Protein 7BLQ (pdb70)

Secondary structure (DSSP, 8-state):
-HHHHHHHHHHHHHHHHHHHHHSTT-HHHHHHHHHHHHGGGG---S-HHHHHHHHHHHHHHHHHHHHHHHHHHHHS--TTHHHHGGG-SSHHHHHHHHHHHHHHHHHH-STTHHHHHHHHHHHGGG---HHHHHHHHHHHHHHHTTT-SSTT-SSSS--HHHHHHHHHHHHHHHHHHHHHHHHSS-GGGHHHHHHHHHHHHHHHHHHHHHHTTS--HHHHIIIIIHHHHHHHHHH--SHHHHHHHHHHHHHS-HHHHHTTHHHHHHHHTTS-SSS-HHHHHHHHHHHHHHHHH--/-HHHHHHHHHHHHHHHHHHHHHSTT-HHHHHHHHHHHHGGGG---S-HHHHHHHHHHHHHHHHHHHHHHHHHHHHS--TTHHHHGGG-SSHHHHHHHHHHHHHHHHHH-STTHHHHHHHHHHHTTS---HHHHHHHHHHHHHHSTT---STT--SSS--HHHHHHHHHHHHHHHHHHHHHHHHSS-GGGHHHHHHHHHHHHHHHHHHHHHHHTS--HHHHIIIIIHHHHHHHHHH--SHHHHHHHHHHHHHS-HHHHHTTHHHHHHHHTT--TTTTHHHHHHHHHHHHHHHHH--/---SEEEEEEETTTTTS-EEEEEEGGGEEEEEEEEETT--EEEEEEEEE-SSS-EEES-EEEEEEEEEEETT-GGGEEEEEEEEEEEE-SEEE-S-EEEEEEETT----S--EE-SSEEEEEEEEEEE--SS--EEEEEEEEEE------S----EEEEEEETTTEEEEEEES-SEEETT-EEEEEEEEEEE-S-EEEEEEEEEEEEEEEETTEEEEEEEEEEEEEEEES---TT-EEEEEEEGGGS-PPPPEEEETTTEEEEEEEEEEEEETT--EEEEEEEEEEE-PPP-/--S--EEEEEEEEEEE-SSTT-EEEEEEEEEE--TT-SSSEEEEEEEHHHHHHHHHHHHHHHSSS--PPPS---SS-TTSHHHHHHHHHHHHHHHHHHHH-HHHHHH-HHHHHHH-/---SEEEEEEETTTTTS-EEEEEEGGGEEEEEEEEETT--EEEEEEEEE-SSS-EEES-EEEEEEEEEEETT-GGGEEEEEEEEEEEE-SEEE-S-EEEEEEETT----S--EE-SSEEEEEEEEEEE--SS--EEEEEEEEEE------S----EEEEEEETTTEEEEEEES-SEEETT-EEEEEEEEEEE-S-EEEEEEEEEEEEEEEETTEEEEEEEEEEEEEEEES---TT-EEEEEEEGGGS-PPPPEEEETTTEEEEEEEEEEEEETT--EEEEEEEEEEE-PPP-/--S--EEEEEEEEEEE-SSTT-EEEEEEEEEE--TT-SSSEEEEEEEHHHHHHHHHHHHHHHSSS--PPPS---SS-TTSHHHHHHHHHHHHHHHHHHHH-HHHHHH-HHHHHHH-/---EEEPEE-/---EEEPEE-

Nearest PDB structures (foldseek):
  7blq-assembly1_J  TM=1.003E+00  e=5.663E-53  Thermochaetoides thermophila DSM 1495
  7blo-assembly1_J  TM=1.003E+00  e=3.490E-42  Homo sapiens
  3lh9-assembly2_B  TM=9.564E-01  e=7.431E-38  Mus musculus
  2r51-assembly1_A  TM=9.514E-01  e=9.982E-37  unclassified
  6vac-assembly1_B  TM=9.829E-01  e=1.527E-36  Mus musculus

Structure (mmCIF, N/CA/C/O backbone):
data_7BLQ
#
_entry.id   7BLQ
#
loop_
_entity.id
_entity.type
_entity.pdbx_description
1 polymer 'Vacuolar protein sorting-associated protein 35'
2 polymer 'Sorting nexin-3'
3 polymer 'Vacuolar protein sorting-associated protein 26-like protein'
4 polymer 'The C-terminal portion of Kex2 cargo, fitted with Phi-X-(L/M) sorting motif of hDMT1-II cargo.'
5 non-polymer '2-(BUTANOYLOXY)-1-{[(HYDROXY{[2,3,4,6-TETRAHYDROXY-5-(PHOSPHONOOXY)CYCLOHEXYL]OXY}PHOSPHORYL)OXY]METHYL}ETHYL BUTANOATE'
#
loop_
_atom_site.group_PDB
_atom_site.id
_atom_site.type_symbol
_atom_site.label_atom_id
_atom_site.label_alt_id
_atom_site.label_comp_id
_atom_site.label_asym_id
_atom_site.label_entity_id
_atom_site.label_seq_id
_atom_site.pdbx_PDB_ins_code
_atom_site.Cartn_x
_atom_site.Cartn_y
_atom_site.Cartn_z
_atom_site.occupancy
_atom_site.B_iso_or_equiv
_atom_site.auth_seq_id
_atom_site.auth_comp_id
_atom_site.auth_asym_id
_atom_site.auth_atom_id
_atom_site.pdbx_PDB_model_num
ATOM 1 N N . ARG A 1 1 ? 158.629 69.627 116.052 1.00 553.59 12 ARG C N 1
ATOM 2 C CA . ARG A 1 1 ? 159.099 70.845 115.402 1.00 553.59 12 ARG C CA 1
ATOM 3 C C . ARG A 1 1 ? 158.720 72.090 116.182 1.00 553.59 12 ARG C C 1
ATOM 4 O O . ARG A 1 1 ? 159.567 72.880 116.602 1.00 553.59 12 ARG C O 1
ATOM 12 N N . LEU A 1 2 ? 157.417 72.235 116.361 1.00 501.29 13 LEU C N 1
ATOM 13 C CA . LEU A 1 2 ? 156.790 73.333 117.076 1.00 501.29 13 LEU C CA 1
ATOM 14 C C . LEU A 1 2 ? 157.265 73.517 118.512 1.00 501.29 13 LEU C C 1
ATOM 15 O O . LEU A 1 2 ? 157.556 74.641 118.925 1.00 501.29 13 LEU C O 1
ATOM 20 N N . LEU A 1 3 ? 157.321 72.434 119.288 1.00 465.83 14 LEU C N 1
ATOM 21 C CA . LEU A 1 3 ? 157.862 72.520 120.644 1.00 465.83 14 LEU C CA 1
ATOM 22 C C . LEU A 1 3 ? 159.305 73.022 120.714 1.00 465.83 14 LEU C C 1
ATOM 23 O O . LEU A 1 3 ? 159.595 73.935 121.489 1.00 465.83 14 LEU C O 1
ATOM 28 N N . GLU A 1 4 ? 160.231 72.454 119.933 1.00 552.90 15 GLU C N 1
ATOM 29 C CA . GLU A 1 4 ? 161.604 72.973 120.017 1.00 552.90 15 GLU C CA 1
ATOM 30 C C . GLU A 1 4 ? 161.742 74.390 119.462 1.00 552.90 15 GLU C C 1
ATOM 31 O O . GLU A 1 4 ? 162.490 75.195 120.019 1.00 552.90 15 GLU C O 1
ATOM 37 N N . ASP A 1 5 ? 161.105 74.693 118.333 1.00 570.84 16 ASP C N 1
ATOM 38 C CA . ASP A 1 5 ? 161.096 76.067 117.827 1.00 570.84 16 ASP C CA 1
ATOM 39 C C . ASP A 1 5 ? 160.545 77.049 118.857 1.00 570.84 16 ASP C C 1
ATOM 40 O O . ASP A 1 5 ? 161.112 78.127 119.076 1.00 570.84 16 ASP C O 1
ATOM 45 N N . ALA A 1 6 ? 159.452 76.674 119.511 1.00 522.21 17 ALA C N 1
ATOM 46 C CA . ALA A 1 6 ? 158.900 77.454 120.609 1.00 522.21 17 ALA C CA 1
ATOM 47 C C . ALA A 1 6 ? 159.877 77.593 121.771 1.00 522.21 17 ALA C C 1
ATOM 48 O O . ALA A 1 6 ? 159.995 78.667 122.353 1.00 522.21 17 ALA C O 1
ATOM 50 N N . LEU A 1 7 ? 160.533 76.505 122.166 1.00 514.07 18 LEU C N 1
ATOM 51 C CA . LEU A 1 7 ? 161.554 76.574 123.210 1.00 514.07 18 LEU C CA 1
ATOM 52 C C . LEU A 1 7 ? 162.741 77.460 122.837 1.00 514.07 18 LEU C C 1
ATOM 53 O O . LEU A 1 7 ? 163.290 78.160 123.692 1.00 514.07 18 LEU C O 1
ATOM 58 N N . ILE A 1 8 ? 163.145 77.453 121.568 1.00 501.97 19 ILE C N 1
ATOM 59 C CA . ILE A 1 8 ? 164.138 78.410 121.079 1.00 501.97 19 ILE C CA 1
ATOM 60 C C . ILE A 1 8 ? 163.648 79.840 121.250 1.00 501.97 19 ILE C C 1
ATOM 61 O O . ILE A 1 8 ? 164.372 80.713 121.745 1.00 501.97 19 ILE C O 1
ATOM 66 N N . ALA A 1 9 ? 162.417 80.100 120.825 1.00 480.82 20 ALA C N 1
ATOM 67 C CA . ALA A 1 9 ? 161.833 81.427 120.986 1.00 480.82 20 ALA C CA 1
ATOM 68 C C . ALA A 1 9 ? 161.715 81.818 122.454 1.00 480.82 20 ALA C C 1
ATOM 69 O O . ALA A 1 9 ? 161.969 82.968 122.818 1.00 480.82 20 ALA C O 1
ATOM 71 N N . VAL A 1 10 ? 161.318 80.873 123.302 1.00 454.74 21 VAL C N 1
ATOM 72 C CA . VAL A 1 10 ? 161.318 81.066 124.750 1.00 454.74 21 VAL C CA 1
ATOM 73 C C . VAL A 1 10 ? 162.697 81.442 125.277 1.00 454.74 21 VAL C C 1
ATOM 74 O O . VAL A 1 10 ? 162.823 82.367 126.076 1.00 454.74 21 VAL C O 1
ATOM 78 N N . ARG A 1 11 ? 163.741 80.725 124.873 1.00 408.37 22 ARG C N 1
ATOM 79 C CA . ARG A 1 11 ? 165.089 81.079 125.324 1.00 408.37 22 ARG C CA 1
ATOM 80 C C . ARG A 1 11 ? 165.529 82.457 124.837 1.00 408.37 22 ARG C C 1
ATOM 81 O O . ARG A 1 11 ? 166.145 83.227 125.588 1.00 408.37 22 ARG C O 1
ATOM 89 N N . GLN A 1 12 ? 165.173 82.806 123.603 1.00 423.47 23 GLN C N 1
ATOM 90 C CA . GLN A 1 12 ? 165.414 84.150 123.081 1.00 423.47 23 GLN C CA 1
ATOM 91 C C . GLN A 1 12 ? 164.700 85.213 123.906 1.00 423.47 23 GLN C C 1
ATOM 92 O O . GLN A 1 12 ? 165.285 86.241 124.274 1.00 423.47 23 GLN C O 1
ATOM 98 N N . GLN A 1 13 ? 163.428 84.978 124.200 1.00 449.40 24 GLN C N 1
ATOM 99 C CA . GLN A 1 13 ? 162.662 85.911 125.010 1.00 449.40 24 GLN C CA 1
ATOM 100 C C . GLN A 1 13 ? 163.166 85.968 126.444 1.00 449.40 24 GLN C C 1
ATOM 101 O O . GLN A 1 13 ? 163.120 87.028 127.059 1.00 449.40 24 GLN C O 1
ATOM 107 N N . THR A 1 14 ? 163.592 84.844 127.024 1.00 404.18 25 THR C N 1
ATOM 108 C CA . THR A 1 14 ? 164.185 84.918 128.355 1.00 404.18 25 THR C CA 1
ATOM 109 C C . THR A 1 14 ? 165.468 85.735 128.356 1.00 404.18 25 THR C C 1
ATOM 110 O O . THR A 1 14 ? 165.714 86.516 129.281 1.00 404.18 25 THR C O 1
ATOM 114 N N . ALA A 1 15 ? 166.278 85.599 127.311 1.00 356.93 26 ALA C N 1
ATOM 115 C CA . ALA A 1 15 ? 167.466 86.437 127.196 1.00 356.93 26 ALA C CA 1
ATOM 116 C C . ALA A 1 15 ? 167.131 87.921 127.088 1.00 356.93 26 ALA C C 1
ATOM 117 O O . ALA A 1 15 ? 167.691 88.751 127.813 1.00 356.93 26 ALA C O 1
ATOM 119 N N . MET A 1 16 ? 166.183 88.272 126.213 1.00 344.52 27 MET C N 1
ATOM 120 C CA . MET A 1 16 ? 165.740 89.664 126.128 1.00 344.52 27 MET C CA 1
ATOM 121 C C . MET A 1 16 ? 165.010 90.179 127.368 1.00 344.52 27 MET C C 1
ATOM 122 O O . MET A 1 16 ? 165.251 91.315 127.799 1.00 344.52 27 MET C O 1
ATOM 127 N N . MET A 1 17 ? 164.148 89.370 127.983 1.00 384.66 28 MET C N 1
ATOM 128 C CA . MET A 1 17 ? 163.536 89.777 129.242 1.00 384.66 28 MET C CA 1
ATOM 129 C C . MET A 1 17 ? 164.571 90.055 130.314 1.00 384.66 28 MET C C 1
ATOM 130 O O . MET A 1 17 ? 164.508 91.090 130.962 1.00 384.66 28 MET C O 1
ATOM 135 N N . ARG A 1 18 ? 165.516 89.136 130.536 1.00 386.98 29 ARG C N 1
ATOM 136 C CA . ARG A 1 18 ? 166.545 89.378 131.546 1.00 386.98 29 ARG C CA 1
ATOM 137 C C . ARG A 1 18 ? 167.448 90.564 131.224 1.00 386.98 29 ARG C C 1
ATOM 138 O O . ARG A 1 18 ? 167.823 91.310 132.130 1.00 386.98 29 ARG C O 1
ATOM 146 N N . LYS A 1 19 ? 167.853 90.736 129.968 1.00 334.53 30 LYS C N 1
ATOM 147 C CA . LYS A 1 19 ? 168.599 91.948 129.625 1.00 334.53 30 LYS C CA 1
ATOM 148 C C . LYS A 1 19 ? 167.792 93.212 129.950 1.00 334.53 30 LYS C C 1
ATOM 149 O O . LYS A 1 19 ? 168.357 94.217 130.398 1.00 334.53 30 LYS C O 1
ATOM 155 N N . PHE A 1 20 ? 166.476 93.176 129.736 1.00 329.88 31 PHE C N 1
ATOM 156 C CA . PHE A 1 20 ? 165.588 94.247 130.202 1.00 329.88 31 PHE C CA 1
ATOM 157 C C . PHE A 1 20 ? 165.464 94.316 131.726 1.00 329.88 31 PHE C C 1
ATOM 158 O O . PHE A 1 20 ? 165.502 95.403 132.309 1.00 329.88 31 PHE C O 1
ATOM 166 N N . LEU A 1 21 ? 165.329 93.167 132.381 1.00 412.12 32 LEU C N 1
ATOM 167 C CA . LEU A 1 21 ? 165.249 93.075 133.837 1.00 412.12 32 LEU C CA 1
ATOM 168 C C . LEU A 1 21 ? 166.469 93.680 134.512 1.00 412.12 32 LEU C C 1
ATOM 169 O O . LEU A 1 21 ? 166.363 94.276 135.588 1.00 412.12 32 LEU C O 1
ATOM 174 N N . ASP A 1 22 ? 167.636 93.533 133.895 1.00 396.19 33 ASP C N 1
ATOM 175 C CA . ASP A 1 22 ? 168.817 94.233 134.377 1.00 396.19 33 ASP C CA 1
ATOM 176 C C . ASP A 1 22 ? 168.588 95.736 134.413 1.00 396.19 33 ASP C C 1
ATOM 177 O O . ASP A 1 22 ? 169.034 96.418 135.344 1.00 396.19 33 ASP C O 1
ATOM 182 N N . THR A 1 23 ? 167.895 96.267 133.430 1.00 352.09 34 THR C N 1
ATOM 183 C CA . THR A 1 23 ? 167.689 97.708 133.472 1.00 352.09 34 THR C CA 1
ATOM 184 C C . THR A 1 23 ? 166.360 98.033 134.147 1.00 352.09 34 THR C C 1
ATOM 185 O O . THR A 1 23 ? 165.303 97.648 133.633 1.00 352.09 34 THR C O 1
ATOM 189 N N . PRO A 1 24 ? 166.362 98.733 135.282 1.00 314.16 35 PRO C N 1
ATOM 190 C CA . PRO A 1 24 ? 165.099 99.261 135.806 1.00 314.16 35 PRO C CA 1
ATOM 191 C C . PRO A 1 24 ? 164.484 100.217 134.800 1.00 314.16 35 PRO C C 1
ATOM 192 O O . PRO A 1 24 ? 165.204 100.954 134.123 1.00 314.16 35 PRO C O 1
ATOM 196 N N . GLY A 1 25 ? 163.161 100.216 134.688 1.00 315.85 36 GLY C N 1
ATOM 197 C CA . GLY A 1 25 ? 162.508 100.969 133.641 1.00 315.85 36 GLY C CA 1
ATOM 198 C C . GLY A 1 25 ? 162.460 100.263 132.305 1.00 315.85 36 GLY C C 1
ATOM 199 O O . GLY A 1 25 ? 161.904 100.818 131.350 1.00 315.85 36 GLY C O 1
ATOM 200 N N . LYS A 1 26 ? 163.048 99.073 132.202 1.00 352.79 37 LYS C N 1
ATOM 201 C CA . LYS A 1 26 ? 162.788 98.147 131.111 1.00 352.79 37 LYS C CA 1
ATOM 202 C C . LYS A 1 26 ? 161.838 97.040 131.534 1.00 352.79 37 LYS C C 1
ATOM 203 O O . LYS A 1 26 ? 161.702 96.043 130.818 1.00 352.79 37 LYS C O 1
ATOM 209 N N . LEU A 1 27 ? 161.198 97.192 132.693 1.00 422.78 38 LEU C N 1
ATOM 210 C CA . LEU A 1 27 ? 160.315 96.149 133.198 1.00 422.78 38 LEU C CA 1
ATOM 211 C C . LEU A 1 27 ? 159.152 95.894 132.253 1.00 422.78 38 LEU C C 1
ATOM 212 O O . LEU A 1 27 ? 158.762 94.746 132.042 1.00 422.78 38 LEU C O 1
ATOM 217 N N . MET A 1 28 ? 158.558 96.955 131.708 1.00 429.32 39 MET C N 1
ATOM 218 C CA . MET A 1 28 ? 157.488 96.786 130.730 1.00 429.32 39 MET C CA 1
ATOM 219 C C . MET A 1 28 ? 157.965 96.098 129.449 1.00 429.32 39 MET C C 1
ATOM 220 O O . MET A 1 28 ? 157.265 95.243 128.902 1.00 429.32 39 MET C O 1
ATOM 225 N N . ASP A 1 29 ? 159.158 96.451 128.965 1.00 413.67 40 ASP C N 1
ATOM 226 C CA . ASP A 1 29 ? 159.798 95.705 127.879 1.00 413.67 40 ASP C CA 1
ATOM 227 C C . ASP A 1 29 ? 160.086 94.249 128.236 1.00 413.67 40 ASP C C 1
ATOM 228 O O . ASP A 1 29 ? 159.895 93.348 127.408 1.00 413.67 40 ASP C O 1
ATOM 233 N N . ALA A 1 30 ? 160.557 94.000 129.455 1.00 423.51 41 ALA C N 1
ATOM 234 C CA . ALA A 1 30 ? 160.712 92.626 129.918 1.00 423.51 41 ALA C CA 1
ATOM 235 C C . ALA A 1 30 ? 159.391 91.868 129.932 1.00 423.51 41 ALA C C 1
ATOM 236 O O . ALA A 1 30 ? 159.338 90.700 129.537 1.00 423.51 41 ALA C O 1
ATOM 238 N N . LEU A 1 31 ? 158.316 92.507 130.395 1.00 440.63 42 LEU C N 1
ATOM 239 C CA . LEU A 1 31 ? 156.991 91.899 130.325 1.00 440.63 42 LEU C CA 1
ATOM 240 C C . LEU A 1 31 ? 156.527 91.670 128.889 1.00 440.63 42 LEU C C 1
ATOM 241 O O . LEU A 1 31 ? 155.836 90.688 128.612 1.00 440.63 42 LEU C O 1
ATOM 246 N N . LYS A 1 32 ? 156.854 92.578 127.971 1.00 467.17 43 LYS C N 1
ATOM 247 C CA . LYS A 1 32 ? 156.527 92.353 126.562 1.00 467.17 43 LYS C CA 1
ATOM 248 C C . LYS A 1 32 ? 157.237 91.132 125.987 1.00 467.17 43 LYS C C 1
ATOM 249 O O . LYS A 1 32 ? 156.622 90.313 125.296 1.00 467.17 43 LYS C O 1
ATOM 255 N N . CYS A 1 33 ? 158.530 90.987 126.270 1.00 435.99 44 CYS C N 1
ATOM 256 C CA . CYS A 1 33 ? 159.223 89.755 125.893 1.00 435.99 44 CYS C CA 1
ATOM 257 C C . CYS A 1 33 ? 158.671 88.515 126.596 1.00 435.99 44 CYS C C 1
ATOM 258 O O . CYS A 1 33 ? 158.589 87.444 125.988 1.00 435.99 44 CYS C O 1
ATOM 261 N N . CYS A 1 34 ? 158.314 88.622 127.874 1.00 465.27 45 CYS C N 1
ATOM 262 C CA . CYS A 1 34 ? 157.680 87.499 128.563 1.00 465.27 45 CYS C CA 1
ATOM 263 C C . CYS A 1 34 ? 156.335 87.103 127.958 1.00 465.27 45 CYS C C 1
ATOM 264 O O . CYS A 1 34 ? 156.040 85.912 127.814 1.00 465.27 45 CYS C O 1
ATOM 267 N N . SER A 1 35 ? 155.506 88.083 127.603 1.00 429.11 46 SER C N 1
ATOM 268 C CA . SER A 1 35 ? 154.276 87.820 126.862 1.00 429.11 46 SER C CA 1
ATOM 269 C C . SER A 1 35 ? 154.531 87.193 125.498 1.00 429.11 46 SER C C 1
ATOM 270 O O . SER A 1 35 ? 153.817 86.269 125.095 1.00 429.11 46 SER C O 1
ATOM 273 N N . THR A 1 36 ? 155.523 87.688 124.764 1.00 459.67 47 THR C N 1
ATOM 274 C CA . THR A 1 36 ? 155.902 87.057 123.502 1.00 459.67 47 THR C CA 1
ATOM 275 C C . THR A 1 36 ? 156.341 85.609 123.694 1.00 459.67 47 THR C C 1
ATOM 276 O O . THR A 1 36 ? 156.006 84.736 122.883 1.00 459.67 47 THR C O 1
ATOM 280 N N . LEU A 1 37 ? 157.102 85.339 124.749 1.00 481.98 48 LEU C N 1
ATOM 281 C CA . LEU A 1 37 ? 157.448 83.967 125.103 1.00 481.98 48 LEU C CA 1
ATOM 282 C C . LEU A 1 37 ? 156.222 83.115 125.417 1.00 481.98 48 LEU C C 1
ATOM 283 O O . LEU A 1 37 ? 156.097 81.987 124.924 1.00 481.98 48 LEU C O 1
ATOM 288 N N . VAL A 1 38 ? 155.309 83.624 126.245 1.00 532.36 49 VAL C N 1
ATOM 289 C CA . VAL A 1 38 ? 154.140 82.832 126.618 1.00 532.36 49 VAL C CA 1
ATOM 290 C C . VAL A 1 38 ? 153.201 82.666 125.424 1.00 532.36 49 VAL C C 1
ATOM 291 O O . VAL A 1 38 ? 152.386 81.740 125.392 1.00 532.36 49 VAL C O 1
ATOM 295 N N . SER A 1 39 ? 153.320 83.547 124.429 1.00 491.51 50 SER C N 1
ATOM 296 C CA . SER A 1 39 ? 152.635 83.383 123.149 1.00 491.51 50 SER C CA 1
ATOM 297 C C . SER A 1 39 ? 152.941 82.028 122.524 1.00 491.51 50 SER C C 1
ATOM 298 O O . SER A 1 39 ? 152.124 81.491 121.771 1.00 491.51 50 SER C O 1
ATOM 301 N N . GLU A 1 40 ? 154.126 81.481 122.795 1.00 498.00 51 GLU C N 1
ATOM 302 C CA . GLU A 1 40 ? 154.441 80.127 122.351 1.00 498.00 51 GLU C CA 1
ATOM 303 C C . GLU A 1 40 ? 153.419 79.127 122.880 1.00 498.00 51 GLU C C 1
ATOM 304 O O . GLU A 1 40 ? 153.146 78.115 122.225 1.00 498.00 51 GLU C O 1
ATOM 310 N N . LEU A 1 41 ? 152.822 79.408 124.039 1.00 507.71 52 LEU C N 1
ATOM 311 C CA . LEU A 1 41 ? 151.792 78.556 124.627 1.00 507.71 52 LEU C CA 1
ATOM 312 C C . LEU A 1 41 ? 150.480 78.618 123.852 1.00 507.71 52 LEU C C 1
ATOM 313 O O . LEU A 1 41 ? 149.551 77.876 124.187 1.00 507.71 52 LEU C O 1
ATOM 318 N N . ARG A 1 42 ? 150.381 79.476 122.833 1.00 405.25 53 ARG C N 1
ATOM 319 C CA . ARG A 1 42 ? 149.172 79.533 122.019 1.00 405.25 53 ARG C CA 1
ATOM 320 C C . ARG A 1 42 ? 149.060 78.370 121.051 1.00 405.25 53 ARG C C 1
ATOM 321 O O . ARG A 1 42 ? 147.964 78.118 120.541 1.00 405.25 53 ARG C O 1
ATOM 329 N N . THR A 1 43 ? 150.146 77.652 120.786 1.00 403.88 54 THR C N 1
ATOM 330 C CA . THR A 1 43 ? 150.005 76.400 120.066 1.00 403.88 54 THR C CA 1
ATOM 331 C C . THR A 1 43 ? 149.253 75.394 120.933 1.00 403.88 54 THR C C 1
ATOM 332 O O . THR A 1 43 ? 149.462 75.301 122.147 1.00 403.88 54 THR C O 1
ATOM 336 N N . SER A 1 44 ? 148.341 74.662 120.303 1.00 422.27 55 SER C N 1
ATOM 337 C CA . SER A 1 44 ? 147.660 73.552 120.952 1.00 422.27 55 SER C CA 1
ATOM 338 C C . SER A 1 44 ? 147.953 72.240 120.244 1.00 422.27 55 SER C C 1
ATOM 339 O O . SER A 1 44 ? 147.374 71.206 120.599 1.00 422.27 55 SER C O 1
ATOM 342 N N . SER A 1 45 ? 148.851 72.259 119.263 1.00 385.56 56 SER C N 1
ATOM 343 C CA . SER A 1 45 ? 149.230 71.073 118.517 1.00 385.56 56 SER C CA 1
ATOM 344 C C . SER A 1 45 ? 150.308 70.273 119.228 1.00 385.56 56 SER C C 1
ATOM 345 O O . SER A 1 45 ? 150.599 69.148 118.814 1.00 385.56 56 SER C O 1
ATOM 348 N N . LEU A 1 46 ? 150.901 70.830 120.277 1.00 414.31 57 LEU C N 1
ATOM 349 C CA . LEU A 1 46 ? 151.855 70.100 121.089 1.00 414.31 57 LEU C CA 1
ATOM 350 C C . LEU A 1 46 ? 151.139 68.986 121.830 1.00 414.31 57 LEU C C 1
ATOM 351 O O . LEU A 1 46 ? 149.974 69.115 122.215 1.00 414.31 57 LEU C O 1
ATOM 356 N N . SER A 1 47 ? 151.851 67.885 122.032 1.00 412.97 58 SER C N 1
ATOM 357 C CA . SER A 1 47 ? 151.321 66.815 122.845 1.00 412.97 58 SER C CA 1
ATOM 358 C C . SER A 1 47 ? 151.161 67.304 124.279 1.00 412.97 58 SER C C 1
ATOM 359 O O . SER A 1 47 ? 151.769 68.304 124.672 1.00 412.97 58 SER C O 1
ATOM 362 N N . PRO A 1 48 ? 150.310 66.642 125.067 1.00 400.66 59 PRO C N 1
ATOM 363 C CA . PRO A 1 48 ? 150.279 66.942 126.507 1.00 400.66 59 PRO C CA 1
ATOM 364 C C . PRO A 1 48 ? 151.670 67.027 127.102 1.00 400.66 59 PRO C C 1
ATOM 365 O O . PRO A 1 48 ? 151.960 67.952 127.866 1.00 400.66 59 PRO C O 1
ATOM 369 N N . LYS A 1 49 ? 152.537 66.066 126.784 1.00 377.35 60 LYS C N 1
ATOM 370 C CA . LYS A 1 49 ? 153.924 66.145 127.227 1.00 377.35 60 LYS C CA 1
ATOM 371 C C . LYS A 1 49 ? 154.642 67.354 126.640 1.00 377.35 60 LYS C C 1
ATOM 372 O O . LYS A 1 49 ? 155.345 68.074 127.355 1.00 377.35 60 LYS C O 1
ATOM 378 N N . GLN A 1 50 ? 154.477 67.596 125.334 1.00 386.32 61 GLN C N 1
ATOM 379 C CA . GLN A 1 50 ? 155.076 68.773 124.706 1.00 386.32 61 GLN C CA 1
ATOM 380 C C . GLN A 1 50 ? 154.509 70.088 125.223 1.00 386.32 61 GLN C C 1
ATOM 381 O O . GLN A 1 50 ? 155.262 71.035 125.481 1.00 386.32 61 GLN C O 1
ATOM 387 N N . TYR A 1 51 ? 153.188 70.177 125.373 1.00 420.77 62 TYR C N 1
ATOM 388 C CA . TYR A 1 51 ? 152.614 71.392 125.938 1.00 420.77 62 TYR C CA 1
ATOM 389 C C . TYR A 1 51 ? 153.070 71.600 127.373 1.00 420.77 62 TYR C C 1
ATOM 390 O O . TYR A 1 51 ? 153.344 72.729 127.790 1.00 420.77 62 TYR C O 1
ATOM 399 N N . TYR A 1 52 ? 153.140 70.519 128.142 1.00 407.68 63 TYR C N 1
ATOM 400 C CA . TYR A 1 52 ? 153.686 70.568 129.491 1.00 407.68 63 TYR C CA 1
ATOM 401 C C . TYR A 1 52 ? 155.125 71.077 129.520 1.00 407.68 63 TYR C C 1
ATOM 402 O O . TYR A 1 52 ? 155.487 71.891 130.370 1.00 407.68 63 TYR C O 1
ATOM 411 N N . GLU A 1 53 ? 155.973 70.551 128.637 1.00 358.66 64 GLU C N 1
ATOM 412 C CA . GLU A 1 53 ? 157.362 71.000 128.556 1.00 358.66 64 GLU C CA 1
ATOM 413 C C . GLU A 1 53 ? 157.483 72.466 128.162 1.00 358.66 64 GLU C C 1
ATOM 414 O O . GLU A 1 53 ? 158.316 73.203 128.708 1.00 358.66 64 GLU C O 1
ATOM 420 N N . LEU A 1 54 ? 156.663 72.909 127.211 1.00 406.05 65 LEU C N 1
ATOM 421 C CA . LEU A 1 54 ? 156.612 74.332 126.903 1.00 406.05 65 LEU C CA 1
ATOM 422 C C . LEU A 1 54 ? 156.166 75.129 128.117 1.00 406.05 65 LEU C C 1
ATOM 423 O O . LEU A 1 54 ? 156.702 76.209 128.392 1.00 406.05 65 LEU C O 1
ATOM 428 N N . TYR A 1 55 ? 155.162 74.629 128.835 1.00 399.36 66 TYR C N 1
ATOM 429 C CA . TYR A 1 55 ? 154.759 75.258 130.082 1.00 399.36 66 TYR C CA 1
ATOM 430 C C . TYR A 1 55 ? 155.935 75.333 131.045 1.00 399.36 66 TYR C C 1
ATOM 431 O O . TYR A 1 55 ? 156.072 76.309 131.774 1.00 399.36 66 TYR C O 1
ATOM 440 N N . MET A 1 56 ? 156.720 74.266 131.148 1.00 450.92 67 MET C N 1
ATOM 441 C CA . MET A 1 56 ? 157.876 74.282 132.038 1.00 450.92 67 MET C CA 1
ATOM 442 C C . MET A 1 56 ? 158.873 75.360 131.645 1.00 450.92 67 MET C C 1
ATOM 443 O O . MET A 1 56 ? 159.404 76.063 132.508 1.00 450.92 67 MET C O 1
ATOM 448 N N . ALA A 1 57 ? 159.166 75.488 130.353 1.00 429.00 68 ALA C N 1
ATOM 449 C CA . ALA A 1 57 ? 160.050 76.564 129.898 1.00 429.00 68 ALA C CA 1
ATOM 450 C C . ALA A 1 57 ? 159.494 77.958 130.187 1.00 429.00 68 ALA C C 1
ATOM 451 O O . ALA A 1 57 ? 160.213 78.834 130.695 1.00 429.00 68 ALA C O 1
ATOM 453 N N . VAL A 1 58 ? 158.198 78.168 129.937 1.00 482.25 69 VAL C N 1
ATOM 454 C CA . VAL A 1 58 ? 157.602 79.464 130.249 1.00 482.25 69 VAL C CA 1
ATOM 455 C C . VAL A 1 58 ? 157.543 79.678 131.757 1.00 482.25 69 VAL C C 1
ATOM 456 O O . VAL A 1 58 ? 157.716 80.797 132.242 1.00 482.25 69 VAL C O 1
ATOM 460 N N . PHE A 1 59 ? 157.283 78.614 132.511 1.00 433.34 70 PHE C N 1
ATOM 461 C CA . PHE A 1 59 ? 157.286 78.650 133.967 1.00 433.34 70 PHE C CA 1
ATOM 462 C C . PHE A 1 59 ? 158.649 79.063 134.503 1.00 433.34 70 PHE C C 1
ATOM 463 O O . PHE A 1 59 ? 158.746 79.850 135.446 1.00 433.34 70 PHE C O 1
ATOM 471 N N . ASP A 1 60 ? 159.707 78.465 133.964 1.00 435.64 71 ASP C N 1
ATOM 472 C CA . ASP A 1 60 ? 161.069 78.825 134.339 1.00 435.64 71 ASP C CA 1
ATOM 473 C C . ASP A 1 60 ? 161.381 80.285 134.039 1.00 435.64 71 ASP C C 1
ATOM 474 O O . ASP A 1 60 ? 162.001 80.969 134.859 1.00 435.64 71 ASP C O 1
ATOM 479 N N . ALA A 1 61 ? 160.941 80.787 132.883 1.00 479.51 72 ALA C N 1
ATOM 480 C CA . ALA A 1 61 ? 161.089 82.219 132.611 1.00 479.51 72 ALA C CA 1
ATOM 481 C C . ALA A 1 61 ? 160.285 83.061 133.596 1.00 479.51 72 ALA C C 1
ATOM 482 O O . ALA A 1 61 ? 160.742 84.111 134.066 1.00 479.51 72 ALA C O 1
ATOM 484 N N . LEU A 1 62 ? 159.069 82.623 133.891 1.00 523.33 73 LEU C N 1
ATOM 485 C CA . LEU A 1 62 ? 158.246 83.244 134.916 1.00 523.33 73 LEU C CA 1
ATOM 486 C C . LEU A 1 62 ? 158.904 83.229 136.285 1.00 523.33 73 LEU C C 1
ATOM 487 O O . LEU A 1 62 ? 158.625 84.102 137.099 1.00 523.33 73 LEU C O 1
ATOM 492 N N . ARG A 1 63 ? 159.699 82.208 136.599 1.00 434.46 74 ARG C N 1
ATOM 493 C CA . ARG A 1 63 ? 160.434 82.240 137.858 1.00 434.46 74 ARG C CA 1
ATOM 494 C C . ARG A 1 63 ? 161.394 83.425 137.913 1.00 434.46 74 ARG C C 1
ATOM 495 O O . ARG A 1 63 ? 161.471 84.134 138.929 1.00 434.46 74 ARG C O 1
ATOM 503 N N . TYR A 1 64 ? 162.056 83.710 136.787 1.00 433.05 75 TYR C N 1
ATOM 504 C CA . TYR A 1 64 ? 162.897 84.896 136.649 1.00 433.05 75 TYR C CA 1
ATOM 505 C C . TYR A 1 64 ? 162.112 86.188 136.771 1.00 433.05 75 TYR C C 1
ATOM 506 O O . TYR A 1 64 ? 162.509 87.112 137.490 1.00 433.05 75 TYR C O 1
ATOM 515 N N . LEU A 1 65 ? 160.959 86.238 136.111 1.00 463.47 76 LEU C N 1
ATOM 516 C CA . LEU A 1 65 ? 160.061 87.384 136.225 1.00 463.47 76 LEU C CA 1
ATOM 517 C C . LEU A 1 65 ? 159.532 87.587 137.642 1.00 463.47 76 LEU C C 1
ATOM 518 O O . LEU A 1 65 ? 159.475 88.716 138.136 1.00 463.47 76 LEU C O 1
ATOM 523 N N . SER A 1 66 ? 159.096 86.514 138.294 1.00 483.79 77 SER C N 1
ATOM 524 C CA . SER A 1 66 ? 158.555 86.627 139.641 1.00 483.79 77 SER C CA 1
ATOM 525 C C . SER A 1 66 ? 159.599 87.083 140.650 1.00 483.79 77 SER C C 1
ATOM 526 O O . SER A 1 66 ? 159.316 87.938 141.494 1.00 483.79 77 SER C O 1
ATOM 529 N N . ALA A 1 67 ? 160.828 86.572 140.545 1.00 486.69 78 ALA C N 1
ATOM 530 C CA . ALA A 1 67 ? 161.908 87.117 141.362 1.00 486.69 78 ALA C CA 1
ATOM 531 C C . ALA A 1 67 ? 162.239 88.572 141.033 1.00 486.69 78 ALA C C 1
ATOM 532 O O . ALA A 1 67 ? 162.476 89.378 141.939 1.00 486.69 78 ALA C O 1
ATOM 534 N N . HIS A 1 68 ? 162.257 88.932 139.750 1.00 474.77 79 HIS C N 1
ATOM 535 C CA . HIS A 1 68 ? 162.450 90.331 139.368 1.00 474.77 79 HIS C CA 1
ATOM 536 C C . HIS A 1 68 ? 161.403 91.284 139.951 1.00 474.77 79 HIS C C 1
ATOM 537 O O . HIS A 1 68 ? 161.751 92.359 140.437 1.00 474.77 79 HIS C O 1
ATOM 544 N N . LEU A 1 69 ? 160.112 90.950 139.840 1.00 455.54 80 LEU C N 1
ATOM 545 C CA . LEU A 1 69 ? 159.068 91.743 140.509 1.00 455.54 80 LEU C CA 1
ATOM 546 C C . LEU A 1 69 ? 159.211 91.758 142.028 1.00 455.54 80 LEU C C 1
ATOM 547 O O . LEU A 1 69 ? 159.064 92.818 142.665 1.00 455.54 80 LEU C O 1
ATOM 552 N N . ARG A 1 70 ? 159.508 90.607 142.625 1.00 464.56 81 ARG C N 1
ATOM 553 C CA . ARG A 1 70 ? 159.689 90.541 144.067 1.00 464.56 81 ARG C CA 1
ATOM 554 C C . ARG A 1 70 ? 160.958 91.244 144.503 1.00 464.56 81 ARG C C 1
ATOM 555 O O . ARG A 1 70 ? 161.250 91.261 145.697 1.00 464.56 81 ARG C O 1
ATOM 563 N N . GLU A 1 71 ? 161.779 91.673 143.549 1.00 446.79 82 GLU C N 1
ATOM 564 C CA . GLU A 1 71 ? 162.886 92.589 143.794 1.00 446.79 82 GLU C CA 1
ATOM 565 C C . GLU A 1 71 ? 162.547 94.048 143.479 1.00 446.79 82 GLU C C 1
ATOM 566 O O . GLU A 1 71 ? 162.979 94.945 144.209 1.00 446.79 82 GLU C O 1
ATOM 572 N N . ASN A 1 72 ? 161.791 94.313 142.405 1.00 451.22 83 ASN C N 1
ATOM 573 C CA . ASN A 1 72 ? 161.393 95.682 142.071 1.00 451.22 83 ASN C CA 1
ATOM 574 C C . ASN A 1 72 ? 160.575 96.327 143.174 1.00 451.22 83 ASN C C 1
ATOM 575 O O . ASN A 1 72 ? 160.751 97.514 143.474 1.00 451.22 83 ASN C O 1
ATOM 580 N N . HIS A 1 73 ? 159.660 95.575 143.773 1.00 501.75 84 HIS C N 1
ATOM 581 C CA . HIS A 1 73 ? 158.879 96.181 144.848 1.00 501.75 84 HIS C CA 1
ATOM 582 C C . HIS A 1 73 ? 159.769 96.506 146.048 1.00 501.75 84 HIS C C 1
ATOM 583 O O . HIS A 1 73 ? 159.641 97.587 146.633 1.00 501.75 84 HIS C O 1
ATOM 590 N N . PRO A 1 74 ? 160.679 95.609 146.446 1.00 515.48 85 PRO C N 1
ATOM 591 C CA . PRO A 1 74 ? 161.643 95.947 147.505 1.00 515.48 85 PRO C CA 1
ATOM 592 C C . PRO A 1 74 ? 162.574 97.106 147.188 1.00 515.48 85 PRO C C 1
ATOM 593 O O . PRO A 1 74 ? 163.231 97.593 148.116 1.00 515.48 85 PRO C O 1
ATOM 597 N N . VAL A 1 75 ? 162.670 97.576 145.943 1.00 508.14 86 VAL C N 1
ATOM 598 C CA . VAL A 1 75 ? 163.614 98.652 145.681 1.00 508.14 86 VAL C CA 1
ATOM 599 C C . VAL A 1 75 ? 162.936 99.959 145.284 1.00 508.14 86 VAL C C 1
ATOM 600 O O . VAL A 1 75 ? 163.229 100.990 145.891 1.00 508.14 86 VAL C O 1
ATOM 604 N N . ASN A 1 76 ? 162.041 99.982 144.297 1.00 527.59 87 ASN C N 1
ATOM 605 C CA . ASN A 1 76 ? 161.226 101.188 144.334 1.00 527.59 87 ASN C CA 1
ATOM 606 C C . ASN A 1 76 ? 159.739 100.882 144.439 1.00 527.59 87 ASN C C 1
ATOM 607 O O . ASN A 1 76 ? 159.178 100.899 145.539 1.00 527.59 87 ASN C O 1
ATOM 612 N N . HIS A 1 77 ? 159.124 100.553 143.301 1.00 462.22 88 HIS C N 1
ATOM 613 C CA . HIS A 1 77 ? 157.737 100.124 143.168 1.00 462.22 88 HIS C CA 1
ATOM 614 C C . HIS A 1 77 ? 157.398 100.223 141.687 1.00 462.22 88 HIS C C 1
ATOM 615 O O . HIS A 1 77 ? 158.241 100.637 140.885 1.00 462.22 88 HIS C O 1
ATOM 622 N N . LEU A 1 78 ? 156.182 99.848 141.305 1.00 454.50 89 LEU C N 1
ATOM 623 C CA . LEU A 1 78 ? 155.471 100.569 140.258 1.00 454.50 89 LEU C CA 1
ATOM 624 C C . LEU A 1 78 ? 154.010 100.644 140.677 1.00 454.50 89 LEU C C 1
ATOM 625 O O . LEU A 1 78 ? 153.376 99.610 140.913 1.00 454.50 89 LEU C O 1
ATOM 630 N N . ALA A 1 79 ? 153.491 101.865 140.806 1.00 462.53 90 ALA C N 1
ATOM 631 C CA . ALA A 1 79 ? 152.132 102.056 141.300 1.00 462.53 90 ALA C CA 1
ATOM 632 C C . ALA A 1 79 ? 151.114 101.415 140.365 1.00 462.53 90 ALA C C 1
ATOM 633 O O . ALA A 1 79 ? 151.257 101.460 139.141 1.00 462.53 90 ALA C O 1
ATOM 635 N N . ASP A 1 80 ? 150.079 100.812 140.958 1.00 510.33 91 ASP C N 1
ATOM 636 C CA . ASP A 1 80 ? 148.960 100.226 140.221 1.00 510.33 91 ASP C CA 1
ATOM 637 C C . ASP A 1 80 ? 149.427 99.156 139.241 1.00 510.33 91 ASP C C 1
ATOM 638 O O . ASP A 1 80 ? 148.747 98.874 138.249 1.00 510.33 91 ASP C O 1
ATOM 643 N N . LEU A 1 81 ? 150.592 98.569 139.521 1.00 583.45 92 LEU C N 1
ATOM 644 C CA . LEU A 1 81 ? 151.210 97.616 138.606 1.00 583.45 92 LEU C CA 1
ATOM 645 C C . LEU A 1 81 ? 150.341 96.394 138.362 1.00 583.45 92 LEU C C 1
ATOM 646 O O . LEU A 1 81 ? 150.291 95.885 137.238 1.00 583.45 92 LEU C O 1
ATOM 651 N N . TYR A 1 82 ? 149.632 95.920 139.385 1.00 544.48 93 TYR C N 1
ATOM 652 C CA . TYR A 1 82 ? 148.692 94.823 139.180 1.00 544.48 93 TYR C CA 1
ATOM 653 C C . TYR A 1 82 ? 147.622 95.166 138.148 1.00 544.48 93 TYR C C 1
ATOM 654 O O . TYR A 1 82 ? 147.253 94.322 137.324 1.00 544.48 93 TYR C O 1
ATOM 663 N N . GLU A 1 83 ? 147.073 96.380 138.202 1.00 620.72 94 GLU C N 1
ATOM 664 C CA . GLU A 1 83 ? 146.150 96.822 137.161 1.00 620.72 94 GLU C CA 1
ATOM 665 C C . GLU A 1 83 ? 146.857 97.026 135.819 1.00 620.72 94 GLU C C 1
ATOM 666 O O . GLU A 1 83 ? 146.364 96.588 134.774 1.00 620.72 94 GLU C O 1
ATOM 672 N N . LEU A 1 84 ? 148.014 97.698 135.836 1.00 597.67 95 LEU C N 1
ATOM 673 C CA . LEU A 1 84 ? 148.727 98.044 134.605 1.00 597.67 95 LEU C CA 1
ATOM 674 C C . LEU A 1 84 ? 149.105 96.806 133.796 1.00 597.67 95 LEU C C 1
ATOM 675 O O . LEU A 1 84 ? 149.055 96.823 132.560 1.00 597.67 95 LEU C O 1
ATOM 680 N N . VAL A 1 85 ? 149.479 95.721 134.476 1.00 606.60 96 VAL C N 1
ATOM 681 C CA . VAL A 1 85 ? 149.806 94.457 133.820 1.00 606.60 96 VAL C CA 1
ATOM 682 C C . VAL A 1 85 ? 148.587 93.779 133.210 1.00 606.60 96 VAL C C 1
ATOM 683 O O . VAL A 1 85 ? 148.752 92.809 132.460 1.00 606.60 96 VAL C O 1
ATOM 687 N N . GLN A 1 86 ? 147.371 94.257 133.488 1.00 620.86 97 GLN C N 1
ATOM 688 C CA . GLN A 1 86 ? 146.189 93.657 132.882 1.00 620.86 97 GLN C CA 1
ATOM 689 C C . GLN A 1 86 ? 145.890 94.239 131.512 1.00 620.86 97 GLN C C 1
ATOM 690 O O . GLN A 1 86 ? 144.871 93.889 130.911 1.00 620.86 97 GLN C O 1
ATOM 696 N N . TYR A 1 87 ? 146.746 95.129 131.020 1.00 627.04 98 TYR C N 1
ATOM 697 C CA . TYR A 1 87 ? 146.622 95.668 129.673 1.00 627.04 98 TYR C CA 1
ATOM 698 C C . TYR A 1 87 ? 147.266 94.773 128.618 1.00 627.04 98 TYR C C 1
ATOM 699 O O . TYR A 1 87 ? 147.102 95.039 127.424 1.00 627.04 98 TYR C O 1
ATOM 708 N N . ALA A 1 88 ? 148.000 93.739 129.034 1.00 559.86 99 ALA C N 1
ATOM 709 C CA . ALA A 1 88 ? 148.679 92.836 128.106 1.00 559.86 99 ALA C CA 1
ATOM 710 C C . ALA A 1 88 ? 147.693 92.208 127.127 1.00 559.86 99 ALA C C 1
ATOM 711 O O . ALA A 1 88 ? 146.616 91.758 127.520 1.00 559.86 99 ALA C O 1
ATOM 713 N N . GLY A 1 89 ? 148.054 92.205 125.841 1.00 545.77 100 GLY C N 1
ATOM 714 C CA . GLY A 1 89 ? 147.127 91.750 124.819 1.00 545.77 100 GLY C CA 1
ATOM 715 C C . GLY A 1 89 ? 146.836 90.260 124.848 1.00 545.77 100 GLY C C 1
ATOM 716 O O . GLY A 1 89 ? 145.703 89.845 124.591 1.00 545.77 100 GLY C O 1
ATOM 717 N N . ASN A 1 90 ? 147.837 89.441 125.159 1.00 490.18 101 ASN C N 1
ATOM 718 C CA . ASN A 1 90 ? 147.669 87.993 125.169 1.00 490.18 101 ASN C CA 1
ATOM 719 C C . ASN A 1 90 ? 147.167 87.530 126.530 1.00 490.18 101 ASN C C 1
ATOM 720 O O . ASN A 1 90 ? 147.758 87.853 127.563 1.00 490.18 101 ASN C O 1
ATOM 725 N N . ILE A 1 91 ? 146.081 86.749 126.522 1.00 514.46 102 ILE C N 1
ATOM 726 C CA . ILE A 1 91 ? 145.370 86.485 127.769 1.00 514.46 102 ILE C CA 1
ATOM 727 C C . ILE A 1 91 ? 146.159 85.542 128.677 1.00 514.46 102 ILE C C 1
ATOM 728 O O . ILE A 1 91 ? 146.237 85.764 129.889 1.00 514.46 102 ILE C O 1
ATOM 733 N N . ILE A 1 92 ? 146.727 84.464 128.128 1.00 461.53 103 ILE C N 1
ATOM 734 C CA . ILE A 1 92 ? 147.537 83.555 128.947 1.00 461.53 103 ILE C CA 1
ATOM 735 C C . ILE A 1 92 ? 148.778 84.233 129.515 1.00 461.53 103 ILE C C 1
ATOM 736 O O . ILE A 1 92 ? 149.010 84.133 130.732 1.00 461.53 103 ILE C O 1
ATOM 741 N N . PRO A 1 93 ? 149.591 84.952 128.725 1.00 490.22 104 PRO C N 1
ATOM 742 C CA . PRO A 1 93 ? 150.619 85.811 129.327 1.00 490.22 104 PRO C CA 1
ATOM 743 C C . PRO A 1 93 ? 150.077 86.779 130.353 1.00 490.22 104 PRO C C 1
ATOM 744 O O . PRO A 1 93 ? 150.668 86.915 131.422 1.00 490.22 104 PRO C O 1
ATOM 748 N N . ARG A 1 94 ? 148.947 87.421 130.071 1.00 560.34 105 ARG C N 1
ATOM 749 C CA . ARG A 1 94 ? 148.365 88.383 131.000 1.00 560.34 105 ARG C CA 1
ATOM 750 C C . ARG A 1 94 ? 148.044 87.762 132.353 1.00 560.34 105 ARG C C 1
ATOM 751 O O . ARG A 1 94 ? 148.367 88.333 133.393 1.00 560.34 105 ARG C O 1
ATOM 759 N N . LEU A 1 95 ? 147.391 86.603 132.364 1.00 580.24 106 LEU C N 1
ATOM 760 C CA . LEU A 1 95 ? 147.006 85.970 133.624 1.00 580.24 106 LEU C CA 1
ATOM 761 C C . LEU A 1 95 ? 148.203 85.374 134.366 1.00 580.24 106 LEU C C 1
ATOM 762 O O . LEU A 1 95 ? 148.265 85.431 135.603 1.00 580.24 106 LEU C O 1
ATOM 767 N N . TYR A 1 96 ? 149.155 84.787 133.640 1.00 556.36 107 TYR C N 1
ATOM 768 C CA . TYR A 1 96 ? 150.394 84.347 134.279 1.00 556.36 107 TYR C CA 1
ATOM 769 C C . TYR A 1 96 ? 151.112 85.541 134.913 1.00 556.36 107 TYR C C 1
ATOM 770 O O . TYR A 1 96 ? 151.626 85.455 136.036 1.00 556.36 107 TYR C O 1
ATOM 779 N N . LEU A 1 97 ? 151.120 86.671 134.209 1.00 579.26 108 LEU C N 1
ATOM 780 C CA . LEU A 1 97 ? 151.624 87.927 134.749 1.00 579.26 108 LEU C CA 1
ATOM 781 C C . LEU A 1 97 ? 150.818 88.365 135.964 1.00 579.26 108 LEU C C 1
ATOM 782 O O . LEU A 1 97 ? 151.374 88.931 136.907 1.00 579.26 108 LEU C O 1
ATOM 787 N N . MET A 1 98 ? 149.496 88.196 135.922 1.00 594.77 109 MET C N 1
ATOM 788 C CA . MET A 1 98 ? 148.682 88.551 137.079 1.00 594.77 109 MET C CA 1
ATOM 789 C C . MET A 1 98 ? 149.092 87.772 138.313 1.00 594.77 109 MET C C 1
ATOM 790 O O . MET A 1 98 ? 149.232 88.344 139.394 1.00 594.77 109 MET C O 1
ATOM 795 N N . ILE A 1 99 ? 149.318 86.472 138.164 1.00 578.21 110 ILE C N 1
ATOM 796 C CA . ILE A 1 99 ? 149.830 85.671 139.277 1.00 578.21 110 ILE C CA 1
ATOM 797 C C . ILE A 1 99 ? 151.215 86.136 139.732 1.00 578.21 110 ILE C C 1
ATOM 798 O O . ILE A 1 99 ? 151.480 86.261 140.937 1.00 578.21 110 ILE C O 1
ATOM 803 N N . THR A 1 100 ? 152.116 86.396 138.781 1.00 588.72 111 THR C N 1
ATOM 804 C CA . THR A 1 100 ? 153.460 86.877 139.108 1.00 588.72 111 THR C CA 1
ATOM 805 C C . THR A 1 100 ? 153.464 88.205 139.863 1.00 588.72 111 THR C C 1
ATOM 806 O O . THR A 1 100 ? 154.104 88.337 140.919 1.00 588.72 111 THR C O 1
ATOM 810 N N . VAL A 1 101 ? 152.698 89.180 139.380 1.00 569.31 112 VAL C N 1
ATOM 811 C CA . VAL A 1 101 ? 152.588 90.460 140.067 1.00 569.31 112 VAL C CA 1
ATOM 812 C C . VAL A 1 101 ? 151.869 90.307 141.395 1.00 569.31 112 VAL C C 1
ATOM 813 O O . VAL A 1 101 ? 152.223 90.959 142.379 1.00 569.31 112 VAL C O 1
ATOM 817 N N . GLY A 1 102 ? 150.795 89.528 141.420 1.00 510.61 113 GLY C N 1
ATOM 818 C CA . GLY A 1 102 ? 150.142 89.212 142.674 1.00 510.61 113 GLY C CA 1
ATOM 819 C C . GLY A 1 102 ? 151.067 88.724 143.763 1.00 510.61 113 GLY C C 1
ATOM 820 O O . GLY A 1 102 ? 151.078 89.258 144.871 1.00 510.61 113 GLY C O 1
ATOM 821 N N . THR A 1 103 ? 151.871 87.707 143.455 1.00 491.01 114 THR C N 1
ATOM 822 C CA . THR A 1 103 ? 152.853 87.198 144.411 1.00 491.01 114 THR C CA 1
ATOM 823 C C . THR A 1 103 ? 153.901 88.235 144.777 1.00 491.01 114 THR C C 1
ATOM 824 O O . THR A 1 103 ? 154.332 88.308 145.935 1.00 491.01 114 THR C O 1
ATOM 828 N N . ALA A 1 104 ? 154.318 89.056 143.817 1.00 497.21 115 ALA C N 1
ATOM 829 C CA . ALA A 1 104 ? 155.182 90.173 144.179 1.00 497.21 115 ALA C CA 1
ATOM 830 C C . ALA A 1 104 ? 154.506 91.106 145.180 1.00 497.21 115 ALA C C 1
ATOM 831 O O . ALA A 1 104 ? 155.141 91.560 146.136 1.00 497.21 115 ALA C O 1
ATOM 833 N N . TYR A 1 105 ? 153.229 91.422 144.962 1.00 465.54 116 TYR C N 1
ATOM 834 C CA . TYR A 1 105 ? 152.472 92.216 145.931 1.00 465.54 116 TYR C CA 1
ATOM 835 C C . TYR A 1 105 ? 152.366 91.539 147.299 1.00 465.54 116 TYR C C 1
ATOM 836 O O . TYR A 1 105 ? 152.597 92.180 148.327 1.00 465.54 116 TYR C O 1
ATOM 845 N N . MET A 1 106 ? 152.089 90.233 147.335 1.00 410.51 117 MET C N 1
ATOM 846 C CA . MET A 1 106 ? 152.066 89.532 148.622 1.00 410.51 117 MET C CA 1
ATOM 847 C C . MET A 1 106 ? 153.413 89.600 149.326 1.00 410.51 117 MET C C 1
ATOM 848 O O . MET A 1 106 ? 153.473 89.739 150.553 1.00 410.51 117 MET C O 1
ATOM 853 N N . SER A 1 107 ? 154.503 89.499 148.573 1.00 422.76 118 SER C N 1
ATOM 854 C CA . SER A 1 107 ? 155.822 89.614 149.178 1.00 422.76 118 SER C CA 1
ATOM 855 C C . SER A 1 107 ? 156.098 91.028 149.680 1.00 422.76 118 SER C C 1
ATOM 856 O O . SER A 1 107 ? 156.590 91.206 150.800 1.00 422.76 118 SER C O 1
ATOM 859 N N . ILE A 1 108 ? 155.794 92.053 148.881 1.00 479.77 119 ILE C N 1
ATOM 860 C CA . ILE A 1 108 ? 156.088 93.419 149.313 1.00 479.77 119 ILE C CA 1
ATOM 861 C C . ILE A 1 108 ? 155.159 93.873 150.441 1.00 479.77 119 ILE C C 1
ATOM 862 O O . ILE A 1 108 ? 155.630 94.347 151.482 1.00 479.77 119 ILE C O 1
ATOM 867 N N . ASP A 1 109 ? 153.840 93.747 150.275 1.00 446.35 120 ASP C N 1
ATOM 868 C CA . ASP A 1 109 ? 152.911 94.227 151.299 1.00 446.35 120 ASP C CA 1
ATOM 869 C C . ASP A 1 109 ? 152.007 93.094 151.785 1.00 446.35 120 ASP C C 1
ATOM 870 O O . ASP A 1 109 ? 151.179 92.568 151.033 1.00 446.35 120 ASP C O 1
ATOM 875 N N . GLY A 1 110 ? 152.201 92.704 153.047 1.00 466.33 121 GLY C N 1
ATOM 876 C CA . GLY A 1 110 ? 151.417 91.628 153.623 1.00 466.33 121 GLY C CA 1
ATOM 877 C C . GLY A 1 110 ? 149.985 92.009 153.942 1.00 466.33 121 GLY C C 1
ATOM 878 O O . GLY A 1 110 ? 149.096 91.156 153.921 1.00 466.33 121 GLY C O 1
ATOM 879 N N . ALA A 1 111 ? 149.742 93.279 154.257 1.00 445.98 122 ALA C N 1
ATOM 880 C CA . ALA A 1 111 ? 148.389 93.695 154.615 1.00 445.98 122 ALA C CA 1
ATOM 881 C C . ALA A 1 111 ? 147.351 93.460 153.517 1.00 445.98 122 ALA C C 1
ATOM 882 O O . ALA A 1 111 ? 146.236 93.030 153.862 1.00 445.98 122 ALA C O 1
ATOM 884 N N . PRO A 1 112 ? 147.619 93.694 152.232 1.00 458.36 123 PRO C N 1
ATOM 885 C CA . PRO A 1 112 ? 146.618 93.382 151.203 1.00 458.36 123 PRO C CA 1
ATOM 886 C C . PRO A 1 112 ? 146.557 91.922 150.781 1.00 458.36 123 PRO C C 1
ATOM 887 O O . PRO A 1 112 ? 145.719 91.590 149.936 1.00 458.36 123 PRO C O 1
ATOM 891 N N . VAL A 1 113 ? 147.382 91.049 151.372 1.00 458.02 124 VAL C N 1
ATOM 892 C CA . VAL A 1 113 ? 147.479 89.663 150.919 1.00 458.02 124 VAL C CA 1
ATOM 893 C C . VAL A 1 113 ? 146.106 89.007 150.898 1.00 458.02 124 VAL C C 1
ATOM 894 O O . VAL A 1 113 ? 145.743 88.328 149.935 1.00 458.02 124 VAL C O 1
ATOM 898 N N . LYS A 1 114 ? 145.349 89.154 151.980 1.00 418.50 125 LYS C N 1
ATOM 899 C CA . LYS A 1 114 ? 144.004 88.586 152.041 1.00 418.50 125 LYS C CA 1
ATOM 900 C C . LYS A 1 114 ? 143.114 89.186 150.948 1.00 418.50 125 LYS C C 1
ATOM 901 O O . LYS A 1 114 ? 142.438 88.466 150.196 1.00 418.50 125 LYS C O 1
ATOM 907 N N . GLU A 1 115 ? 143.152 90.511 150.817 1.00 421.15 126 GLU C N 1
ATOM 908 C CA . GLU A 1 115 ? 142.364 91.222 149.816 1.00 421.15 126 GLU C CA 1
ATOM 909 C C . GLU A 1 115 ? 142.819 90.846 148.412 1.00 421.15 126 GLU C C 1
ATOM 910 O O . GLU A 1 115 ? 141.998 90.608 147.511 1.00 421.15 126 GLU C O 1
ATOM 916 N N . LEU A 1 116 ? 144.136 90.783 148.223 1.00 447.85 127 LEU C N 1
ATOM 917 C CA . LEU A 1 116 ? 144.694 90.389 146.941 1.00 447.85 127 LEU C CA 1
ATOM 918 C C . LEU A 1 116 ? 144.291 88.971 146.578 1.00 447.85 127 LEU C C 1
ATOM 919 O O . LEU A 1 116 ? 143.945 88.709 145.427 1.00 447.85 127 LEU C O 1
ATOM 924 N N . MET A 1 117 ? 144.316 88.042 147.532 1.00 458.30 128 MET C N 1
ATOM 925 C CA . MET A 1 117 ? 143.814 86.705 147.231 1.00 458.30 128 MET C CA 1
ATOM 926 C C . MET A 1 117 ? 142.351 86.711 146.833 1.00 458.30 128 MET C C 1
ATOM 927 O O . MET A 1 117 ? 141.968 85.971 145.930 1.00 458.30 128 MET C O 1
ATOM 932 N N . LYS A 1 118 ? 141.497 87.476 147.508 1.00 448.78 129 LYS C N 1
ATOM 933 C CA . LYS A 1 118 ? 140.120 87.476 147.009 1.00 448.78 129 LYS C CA 1
ATOM 934 C C . LYS A 1 118 ? 140.026 87.999 145.577 1.00 448.78 129 LYS C C 1
ATOM 935 O O . LYS A 1 118 ? 139.353 87.382 144.742 1.00 448.78 129 LYS C O 1
ATOM 941 N N . ASP A 1 119 ? 140.721 89.088 145.251 1.00 512.66 130 ASP C N 1
ATOM 942 C CA . ASP A 1 119 ? 140.737 89.541 143.852 1.00 512.66 130 ASP C CA 1
ATOM 943 C C . ASP A 1 119 ? 141.295 88.489 142.883 1.00 512.66 130 ASP C C 1
ATOM 944 O O . ASP A 1 119 ? 140.677 88.182 141.855 1.00 512.66 130 ASP C O 1
ATOM 949 N N . MET A 1 120 ? 142.471 87.938 143.193 1.00 474.78 131 MET C N 1
ATOM 950 C CA . MET A 1 120 ? 143.153 86.958 142.344 1.00 474.78 131 MET C CA 1
ATOM 951 C C . MET A 1 120 ? 142.354 85.668 142.186 1.00 474.78 131 MET C C 1
ATOM 952 O O . MET A 1 120 ? 142.294 85.088 141.095 1.00 474.78 131 MET C O 1
ATOM 957 N N . MET A 1 121 ? 141.746 85.205 143.273 1.00 463.58 132 MET C N 1
ATOM 958 C CA . MET A 1 121 ? 140.865 84.046 143.262 1.00 463.58 132 MET C CA 1
ATOM 959 C C . MET A 1 121 ? 139.630 84.303 142.419 1.00 463.58 132 MET C C 1
ATOM 960 O O . MET A 1 121 ? 139.183 83.419 141.681 1.00 463.58 132 MET C O 1
ATOM 965 N N . ASP A 1 122 ? 139.050 85.496 142.529 1.00 557.90 133 ASP C N 1
ATOM 966 C CA . ASP A 1 122 ? 137.887 85.803 141.717 1.00 557.90 133 ASP C CA 1
ATOM 967 C C . ASP A 1 122 ? 138.259 85.808 140.242 1.00 557.90 133 ASP C C 1
ATOM 968 O O . ASP A 1 122 ? 137.554 85.218 139.420 1.00 557.90 133 ASP C O 1
ATOM 973 N N . MET A 1 123 ? 139.388 86.420 139.889 1.00 537.07 134 MET C N 1
ATOM 974 C CA . MET A 1 123 ? 139.758 86.521 138.482 1.00 537.07 134 MET C CA 1
ATOM 975 C C . MET A 1 123 ? 140.176 85.182 137.881 1.00 537.07 134 MET C C 1
ATOM 976 O O . MET A 1 123 ? 140.137 85.031 136.656 1.00 537.07 134 MET C O 1
ATOM 981 N N . SER A 1 124 ? 140.566 84.205 138.707 1.00 578.85 135 SER C N 1
ATOM 982 C CA . SER A 1 124 ? 140.795 82.849 138.214 1.00 578.85 135 SER C CA 1
ATOM 983 C C . SER A 1 124 ? 139.532 82.179 137.682 1.00 578.85 135 SER C C 1
ATOM 984 O O . SER A 1 124 ? 139.625 81.073 137.137 1.00 578.85 135 SER C O 1
ATOM 987 N N . ARG A 1 125 ? 138.366 82.811 137.824 1.00 668.55 136 ARG C N 1
ATOM 988 C CA . ARG A 1 125 ? 137.147 82.347 137.171 1.00 668.55 136 ARG C CA 1
ATOM 989 C C . ARG A 1 125 ? 137.194 82.460 135.657 1.00 668.55 136 ARG C C 1
ATOM 990 O O . ARG A 1 125 ? 136.327 81.882 134.992 1.00 668.55 136 ARG C O 1
ATOM 998 N N . GLY A 1 126 ? 138.160 83.184 135.092 1.00 661.34 137 GLY C N 1
ATOM 999 C CA . GLY A 1 126 ? 138.265 83.172 133.648 1.00 661.34 137 GLY C CA 1
ATOM 1000 C C . GLY A 1 126 ? 138.601 81.836 133.030 1.00 661.34 137 GLY C C 1
ATOM 1001 O O . GLY A 1 126 ? 137.684 81.146 132.572 1.00 661.34 137 GLY C O 1
ATOM 1002 N N . VAL A 1 127 ? 139.852 81.390 133.103 1.00 608.35 138 VAL C N 1
ATOM 1003 C CA . VAL A 1 127 ? 140.349 80.380 132.172 1.00 608.35 138 VAL C CA 1
ATOM 1004 C C . VAL A 1 127 ? 139.697 79.050 132.510 1.00 608.35 138 VAL C C 1
ATOM 1005 O O . VAL A 1 127 ? 140.070 78.385 133.483 1.00 608.35 138 VAL C O 1
ATOM 1009 N N . GLN A 1 128 ? 138.728 78.656 131.690 1.00 513.12 139 GLN C N 1
ATOM 1010 C CA . GLN A 1 128 ? 138.051 77.386 131.869 1.00 513.12 139 GLN C CA 1
ATOM 1011 C C . GLN A 1 128 ? 138.508 76.329 130.880 1.00 513.12 139 GLN C C 1
ATOM 1012 O O . GLN A 1 128 ? 138.026 75.193 130.950 1.00 513.12 139 GLN C O 1
ATOM 1018 N N . HIS A 1 129 ? 139.396 76.671 129.953 1.00 475.83 140 HIS C N 1
ATOM 1019 C CA . HIS A 1 129 ? 140.020 75.640 129.144 1.00 475.83 140 HIS C CA 1
ATOM 1020 C C . HIS A 1 129 ? 140.820 74.740 130.072 1.00 475.83 140 HIS C C 1
ATOM 1021 O O . HIS A 1 129 ? 141.704 75.227 130.786 1.00 475.83 140 HIS C O 1
ATOM 1028 N N . PRO A 1 130 ? 140.534 73.438 130.105 1.00 482.50 141 PRO C N 1
ATOM 1029 C CA . PRO A 1 130 ? 141.133 72.601 131.153 1.00 482.50 141 PRO C CA 1
ATOM 1030 C C . PRO A 1 130 ? 142.650 72.600 131.151 1.00 482.50 141 PRO C C 1
ATOM 1031 O O . PRO A 1 130 ? 143.251 72.788 132.208 1.00 482.50 141 PRO C O 1
ATOM 1035 N N . VAL A 1 131 ? 143.294 72.394 130.004 1.00 473.38 142 VAL C N 1
ATOM 1036 C CA . VAL A 1 131 ? 144.750 72.323 130.009 1.00 473.38 142 VAL C CA 1
ATOM 1037 C C . VAL A 1 131 ? 145.363 73.679 130.356 1.00 473.38 142 VAL C C 1
ATOM 1038 O O . VAL A 1 131 ? 146.186 73.790 131.275 1.00 473.38 142 VAL C O 1
ATOM 1042 N N . ARG A 1 132 ? 144.936 74.733 129.662 1.00 447.85 143 ARG C N 1
ATOM 1043 C CA . ARG A 1 132 ? 145.495 76.058 129.918 1.00 447.85 143 ARG C CA 1
ATOM 1044 C C . ARG A 1 132 ? 145.108 76.594 131.290 1.00 447.85 143 ARG C C 1
ATOM 1045 O O . ARG A 1 132 ? 145.949 77.169 131.997 1.00 447.85 143 ARG C O 1
ATOM 1053 N N . GLY A 1 133 ? 143.860 76.379 131.707 1.00 484.47 144 GLY C N 1
ATOM 1054 C CA . GLY A 1 133 ? 143.453 76.820 133.030 1.00 484.47 144 GLY C CA 1
ATOM 1055 C C . GLY A 1 133 ? 144.094 76.048 134.163 1.00 484.47 144 GLY C C 1
ATOM 1056 O O . GLY A 1 133 ? 144.464 76.625 135.181 1.00 484.47 144 GLY C O 1
ATOM 1057 N N . LEU A 1 134 ? 144.279 74.745 133.980 1.00 478.71 145 LEU C N 1
ATOM 1058 C CA . LEU A 1 134 ? 145.019 73.943 134.945 1.00 478.71 145 LEU C CA 1
ATOM 1059 C C . LEU A 1 134 ? 146.474 74.376 135.056 1.00 478.71 145 LEU C C 1
ATOM 1060 O O . LEU A 1 134 ? 147.004 74.490 136.162 1.00 478.71 145 LEU C O 1
ATOM 1065 N N . PHE A 1 135 ? 147.157 74.582 133.931 1.00 437.93 146 PHE C N 1
ATOM 1066 C CA . PHE A 1 135 ? 148.540 75.046 134.011 1.00 437.93 146 PHE C CA 1
ATOM 1067 C C . PHE A 1 135 ? 148.648 76.437 134.641 1.00 437.93 146 PHE C C 1
ATOM 1068 O O . PHE A 1 135 ? 149.538 76.688 135.468 1.00 437.93 146 PHE C O 1
ATOM 1076 N N . LEU A 1 136 ? 147.728 77.340 134.299 1.00 467.96 147 LEU C N 1
ATOM 1077 C CA . LEU A 1 136 ? 147.668 78.652 134.941 1.00 467.96 147 LEU C CA 1
ATOM 1078 C C . LEU A 1 136 ? 147.430 78.562 136.443 1.00 467.96 147 LEU C C 1
ATOM 1079 O O . LEU A 1 136 ? 148.084 79.248 137.234 1.00 467.96 147 LEU C O 1
ATOM 1084 N N . ARG A 1 137 ? 146.484 77.725 136.850 1.00 454.71 148 ARG C N 1
ATOM 1085 C CA . ARG A 1 137 ? 146.168 77.526 138.258 1.00 454.71 148 ARG C CA 1
ATOM 1086 C C . ARG A 1 137 ? 147.267 76.786 139.007 1.00 454.71 148 ARG C C 1
ATOM 1087 O O . ARG A 1 137 ? 147.438 76.996 140.209 1.00 454.71 148 ARG C O 1
ATOM 1095 N N . TYR A 1 138 ? 148.018 75.924 138.328 1.00 436.05 149 TYR C N 1
ATOM 1096 C CA . TYR A 1 138 ? 149.249 75.389 138.897 1.00 436.05 149 TYR C CA 1
ATOM 1097 C C . TYR A 1 138 ? 150.271 76.484 139.147 1.00 436.05 149 TYR C C 1
ATOM 1098 O O . TYR A 1 138 ? 150.932 76.506 140.195 1.00 436.05 149 TYR C O 1
ATOM 1107 N N . TYR A 1 139 ? 150.424 77.396 138.193 1.00 479.42 150 TYR C N 1
ATOM 1108 C CA . TYR A 1 139 ? 151.301 78.538 138.414 1.00 479.42 150 TYR C CA 1
ATOM 1109 C C . TYR A 1 139 ? 150.829 79.361 139.608 1.00 479.42 150 TYR C C 1
ATOM 1110 O O . TYR A 1 139 ? 151.633 79.797 140.435 1.00 479.42 150 TYR C O 1
ATOM 1119 N N . LEU A 1 140 ? 149.518 79.590 139.690 1.00 401.04 151 LEU C N 1
ATOM 1120 C CA . LEU A 1 140 ? 148.900 80.239 140.844 1.00 401.04 151 LEU C CA 1
ATOM 1121 C C . LEU A 1 140 ? 149.198 79.529 142.156 1.00 401.04 151 LEU C C 1
ATOM 1122 O O . LEU A 1 140 ? 149.609 80.157 143.138 1.00 401.04 151 LEU C O 1
ATOM 1127 N N . SER A 1 141 ? 149.006 78.212 142.188 1.00 375.32 152 SER C N 1
ATOM 1128 C CA . SER A 1 141 ? 149.293 77.437 143.386 1.00 375.32 152 SER C CA 1
ATOM 1129 C C . SER A 1 141 ? 150.754 77.524 143.795 1.00 375.32 152 SER C C 1
ATOM 1130 O O . SER A 1 141 ? 151.058 77.603 144.988 1.00 375.32 152 SER C O 1
ATOM 1133 N N . GLY A 1 142 ? 151.677 77.523 142.835 1.00 408.92 153 GLY C N 1
ATOM 1134 C CA . GLY A 1 142 ? 153.073 77.626 143.222 1.00 408.92 153 GLY C CA 1
ATOM 1135 C C . GLY A 1 142 ? 153.446 79.025 143.672 1.00 408.92 153 GLY C C 1
ATOM 1136 O O . GLY A 1 142 ? 154.169 79.201 144.656 1.00 408.92 153 GLY C O 1
ATOM 1137 N N . GLN A 1 143 ? 152.947 80.041 142.968 1.00 433.09 154 GLN C N 1
ATOM 1138 C CA . GLN A 1 143 ? 153.150 81.426 143.375 1.00 433.09 154 GLN C CA 1
ATOM 1139 C C . GLN A 1 143 ? 152.437 81.769 144.677 1.00 433.09 154 GLN C C 1
ATOM 1140 O O . GLN A 1 143 ? 153.034 82.389 145.562 1.00 433.09 154 GLN C O 1
ATOM 1146 N N . ALA A 1 144 ? 151.176 81.369 144.823 1.00 402.57 155 ALA C N 1
ATOM 1147 C CA . ALA A 1 144 ? 150.382 81.709 145.996 1.00 402.57 155 ALA C CA 1
ATOM 1148 C C . ALA A 1 144 ? 150.514 80.678 147.103 1.00 402.57 155 ALA C C 1
ATOM 1149 O O . ALA A 1 144 ? 149.741 80.712 148.063 1.00 402.57 155 ALA C O 1
ATOM 1151 N N . ARG A 1 145 ? 151.474 79.762 146.973 1.00 342.53 156 ARG C N 1
ATOM 1152 C CA . ARG A 1 145 ? 151.613 78.650 147.906 1.00 342.53 156 ARG C CA 1
ATOM 1153 C C . ARG A 1 145 ? 151.776 79.120 149.345 1.00 342.53 156 ARG C C 1
ATOM 1154 O O . ARG A 1 145 ? 151.164 78.568 150.265 1.00 342.53 156 ARG C O 1
ATOM 1162 N N . ASP A 1 146 ? 152.607 80.131 149.556 1.00 372.40 157 ASP C N 1
ATOM 1163 C CA . ASP A 1 146 ? 153.161 80.416 150.869 1.00 372.40 157 ASP C CA 1
ATOM 1164 C C . ASP A 1 146 ? 152.500 81.579 151.599 1.00 372.40 157 ASP C C 1
ATOM 1165 O O . ASP A 1 146 ? 153.002 81.979 152.651 1.00 372.40 157 ASP C O 1
ATOM 1170 N N . TYR A 1 147 ? 151.409 82.143 151.079 1.00 347.52 158 TYR C N 1
ATOM 1171 C CA . TYR A 1 147 ? 150.878 83.401 151.598 1.00 347.52 158 TYR C CA 1
ATOM 1172 C C . TYR A 1 147 ? 149.495 83.269 152.241 1.00 347.52 158 TYR C C 1
ATOM 1173 O O . TYR A 1 147 ? 148.795 84.275 152.386 1.00 347.52 158 TYR C O 1
ATOM 1182 N N . LEU A 1 148 ? 149.100 82.059 152.691 1.00 278.78 159 LEU C N 1
ATOM 1183 C CA . LEU A 1 148 ? 147.662 81.983 152.933 1.00 278.78 159 LEU C CA 1
ATOM 1184 C C . LEU A 1 148 ? 147.273 82.472 154.325 1.00 278.78 159 LEU C C 1
ATOM 1185 O O . LEU A 1 148 ? 147.920 82.136 155.320 1.00 278.78 159 LEU C O 1
ATOM 1190 N N . PRO A 1 149 ? 146.205 83.266 154.399 1.00 315.95 160 PRO C N 1
ATOM 1191 C CA . PRO A 1 149 ? 145.712 83.739 155.695 1.00 315.95 160 PRO C CA 1
ATOM 1192 C C . PRO A 1 149 ? 144.918 82.662 156.416 1.00 315.95 160 PRO C C 1
ATOM 1193 O O . PRO A 1 149 ? 143.924 82.132 155.914 1.00 315.95 160 PRO C O 1
ATOM 1197 N N . THR A 1 150 ? 145.374 82.353 157.627 1.00 323.82 161 THR C N 1
ATOM 1198 C CA . THR A 1 150 ? 144.791 81.307 158.458 1.00 323.82 161 THR C CA 1
ATOM 1199 C C . THR A 1 150 ? 145.330 81.365 159.878 1.00 323.82 161 THR C C 1
ATOM 1200 O O . THR A 1 150 ? 145.929 82.366 160.280 1.00 323.82 161 THR C O 1
ATOM 1204 N N . GLY A 1 151 ? 145.070 80.327 160.673 1.00 355.23 162 GLY C N 1
ATOM 1205 C CA . GLY A 1 151 ? 145.792 80.204 161.924 1.00 355.23 162 GLY C CA 1
ATOM 1206 C C . GLY A 1 151 ? 147.263 79.919 161.722 1.00 355.23 162 GLY C C 1
ATOM 1207 O O . GLY A 1 151 ? 148.077 80.239 162.594 1.00 355.23 162 GLY C O 1
ATOM 1208 N N . ASP A 1 152 ? 147.616 79.328 160.581 1.00 346.49 163 ASP C N 1
ATOM 1209 C CA . ASP A 1 152 ? 148.988 79.181 160.125 1.00 346.49 163 ASP C CA 1
ATOM 1210 C C . ASP A 1 152 ? 149.413 80.333 159.216 1.00 346.49 163 ASP C C 1
ATOM 1211 O O . ASP A 1 152 ? 150.335 80.169 158.411 1.00 346.49 163 ASP C O 1
ATOM 1216 N N . SER A 1 153 ? 148.747 81.486 159.317 1.00 370.88 164 SER C N 1
ATOM 1217 C CA . SER A 1 153 ? 148.985 82.588 158.393 1.00 370.88 164 SER C CA 1
ATOM 1218 C C . SER A 1 153 ? 150.385 83.157 158.541 1.00 370.88 164 SER C C 1
ATOM 1219 O O . SER A 1 153 ? 151.144 82.786 159.441 1.00 370.88 164 SER C O 1
ATOM 1222 N N . ASP A 1 154 ? 150.715 84.081 157.643 1.00 351.10 165 ASP C N 1
ATOM 1223 C CA . ASP A 1 154 ? 152.031 84.693 157.571 1.00 351.10 165 ASP C CA 1
ATOM 1224 C C . ASP A 1 154 ? 152.068 86.071 158.213 1.00 351.10 165 ASP C C 1
ATOM 1225 O O . ASP A 1 154 ? 153.102 86.744 158.147 1.00 351.10 165 ASP C O 1
ATOM 1230 N N . GLY A 1 155 ? 150.964 86.509 158.819 1.00 427.52 166 GLY C N 1
ATOM 1231 C CA . GLY A 1 155 ? 150.818 87.871 159.283 1.00 427.52 166 GLY C CA 1
ATOM 1232 C C . GLY A 1 155 ? 149.974 88.827 158.446 1.00 427.52 166 GLY C C 1
ATOM 1233 O O . GLY A 1 155 ? 149.802 89.988 158.834 1.00 427.52 166 GLY C O 1
ATOM 1234 N N . PRO A 1 156 ? 149.427 88.398 157.303 1.00 423.02 167 PRO C N 1
ATOM 1235 C CA . PRO A 1 156 ? 148.281 89.124 156.746 1.00 423.02 167 PRO C CA 1
ATOM 1236 C C . PRO A 1 156 ? 147.018 88.896 157.561 1.00 423.02 167 PRO C C 1
ATOM 1237 O O . PRO A 1 156 ? 146.876 87.887 158.255 1.00 423.02 167 PRO C O 1
ATOM 1241 N N . GLU A 1 157 ? 146.109 89.869 157.491 1.00 330.85 168 GLU C N 1
ATOM 1242 C CA . GLU A 1 157 ? 144.742 89.673 157.951 1.00 330.85 168 GLU C CA 1
ATOM 1243 C C . GLU A 1 157 ? 144.202 88.348 157.439 1.00 330.85 168 GLU C C 1
ATOM 1244 O O . GLU A 1 157 ? 144.479 87.948 156.306 1.00 330.85 168 GLU C O 1
ATOM 1250 N N . GLY A 1 158 ? 143.448 87.655 158.282 1.00 305.93 169 GLY C N 1
ATOM 1251 C CA . GLY A 1 158 ? 142.864 86.410 157.840 1.00 305.93 169 GLY C CA 1
ATOM 1252 C C . GLY A 1 158 ? 142.902 85.309 158.875 1.00 305.93 169 GLY C C 1
ATOM 1253 O O . GLY A 1 158 ? 143.855 85.196 159.651 1.00 305.93 169 GLY C O 1
ATOM 1254 N N . ASN A 1 159 ? 141.863 84.493 158.886 1.00 275.88 170 ASN C N 1
ATOM 1255 C CA . ASN A 1 159 ? 141.728 83.402 159.832 1.00 275.88 170 ASN C CA 1
ATOM 1256 C C . ASN A 1 159 ? 141.699 82.073 159.081 1.00 275.88 170 ASN C C 1
ATOM 1257 O O . ASN A 1 159 ? 141.827 82.023 157.854 1.00 275.88 170 ASN C O 1
ATOM 1262 N N . LEU A 1 160 ? 141.505 80.994 159.842 1.00 309.13 171 LEU C N 1
ATOM 1263 C CA . LEU A 1 160 ? 141.535 79.644 159.293 1.00 309.13 171 LEU C CA 1
ATOM 1264 C C . LEU A 1 160 ? 140.549 79.487 158.145 1.00 309.13 171 LEU C C 1
ATOM 1265 O O . LEU A 1 160 ? 140.815 78.770 157.171 1.00 309.13 171 LEU C O 1
ATOM 1270 N N . GLN A 1 161 ? 139.440 80.213 158.230 1.00 300.96 172 GLN C N 1
ATOM 1271 C CA . GLN A 1 161 ? 138.429 80.252 157.182 1.00 300.96 172 GLN C CA 1
ATOM 1272 C C . GLN A 1 161 ? 138.935 80.805 155.854 1.00 300.96 172 GLN C C 1
ATOM 1273 O O . GLN A 1 161 ? 138.557 80.297 154.800 1.00 300.96 172 GLN C O 1
ATOM 1279 N N . ASP A 1 162 ? 139.715 81.887 155.863 1.00 340.93 173 ASP C N 1
ATOM 1280 C CA . ASP A 1 162 ? 140.212 82.390 154.582 1.00 340.93 173 ASP C CA 1
ATOM 1281 C C . ASP A 1 162 ? 141.076 81.379 153.826 1.00 340.93 173 ASP C C 1
ATOM 1282 O O . ASP A 1 162 ? 140.902 81.200 152.616 1.00 340.93 173 ASP C O 1
ATOM 1287 N N . SER A 1 163 ? 141.988 80.692 154.511 1.00 286.64 174 SER C N 1
ATOM 1288 C CA . SER A 1 163 ? 142.751 79.621 153.870 1.00 286.64 174 SER C CA 1
ATOM 1289 C C . SER A 1 163 ? 141.888 78.437 153.460 1.00 286.64 174 SER C C 1
ATOM 1290 O O . SER A 1 163 ? 142.083 77.859 152.387 1.00 286.64 174 SER C O 1
ATOM 1293 N N . ILE A 1 164 ? 140.947 78.044 154.318 1.00 277.14 175 ILE C N 1
ATOM 1294 C CA . ILE A 1 164 ? 140.006 76.986 153.961 1.00 277.14 175 ILE C CA 1
ATOM 1295 C C . ILE A 1 164 ? 139.203 77.342 152.716 1.00 277.14 175 ILE C C 1
ATOM 1296 O O . ILE A 1 164 ? 139.054 76.521 151.808 1.00 277.14 175 ILE C O 1
ATOM 1301 N N . ASN A 1 165 ? 138.680 78.561 152.648 1.00 304.77 176 ASN C N 1
ATOM 1302 C CA . ASN A 1 165 ? 138.004 79.012 151.441 1.00 304.77 176 ASN C CA 1
ATOM 1303 C C . ASN A 1 165 ? 138.921 79.031 150.227 1.00 304.77 176 ASN C C 1
ATOM 1304 O O . ASN A 1 165 ? 138.558 78.524 149.162 1.00 304.77 176 ASN C O 1
ATOM 1309 N N . PHE A 1 166 ? 140.124 79.580 150.371 1.00 251.18 177 PHE C N 1
ATOM 1310 C CA . PHE A 1 166 ? 141.046 79.611 149.243 1.00 251.18 177 PHE C CA 1
ATOM 1311 C C . PHE A 1 166 ? 141.344 78.219 148.708 1.00 251.18 177 PHE C C 1
ATOM 1312 O O . PHE A 1 166 ? 141.216 77.966 147.507 1.00 251.18 177 PHE C O 1
ATOM 1320 N N . ILE A 1 167 ? 141.668 77.283 149.598 1.00 271.41 178 ILE C N 1
ATOM 1321 C CA . ILE A 1 167 ? 142.011 75.940 149.148 1.00 271.41 178 ILE C CA 1
ATOM 1322 C C . ILE A 1 167 ? 140.801 75.146 148.680 1.00 271.41 178 ILE C C 1
ATOM 1323 O O . ILE A 1 167 ? 140.891 74.427 147.688 1.00 271.41 178 ILE C O 1
ATOM 1328 N N . LEU A 1 168 ? 139.665 75.222 149.370 1.00 270.05 179 LEU C N 1
ATOM 1329 C CA . LEU A 1 168 ? 138.490 74.516 148.867 1.00 270.05 179 LEU C CA 1
ATOM 1330 C C . LEU A 1 168 ? 138.005 75.061 147.529 1.00 270.05 179 LEU C C 1
ATOM 1331 O O . LEU A 1 168 ? 137.690 74.291 146.621 1.00 270.05 179 LEU C O 1
ATOM 1336 N N . THR A 1 169 ? 137.902 76.383 147.398 1.00 288.96 180 THR C N 1
ATOM 1337 C CA . THR A 1 169 ? 137.537 76.989 146.121 1.00 288.96 180 THR C CA 1
ATOM 1338 C C . THR A 1 169 ? 138.532 76.675 145.013 1.00 288.96 180 THR C C 1
ATOM 1339 O O . THR A 1 169 ? 138.142 76.359 143.881 1.00 288.96 180 THR C O 1
ATOM 1343 N N . ASN A 1 170 ? 139.821 76.706 145.335 1.00 331.01 181 ASN C N 1
ATOM 1344 C CA . ASN A 1 170 ? 140.845 76.307 144.386 1.00 331.01 181 ASN C CA 1
ATOM 1345 C C . ASN A 1 170 ? 140.739 74.833 144.021 1.00 331.01 181 ASN C C 1
ATOM 1346 O O . ASN A 1 170 ? 140.832 74.468 142.841 1.00 331.01 181 ASN C O 1
ATOM 1351 N N . PHE A 1 171 ? 140.484 73.978 145.008 1.00 392.91 182 PHE C N 1
ATOM 1352 C CA . PHE A 1 171 ? 140.225 72.572 144.746 1.00 392.91 182 PHE C CA 1
ATOM 1353 C C . PHE A 1 171 ? 139.028 72.340 143.841 1.00 392.91 182 PHE C C 1
ATOM 1354 O O . PHE A 1 171 ? 139.104 71.563 142.891 1.00 392.91 182 PHE C O 1
ATOM 1362 N N . VAL A 1 172 ? 137.899 72.971 144.149 1.00 362.12 183 VAL C N 1
ATOM 1363 C CA . VAL A 1 172 ? 136.693 72.762 143.350 1.00 362.12 183 VAL C CA 1
ATOM 1364 C C . VAL A 1 172 ? 136.859 73.251 141.919 1.00 362.12 183 VAL C C 1
ATOM 1365 O O . VAL A 1 172 ? 136.486 72.553 140.972 1.00 362.12 183 VAL C O 1
ATOM 1369 N N . GLU A 1 173 ? 137.442 74.439 141.727 1.00 432.10 184 GLU C N 1
ATOM 1370 C CA . GLU A 1 173 ? 137.657 74.904 140.361 1.00 432.10 184 GLU C CA 1
ATOM 1371 C C . GLU A 1 173 ? 138.656 74.053 139.575 1.00 432.10 184 GLU C C 1
ATOM 1372 O O . GLU A 1 173 ? 138.383 73.680 138.427 1.00 432.10 184 GLU C O 1
ATOM 1378 N N . MET A 1 174 ? 139.800 73.697 140.169 1.00 419.64 185 MET C N 1
ATOM 1379 C CA . MET A 1 174 ? 140.718 72.794 139.479 1.00 419.64 185 MET C CA 1
ATOM 1380 C C . MET A 1 174 ? 140.150 71.402 139.270 1.00 419.64 185 MET C C 1
ATOM 1381 O O . MET A 1 174 ? 140.444 70.776 138.259 1.00 419.64 185 MET C O 1
ATOM 1386 N N . ASN A 1 175 ? 139.445 70.848 140.250 1.00 391.21 186 ASN C N 1
ATOM 1387 C CA . ASN A 1 175 ? 138.798 69.558 140.044 1.00 391.21 186 ASN C CA 1
ATOM 1388 C C . ASN A 1 175 ? 137.768 69.614 138.927 1.00 391.21 186 ASN C C 1
ATOM 1389 O O . ASN A 1 175 ? 137.655 68.677 138.136 1.00 391.21 186 ASN C O 1
ATOM 1394 N N . LYS A 1 176 ? 136.983 70.685 138.866 1.00 387.01 187 LYS C N 1
ATOM 1395 C CA . LYS A 1 176 ? 136.064 70.859 137.751 1.00 387.01 187 LYS C CA 1
ATOM 1396 C C . LYS A 1 176 ? 136.808 70.886 136.418 1.00 387.01 187 LYS C C 1
ATOM 1397 O O . LYS A 1 176 ? 136.426 70.197 135.470 1.00 387.01 187 LYS C O 1
ATOM 1403 N N . LEU A 1 177 ? 137.907 71.641 136.348 1.00 464.95 188 LEU C N 1
ATOM 1404 C CA . LEU A 1 177 ? 138.765 71.614 135.159 1.00 464.95 188 LEU C CA 1
ATOM 1405 C C . LEU A 1 177 ? 139.400 70.249 134.908 1.00 464.95 188 LEU C C 1
ATOM 1406 O O . LEU A 1 177 ? 139.525 69.822 133.759 1.00 464.95 188 LEU C O 1
ATOM 1411 N N . TRP A 1 178 ? 139.880 69.591 135.956 1.00 425.67 189 TRP C N 1
ATOM 1412 C CA . TRP A 1 178 ? 140.519 68.288 135.821 1.00 425.67 189 TRP C CA 1
ATOM 1413 C C . TRP A 1 178 ? 139.555 67.240 135.288 1.00 425.67 189 TRP C C 1
ATOM 1414 O O . TRP A 1 178 ? 139.923 66.428 134.433 1.00 425.67 189 TRP C O 1
ATOM 1425 N N . VAL A 1 179 ? 138.320 67.234 135.780 1.00 406.42 190 VAL C N 1
ATOM 1426 C CA . VAL A 1 179 ? 137.307 66.378 135.185 1.00 406.42 190 VAL C CA 1
ATOM 1427 C C . VAL A 1 179 ? 137.002 66.832 133.764 1.00 406.42 190 VAL C C 1
ATOM 1428 O O . VAL A 1 179 ? 136.816 66.012 132.863 1.00 406.42 190 VAL C O 1
ATOM 1432 N N . ARG A 1 180 ? 136.919 68.144 133.547 1.00 418.69 191 ARG C N 1
ATOM 1433 C CA . ARG A 1 180 ? 136.684 68.658 132.206 1.00 418.69 191 ARG C CA 1
ATOM 1434 C C . ARG A 1 180 ? 137.778 68.224 131.240 1.00 418.69 191 ARG C C 1
ATOM 1435 O O . ARG A 1 180 ? 137.542 68.167 130.025 1.00 418.69 191 ARG C O 1
ATOM 1443 N N . LEU A 1 181 ? 138.983 67.936 131.749 1.00 463.23 192 LEU C N 1
ATOM 1444 C CA . LEU A 1 181 ? 139.983 67.321 130.888 1.00 463.23 192 LEU C CA 1
ATOM 1445 C C . LEU A 1 181 ? 139.414 66.066 130.273 1.00 463.23 192 LEU C C 1
ATOM 1446 O O . LEU A 1 181 ? 139.770 65.713 129.152 1.00 463.23 192 LEU C O 1
ATOM 1451 N N . GLN A 1 182 ? 138.573 65.353 131.022 1.00 416.45 193 GLN C N 1
ATOM 1452 C CA . GLN A 1 182 ? 137.956 64.138 130.512 1.00 416.45 193 GLN C CA 1
ATOM 1453 C C . GLN A 1 182 ? 137.168 64.460 129.260 1.00 416.45 193 GLN C C 1
ATOM 1454 O O . GLN A 1 182 ? 136.996 63.608 128.385 1.00 416.45 193 GLN C O 1
ATOM 1460 N N . HIS A 1 183 ? 136.646 65.688 129.197 1.00 463.49 194 HIS C N 1
ATOM 1461 C CA . HIS A 1 183 ? 135.713 66.140 128.182 1.00 463.49 194 HIS C CA 1
ATOM 1462 C C . HIS A 1 183 ? 136.341 67.046 127.142 1.00 463.49 194 HIS C C 1
ATOM 1463 O O . HIS A 1 183 ? 136.042 66.894 125.953 1.00 463.49 194 HIS C O 1
ATOM 1470 N N . GLN A 1 184 ? 137.187 67.984 127.552 1.00 508.66 195 GLN C N 1
ATOM 1471 C CA . GLN A 1 184 ? 137.752 68.978 126.655 1.00 508.66 195 GLN C CA 1
ATOM 1472 C C . GLN A 1 184 ? 138.474 68.304 125.501 1.00 508.66 195 GLN C C 1
ATOM 1473 O O . GLN A 1 184 ? 138.866 67.143 125.573 1.00 508.66 195 GLN C O 1
ATOM 1479 N N . GLY A 1 185 ? 138.655 69.048 124.429 1.00 609.89 196 GLY C N 1
ATOM 1480 C CA . GLY A 1 185 ? 139.223 68.432 123.255 1.00 609.89 196 GLY C CA 1
ATOM 1481 C C . GLY A 1 185 ? 138.182 67.589 122.543 1.00 609.89 196 GLY C C 1
ATOM 1482 O O . GLY A 1 185 ? 136.969 67.751 122.731 1.00 609.89 196 GLY C O 1
ATOM 1483 N N . HIS A 1 186 ? 138.665 66.666 121.723 1.00 719.11 197 HIS C N 1
ATOM 1484 C CA . HIS A 1 186 ? 137.772 65.947 120.831 1.00 719.11 197 HIS C CA 1
ATOM 1485 C C . HIS A 1 186 ? 137.535 64.513 121.301 1.00 719.11 197 HIS C C 1
ATOM 1486 O O . HIS A 1 186 ? 138.391 63.892 121.931 1.00 719.11 197 HIS C O 1
ATOM 1493 N N . SER A 1 187 ? 136.385 63.958 120.902 1.00 652.21 198 SER C N 1
ATOM 1494 C CA . SER A 1 187 ? 135.840 62.781 121.573 1.00 652.21 198 SER C CA 1
ATOM 1495 C C . SER A 1 187 ? 136.641 61.500 121.344 1.00 652.21 198 SER C C 1
ATOM 1496 O O . SER A 1 187 ? 136.502 60.563 122.137 1.00 652.21 198 SER C O 1
ATOM 1499 N N . ARG A 1 188 ? 137.466 61.420 120.304 1.00 700.47 199 ARG C N 1
ATOM 1500 C CA . ARG A 1 188 ? 138.188 60.179 120.039 1.00 700.47 199 ARG C CA 1
ATOM 1501 C C . ARG A 1 188 ? 139.493 60.102 120.822 1.00 700.47 199 ARG C C 1
ATOM 1502 O O . ARG A 1 188 ? 140.197 59.091 120.737 1.00 700.47 199 ARG C O 1
ATOM 1510 N N . GLU A 1 189 ? 139.813 61.144 121.586 1.00 627.55 200 GLU C N 1
ATOM 1511 C CA . GLU A 1 189 ? 141.011 61.252 122.408 1.00 627.55 200 GLU C CA 1
ATOM 1512 C C . GLU A 1 189 ? 140.742 60.978 123.882 1.00 627.55 200 GLU C C 1
ATOM 1513 O O . GLU A 1 189 ? 141.346 61.616 124.740 1.00 627.55 200 GLU C O 1
ATOM 1519 N N . ARG A 1 190 ? 139.780 60.108 124.185 1.00 492.22 201 ARG C N 1
ATOM 1520 C CA . ARG A 1 190 ? 139.400 59.829 125.568 1.00 492.22 201 ARG C CA 1
ATOM 1521 C C . ARG A 1 190 ? 140.559 59.262 126.385 1.00 492.22 201 ARG C C 1
ATOM 1522 O O . ARG A 1 190 ? 140.779 59.672 127.527 1.00 492.22 201 ARG C O 1
ATOM 1530 N N . ASP A 1 191 ? 141.297 58.302 125.826 1.00 449.20 202 ASP C N 1
ATOM 1531 C CA . ASP A 1 191 ? 142.490 57.786 126.496 1.00 449.20 202 ASP C CA 1
ATOM 1532 C C . ASP A 1 191 ? 143.592 58.834 126.649 1.00 449.20 202 ASP C C 1
ATOM 1533 O O . ASP A 1 191 ? 144.237 58.908 127.701 1.00 449.20 202 ASP C O 1
ATOM 1538 N N . LEU A 1 192 ? 143.792 59.680 125.641 1.00 472.81 203 LEU C N 1
ATOM 1539 C CA . LEU A 1 192 ? 144.721 60.799 125.781 1.00 472.81 203 LEU C CA 1
ATOM 1540 C C . LEU A 1 192 ? 144.286 61.755 126.883 1.00 472.81 203 LEU C C 1
ATOM 1541 O O . LEU A 1 192 ? 145.111 62.268 127.638 1.00 472.81 203 LEU C O 1
ATOM 1546 N N . ARG A 1 193 ? 142.995 62.047 126.936 1.00 535.83 204 ARG C N 1
ATOM 1547 C CA . ARG A 1 193 ? 142.388 62.852 127.987 1.00 535.83 204 ARG C CA 1
ATOM 1548 C C . ARG A 1 193 ? 142.561 62.246 129.377 1.00 535.83 204 ARG C C 1
ATOM 1549 O O . ARG A 1 193 ? 142.810 62.968 130.346 1.00 535.83 204 ARG C O 1
ATOM 1557 N N . THR A 1 194 ? 142.374 60.935 129.507 1.00 388.08 205 THR C N 1
ATOM 1558 C CA . THR A 1 194 ? 142.617 60.266 130.784 1.00 388.08 205 THR C CA 1
ATOM 1559 C C . THR A 1 194 ? 144.087 60.349 131.169 1.00 388.08 205 THR C C 1
ATOM 1560 O O . THR A 1 194 ? 144.429 60.512 132.346 1.00 388.08 205 THR C O 1
ATOM 1564 N N . GLN A 1 195 ? 144.965 60.262 130.174 1.00 375.24 206 GLN C N 1
ATOM 1565 C CA . GLN A 1 195 ? 146.385 60.536 130.368 1.00 375.24 206 GLN C CA 1
ATOM 1566 C C . GLN A 1 195 ? 146.620 61.963 130.848 1.00 375.24 206 GLN C C 1
ATOM 1567 O O . GLN A 1 195 ? 147.406 62.202 131.765 1.00 375.24 206 GLN C O 1
ATOM 1573 N N . GLU A 1 196 ? 145.965 62.927 130.226 1.00 440.06 207 GLU C N 1
ATOM 1574 C CA . GLU A 1 196 ? 146.081 64.303 130.686 1.00 440.06 207 GLU C CA 1
ATOM 1575 C C . GLU A 1 196 ? 145.589 64.475 132.118 1.00 440.06 207 GLU C C 1
ATOM 1576 O O . GLU A 1 196 ? 146.214 65.186 132.912 1.00 440.06 207 GLU C O 1
ATOM 1582 N N . ARG A 1 197 ? 144.458 63.860 132.463 1.00 404.35 208 ARG C N 1
ATOM 1583 C CA . ARG A 1 197 ? 144.001 63.903 133.848 1.00 404.35 208 ARG C CA 1
ATOM 1584 C C . ARG A 1 197 ? 144.982 63.266 134.829 1.00 404.35 208 ARG C C 1
ATOM 1585 O O . ARG A 1 197 ? 145.235 63.825 135.906 1.00 404.35 208 ARG C O 1
ATOM 1593 N N . ARG A 1 198 ? 145.550 62.106 134.491 1.00 319.66 209 ARG C N 1
ATOM 1594 C CA . ARG A 1 198 ? 146.547 61.526 135.386 1.00 319.66 209 ARG C CA 1
ATOM 1595 C C . ARG A 1 198 ? 147.760 62.439 135.505 1.00 319.66 209 ARG C C 1
ATOM 1596 O O . ARG A 1 198 ? 148.350 62.564 136.582 1.00 319.66 209 ARG C O 1
ATOM 1604 N N . GLU A 1 199 ? 148.156 63.076 134.398 1.00 341.16 210 GLU C N 1
ATOM 1605 C CA . GLU A 1 199 ? 149.237 64.050 134.471 1.00 341.16 210 GLU C CA 1
ATOM 1606 C C . GLU A 1 199 ? 148.909 65.213 135.385 1.00 341.16 210 GLU C C 1
ATOM 1607 O O . GLU A 1 199 ? 149.770 65.667 136.142 1.00 341.16 210 GLU C O 1
ATOM 1613 N N . LEU A 1 200 ? 147.686 65.726 135.330 1.00 348.47 211 LEU C N 1
ATOM 1614 C CA . LEU A 1 200 ? 147.403 66.925 136.105 1.00 348.47 211 LEU C CA 1
ATOM 1615 C C . LEU A 1 200 ? 146.872 66.633 137.497 1.00 348.47 211 LEU C C 1
ATOM 1616 O O . LEU A 1 200 ? 146.516 67.571 138.218 1.00 348.47 211 LEU C O 1
ATOM 1621 N N . GLN A 1 201 ? 146.798 65.362 137.892 1.00 325.42 212 GLN C N 1
ATOM 1622 C CA . GLN A 1 201 ? 146.268 65.058 139.217 1.00 325.42 212 GLN C CA 1
ATOM 1623 C C . GLN A 1 201 ? 147.097 65.689 140.332 1.00 325.42 212 GLN C C 1
ATOM 1624 O O . GLN A 1 201 ? 146.540 66.081 141.361 1.00 325.42 212 GLN C O 1
ATOM 1630 N N . LEU A 1 202 ? 148.418 65.785 140.155 1.00 259.34 213 LEU C N 1
ATOM 1631 C CA . LEU A 1 202 ? 149.260 66.423 141.166 1.00 259.34 213 LEU C CA 1
ATOM 1632 C C . LEU A 1 202 ? 148.848 67.868 141.390 1.00 259.34 213 LEU C C 1
ATOM 1633 O O . LEU A 1 202 ? 148.934 68.380 142.512 1.00 259.34 213 LEU C O 1
ATOM 1638 N N . LEU A 1 203 ? 148.399 68.544 140.334 1.00 276.71 214 LEU C N 1
ATOM 1639 C CA . LEU A 1 203 ? 147.922 69.910 140.483 1.00 276.71 214 LEU C CA 1
ATOM 1640 C C . LEU A 1 203 ? 146.745 69.977 141.438 1.00 276.71 214 LEU C C 1
ATOM 1641 O O . LEU A 1 203 ? 146.667 70.880 142.279 1.00 276.71 214 LEU C O 1
ATOM 1646 N N . VAL A 1 204 ? 145.824 69.024 141.335 1.00 267.10 215 VAL C N 1
ATOM 1647 C CA . VAL A 1 204 ? 144.714 68.975 142.278 1.00 267.10 215 VAL C CA 1
ATOM 1648 C C . VAL A 1 204 ? 145.183 68.575 143.674 1.00 267.10 215 VAL C C 1
ATOM 1649 O O . VAL A 1 204 ? 144.773 69.178 144.674 1.00 267.10 215 VAL C O 1
ATOM 1653 N N . GLY A 1 205 ? 146.063 67.574 143.775 1.00 212.77 216 GLY C N 1
ATOM 1654 C CA . GLY A 1 205 ? 146.441 67.096 145.097 1.00 212.77 216 GLY C CA 1
ATOM 1655 C C . GLY A 1 205 ? 147.356 68.027 145.862 1.00 212.77 216 GLY C C 1
ATOM 1656 O O . GLY A 1 205 ? 147.492 67.887 147.084 1.00 212.77 216 GLY C O 1
ATOM 1657 N N . SER A 1 206 ? 147.996 68.968 145.168 1.00 184.95 217 SER C N 1
ATOM 1658 C CA . SER A 1 206 ? 148.780 69.974 145.865 1.00 184.95 217 SER C CA 1
ATOM 1659 C C . SER A 1 206 ? 147.898 70.810 146.774 1.00 184.95 217 SER C C 1
ATOM 1660 O O . SER A 1 206 ? 148.341 71.288 147.818 1.00 184.95 217 SER C O 1
ATOM 1663 N N . ASN A 1 207 ? 146.649 71.015 146.375 1.00 238.59 218 ASN C N 1
ATOM 1664 C CA . ASN A 1 207 ? 145.690 71.692 147.234 1.00 238.59 218 ASN C CA 1
ATOM 1665 C C . ASN A 1 207 ? 145.412 70.925 148.515 1.00 238.59 218 ASN C C 1
ATOM 1666 O O . ASN A 1 207 ? 145.327 71.518 149.589 1.00 238.59 218 ASN C O 1
ATOM 1671 N N . ILE A 1 208 ? 145.242 69.606 148.417 1.00 258.37 219 ILE C N 1
ATOM 1672 C CA . ILE A 1 208 ? 145.071 68.783 149.611 1.00 258.37 219 ILE C CA 1
ATOM 1673 C C . ILE A 1 208 ? 146.305 68.791 150.506 1.00 258.37 219 ILE C C 1
ATOM 1674 O O . ILE A 1 208 ? 146.191 68.892 151.733 1.00 258.37 219 ILE C O 1
ATOM 1679 N N . VAL A 1 209 ? 147.498 68.684 149.922 1.00 229.39 220 VAL C N 1
ATOM 1680 C CA . VAL A 1 209 ? 148.704 68.837 150.737 1.00 229.39 220 VAL C CA 1
ATOM 1681 C C . VAL A 1 209 ? 148.740 70.211 151.405 1.00 229.39 220 VAL C C 1
ATOM 1682 O O . VAL A 1 209 ? 149.079 70.333 152.588 1.00 229.39 220 VAL C O 1
ATOM 1686 N N . ARG A 1 210 ? 148.399 71.266 150.662 1.00 291.94 221 ARG C N 1
ATOM 1687 C CA . ARG A 1 210 ? 148.347 72.611 151.226 1.00 291.94 221 ARG C CA 1
ATOM 1688 C C . ARG A 1 210 ? 147.322 72.722 152.345 1.00 291.94 221 ARG C C 1
ATOM 1689 O O . ARG A 1 210 ? 147.587 73.348 153.375 1.00 291.94 221 ARG C O 1
ATOM 1697 N N . LEU A 1 211 ? 146.179 72.067 152.187 1.00 263.69 222 LEU C N 1
ATOM 1698 C CA . LEU A 1 211 ? 145.191 71.979 153.255 1.00 263.69 222 LEU C CA 1
ATOM 1699 C C . LEU A 1 211 ? 145.728 71.253 154.481 1.00 263.69 222 LEU C C 1
ATOM 1700 O O . LEU A 1 211 ? 145.381 71.605 155.614 1.00 263.69 222 LEU C O 1
ATOM 1705 N N . SER A 1 212 ? 146.538 70.215 154.290 1.00 222.76 223 SER C N 1
ATOM 1706 C CA . SER A 1 212 ? 147.059 69.534 155.470 1.00 222.76 223 SER C CA 1
ATOM 1707 C C . SER A 1 212 ? 148.142 70.334 156.167 1.00 222.76 223 SER C C 1
ATOM 1708 O O . SER A 1 212 ? 148.311 70.193 157.383 1.00 222.76 223 SER C O 1
ATOM 1711 N N . GLN A 1 213 ? 148.874 71.173 155.437 1.00 255.87 224 GLN C N 1
ATOM 1712 C CA . GLN A 1 213 ? 149.683 72.194 156.087 1.00 255.87 224 GLN C CA 1
ATOM 1713 C C . GLN A 1 213 ? 148.808 73.419 156.333 1.00 255.87 224 GLN C C 1
ATOM 1714 O O . GLN A 1 213 ? 149.204 74.561 156.077 1.00 255.87 224 GLN C O 1
ATOM 1720 N N . LEU A 1 214 ? 147.621 73.161 156.865 1.00 230.84 225 LEU C N 1
ATOM 1721 C CA . LEU A 1 214 ? 146.605 74.141 157.224 1.00 230.84 225 LEU C CA 1
ATOM 1722 C C . LEU A 1 214 ? 145.767 73.546 158.349 1.00 230.84 225 LEU C C 1
ATOM 1723 O O . LEU A 1 214 ? 146.234 72.683 159.100 1.00 230.84 225 LEU C O 1
ATOM 1728 N N . VAL A 1 215 ? 144.532 74.020 158.451 1.00 231.55 226 VAL C N 1
ATOM 1729 C CA . VAL A 1 215 ? 143.654 73.937 159.609 1.00 231.55 226 VAL C CA 1
ATOM 1730 C C . VAL A 1 215 ? 143.548 72.533 160.197 1.00 231.55 226 VAL C C 1
ATOM 1731 O O . VAL A 1 215 ? 143.758 71.527 159.510 1.00 231.55 226 VAL C O 1
ATOM 1735 N N . ASP A 1 216 ? 143.203 72.473 161.481 1.00 241.35 227 ASP C N 1
ATOM 1736 C CA . ASP A 1 216 ? 143.336 71.305 162.340 1.00 241.35 227 ASP C CA 1
ATOM 1737 C C . ASP A 1 216 ? 142.089 70.429 162.334 1.00 241.35 227 ASP C C 1
ATOM 1738 O O . ASP A 1 216 ? 141.207 70.546 161.478 1.00 241.35 227 ASP C O 1
ATOM 1743 N N . LEU A 1 217 ? 142.048 69.544 163.331 1.00 189.42 228 LEU C N 1
ATOM 1744 C CA . LEU A 1 217 ? 141.025 68.503 163.391 1.00 189.42 228 LEU C CA 1
ATOM 1745 C C . LEU A 1 217 ? 139.574 68.949 163.489 1.00 189.42 228 LEU C C 1
ATOM 1746 O O . LEU A 1 217 ? 138.743 68.381 162.756 1.00 189.42 228 LEU C O 1
ATOM 1751 N N . PRO A 1 218 ? 139.184 69.926 164.311 1.00 235.46 229 PRO C N 1
ATOM 1752 C CA . PRO A 1 218 ? 137.774 70.336 164.255 1.00 235.46 229 PRO C CA 1
ATOM 1753 C C . PRO A 1 218 ? 137.447 71.023 162.952 1.00 235.46 229 PRO C C 1
ATOM 1754 O O . PRO A 1 218 ? 136.379 70.802 162.367 1.00 235.46 229 PRO C O 1
ATOM 1758 N N . THR A 1 219 ? 138.378 71.841 162.474 1.00 258.17 230 THR C N 1
ATOM 1759 C CA . THR A 1 219 ? 138.263 72.441 161.157 1.00 258.17 230 THR C CA 1
ATOM 1760 C C . THR A 1 219 ? 138.306 71.397 160.053 1.00 258.17 230 THR C C 1
ATOM 1761 O O . THR A 1 219 ? 137.565 71.499 159.074 1.00 258.17 230 THR C O 1
ATOM 1765 N N . TYR A 1 220 ? 139.107 70.348 160.224 1.00 216.16 231 TYR C N 1
ATOM 1766 C CA . TYR A 1 220 ? 139.043 69.232 159.288 1.00 216.16 231 TYR C CA 1
ATOM 1767 C C . TYR A 1 220 ? 137.664 68.602 159.215 1.00 216.16 231 TYR C C 1
ATOM 1768 O O . TYR A 1 220 ? 137.028 68.636 158.155 1.00 216.16 231 TYR C O 1
ATOM 1777 N N . ARG A 1 221 ? 137.091 68.290 160.374 1.00 204.05 232 ARG C N 1
ATOM 1778 C CA . ARG A 1 221 ? 135.773 67.668 160.434 1.00 204.05 232 ARG C CA 1
ATOM 1779 C C . ARG A 1 221 ? 134.689 68.548 159.837 1.00 204.05 232 ARG C C 1
ATOM 1780 O O . ARG A 1 221 ? 133.911 68.102 158.986 1.00 204.05 232 ARG C O 1
ATOM 1788 N N . ASP A 1 222 ? 134.627 69.806 160.253 1.00 255.83 233 ASP C N 1
ATOM 1789 C CA . ASP A 1 222 ? 133.538 70.654 159.793 1.00 255.83 233 ASP C CA 1
ATOM 1790 C C . ASP A 1 222 ? 133.743 71.144 158.368 1.00 255.83 233 ASP C C 1
ATOM 1791 O O . ASP A 1 222 ? 132.796 71.138 157.573 1.00 255.83 233 ASP C O 1
ATOM 1796 N N . SER A 1 223 ? 134.949 71.553 158.003 1.00 247.33 234 SER C N 1
ATOM 1797 C CA . SER A 1 223 ? 135.129 72.425 156.869 1.00 247.33 234 SER C CA 1
ATOM 1798 C C . SER A 1 223 ? 136.159 71.899 155.888 1.00 247.33 234 SER C C 1
ATOM 1799 O O . SER A 1 223 ? 136.626 72.670 155.043 1.00 247.33 234 SER C O 1
ATOM 1802 N N . ILE A 1 224 ? 136.540 70.623 155.966 1.00 261.31 235 ILE C N 1
ATOM 1803 C CA . ILE A 1 224 ? 137.409 70.018 154.972 1.00 261.31 235 ILE C CA 1
ATOM 1804 C C . ILE A 1 224 ? 136.758 68.790 154.354 1.00 261.31 235 ILE C C 1
ATOM 1805 O O . ILE A 1 224 ? 136.462 68.764 153.160 1.00 261.31 235 ILE C O 1
ATOM 1810 N N . LEU A 1 225 ? 136.467 67.785 155.179 1.00 314.32 236 LEU C N 1
ATOM 1811 C CA . LEU A 1 225 ? 135.929 66.533 154.664 1.00 314.32 236 LEU C CA 1
ATOM 1812 C C . LEU A 1 225 ? 134.522 66.714 154.106 1.00 314.32 236 LEU C C 1
ATOM 1813 O O . LEU A 1 225 ? 134.200 66.169 153.045 1.00 314.32 236 LEU C O 1
ATOM 1818 N N . GLY A 1 226 ? 133.678 67.471 154.805 1.00 314.45 237 GLY C N 1
ATOM 1819 C CA . GLY A 1 226 ? 132.380 67.855 154.295 1.00 314.45 237 GLY C CA 1
ATOM 1820 C C . GLY A 1 226 ? 132.406 68.312 152.851 1.00 314.45 237 GLY C C 1
ATOM 1821 O O . GLY A 1 226 ? 131.738 67.732 151.994 1.00 314.45 237 GLY C O 1
ATOM 1822 N N . PRO A 1 227 ? 133.154 69.376 152.553 1.00 334.52 238 PRO C N 1
ATOM 1823 C CA . PRO A 1 227 ? 133.333 69.746 151.137 1.00 334.52 238 PRO C CA 1
ATOM 1824 C C . PRO A 1 227 ? 133.895 68.596 150.320 1.00 334.52 238 PRO C C 1
ATOM 1825 O O . PRO A 1 227 ? 133.458 68.322 149.193 1.00 334.52 238 PRO C O 1
ATOM 1829 N N . LEU A 1 228 ? 134.918 67.944 150.852 1.00 421.10 239 LEU C N 1
ATOM 1830 C CA . LEU A 1 228 ? 135.545 66.856 150.120 1.00 421.10 239 LEU C CA 1
ATOM 1831 C C . LEU A 1 228 ? 134.576 65.704 149.875 1.00 421.10 239 LEU C C 1
ATOM 1832 O O . LEU A 1 228 ? 134.500 65.183 148.760 1.00 421.10 239 LEU C O 1
ATOM 1837 N N . LEU A 1 229 ? 133.822 65.295 150.903 1.00 356.90 240 LEU C N 1
ATOM 1838 C CA . LEU A 1 229 ? 132.807 64.266 150.689 1.00 356.90 240 LEU C CA 1
ATOM 1839 C C . LEU A 1 229 ? 131.712 64.695 149.728 1.00 356.90 240 LEU C C 1
ATOM 1840 O O . LEU A 1 229 ? 131.228 63.880 148.942 1.00 356.90 240 LEU C O 1
ATOM 1845 N N . GLU A 1 230 ? 131.277 65.949 149.796 1.00 365.14 241 GLU C N 1
ATOM 1846 C CA . GLU A 1 230 ? 130.288 66.442 148.842 1.00 365.14 241 GLU C CA 1
ATOM 1847 C C . GLU A 1 230 ? 130.770 66.279 147.404 1.00 365.14 241 GLU C C 1
ATOM 1848 O O . GLU A 1 230 ? 130.057 65.725 146.556 1.00 365.14 241 GLU C O 1
ATOM 1854 N N . GLN A 1 231 ? 132.019 66.671 147.132 1.00 439.16 242 GLN C N 1
ATOM 1855 C CA . GLN A 1 231 ? 132.592 66.429 145.807 1.00 439.16 242 GLN C CA 1
ATOM 1856 C C . GLN A 1 231 ? 132.739 64.943 145.486 1.00 439.16 242 GLN C C 1
ATOM 1857 O O . GLN A 1 231 ? 132.427 64.518 144.368 1.00 439.16 242 GLN C O 1
ATOM 1863 N N . ILE A 1 232 ? 133.225 64.143 146.433 1.00 417.80 243 ILE C N 1
ATOM 1864 C CA . ILE A 1 232 ? 133.434 62.716 146.186 1.00 417.80 243 ILE C CA 1
ATOM 1865 C C . ILE A 1 232 ? 132.125 62.015 145.843 1.00 417.80 243 ILE C C 1
ATOM 1866 O O . ILE A 1 232 ? 132.047 61.237 144.885 1.00 417.80 243 ILE C O 1
ATOM 1871 N N . VAL A 1 233 ? 131.075 62.293 146.610 1.00 328.48 244 VAL C N 1
ATOM 1872 C CA . VAL A 1 233 ? 129.795 61.639 146.384 1.00 328.48 244 VAL C CA 1
ATOM 1873 C C . VAL A 1 233 ? 129.080 62.211 145.173 1.00 328.48 244 VAL C C 1
ATOM 1874 O O . VAL A 1 233 ? 128.280 61.513 144.540 1.00 328.48 244 VAL C O 1
ATOM 1878 N N . GLN A 1 234 ? 129.353 63.461 144.810 1.00 459.90 245 GLN C N 1
ATOM 1879 C CA . GLN A 1 234 ? 128.623 64.064 143.713 1.00 459.90 245 GLN C CA 1
ATOM 1880 C C . GLN A 1 234 ? 129.327 64.004 142.364 1.00 459.90 245 GLN C C 1
ATOM 1881 O O . GLN A 1 234 ? 128.651 64.107 141.336 1.00 459.90 245 GLN C O 1
ATOM 1887 N N . CYS A 1 235 ? 130.607 63.656 142.309 1.00 431.56 246 CYS C N 1
ATOM 1888 C CA . CYS A 1 235 ? 131.237 63.546 140.997 1.00 431.56 246 CYS C CA 1
ATOM 1889 C C . CYS A 1 235 ? 130.704 62.374 140.178 1.00 431.56 246 CYS C C 1
ATOM 1890 O O . CYS A 1 235 ? 130.427 62.541 138.985 1.00 431.56 246 CYS C O 1
ATOM 1893 N N . ARG A 1 236 ? 130.535 61.201 140.788 1.00 373.77 247 ARG C N 1
ATOM 1894 C CA . ARG A 1 236 ? 130.260 59.964 140.048 1.00 373.77 247 ARG C CA 1
ATOM 1895 C C . ARG A 1 236 ? 131.271 59.739 138.924 1.00 373.77 247 ARG C C 1
ATOM 1896 O O . ARG A 1 236 ? 130.935 59.189 137.872 1.00 373.77 247 ARG C O 1
ATOM 1904 N N . ASP A 1 237 ? 132.514 60.162 139.139 1.00 454.98 248 ASP C N 1
ATOM 1905 C CA . ASP A 1 237 ? 133.622 59.894 138.229 1.00 454.98 248 ASP C CA 1
ATOM 1906 C C . ASP A 1 237 ? 134.488 58.861 138.918 1.00 454.98 248 ASP C C 1
ATOM 1907 O O . ASP A 1 237 ? 134.349 58.652 140.124 1.00 454.98 248 ASP C O 1
ATOM 1912 N N . ILE A 1 238 ? 135.367 58.191 138.176 1.00 364.96 249 ILE C N 1
ATOM 1913 C CA . ILE A 1 238 ? 136.064 57.079 138.800 1.00 364.96 249 ILE C CA 1
ATOM 1914 C C . ILE A 1 238 ? 137.495 57.467 139.140 1.00 364.96 249 ILE C C 1
ATOM 1915 O O . ILE A 1 238 ? 137.892 57.430 140.310 1.00 364.96 249 ILE C O 1
ATOM 1920 N N . LEU A 1 239 ? 138.185 58.073 138.172 1.00 387.54 250 LEU C N 1
ATOM 1921 C CA . LEU A 1 239 ? 139.577 58.498 138.327 1.00 387.54 250 LEU C CA 1
ATOM 1922 C C . LEU A 1 239 ? 139.745 59.539 139.422 1.00 387.54 250 LEU C C 1
ATOM 1923 O O . LEU A 1 239 ? 140.610 59.413 140.304 1.00 387.54 250 LEU C O 1
ATOM 1928 N N . ALA A 1 240 ? 138.850 60.517 139.437 1.00 395.44 251 ALA C N 1
ATOM 1929 C CA . ALA A 1 240 ? 138.814 61.475 140.526 1.00 395.44 251 ALA C CA 1
ATOM 1930 C C . ALA A 1 240 ? 138.486 60.818 141.854 1.00 395.44 251 ALA C C 1
ATOM 1931 O O . ALA A 1 240 ? 139.109 61.141 142.861 1.00 395.44 251 ALA C O 1
ATOM 1933 N N . GLN A 1 241 ? 137.514 59.914 141.909 1.00 309.14 252 GLN C N 1
ATOM 1934 C CA . GLN A 1 241 ? 137.243 59.324 143.215 1.00 309.14 252 GLN C CA 1
ATOM 1935 C C . GLN A 1 241 ? 138.439 58.556 143.785 1.00 309.14 252 GLN C C 1
ATOM 1936 O O . GLN A 1 241 ? 138.841 58.814 144.928 1.00 309.14 252 GLN C O 1
ATOM 1942 N N . GLU A 1 242 ? 139.082 57.673 142.998 1.00 318.04 253 GLU C N 1
ATOM 1943 C CA . GLU A 1 242 ? 140.226 56.967 143.589 1.00 318.04 253 GLU C CA 1
ATOM 1944 C C . GLU A 1 242 ? 141.356 57.912 143.969 1.00 318.04 253 GLU C C 1
ATOM 1945 O O . GLU A 1 242 ? 141.829 57.893 145.112 1.00 318.04 253 GLU C O 1
ATOM 1951 N N . TYR A 1 243 ? 141.754 58.799 143.049 1.00 306.40 254 TYR C N 1
ATOM 1952 C CA . TYR A 1 243 ? 142.814 59.744 143.375 1.00 306.40 254 TYR C CA 1
ATOM 1953 C C . TYR A 1 243 ? 142.473 60.640 144.548 1.00 306.40 254 TYR C C 1
ATOM 1954 O O . TYR A 1 243 ? 143.267 60.778 145.484 1.00 306.40 254 TYR C O 1
ATOM 1963 N N . LEU A 1 244 ? 141.324 61.295 144.507 1.00 312.30 255 LEU C N 1
ATOM 1964 C CA . LEU A 1 244 ? 141.013 62.264 145.538 1.00 312.30 255 LEU C CA 1
ATOM 1965 C C . LEU A 1 244 ? 140.858 61.625 146.908 1.00 312.30 255 LEU C C 1
ATOM 1966 O O . LEU A 1 244 ? 141.367 62.151 147.902 1.00 312.30 255 LEU C O 1
ATOM 1971 N N . LEU A 1 245 ? 140.222 60.452 146.980 1.00 206.06 256 LEU C N 1
ATOM 1972 C CA . LEU A 1 245 ? 140.122 59.769 148.265 1.00 206.06 256 LEU C CA 1
ATOM 1973 C C . LEU A 1 245 ? 141.448 59.245 148.798 1.00 206.06 256 LEU C C 1
ATOM 1974 O O . LEU A 1 245 ? 141.732 59.390 149.994 1.00 206.06 256 LEU C O 1
ATOM 1979 N N . GLU A 1 246 ? 142.277 58.632 147.954 1.00 254.91 257 GLU C N 1
ATOM 1980 C CA . GLU A 1 246 ? 143.600 58.257 148.437 1.00 254.91 257 GLU C CA 1
ATOM 1981 C C . GLU A 1 246 ? 144.446 59.449 148.864 1.00 254.91 257 GLU C C 1
ATOM 1982 O O . GLU A 1 246 ? 145.128 59.381 149.889 1.00 254.91 257 GLU C O 1
ATOM 1988 N N . VAL A 1 247 ? 144.405 60.551 148.117 1.00 229.23 258 VAL C N 1
ATOM 1989 C CA . VAL A 1 247 ? 145.104 61.757 148.554 1.00 229.23 258 VAL C CA 1
ATOM 1990 C C . VAL A 1 247 ? 144.581 62.276 149.882 1.00 229.23 258 VAL C C 1
ATOM 1991 O O . VAL A 1 247 ? 145.360 62.688 150.743 1.00 229.23 258 VAL C O 1
ATOM 1995 N N . ILE A 1 248 ? 143.267 62.291 150.072 1.00 227.36 259 ILE C N 1
ATOM 1996 C CA . ILE A 1 248 ? 142.731 62.664 151.375 1.00 227.36 259 ILE C CA 1
ATOM 1997 C C . ILE A 1 248 ? 143.244 61.758 152.484 1.00 227.36 259 ILE C C 1
ATOM 1998 O O . ILE A 1 248 ? 143.711 62.229 153.529 1.00 227.36 259 ILE C O 1
ATOM 2003 N N . THR A 1 249 ? 143.177 60.444 152.275 1.00 151.33 260 THR C N 1
ATOM 2004 C CA . THR A 1 249 ? 143.633 59.528 153.312 1.00 151.33 260 THR C CA 1
ATOM 2005 C C . THR A 1 249 ? 145.109 59.706 153.641 1.00 151.33 260 THR C C 1
ATOM 2006 O O . THR A 1 249 ? 145.486 59.829 154.812 1.00 151.33 260 THR C O 1
ATOM 2010 N N . GLN A 1 250 ? 145.963 59.732 152.616 1.00 124.15 261 GLN C N 1
ATOM 2011 C CA . GLN A 1 250 ? 147.396 59.884 152.851 1.00 124.15 261 GLN C CA 1
ATOM 2012 C C . GLN A 1 250 ? 147.732 61.256 153.421 1.00 124.15 261 GLN C C 1
ATOM 2013 O O . GLN A 1 250 ? 148.473 61.361 154.404 1.00 124.15 261 GLN C O 1
ATOM 2019 N N . VAL A 1 251 ? 147.178 62.318 152.842 1.00 133.12 262 VAL C N 1
ATOM 2020 C CA . VAL A 1 251 ? 147.655 63.657 153.159 1.00 133.12 262 VAL C CA 1
ATOM 2021 C C . VAL A 1 251 ? 147.139 64.090 154.515 1.00 133.12 262 VAL C C 1
ATOM 2022 O O . VAL A 1 251 ? 147.901 64.579 155.354 1.00 133.12 262 VAL C O 1
ATOM 2026 N N . PHE A 1 252 ? 145.881 63.906 154.758 1.00 184.79 263 PHE C N 1
ATOM 2027 C CA . PHE A 1 252 ? 145.516 64.273 156.107 1.00 184.79 263 PHE C CA 1
ATOM 2028 C C . PHE A 1 252 ? 145.721 63.092 157.032 1.00 184.79 263 PHE C C 1
ATOM 2029 O O . PHE A 1 252 ? 145.588 61.934 156.623 1.00 184.79 263 PHE C O 1
ATOM 2037 N N . PRO A 1 253 ? 146.050 63.350 158.289 1.00 170.99 264 PRO C N 1
ATOM 2038 C CA . PRO A 1 253 ? 146.337 62.249 159.203 1.00 170.99 264 PRO C CA 1
ATOM 2039 C C . PRO A 1 253 ? 145.086 61.474 159.566 1.00 170.99 264 PRO C C 1
ATOM 2040 O O . PRO A 1 253 ? 143.954 61.948 159.456 1.00 170.99 264 PRO C O 1
ATOM 2044 N N . ASP A 1 254 ? 145.324 60.239 159.989 1.00 192.68 265 ASP C N 1
ATOM 2045 C CA . ASP A 1 254 ? 144.256 59.351 160.420 1.00 192.68 265 ASP C CA 1
ATOM 2046 C C . ASP A 1 254 ? 143.688 59.753 161.774 1.00 192.68 265 ASP C C 1
ATOM 2047 O O . ASP A 1 254 ? 142.568 59.371 162.081 1.00 192.68 265 ASP C O 1
ATOM 2052 N N . GLU A 1 255 ? 144.462 60.399 162.648 1.00 162.13 266 GLU C N 1
ATOM 2053 C CA . GLU A 1 255 ? 143.813 61.076 163.773 1.00 162.13 266 GLU C CA 1
ATOM 2054 C C . GLU A 1 255 ? 142.678 61.958 163.279 1.00 162.13 266 GLU C C 1
ATOM 2055 O O . GLU A 1 255 ? 141.613 62.030 163.903 1.00 162.13 266 GLU C O 1
ATOM 2061 N N . TYR A 1 256 ? 142.885 62.628 162.145 1.00 147.63 267 TYR C N 1
ATOM 2062 C CA . TYR A 1 256 ? 141.822 63.434 161.559 1.00 147.63 267 TYR C CA 1
ATOM 2063 C C . TYR A 1 256 ? 140.721 62.560 160.981 1.00 147.63 267 TYR C C 1
ATOM 2064 O O . TYR A 1 256 ? 139.532 62.843 161.161 1.00 147.63 267 TYR C O 1
ATOM 2073 N N . HIS A 1 257 ? 141.105 61.497 160.284 1.00 169.31 268 HIS C N 1
ATOM 2074 C CA . HIS A 1 257 ? 140.130 60.568 159.731 1.00 169.31 268 HIS C CA 1
ATOM 2075 C C . HIS A 1 257 ? 139.276 59.945 160.837 1.00 169.31 268 HIS C C 1
ATOM 2076 O O . HIS A 1 257 ? 138.064 59.766 160.671 1.00 169.31 268 HIS C O 1
ATOM 2083 N N . LEU A 1 258 ? 139.897 59.603 161.969 1.00 114.27 269 LEU C N 1
ATOM 2084 C CA . LEU A 1 258 ? 139.192 59.015 163.102 1.00 114.27 269 LEU C CA 1
ATOM 2085 C C . LEU A 1 258 ? 138.102 59.934 163.611 1.00 114.27 269 LEU C C 1
ATOM 2086 O O . LEU A 1 258 ? 137.062 59.464 164.085 1.00 114.27 269 LEU C O 1
ATOM 2091 N N . HIS A 1 259 ? 138.315 61.238 163.520 1.00 132.75 270 HIS C N 1
ATOM 2092 C CA . HIS A 1 259 ? 137.296 62.201 163.884 1.00 132.75 270 HIS C CA 1
ATOM 2093 C C . HIS A 1 259 ? 136.267 62.366 162.780 1.00 132.75 270 HIS C C 1
ATOM 2094 O O . HIS A 1 259 ? 135.251 63.038 162.984 1.00 132.75 270 HIS C O 1
ATOM 2101 N N . THR A 1 260 ? 136.513 61.763 161.620 1.00 151.96 271 THR C N 1
ATOM 2102 C CA . THR A 1 260 ? 135.638 61.868 160.464 1.00 151.96 271 THR C CA 1
ATOM 2103 C C . THR A 1 260 ? 135.218 60.497 159.954 1.00 151.96 271 THR C C 1
ATOM 2104 O O . THR A 1 260 ? 134.725 60.385 158.825 1.00 151.96 271 THR C O 1
ATOM 2108 N N . LEU A 1 261 ? 135.428 59.452 160.758 1.00 185.71 272 LEU C N 1
ATOM 2109 C CA . LEU A 1 261 ? 135.116 58.082 160.357 1.00 185.71 272 LEU C CA 1
ATOM 2110 C C . LEU A 1 261 ? 133.676 57.943 159.895 1.00 185.71 272 LEU C C 1
ATOM 2111 O O . LEU A 1 261 ? 133.411 57.348 158.853 1.00 185.71 272 LEU C O 1
ATOM 2116 N N . ASP A 1 262 ? 132.734 58.452 160.681 1.00 249.96 273 ASP C N 1
ATOM 2117 C CA . ASP A 1 262 ? 131.322 58.380 160.316 1.00 249.96 273 ASP C CA 1
ATOM 2118 C C . ASP A 1 262 ? 131.016 59.158 159.042 1.00 249.96 273 ASP C C 1
ATOM 2119 O O . ASP A 1 262 ? 130.198 58.723 158.226 1.00 249.96 273 ASP C O 1
ATOM 2124 N N . GLN A 1 263 ? 131.682 60.289 158.837 1.00 210.08 274 GLN C N 1
ATOM 2125 C CA . GLN A 1 263 ? 131.574 61.001 157.568 1.00 210.08 274 GLN C CA 1
ATOM 2126 C C . GLN A 1 263 ? 132.119 60.152 156.425 1.00 210.08 274 GLN C C 1
ATOM 2127 O O . GLN A 1 263 ? 131.489 60.024 155.363 1.00 210.08 274 GLN C O 1
ATOM 2133 N N . PHE A 1 264 ? 133.234 59.475 156.675 1.00 300.07 275 PHE C N 1
ATOM 2134 C CA . PHE A 1 264 ? 133.799 58.566 155.692 1.00 300.07 275 PHE C CA 1
ATOM 2135 C C . PHE A 1 264 ? 132.837 57.430 155.369 1.00 300.07 275 PHE C C 1
ATOM 2136 O O . PHE A 1 264 ? 132.591 57.134 154.203 1.00 300.07 275 PHE C O 1
ATOM 2144 N N . LEU A 1 265 ? 132.299 56.777 156.390 1.00 303.98 276 LEU C N 1
ATOM 2145 C CA . LEU A 1 265 ? 131.379 55.658 156.210 1.00 303.98 276 LEU C CA 1
ATOM 2146 C C . LEU A 1 265 ? 130.063 56.076 155.563 1.00 303.98 276 LEU C C 1
ATOM 2147 O O . LEU A 1 265 ? 129.481 55.300 154.793 1.00 303.98 276 LEU C O 1
ATOM 2152 N N . GLY A 1 266 ? 129.578 57.286 155.842 1.00 352.65 277 GLY C N 1
ATOM 2153 C CA . GLY A 1 266 ? 128.448 57.766 155.074 1.00 352.65 277 GLY C CA 1
ATOM 2154 C C . GLY A 1 266 ? 128.779 58.062 153.627 1.00 352.65 277 GLY C C 1
ATOM 2155 O O . GLY A 1 266 ? 127.879 58.054 152.784 1.00 352.65 277 GLY C O 1
ATOM 2156 N N . ALA A 1 267 ? 130.053 58.319 153.317 1.00 381.88 278 ALA C N 1
ATOM 2157 C CA . ALA A 1 267 ? 130.459 58.301 151.913 1.00 381.88 278 ALA C CA 1
ATOM 2158 C C . ALA A 1 267 ? 130.545 56.870 151.377 1.00 381.88 278 ALA C C 1
ATOM 2159 O O . ALA A 1 267 ? 130.171 56.594 150.237 1.00 381.88 278 ALA C O 1
ATOM 2161 N N . VAL A 1 268 ? 131.064 55.956 152.192 1.00 335.49 279 VAL C N 1
ATOM 2162 C CA . VAL A 1 268 ? 131.178 54.535 151.869 1.00 335.49 279 VAL C CA 1
ATOM 2163 C C . VAL A 1 268 ? 129.839 53.898 151.518 1.00 335.49 279 VAL C C 1
ATOM 2164 O O . VAL A 1 268 ? 129.781 52.963 150.711 1.00 335.49 279 VAL C O 1
ATOM 2168 N N . SER A 1 269 ? 128.749 54.373 152.100 1.00 331.96 280 SER C N 1
ATOM 2169 C CA . SER A 1 269 ? 127.462 53.787 151.740 1.00 331.96 280 SER C CA 1
ATOM 2170 C C . SER A 1 269 ? 126.868 54.171 150.378 1.00 331.96 280 SER C C 1
ATOM 2171 O O . SER A 1 269 ? 125.940 53.476 149.944 1.00 331.96 280 SER C O 1
ATOM 2174 N N . ARG A 1 270 ? 127.331 55.198 149.658 1.00 328.30 281 ARG C N 1
ATOM 2175 C CA . ARG A 1 270 ? 126.591 55.543 148.441 1.00 328.30 281 ARG C CA 1
ATOM 2176 C C . ARG A 1 270 ? 127.237 54.990 147.174 1.00 328.30 281 ARG C C 1
ATOM 2177 O O . ARG A 1 270 ? 126.737 55.252 146.074 1.00 328.30 281 ARG C O 1
ATOM 2185 N N . LEU A 1 271 ? 128.313 54.220 147.305 1.00 323.65 282 LEU C N 1
ATOM 2186 C CA . LEU A 1 271 ? 129.160 53.812 146.194 1.00 323.65 282 LEU C CA 1
ATOM 2187 C C . LEU A 1 271 ? 128.353 53.192 145.058 1.00 323.65 282 LEU C C 1
ATOM 2188 O O . LEU A 1 271 ? 127.685 52.166 145.209 1.00 323.65 282 LEU C O 1
ATOM 2193 N N . ASN A 1 272 ? 128.439 53.844 143.902 1.00 325.78 283 ASN C N 1
ATOM 2194 C CA . ASN A 1 272 ? 127.639 53.462 142.752 1.00 325.78 283 ASN C CA 1
ATOM 2195 C C . ASN A 1 272 ? 128.229 52.227 142.071 1.00 325.78 283 ASN C C 1
ATOM 2196 O O . ASN A 1 272 ? 129.374 52.260 141.610 1.00 325.78 283 ASN C O 1
ATOM 2201 N N . PRO A 1 273 ? 127.460 51.143 141.941 1.00 331.07 284 PRO C N 1
ATOM 2202 C CA . PRO A 1 273 ? 128.053 49.864 141.515 1.00 331.07 284 PRO C CA 1
ATOM 2203 C C . PRO A 1 273 ? 128.671 49.880 140.123 1.00 331.07 284 PRO C C 1
ATOM 2204 O O . PRO A 1 273 ? 129.611 49.112 139.884 1.00 331.07 284 PRO C O 1
ATOM 2208 N N . HIS A 1 274 ? 128.199 50.722 139.205 1.00 365.75 285 HIS C N 1
ATOM 2209 C CA . HIS A 1 274 ? 128.783 50.799 137.870 1.00 365.75 285 HIS C CA 1
ATOM 2210 C C . HIS A 1 274 ? 129.926 51.796 137.792 1.00 365.75 285 HIS C C 1
ATOM 2211 O O . HIS A 1 274 ? 130.746 51.715 136.872 1.00 365.75 285 HIS C O 1
ATOM 2218 N N . VAL A 1 275 ? 129.999 52.732 138.735 1.00 364.26 286 VAL C N 1
ATOM 2219 C CA . VAL A 1 275 ? 131.254 53.417 138.998 1.00 364.26 286 VAL C CA 1
ATOM 2220 C C . VAL A 1 275 ? 132.224 52.378 139.536 1.00 364.26 286 VAL C C 1
ATOM 2221 O O . VAL A 1 275 ? 131.829 51.489 140.302 1.00 364.26 286 VAL C O 1
ATOM 2225 N N . ASN A 1 276 ? 133.493 52.463 139.139 1.00 381.46 287 ASN C N 1
ATOM 2226 C CA . ASN A 1 276 ? 134.444 51.413 139.506 1.00 381.46 287 ASN C CA 1
ATOM 2227 C C . ASN A 1 276 ? 134.726 51.548 141.000 1.00 381.46 287 ASN C C 1
ATOM 2228 O O . ASN A 1 276 ? 135.852 51.760 141.456 1.00 381.46 287 ASN C O 1
ATOM 2233 N N . VAL A 1 277 ? 133.644 51.416 141.761 1.00 379.12 288 VAL C N 1
ATOM 2234 C CA . VAL A 1 277 ? 133.681 51.436 143.215 1.00 379.12 288 VAL C CA 1
ATOM 2235 C C . VAL A 1 277 ? 134.462 50.253 143.760 1.00 379.12 288 VAL C C 1
ATOM 2236 O O . VAL A 1 277 ? 135.102 50.358 144.803 1.00 379.12 288 VAL C O 1
ATOM 2240 N N . LYS A 1 278 ? 134.399 49.099 143.094 1.00 292.68 289 LYS C N 1
ATOM 2241 C CA . LYS A 1 278 ? 135.184 47.962 143.565 1.00 292.68 289 LYS C CA 1
ATOM 2242 C C . LYS A 1 278 ? 136.673 48.263 143.713 1.00 292.68 289 LYS C C 1
ATOM 2243 O O . LYS A 1 278 ? 137.263 47.922 144.740 1.00 292.68 289 LYS C O 1
ATOM 2249 N N . ALA A 1 279 ? 137.308 48.902 142.729 1.00 326.75 290 ALA C N 1
ATOM 2250 C CA . ALA A 1 279 ? 138.725 49.234 142.897 1.00 326.75 290 ALA C CA 1
ATOM 2251 C C . ALA A 1 279 ? 138.983 50.216 144.042 1.00 326.75 290 ALA C C 1
ATOM 2252 O O . ALA A 1 279 ? 139.898 50.020 144.853 1.00 326.75 290 ALA C O 1
ATOM 2254 N N . ILE A 1 280 ? 138.171 51.267 144.128 1.00 349.15 291 ILE C N 1
ATOM 2255 C CA . ILE A 1 280 ? 138.279 52.251 145.205 1.00 349.15 291 ILE C CA 1
ATOM 2256 C C . ILE A 1 280 ? 138.094 51.612 146.573 1.00 349.15 291 ILE C C 1
ATOM 2257 O O . ILE A 1 280 ? 138.876 51.841 147.504 1.00 349.15 291 ILE C O 1
ATOM 2262 N N . VAL A 1 281 ? 137.055 50.796 146.708 1.00 343.35 292 VAL C N 1
ATOM 2263 C CA . VAL A 1 281 ? 136.763 50.108 147.954 1.00 343.35 292 VAL C CA 1
ATOM 2264 C C . VAL A 1 281 ? 137.834 49.101 148.305 1.00 343.35 292 VAL C C 1
ATOM 2265 O O . VAL A 1 281 ? 138.224 48.999 149.468 1.00 343.35 292 VAL C O 1
ATOM 2269 N N . ILE A 1 282 ? 138.298 48.303 147.351 1.00 224.98 293 ILE C N 1
ATOM 2270 C CA . ILE A 1 282 ? 139.357 47.383 147.724 1.00 224.98 293 ILE C CA 1
ATOM 2271 C C . ILE A 1 282 ? 140.594 48.143 148.175 1.00 224.98 293 ILE C C 1
ATOM 2272 O O . ILE A 1 282 ? 141.157 47.833 149.218 1.00 224.98 293 ILE C O 1
ATOM 2277 N N . GLY A 1 283 ? 141.001 49.193 147.464 1.00 205.67 294 GLY C N 1
ATOM 2278 C CA . GLY A 1 283 ? 142.163 49.918 147.955 1.00 205.67 294 GLY C CA 1
ATOM 2279 C C . GLY A 1 283 ? 141.989 50.625 149.291 1.00 205.67 294 GLY C C 1
ATOM 2280 O O . GLY A 1 283 ? 142.869 50.545 150.151 1.00 205.67 294 GLY C O 1
ATOM 2281 N N . MET A 1 284 ? 140.808 51.192 149.547 1.00 205.26 295 MET C N 1
ATOM 2282 C CA . MET A 1 284 ? 140.535 51.758 150.866 1.00 205.26 295 MET C CA 1
ATOM 2283 C C . MET A 1 284 ? 140.431 50.711 151.962 1.00 205.26 295 MET C C 1
ATOM 2284 O O . MET A 1 284 ? 140.998 50.874 153.045 1.00 205.26 295 MET C O 1
ATOM 2289 N N . MET A 1 285 ? 139.665 49.656 151.714 1.00 271.59 296 MET C N 1
ATOM 2290 C CA . MET A 1 285 ? 139.511 48.584 152.681 1.00 271.59 296 MET C CA 1
ATOM 2291 C C . MET A 1 285 ? 140.836 47.891 152.950 1.00 271.59 296 MET C C 1
ATOM 2292 O O . MET A 1 285 ? 141.122 47.524 154.089 1.00 271.59 296 MET C O 1
ATOM 2297 N N . ASN A 1 286 ? 141.633 47.654 151.910 1.00 198.81 297 ASN C N 1
ATOM 2298 C CA . ASN A 1 286 ? 142.971 47.113 152.104 1.00 198.81 297 ASN C CA 1
ATOM 2299 C C . ASN A 1 286 ? 143.798 48.055 152.960 1.00 198.81 297 ASN C C 1
ATOM 2300 O O . ASN A 1 286 ? 144.571 47.607 153.809 1.00 198.81 297 ASN C O 1
ATOM 2305 N N . ARG A 1 287 ? 143.692 49.361 152.716 1.00 157.14 298 ARG C N 1
ATOM 2306 C CA . ARG A 1 287 ? 144.406 50.301 153.570 1.00 157.14 298 ARG C CA 1
ATOM 2307 C C . ARG A 1 287 ? 143.949 50.210 155.012 1.00 157.14 298 ARG C C 1
ATOM 2308 O O . ARG A 1 287 ? 144.767 50.292 155.922 1.00 157.14 298 ARG C O 1
ATOM 2316 N N . LEU A 1 288 ? 142.646 50.127 155.243 1.00 193.23 299 LEU C N 1
ATOM 2317 C CA . LEU A 1 288 ? 142.157 49.925 156.603 1.00 193.23 299 LEU C CA 1
ATOM 2318 C C . LEU A 1 288 ? 142.601 48.590 157.197 1.00 193.23 299 LEU C C 1
ATOM 2319 O O . LEU A 1 288 ? 142.882 48.505 158.395 1.00 193.23 299 LEU C O 1
ATOM 2324 N N . SER A 1 289 ? 142.668 47.537 156.385 1.00 230.72 300 SER C N 1
ATOM 2325 C CA . SER A 1 289 ? 143.235 46.269 156.841 1.00 230.72 300 SER C CA 1
ATOM 2326 C C . SER A 1 289 ? 144.688 46.430 157.259 1.00 230.72 300 SER C C 1
ATOM 2327 O O . SER A 1 289 ? 145.110 45.924 158.302 1.00 230.72 300 SER C O 1
ATOM 2330 N N . ASP A 1 290 ? 145.473 47.114 156.428 1.00 297.85 301 ASP C N 1
ATOM 2331 C CA . ASP A 1 290 ? 146.863 47.428 156.738 1.00 297.85 301 ASP C CA 1
ATOM 2332 C C . ASP A 1 290 ? 146.963 48.330 157.948 1.00 297.85 301 ASP C C 1
ATOM 2333 O O . ASP A 1 290 ? 147.908 48.240 158.741 1.00 297.85 301 ASP C O 1
ATOM 2338 N N . TYR A 1 291 ? 145.994 49.215 158.089 1.00 282.02 302 TYR C N 1
ATOM 2339 C CA . TYR A 1 291 ? 145.898 50.069 159.250 1.00 282.02 302 TYR C CA 1
ATOM 2340 C C . TYR A 1 291 ? 145.743 49.200 160.488 1.00 282.02 302 TYR C C 1
ATOM 2341 O O . TYR A 1 291 ? 146.394 49.423 161.515 1.00 282.02 302 TYR C O 1
ATOM 2350 N N . ALA A 1 292 ? 144.891 48.186 160.374 1.00 325.19 303 ALA C N 1
ATOM 2351 C CA . ALA A 1 292 ? 144.633 47.210 161.424 1.00 325.19 303 ALA C CA 1
ATOM 2352 C C . ALA A 1 292 ? 145.869 46.364 161.743 1.00 325.19 303 ALA C C 1
ATOM 2353 O O . ALA A 1 292 ? 146.137 46.054 162.906 1.00 325.19 303 ALA C O 1
ATOM 2355 N N . GLU A 1 293 ? 146.610 45.942 160.710 1.00 353.98 304 GLU C N 1
ATOM 2356 C CA . GLU A 1 293 ? 147.783 45.083 160.876 1.00 353.98 304 GLU C CA 1
ATOM 2357 C C . GLU A 1 293 ? 149.054 45.809 161.278 1.00 353.98 304 GLU C C 1
ATOM 2358 O O . GLU A 1 293 ? 150.049 45.144 161.583 1.00 353.98 304 GLU C O 1
ATOM 2364 N N . ARG A 1 294 ? 149.063 47.131 161.291 1.00 414.84 305 ARG C N 1
ATOM 2365 C CA . ARG A 1 294 ? 150.073 47.844 162.062 1.00 414.84 305 ARG C CA 1
ATOM 2366 C C . ARG A 1 294 ? 149.599 47.716 163.494 1.00 414.84 305 ARG C C 1
ATOM 2367 O O . ARG A 1 294 ? 148.984 48.621 164.056 1.00 414.84 305 ARG C O 1
ATOM 2375 N N . GLU A 1 295 ? 149.869 46.559 164.067 1.00 459.68 306 GLU C N 1
ATOM 2376 C CA . GLU A 1 295 ? 148.842 45.938 164.868 1.00 459.68 306 GLU C CA 1
ATOM 2377 C C . GLU A 1 295 ? 148.955 46.399 166.322 1.00 459.68 306 GLU C C 1
ATOM 2378 O O . GLU A 1 295 ? 150.007 46.304 166.961 1.00 459.68 306 GLU C O 1
ATOM 2384 N N . ARG B 1 1 ? 119.222 208.538 114.661 1.00 339.88 12 ARG A N 1
ATOM 2385 C CA . ARG B 1 1 ? 118.732 207.521 113.740 1.00 339.88 12 ARG A CA 1
ATOM 2386 C C . ARG B 1 1 ? 119.213 206.138 114.146 1.00 339.88 12 ARG A C 1
ATOM 2387 O O . ARG B 1 1 ? 118.414 205.219 114.337 1.00 339.88 12 ARG A O 1
ATOM 2395 N N . LEU B 1 2 ? 120.533 206.002 114.253 1.00 306.02 13 LEU A N 1
ATOM 2396 C CA . LEU B 1 2 ? 121.180 204.814 114.790 1.00 306.02 13 LEU A CA 1
ATOM 2397 C C . LEU B 1 2 ? 120.531 204.446 116.120 1.00 306.02 13 LEU A C 1
ATOM 2398 O O . LEU B 1 2 ? 120.133 203.296 116.351 1.00 306.02 13 LEU A O 1
ATOM 2403 N N . LEU B 1 3 ? 120.394 205.457 116.976 1.00 337.14 14 LEU A N 1
ATOM 2404 C CA . LEU B 1 3 ? 119.671 205.311 118.232 1.00 337.14 14 LEU A CA 1
ATOM 2405 C C . LEU B 1 3 ? 118.235 204.870 118.003 1.00 337.14 14 LEU A C 1
ATOM 2406 O O . LEU B 1 3 ? 117.755 203.946 118.659 1.00 337.14 14 LEU A O 1
ATOM 2411 N N . GLU B 1 4 ? 117.533 205.522 117.081 1.00 369.28 15 GLU A N 1
ATOM 2412 C CA . GLU B 1 4 ? 116.150 205.152 116.809 1.00 369.28 15 GLU A CA 1
ATOM 2413 C C . GLU B 1 4 ? 116.018 203.758 116.203 1.00 369.28 15 GLU A C 1
ATOM 2414 O O . GLU B 1 4 ? 115.104 203.017 116.566 1.00 369.28 15 GLU A O 1
ATOM 2420 N N . ASP B 1 5 ? 116.876 203.396 115.252 1.00 414.74 16 ASP A N 1
ATOM 2421 C CA . ASP B 1 5 ? 116.867 202.027 114.738 1.00 414.74 16 ASP A CA 1
ATOM 2422 C C . ASP B 1 5 ? 117.083 200.987 115.838 1.00 414.74 16 ASP A C 1
ATOM 2423 O O . ASP B 1 5 ? 116.338 199.997 115.935 1.00 414.74 16 ASP A O 1
ATOM 2428 N N . ALA B 1 6 ? 118.055 201.232 116.716 1.00 335.85 17 ALA A N 1
ATOM 2429 C CA . ALA B 1 6 ? 118.270 200.378 117.879 1.00 335.85 17 ALA A CA 1
ATOM 2430 C C . ALA B 1 6 ? 117.080 200.346 118.828 1.00 335.85 17 ALA A C 1
ATOM 2431 O O . ALA B 1 6 ? 116.717 199.286 119.340 1.00 335.85 17 ALA A O 1
ATOM 2433 N N . LEU B 1 7 ? 116.502 201.503 119.132 1.00 297.24 18 LEU A N 1
ATOM 2434 C CA . LEU B 1 7 ? 115.307 201.563 119.969 1.00 297.24 18 LEU A CA 1
ATOM 2435 C C . LEU B 1 7 ? 114.106 200.849 119.354 1.00 297.24 18 LEU A C 1
ATOM 2436 O O . LEU B 1 7 ? 113.350 200.181 120.061 1.00 297.24 18 LEU A O 1
ATOM 2441 N N . ILE B 1 8 ? 113.945 200.923 118.038 1.00 284.45 19 ILE A N 1
ATOM 2442 C CA . ILE B 1 8 ? 112.938 200.112 117.358 1.00 284.45 19 ILE A CA 1
ATOM 2443 C C . ILE B 1 8 ? 113.192 198.632 117.591 1.00 284.45 19 ILE A C 1
ATOM 2444 O O . ILE B 1 8 ? 112.279 197.867 117.929 1.00 284.45 19 ILE A O 1
ATOM 2449 N N . ALA B 1 9 ? 114.435 198.210 117.406 1.00 286.31 20 ALA A N 1
ATOM 2450 C CA . ALA B 1 9 ? 114.777 196.816 117.653 1.00 286.31 20 ALA A CA 1
ATOM 2451 C C . ALA B 1 9 ? 114.545 196.417 119.108 1.00 286.31 20 ALA A C 1
ATOM 2452 O O . ALA B 1 9 ? 114.054 195.321 119.383 1.00 286.31 20 ALA A O 1
ATOM 2454 N N . VAL B 1 10 ? 114.893 197.294 120.052 1.00 277.67 21 VAL A N 1
ATOM 2455 C CA . VAL B 1 10 ? 114.579 197.071 121.463 1.00 277.67 21 VAL A CA 1
ATOM 2456 C C . VAL B 1 10 ? 113.084 196.889 121.712 1.00 277.67 21 VAL A C 1
ATOM 2457 O O . VAL B 1 10 ? 112.689 195.958 122.410 1.00 277.67 21 VAL A O 1
ATOM 2461 N N . ARG B 1 11 ? 112.230 197.762 121.182 1.00 274.09 22 ARG A N 1
ATOM 2462 C CA . ARG B 1 11 ? 110.784 197.563 121.364 1.00 274.09 22 ARG A CA 1
ATOM 2463 C C . ARG B 1 11 ? 110.270 196.286 120.717 1.00 274.09 22 ARG A C 1
ATOM 2464 O O . ARG B 1 11 ? 109.410 195.602 121.284 1.00 274.09 22 ARG A O 1
ATOM 2472 N N . GLN B 1 12 ? 110.794 195.930 119.552 1.00 297.38 23 GLN A N 1
ATOM 2473 C CA . GLN B 1 12 ? 110.448 194.644 118.951 1.00 297.38 23 GLN A CA 1
ATOM 2474 C C . GLN B 1 12 ? 110.845 193.477 119.850 1.00 297.38 23 GLN A C 1
ATOM 2475 O O . GLN B 1 12 ? 110.026 192.586 120.144 1.00 297.38 23 GLN A O 1
ATOM 2481 N N . GLN B 1 13 ? 112.075 193.514 120.360 1.00 339.50 24 GLN A N 1
ATOM 2482 C CA . GLN B 1 13 ? 112.539 192.456 121.240 1.00 339.50 24 GLN A CA 1
ATOM 2483 C C . GLN B 1 13 ? 111.795 192.442 122.561 1.00 339.50 24 GLN A C 1
ATOM 2484 O O . GLN B 1 13 ? 111.486 191.372 123.077 1.00 339.50 24 GLN A O 1
ATOM 2490 N N . THR B 1 14 ? 111.475 193.604 123.111 1.00 341.66 25 THR A N 1
ATOM 2491 C CA . THR B 1 14 ? 110.661 193.631 124.314 1.00 341.66 25 THR A CA 1
ATOM 2492 C C . THR B 1 14 ? 109.268 193.076 124.077 1.00 341.66 25 THR A C 1
ATOM 2493 O O . THR B 1 14 ? 108.718 192.393 124.944 1.00 341.66 25 THR A O 1
ATOM 2497 N N . ALA B 1 15 ? 108.674 193.351 122.918 1.00 314.99 26 ALA A N 1
ATOM 2498 C CA . ALA B 1 15 ? 107.375 192.755 122.638 1.00 314.99 26 ALA A CA 1
ATOM 2499 C C . ALA B 1 15 ? 107.392 191.226 122.567 1.00 314.99 26 ALA A C 1
ATOM 2500 O O . ALA B 1 15 ? 106.663 190.566 123.321 1.00 314.99 26 ALA A O 1
ATOM 2502 N N . MET B 1 16 ? 108.310 190.624 121.794 1.00 333.56 27 MET A N 1
ATOM 2503 C CA . MET B 1 16 ? 108.357 189.154 121.859 1.00 333.56 27 MET A CA 1
ATOM 2504 C C . MET B 1 16 ? 108.839 188.619 123.208 1.00 333.56 27 MET A C 1
ATOM 2505 O O . MET B 1 16 ? 108.374 187.563 123.643 1.00 333.56 27 MET A O 1
ATOM 2510 N N . MET B 1 17 ? 109.796 189.275 123.863 1.00 371.26 28 MET A N 1
ATOM 2511 C CA . MET B 1 17 ? 110.166 188.845 125.208 1.00 371.26 28 MET A CA 1
ATOM 2512 C C . MET B 1 17 ? 108.985 188.831 126.159 1.00 371.26 28 MET A C 1
ATOM 2513 O O . MET B 1 17 ? 108.833 187.879 126.920 1.00 371.26 28 MET A O 1
ATOM 2518 N N . ARG B 1 18 ? 108.193 189.898 126.215 1.00 372.95 29 ARG A N 1
ATOM 2519 C CA . ARG B 1 18 ? 107.041 189.855 127.112 1.00 372.95 29 ARG A CA 1
ATOM 2520 C C . ARG B 1 18 ? 106.037 188.781 126.718 1.00 372.95 29 ARG A C 1
ATOM 2521 O O . ARG B 1 18 ? 105.494 188.099 127.594 1.00 372.95 29 ARG A O 1
ATOM 2529 N N . LYS B 1 19 ? 105.753 188.606 125.424 1.00 399.85 30 LYS A N 1
ATOM 2530 C CA . LYS B 1 19 ? 104.914 187.461 125.046 1.00 399.85 30 LYS A CA 1
ATOM 2531 C C . LYS B 1 19 ? 105.501 186.116 125.476 1.00 399.85 30 LYS A C 1
ATOM 2532 O O . LYS B 1 19 ? 104.760 185.211 125.876 1.00 399.85 30 LYS A O 1
ATOM 2538 N N . PHE B 1 20 ? 106.824 185.962 125.400 1.00 439.19 31 PHE A N 1
ATOM 2539 C CA . PHE B 1 20 ? 107.495 184.773 125.926 1.00 439.19 31 PHE A CA 1
ATOM 2540 C C . PHE B 1 20 ? 107.444 184.661 127.448 1.00 439.19 31 PHE A C 1
ATOM 2541 O O . PHE B 1 20 ? 107.206 183.575 127.983 1.00 439.19 31 PHE A O 1
ATOM 2549 N N . LEU B 1 21 ? 107.685 185.757 128.160 1.00 445.39 32 LEU A N 1
ATOM 2550 C CA . LEU B 1 21 ? 107.574 185.760 129.615 1.00 445.39 32 LEU A CA 1
ATOM 2551 C C . LEU B 1 21 ? 106.174 185.373 130.063 1.00 445.39 32 LEU A C 1
ATOM 2552 O O . LEU B 1 21 ? 106.003 184.711 131.094 1.00 445.39 32 LEU A O 1
ATOM 2557 N N . ASP B 1 22 ? 105.162 185.789 129.305 1.00 534.08 33 ASP A N 1
ATOM 2558 C CA . ASP B 1 22 ? 103.807 185.312 129.549 1.00 534.08 33 ASP A CA 1
ATOM 2559 C C . ASP B 1 22 ? 103.723 183.793 129.468 1.00 534.08 33 ASP A C 1
ATOM 2560 O O . ASP B 1 22 ? 103.072 183.157 130.305 1.00 534.08 33 ASP A O 1
ATOM 2565 N N . THR B 1 23 ? 104.376 183.193 128.483 1.00 522.24 34 THR A N 1
ATOM 2566 C CA . THR B 1 23 ? 104.197 181.752 128.328 1.00 522.24 34 THR A CA 1
ATOM 2567 C C . THR B 1 23 ? 105.297 180.993 129.061 1.00 522.24 34 THR A C 1
ATOM 2568 O O . THR B 1 23 ? 106.479 181.174 128.751 1.00 522.24 34 THR A O 1
ATOM 2572 N N . PRO B 1 24 ? 104.954 180.133 130.027 1.00 489.01 35 PRO A N 1
ATOM 2573 C CA . PRO B 1 24 ? 105.964 179.247 130.616 1.00 489.01 35 PRO A CA 1
ATOM 2574 C C . PRO B 1 24 ? 106.635 178.390 129.556 1.00 489.01 35 PRO A C 1
ATOM 2575 O O . PRO B 1 24 ? 105.986 177.950 128.604 1.00 489.01 35 PRO A O 1
ATOM 2579 N N . GLY B 1 25 ? 107.933 178.152 129.708 1.00 523.21 36 GLY A N 1
ATOM 2580 C CA . GLY B 1 25 ? 108.688 177.427 128.712 1.00 523.21 36 GLY A CA 1
ATOM 2581 C C . GLY B 1 25 ? 109.130 178.265 127.535 1.00 523.21 36 GLY A C 1
ATOM 2582 O O . GLY B 1 25 ? 109.892 177.771 126.694 1.00 523.21 36 GLY A O 1
ATOM 2583 N N . LYS B 1 26 ? 108.681 179.516 127.451 1.00 506.20 37 LYS A N 1
ATOM 2584 C CA . LYS B 1 26 ? 109.203 180.487 126.504 1.00 506.20 37 LYS A CA 1
ATOM 2585 C C . LYS B 1 26 ? 110.209 181.417 127.155 1.00 506.20 37 LYS A C 1
ATOM 2586 O O . LYS B 1 26 ? 110.644 182.388 126.530 1.00 506.20 37 LYS A O 1
ATOM 2592 N N . LEU B 1 27 ? 110.577 181.138 128.406 1.00 538.79 38 LEU A N 1
ATOM 2593 C CA . LEU B 1 27 ? 111.543 181.972 129.106 1.00 538.79 38 LEU A CA 1
ATOM 2594 C C . LEU B 1 27 ? 112.885 181.968 128.389 1.00 538.79 38 LEU A C 1
ATOM 2595 O O . LEU B 1 27 ? 113.550 183.001 128.300 1.00 538.79 38 LEU A O 1
ATOM 2600 N N . MET B 1 28 ? 113.311 180.801 127.910 1.00 488.36 39 MET A N 1
ATOM 2601 C CA . MET B 1 28 ? 114.545 180.705 127.138 1.00 488.36 39 MET A CA 1
ATOM 2602 C C . MET B 1 28 ? 114.467 181.498 125.833 1.00 488.36 39 MET A C 1
ATOM 2603 O O . MET B 1 28 ? 115.436 182.150 125.432 1.00 488.36 39 MET A O 1
ATOM 2608 N N . ASP B 1 29 ? 113.317 181.446 125.158 1.00 487.13 40 ASP A N 1
ATOM 2609 C CA . ASP B 1 29 ? 113.043 182.333 124.029 1.00 487.13 40 ASP A CA 1
ATOM 2610 C C . ASP B 1 29 ? 113.052 183.811 124.418 1.00 487.13 40 ASP A C 1
ATOM 2611 O O . ASP B 1 29 ? 113.565 184.660 123.675 1.00 487.13 40 ASP A O 1
ATOM 2616 N N . ALA B 1 30 ? 112.474 184.148 125.566 1.00 518.23 41 ALA A N 1
ATOM 2617 C CA . ALA B 1 30 ? 112.588 185.520 126.045 1.00 518.23 41 ALA A CA 1
ATOM 2618 C C . ALA B 1 30 ? 114.037 185.938 126.274 1.00 518.23 41 ALA A C 1
ATOM 2619 O O . ALA B 1 30 ? 114.419 187.055 125.920 1.00 518.23 41 ALA A O 1
ATOM 2621 N N . LEU B 1 31 ? 114.855 185.069 126.871 1.00 573.91 42 LEU A N 1
ATOM 2622 C CA . LEU B 1 31 ? 116.281 185.358 127.016 1.00 573.91 42 LEU A CA 1
ATOM 2623 C C . LEU B 1 31 ? 117.042 185.458 125.692 1.00 573.91 42 LEU A C 1
ATOM 2624 O O . LEU B 1 31 ? 117.953 186.280 125.565 1.00 573.91 42 LEU A O 1
ATOM 2629 N N . LYS B 1 32 ? 116.712 184.627 124.702 1.00 526.70 43 LYS A N 1
ATOM 2630 C CA . LYS B 1 32 ? 117.348 184.757 123.388 1.00 526.70 43 LYS A CA 1
ATOM 2631 C C . LYS B 1 32 ? 117.019 186.092 122.724 1.00 526.70 43 LYS A C 1
ATOM 2632 O O . LYS B 1 32 ? 117.904 186.783 122.198 1.00 526.70 43 LYS A O 1
ATOM 2638 N N . CYS B 1 33 ? 115.747 186.486 122.772 1.00 493.72 44 CYS A N 1
ATOM 2639 C CA . CYS B 1 33 ? 115.354 187.814 122.317 1.00 493.72 44 CYS A CA 1
ATOM 2640 C C . CYS B 1 33 ? 115.991 188.926 123.142 1.00 493.72 44 CYS A C 1
ATOM 2641 O O . CYS B 1 33 ? 116.339 189.981 122.603 1.00 493.72 44 CYS A O 1
ATOM 2644 N N . CYS B 1 34 ? 116.117 188.730 124.451 1.00 517.13 45 CYS A N 1
ATOM 2645 C CA . CYS B 1 34 ? 116.821 189.694 125.289 1.00 517.13 45 CYS A CA 1
ATOM 2646 C C . CYS B 1 34 ? 118.284 189.850 124.902 1.00 517.13 45 CYS A C 1
ATOM 2647 O O . CYS B 1 34 ? 118.808 190.965 124.887 1.00 517.13 45 CYS A O 1
ATOM 2650 N N . SER B 1 35 ? 118.965 188.745 124.603 1.00 484.01 46 SER A N 1
ATOM 2651 C CA . SER B 1 35 ? 120.318 188.821 124.061 1.00 484.01 46 SER A CA 1
ATOM 2652 C C . SER B 1 35 ? 120.384 189.556 122.729 1.00 484.01 46 SER A C 1
ATOM 2653 O O . SER B 1 35 ? 121.282 190.378 122.510 1.00 484.01 46 SER A O 1
ATOM 2656 N N . THR B 1 36 ? 119.446 189.283 121.826 1.00 445.81 47 THR A N 1
ATOM 2657 C CA . THR B 1 36 ? 119.391 190.045 120.580 1.00 445.81 47 THR A CA 1
ATOM 2658 C C . THR B 1 36 ? 119.173 191.539 120.814 1.00 445.81 47 THR A C 1
ATOM 2659 O O . THR B 1 36 ? 119.800 192.376 120.154 1.00 445.81 47 THR A O 1
ATOM 2663 N N . LEU B 1 37 ? 118.290 191.893 121.748 1.00 412.59 48 LEU A N 1
ATOM 2664 C CA . LEU B 1 37 ? 118.122 193.288 122.149 1.00 412.59 48 LEU A CA 1
ATOM 2665 C C . LEU B 1 37 ? 119.390 193.896 122.746 1.00 412.59 48 LEU A C 1
ATOM 2666 O O . LEU B 1 37 ? 119.784 195.008 122.378 1.00 412.59 48 LEU A O 1
ATOM 2671 N N . VAL B 1 38 ? 120.039 193.193 123.674 1.00 510.14 49 VAL A N 1
ATOM 2672 C CA . VAL B 1 38 ? 121.222 193.743 124.327 1.00 510.14 49 VAL A CA 1
ATOM 2673 C C . VAL B 1 38 ? 122.396 193.839 123.366 1.00 510.14 49 VAL A C 1
ATOM 2674 O O . VAL B 1 38 ? 123.314 194.642 123.584 1.00 510.14 49 VAL A O 1
ATOM 2678 N N . SER B 1 39 ? 122.375 193.065 122.283 1.00 419.79 50 SER A N 1
ATOM 2679 C CA . SER B 1 39 ? 123.354 193.261 121.223 1.00 419.79 50 SER A CA 1
ATOM 2680 C C . SER B 1 39 ? 123.358 194.697 120.718 1.00 419.79 50 SER A C 1
ATOM 2681 O O . SER B 1 39 ? 124.401 195.200 120.288 1.00 419.79 50 SER A O 1
ATOM 2684 N N . GLU B 1 40 ? 122.202 195.373 120.747 1.00 297.32 51 GLU A N 1
ATOM 2685 C CA . GLU B 1 40 ? 122.184 196.791 120.404 1.00 297.32 51 GLU A CA 1
ATOM 2686 C C . GLU B 1 40 ? 123.095 197.614 121.306 1.00 297.32 51 GLU A C 1
ATOM 2687 O O . GLU B 1 40 ? 123.664 198.611 120.858 1.00 297.32 51 GLU A O 1
ATOM 2693 N N . LEU B 1 41 ? 123.247 197.221 122.573 1.00 348.14 52 LEU A N 1
ATOM 2694 C CA . LEU B 1 41 ? 124.160 197.956 123.442 1.00 348.14 52 LEU A CA 1
ATOM 2695 C C . LEU B 1 41 ? 125.619 197.684 123.136 1.00 348.14 52 LEU A C 1
ATOM 2696 O O . LEU B 1 41 ? 126.484 198.369 123.688 1.00 348.14 52 LEU A O 1
ATOM 2701 N N . ARG B 1 42 ? 125.911 196.726 122.266 1.00 296.64 53 ARG A N 1
ATOM 2702 C CA . ARG B 1 42 ? 127.287 196.449 121.891 1.00 296.64 53 ARG A CA 1
ATOM 2703 C C . ARG B 1 42 ? 127.836 197.454 120.891 1.00 296.64 53 ARG A C 1
ATOM 2704 O O . ARG B 1 42 ? 129.049 197.471 120.657 1.00 296.64 53 ARG A O 1
ATOM 2712 N N . THR B 1 43 ? 126.978 198.281 120.304 1.00 268.36 54 THR A N 1
ATOM 2713 C CA . THR B 1 43 ? 127.446 199.338 119.424 1.00 268.36 54 THR A CA 1
ATOM 2714 C C . THR B 1 43 ? 128.267 200.357 120.206 1.00 268.36 54 THR A C 1
ATOM 2715 O O . THR B 1 43 ? 128.090 200.541 121.414 1.00 268.36 54 THR A O 1
ATOM 2719 N N . SER B 1 44 ? 129.197 201.003 119.506 1.00 287.21 55 SER A N 1
ATOM 2720 C CA . SER B 1 44 ? 129.937 202.136 120.044 1.00 287.21 55 SER A CA 1
ATOM 2721 C C . SER B 1 44 ? 129.712 203.401 119.225 1.00 287.21 55 SER A C 1
ATOM 2722 O O . SER B 1 44 ? 130.432 204.387 119.416 1.00 287.21 55 SER A O 1
ATOM 2725 N N . SER B 1 45 ? 128.733 203.394 118.322 1.00 298.29 56 SER A N 1
ATOM 2726 C CA . SER B 1 45 ? 128.500 204.492 117.394 1.00 298.29 56 SER A CA 1
ATOM 2727 C C . SER B 1 45 ? 127.484 205.509 117.896 1.00 298.29 56 SER A C 1
ATOM 2728 O O . SER B 1 45 ? 127.275 206.528 117.229 1.00 298.29 56 SER A O 1
ATOM 2731 N N . LEU B 1 46 ? 126.850 205.266 119.037 1.00 312.91 57 LEU A N 1
ATOM 2732 C CA . LEU B 1 46 ? 125.828 206.167 119.547 1.00 312.91 57 LEU A CA 1
ATOM 2733 C C . LEU B 1 46 ? 126.465 207.354 120.255 1.00 312.91 57 LEU A C 1
ATOM 2734 O O . LEU B 1 46 ? 127.523 207.238 120.880 1.00 312.91 57 LEU A O 1
ATOM 2739 N N . SER B 1 47 ? 125.804 208.506 120.153 1.00 252.95 58 SER A N 1
ATOM 2740 C CA . SER B 1 47 ? 126.212 209.656 120.932 1.00 252.95 58 SER A CA 1
ATOM 2741 C C . SER B 1 47 ? 125.983 209.358 122.411 1.00 252.95 58 SER A C 1
ATOM 2742 O O . SER B 1 47 ? 125.179 208.490 122.758 1.00 252.95 58 SER A O 1
ATOM 2745 N N . PRO B 1 48 ? 126.697 210.053 123.301 1.00 232.07 59 PRO A N 1
ATOM 2746 C CA . PRO B 1 48 ? 126.557 209.748 124.735 1.00 232.07 59 PRO A CA 1
ATOM 2747 C C . PRO B 1 48 ? 125.122 209.737 125.217 1.00 232.07 59 PRO A C 1
ATOM 2748 O O . PRO B 1 48 ? 124.680 208.764 125.830 1.00 232.07 59 PRO A O 1
ATOM 2752 N N . LYS B 1 49 ? 124.355 210.757 124.850 1.00 151.89 60 LYS A N 1
ATOM 2753 C CA . LYS B 1 49 ? 122.933 210.806 125.169 1.00 151.89 60 LYS A CA 1
ATOM 2754 C C . LYS B 1 49 ? 122.156 209.670 124.518 1.00 151.89 60 LYS A C 1
ATOM 2755 O O . LYS B 1 49 ? 121.299 209.050 125.159 1.00 151.89 60 LYS A O 1
ATOM 2761 N N . GLN B 1 50 ? 122.430 209.384 123.245 1.00 205.47 61 GLN A N 1
ATOM 2762 C CA . GLN B 1 50 ? 121.768 208.267 122.587 1.00 205.47 61 GLN A CA 1
ATOM 2763 C C . GLN B 1 50 ? 122.110 206.929 123.220 1.00 205.47 61 GLN A C 1
ATOM 2764 O O . GLN B 1 50 ? 121.225 206.087 123.411 1.00 205.47 61 GLN A O 1
ATOM 2770 N N . TYR B 1 51 ? 123.378 206.694 123.543 1.00 264.64 62 TYR A N 1
ATOM 2771 C CA . TYR B 1 51 ? 123.704 205.448 124.221 1.00 264.64 62 TYR A CA 1
ATOM 2772 C C . TYR B 1 51 ? 123.054 205.362 125.597 1.00 264.64 62 TYR A C 1
ATOM 2773 O O . TYR B 1 51 ? 122.602 204.291 126.006 1.00 264.64 62 TYR A O 1
ATOM 2782 N N . TYR B 1 52 ? 123.018 206.471 126.338 1.00 217.82 63 TYR A N 1
ATOM 2783 C CA . TYR B 1 52 ? 122.299 206.486 127.611 1.00 217.82 63 TYR A CA 1
ATOM 2784 C C . TYR B 1 52 ? 120.834 206.126 127.441 1.00 217.82 63 TYR A C 1
ATOM 2785 O O . TYR B 1 52 ? 120.281 205.346 128.219 1.00 217.82 63 TYR A O 1
ATOM 2794 N N . GLU B 1 53 ? 120.175 206.732 126.459 1.00 154.43 64 GLU A N 1
ATOM 2795 C CA . GLU B 1 53 ? 118.775 206.427 126.200 1.00 154.43 64 GLU A CA 1
ATOM 2796 C C . GLU B 1 53 ? 118.546 204.978 125.779 1.00 154.43 64 GLU A C 1
ATOM 2797 O O . GLU B 1 53 ? 117.592 204.329 126.235 1.00 154.43 64 GLU A O 1
ATOM 2803 N N . LEU B 1 54 ? 119.412 204.440 124.927 1.00 187.49 65 LEU A N 1
ATOM 2804 C CA . LEU B 1 54 ? 119.315 203.020 124.622 1.00 187.49 65 LEU A CA 1
ATOM 2805 C C . LEU B 1 54 ? 119.533 202.149 125.849 1.00 187.49 65 LEU A C 1
ATOM 2806 O O . LEU B 1 54 ? 118.781 201.192 126.076 1.00 187.49 65 LEU A O 1
ATOM 2811 N N . TYR B 1 55 ? 120.541 202.466 126.661 1.00 251.44 66 TYR A N 1
ATOM 2812 C CA . TYR B 1 55 ? 120.733 201.729 127.902 1.00 251.44 66 TYR A CA 1
ATOM 2813 C C . TYR B 1 55 ? 119.524 201.801 128.816 1.00 251.44 66 TYR A C 1
ATOM 2814 O O . TYR B 1 55 ? 119.168 200.807 129.438 1.00 251.44 66 TYR A O 1
ATOM 2823 N N . MET B 1 56 ? 118.940 202.979 128.995 1.00 242.44 67 MET A N 1
ATOM 2824 C CA . MET B 1 56 ? 117.777 203.075 129.869 1.00 242.44 67 MET A CA 1
ATOM 2825 C C . MET B 1 56 ? 116.594 202.263 129.351 1.00 242.44 67 MET A C 1
ATOM 2826 O O . MET B 1 56 ? 115.933 201.568 130.130 1.00 242.44 67 MET A O 1
ATOM 2831 N N . ALA B 1 57 ? 116.303 202.335 128.048 1.00 215.43 68 ALA A N 1
ATOM 2832 C CA . ALA B 1 57 ? 115.224 201.510 127.501 1.00 215.43 68 ALA A CA 1
ATOM 2833 C C . ALA B 1 57 ? 115.483 200.012 127.659 1.00 215.43 68 ALA A C 1
ATOM 2834 O O . ALA B 1 57 ? 114.616 199.258 128.150 1.00 215.43 68 ALA A O 1
ATOM 2836 N N . VAL B 1 58 ? 116.703 199.578 127.369 1.00 261.61 69 VAL A N 1
ATOM 2837 C CA . VAL B 1 58 ? 117.024 198.173 127.561 1.00 261.61 69 VAL A CA 1
ATOM 2838 C C . VAL B 1 58 ? 117.059 197.814 129.039 1.00 261.61 69 VAL A C 1
ATOM 2839 O O . VAL B 1 58 ? 116.698 196.703 129.417 1.00 261.61 69 VAL A O 1
ATOM 2843 N N . P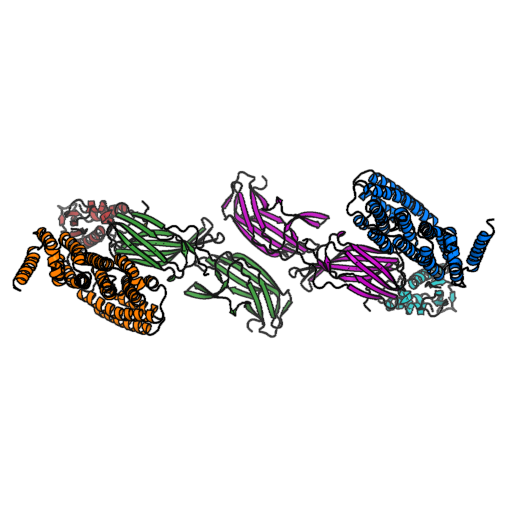HE B 1 59 ? 117.537 198.721 129.888 1.00 257.65 70 PHE A N 1
ATOM 2844 C CA . PHE B 1 59 ? 117.552 198.504 131.328 1.00 257.65 70 PHE A CA 1
ATOM 2845 C C . PHE B 1 59 ? 116.161 198.295 131.905 1.00 257.65 70 PHE A C 1
ATOM 2846 O O . PHE B 1 59 ? 115.965 197.407 132.732 1.00 257.65 70 PHE A O 1
ATOM 2854 N N . ASP B 1 60 ? 115.195 199.146 131.550 1.00 243.22 71 ASP A N 1
ATOM 2855 C CA . ASP B 1 60 ? 113.835 198.907 132.036 1.00 243.22 71 ASP A CA 1
ATOM 2856 C C . ASP B 1 60 ? 113.287 197.571 131.551 1.00 243.22 71 ASP A C 1
ATOM 2857 O O . ASP B 1 60 ? 112.630 196.856 132.315 1.00 243.22 71 ASP A O 1
ATOM 2862 N N . ALA B 1 61 ? 113.544 197.209 130.289 1.00 302.58 72 ALA A N 1
ATOM 2863 C CA . ALA B 1 61 ? 113.134 195.871 129.856 1.00 302.58 72 ALA A CA 1
ATOM 2864 C C . ALA B 1 61 ? 113.855 194.766 130.631 1.00 302.58 72 ALA A C 1
ATOM 2865 O O . ALA B 1 61 ? 113.248 193.750 131.008 1.00 302.58 72 ALA A O 1
ATOM 2867 N N . LEU B 1 62 ? 115.154 194.938 130.860 1.00 346.57 73 LEU A N 1
ATOM 2868 C CA . LEU B 1 62 ? 115.901 194.019 131.704 1.00 346.57 73 LEU A CA 1
ATOM 2869 C C . LEU B 1 62 ? 115.343 193.944 133.112 1.00 346.57 73 LEU A C 1
ATOM 2870 O O . LEU B 1 62 ? 115.440 192.903 133.750 1.00 346.57 73 LEU A O 1
ATOM 2875 N N . ARG B 1 63 ? 114.826 195.051 133.635 1.00 344.35 74 ARG A N 1
ATOM 2876 C CA . ARG B 1 63 ? 114.150 195.025 134.924 1.00 344.35 74 ARG A CA 1
ATOM 2877 C C . ARG B 1 63 ? 112.908 194.143 134.908 1.00 344.35 74 ARG A C 1
ATOM 2878 O O . ARG B 1 63 ? 112.636 193.433 135.879 1.00 344.35 74 ARG A O 1
ATOM 2886 N N . TYR B 1 64 ? 112.152 194.167 133.810 1.00 329.46 75 TYR A N 1
ATOM 2887 C CA . TYR B 1 64 ? 111.024 193.253 133.655 1.00 329.46 75 TYR A CA 1
ATOM 2888 C C . TYR B 1 64 ? 111.451 191.796 133.636 1.00 329.46 75 TYR A C 1
ATOM 2889 O O . TYR B 1 64 ? 110.897 190.956 134.361 1.00 329.46 75 TYR A O 1
ATOM 2898 N N . LEU B 1 65 ? 112.506 191.502 132.882 1.00 370.85 76 LEU A N 1
ATOM 2899 C CA . LEU B 1 65 ? 113.075 190.157 132.881 1.00 370.85 76 LEU A CA 1
ATOM 2900 C C . LEU B 1 65 ? 113.625 189.761 134.246 1.00 370.85 76 LEU A C 1
ATOM 2901 O O . LEU B 1 65 ? 113.408 188.642 134.720 1.00 370.85 76 LEU A O 1
ATOM 2906 N N . SER B 1 66 ? 114.364 190.663 134.875 1.00 341.87 77 SER A N 1
ATOM 2907 C CA . SER B 1 66 ? 114.971 190.407 136.170 1.00 341.87 77 SER A CA 1
ATOM 2908 C C . SER B 1 66 ? 113.950 190.199 137.273 1.00 341.87 77 SER A C 1
ATOM 2909 O O . SER B 1 66 ? 114.132 189.334 138.131 1.00 341.87 77 SER A O 1
ATOM 2912 N N . ALA B 1 67 ? 112.870 190.976 137.277 1.00 328.64 78 ALA A N 1
ATOM 2913 C CA . ALA B 1 67 ? 111.768 190.701 138.188 1.00 328.64 78 ALA A CA 1
ATOM 2914 C C . ALA B 1 67 ? 111.098 189.366 137.897 1.00 328.64 78 ALA A C 1
ATOM 2915 O O . ALA B 1 67 ? 110.766 188.623 138.824 1.00 328.64 78 ALA A O 1
ATOM 2917 N N . HIS B 1 68 ? 110.910 189.030 136.623 1.00 352.60 79 HIS A N 1
ATOM 2918 C CA . HIS B 1 68 ? 110.387 187.709 136.286 1.00 352.60 79 HIS A CA 1
ATOM 2919 C C . HIS B 1 68 ? 111.248 186.565 136.830 1.00 352.60 79 HIS A C 1
ATOM 2920 O O . HIS B 1 68 ? 110.729 185.626 137.442 1.00 352.60 79 HIS A O 1
ATOM 2927 N N . LEU B 1 69 ? 112.566 186.616 136.608 1.00 394.97 80 LEU A N 1
ATOM 2928 C CA . LEU B 1 69 ? 113.485 185.642 137.216 1.00 394.97 80 LEU A CA 1
ATOM 2929 C C . LEU B 1 69 ? 113.512 185.678 138.745 1.00 394.97 80 LEU A C 1
ATOM 2930 O O . LEU B 1 69 ? 113.517 184.623 139.399 1.00 394.97 80 LEU A O 1
ATOM 2935 N N . ARG B 1 70 ? 113.546 186.873 139.333 1.00 360.37 81 ARG A N 1
ATOM 2936 C CA . ARG B 1 70 ? 113.557 187.020 140.782 1.00 360.37 81 ARG A CA 1
ATOM 2937 C C . ARG B 1 70 ? 112.232 186.646 141.405 1.00 360.37 81 ARG A C 1
ATOM 2938 O O . ARG B 1 70 ? 112.104 186.730 142.628 1.00 360.37 81 ARG A O 1
ATOM 2946 N N . GLU B 1 71 ? 111.215 186.400 140.593 1.00 369.06 82 GLU A N 1
ATOM 2947 C CA . GLU B 1 71 ? 109.994 185.777 141.077 1.00 369.06 82 GLU A CA 1
ATOM 2948 C C . GLU B 1 71 ? 109.959 184.277 140.815 1.00 369.06 82 GLU A C 1
ATOM 2949 O O . GLU B 1 71 ? 109.484 183.519 141.665 1.00 369.06 82 GLU A O 1
ATOM 2955 N N . ASN B 1 72 ? 110.455 183.834 139.655 1.00 407.78 83 ASN A N 1
ATOM 2956 C CA . ASN B 1 72 ? 110.495 182.406 139.352 1.00 407.78 83 ASN A CA 1
ATOM 2957 C C . ASN B 1 72 ? 111.338 181.619 140.348 1.00 407.78 83 ASN A C 1
ATOM 2958 O O . ASN B 1 72 ? 110.956 180.514 140.749 1.00 407.78 83 ASN A O 1
ATOM 2963 N N . HIS B 1 73 ? 112.497 182.153 140.752 1.00 432.73 84 HIS A N 1
ATOM 2964 C CA . HIS B 1 73 ? 113.277 181.389 141.733 1.00 432.73 84 HIS A CA 1
ATOM 2965 C C . HIS B 1 73 ? 112.581 181.307 143.094 1.00 432.73 84 HIS A C 1
ATOM 2966 O O . HIS B 1 73 ? 112.527 180.223 143.687 1.00 432.73 84 HIS A O 1
ATOM 2973 N N . PRO B 1 74 ? 112.014 182.405 143.604 1.00 399.33 85 PRO A N 1
ATOM 2974 C CA . PRO B 1 74 ? 111.231 182.332 144.848 1.00 399.33 85 PRO A CA 1
ATOM 2975 C C . PRO B 1 74 ? 110.004 181.440 144.802 1.00 399.33 85 PRO A C 1
ATOM 2976 O O . PRO B 1 74 ? 109.456 181.152 145.873 1.00 399.33 85 PRO A O 1
ATOM 2980 N N . VAL B 1 75 ? 109.540 180.986 143.638 1.00 469.04 86 VAL A N 1
ATOM 2981 C CA . VAL B 1 75 ? 108.328 180.181 143.642 1.00 469.04 86 VAL A CA 1
ATOM 2982 C C . VAL B 1 75 ? 108.568 178.737 143.214 1.00 469.04 86 VAL A C 1
ATOM 2983 O O . VAL B 1 75 ? 108.046 177.826 143.858 1.00 469.04 86 VAL A O 1
ATOM 2987 N N . ASN B 1 76 ? 109.335 178.476 142.157 1.00 499.86 87 ASN A N 1
ATOM 2988 C CA . ASN B 1 76 ? 109.763 177.085 142.092 1.00 499.86 87 ASN A CA 1
ATOM 2989 C C . ASN B 1 76 ? 111.281 176.965 142.095 1.00 499.86 87 ASN A C 1
ATOM 2990 O O . ASN B 1 76 ? 111.879 176.626 143.121 1.00 499.86 87 ASN A O 1
ATOM 2995 N N . HIS B 1 77 ? 111.894 177.290 140.956 1.00 504.46 88 HIS A N 1
ATOM 2996 C CA . HIS B 1 77 ? 113.336 177.347 140.750 1.00 504.46 88 HIS A CA 1
ATOM 2997 C C . HIS B 1 77 ? 113.541 177.516 139.253 1.00 504.46 88 HIS A C 1
ATOM 2998 O O . HIS B 1 77 ? 112.571 177.469 138.490 1.00 504.46 88 HIS A O 1
ATOM 3005 N N . LEU B 1 78 ? 114.776 177.712 138.812 1.00 560.00 89 LEU A N 1
ATOM 3006 C CA . LEU B 1 78 ? 115.191 177.216 137.507 1.00 560.00 89 LEU A CA 1
ATOM 3007 C C . LEU B 1 78 ? 116.590 176.640 137.671 1.00 560.00 89 LEU A C 1
ATOM 3008 O O . LEU B 1 78 ? 117.531 177.370 138.000 1.00 560.00 89 LEU A O 1
ATOM 3013 N N . ALA B 1 79 ? 116.715 175.332 137.456 1.00 640.80 90 ALA A N 1
ATOM 3014 C CA . ALA B 1 79 ? 117.967 174.636 137.730 1.00 640.80 90 ALA A CA 1
ATOM 3015 C C . ALA B 1 79 ? 119.094 175.149 136.843 1.00 640.80 90 ALA A C 1
ATOM 3016 O O . ALA B 1 79 ? 118.913 175.390 135.647 1.00 640.80 90 ALA A O 1
ATOM 3018 N N . ASP B 1 80 ? 120.271 175.315 137.451 1.00 652.82 91 ASP A N 1
ATOM 3019 C CA . ASP B 1 80 ? 121.517 175.603 136.744 1.00 652.82 91 ASP A CA 1
ATOM 3020 C C . ASP B 1 80 ? 121.444 176.892 135.933 1.00 652.82 91 ASP A C 1
ATOM 3021 O O . ASP B 1 80 ? 122.238 177.097 135.009 1.00 652.82 91 ASP A O 1
ATOM 3026 N N . LEU B 1 81 ? 120.495 177.766 136.273 1.00 636.99 92 LEU A N 1
ATOM 3027 C CA . LEU B 1 81 ? 120.294 178.999 135.519 1.00 636.99 92 LEU A CA 1
ATOM 3028 C C . LEU B 1 81 ? 121.519 179.903 135.565 1.00 636.99 92 LEU A C 1
ATOM 3029 O O . LEU B 1 81 ? 121.827 180.589 134.583 1.00 636.99 92 LEU A O 1
ATOM 3034 N N . TYR B 1 82 ? 122.217 179.943 136.701 1.00 540.41 93 TYR A N 1
ATOM 3035 C CA . TYR B 1 82 ? 123.474 180.683 136.763 1.00 540.41 93 TYR A CA 1
ATOM 3036 C C . TYR B 1 82 ? 124.458 180.158 135.725 1.00 540.41 93 TYR A C 1
ATOM 3037 O O . TYR B 1 82 ? 125.156 180.935 135.063 1.00 540.41 93 TYR A O 1
ATOM 3046 N N . GLU B 1 83 ? 124.538 178.836 135.585 1.00 597.47 94 GLU A N 1
ATOM 3047 C CA . GLU B 1 83 ? 125.327 178.226 134.520 1.00 597.47 94 GLU A CA 1
ATOM 3048 C C . GLU B 1 83 ? 124.704 178.496 133.153 1.00 597.47 94 GLU A C 1
ATOM 3049 O O . GLU B 1 83 ? 125.402 178.861 132.200 1.00 597.47 94 GLU A O 1
ATOM 3055 N N . LEU B 1 84 ? 123.383 178.323 133.046 1.00 667.35 95 LEU A N 1
ATOM 3056 C CA . LEU B 1 84 ? 122.673 178.436 131.773 1.00 667.35 95 LEU A CA 1
ATOM 3057 C C . LEU B 1 84 ? 122.832 179.807 131.121 1.00 667.35 95 LEU A C 1
ATOM 3058 O O . LEU B 1 84 ? 122.930 179.904 129.893 1.00 667.35 95 LEU A O 1
ATOM 3063 N N . VAL B 1 85 ? 122.837 180.883 131.909 1.00 581.91 96 VAL A N 1
ATOM 3064 C CA . VAL B 1 85 ? 123.044 182.212 131.342 1.00 581.91 96 VAL A CA 1
ATOM 3065 C C . VAL B 1 85 ? 124.458 182.443 130.845 1.00 581.91 96 VAL A C 1
ATOM 3066 O O . VAL B 1 85 ? 124.702 183.430 130.143 1.00 581.91 96 VAL A O 1
ATOM 3070 N N . GLN B 1 86 ? 125.390 181.560 131.181 1.00 531.22 97 GLN A N 1
ATOM 3071 C CA . GLN B 1 86 ? 126.758 181.660 130.702 1.00 531.22 97 GLN A CA 1
ATOM 3072 C C . GLN B 1 86 ? 126.910 180.967 129.362 1.00 531.22 97 GLN A C 1
ATOM 3073 O O . GLN B 1 86 ? 128.023 180.875 128.836 1.00 531.22 97 GLN A O 1
ATOM 3079 N N . TYR B 1 87 ? 125.799 180.479 128.817 1.00 619.39 98 TYR A N 1
ATOM 3080 C CA . TYR B 1 87 ? 125.699 179.858 127.508 1.00 619.39 98 TYR A CA 1
ATOM 3081 C C . TYR B 1 87 ? 125.543 180.868 126.377 1.00 619.39 98 TYR A C 1
ATOM 3082 O O . TYR B 1 87 ? 125.751 180.508 125.212 1.00 619.39 98 TYR A O 1
ATOM 3091 N N . ALA B 1 88 ? 125.182 182.112 126.696 1.00 496.15 99 ALA A N 1
ATOM 3092 C CA . ALA B 1 88 ? 124.803 183.107 125.693 1.00 496.15 99 ALA A CA 1
ATOM 3093 C C . ALA B 1 88 ? 125.944 183.425 124.734 1.00 496.15 99 ALA A C 1
ATOM 3094 O O . ALA B 1 88 ? 127.097 183.566 125.147 1.00 496.15 99 ALA A O 1
ATOM 3096 N N . GLY B 1 89 ? 125.621 183.509 123.442 1.00 455.47 100 GLY A N 1
ATOM 3097 C CA . GLY B 1 89 ? 126.645 183.778 122.448 1.00 455.47 100 GLY A CA 1
ATOM 3098 C C . GLY B 1 89 ? 127.213 185.184 122.516 1.00 455.47 100 GLY A C 1
ATOM 3099 O O . GLY B 1 89 ? 128.422 185.372 122.356 1.00 455.47 100 GLY A O 1
ATOM 3100 N N . ASN B 1 90 ? 126.368 186.181 122.763 1.00 402.72 101 ASN A N 1
ATOM 3101 C CA . ASN B 1 90 ? 126.824 187.562 122.844 1.00 402.72 101 ASN A CA 1
ATOM 3102 C C . ASN B 1 90 ? 127.241 187.887 124.268 1.00 402.72 101 ASN A C 1
ATOM 3103 O O . ASN B 1 90 ? 126.484 187.670 125.216 1.00 402.72 101 ASN A O 1
ATOM 3108 N N . ILE B 1 91 ? 128.448 188.439 124.405 1.00 401.21 102 ILE A N 1
ATOM 3109 C CA . ILE B 1 91 ? 129.053 188.547 125.726 1.00 401.21 102 ILE A CA 1
ATOM 3110 C C . ILE B 1 91 ? 128.342 189.587 126.587 1.00 401.21 102 ILE A C 1
ATOM 3111 O O . ILE B 1 91 ? 128.119 189.361 127.778 1.00 401.21 102 ILE A O 1
ATOM 3116 N N . ILE B 1 92 ? 128.002 190.749 126.024 1.00 403.24 103 ILE A N 1
ATOM 3117 C CA . ILE B 1 92 ? 127.284 191.761 126.805 1.00 403.24 103 ILE A CA 1
ATOM 3118 C C . ILE B 1 92 ? 125.916 191.262 127.264 1.00 403.24 103 ILE A C 1
ATOM 3119 O O . ILE B 1 92 ? 125.626 191.339 128.473 1.00 403.24 103 ILE A O 1
ATOM 3124 N N . PRO B 1 93 ? 125.066 190.694 126.397 1.00 454.99 104 PRO A N 1
ATOM 3125 C CA . PRO B 1 93 ? 123.878 189.974 126.888 1.00 454.99 104 PRO A CA 1
ATOM 3126 C C . PRO B 1 93 ? 124.169 188.890 127.901 1.00 454.99 104 PRO A C 1
ATOM 3127 O O . PRO B 1 93 ? 123.453 188.755 128.895 1.00 454.99 104 PRO A O 1
ATOM 3131 N N . ARG B 1 94 ? 125.216 188.105 127.657 1.00 441.22 105 ARG A N 1
ATOM 3132 C CA . ARG B 1 94 ? 125.581 187.013 128.547 1.00 441.22 105 ARG A CA 1
ATOM 3133 C C . ARG B 1 94 ? 125.867 187.514 129.956 1.00 441.22 105 ARG A C 1
ATOM 3134 O O . ARG B 1 94 ? 125.324 186.990 130.933 1.00 441.22 105 ARG A O 1
ATOM 3142 N N . LEU B 1 95 ? 126.660 188.580 130.072 1.00 427.86 106 LEU A N 1
ATOM 3143 C CA . LEU B 1 95 ? 127.056 189.110 131.375 1.00 427.86 106 LEU A CA 1
ATOM 3144 C C . LEU B 1 95 ? 125.883 189.779 132.079 1.00 427.86 106 LEU A C 1
ATOM 3145 O O . LEU B 1 95 ? 125.727 189.648 133.303 1.00 427.86 106 LEU A O 1
ATOM 3150 N N . TYR B 1 96 ? 125.042 190.482 131.322 1.00 520.82 107 TYR A N 1
ATOM 3151 C CA . TYR B 1 96 ? 123.810 191.016 131.901 1.00 520.82 107 TYR A CA 1
ATOM 3152 C C . TYR B 1 96 ? 122.913 189.901 132.443 1.00 520.82 107 TYR A C 1
ATOM 3153 O O . TYR B 1 96 ? 122.355 190.021 133.540 1.00 520.82 107 TYR A O 1
ATOM 3162 N N . LEU B 1 97 ? 122.794 188.798 131.703 1.00 608.05 108 LEU A N 1
ATOM 3163 C CA . LEU B 1 97 ? 122.061 187.635 132.200 1.00 608.05 108 LEU A CA 1
ATOM 3164 C C . LEU B 1 97 ? 122.692 187.024 133.449 1.00 608.05 108 LEU A C 1
ATOM 3165 O O . LEU B 1 97 ? 121.968 186.624 134.370 1.00 608.05 108 LEU A O 1
ATOM 3170 N N . MET B 1 98 ? 124.021 186.889 133.496 1.00 521.82 109 MET A N 1
ATOM 3171 C CA . MET B 1 98 ? 124.617 186.380 134.734 1.00 521.82 109 MET A CA 1
ATOM 3172 C C . MET B 1 98 ? 124.325 187.275 135.922 1.00 521.82 109 MET A C 1
ATOM 3173 O O . MET B 1 98 ? 124.069 186.774 137.014 1.00 521.82 109 MET A O 1
ATOM 3178 N N . ILE B 1 99 ? 124.400 188.593 135.753 1.00 562.40 110 ILE A N 1
ATOM 3179 C CA . ILE B 1 99 ? 124.005 189.486 136.846 1.00 562.40 110 ILE A CA 1
ATOM 3180 C C . ILE B 1 99 ? 122.542 189.301 137.245 1.00 562.40 110 ILE A C 1
ATOM 3181 O O . ILE B 1 99 ? 122.212 189.243 138.443 1.00 562.40 110 ILE A O 1
ATOM 3186 N N . THR B 1 100 ? 121.641 189.198 136.266 1.00 604.68 111 THR A N 1
ATOM 3187 C CA . THR B 1 100 ? 120.226 188.986 136.576 1.00 604.68 111 THR A CA 1
ATOM 3188 C C . THR B 1 100 ? 119.985 187.705 137.364 1.00 604.68 111 THR A C 1
ATOM 3189 O O . THR B 1 100 ? 119.311 187.709 138.405 1.00 604.68 111 THR A O 1
ATOM 3193 N N . VAL B 1 101 ? 120.578 186.607 136.912 1.00 581.93 112 VAL A N 1
ATOM 3194 C CA . VAL B 1 101 ? 120.456 185.341 137.623 1.00 581.93 112 VAL A CA 1
ATOM 3195 C C . VAL B 1 101 ? 121.179 185.365 138.960 1.00 581.93 112 VAL A C 1
ATOM 3196 O O . VAL B 1 101 ? 120.704 184.778 139.929 1.00 581.93 112 VAL A O 1
ATOM 3200 N N . GLY B 1 102 ? 122.378 185.931 139.008 1.00 526.37 113 GLY A N 1
ATOM 3201 C CA . GLY B 1 102 ? 123.055 186.112 140.278 1.00 526.37 113 GLY A CA 1
ATOM 3202 C C . GLY B 1 102 ? 122.186 186.749 141.340 1.00 526.37 113 GLY A C 1
ATOM 3203 O O . GLY B 1 102 ? 122.078 186.241 142.450 1.00 526.37 113 GLY A O 1
ATOM 3204 N N . THR B 1 103 ? 121.573 187.892 141.018 1.00 466.34 114 THR A N 1
ATOM 3205 C CA . THR B 1 103 ? 120.650 188.534 141.954 1.00 466.34 114 THR A CA 1
ATOM 3206 C C . THR B 1 103 ? 119.402 187.701 142.258 1.00 466.34 114 THR A C 1
ATOM 3207 O O . THR B 1 103 ? 118.940 187.666 143.405 1.00 466.34 114 THR A O 1
ATOM 3211 N N . ALA B 1 104 ? 118.853 187.002 141.262 1.00 471.27 115 ALA A N 1
ATOM 3212 C CA . ALA B 1 104 ? 117.771 186.067 141.558 1.00 471.27 115 ALA A CA 1
ATOM 3213 C C . ALA B 1 104 ? 118.205 184.969 142.529 1.00 471.27 115 ALA A C 1
ATOM 3214 O O . ALA B 1 104 ? 117.473 184.628 143.463 1.00 471.27 115 ALA A O 1
ATOM 3216 N N . TYR B 1 105 ? 119.387 184.398 142.309 1.00 502.08 116 TYR A N 1
ATOM 3217 C CA . TYR B 1 105 ? 119.975 183.428 143.229 1.00 502.08 116 TYR A CA 1
ATOM 3218 C C . TYR B 1 105 ? 120.201 184.022 144.610 1.00 502.08 116 TYR A C 1
ATOM 3219 O O . TYR B 1 105 ? 119.931 183.375 145.624 1.00 502.08 116 TYR A O 1
ATOM 3228 N N . MET B 1 106 ? 120.685 185.259 144.667 1.00 467.56 117 MET A N 1
ATOM 3229 C CA . MET B 1 106 ? 120.868 185.934 145.943 1.00 467.56 117 MET A CA 1
ATOM 3230 C C . MET B 1 106 ? 119.554 186.057 146.688 1.00 467.56 117 MET A C 1
ATOM 3231 O O . MET B 1 106 ? 119.513 185.909 147.915 1.00 467.56 117 MET A O 1
ATOM 3236 N N . SER B 1 107 ? 118.466 186.336 145.975 1.00 492.93 118 SER A N 1
ATOM 3237 C CA . SER B 1 107 ? 117.186 186.376 146.664 1.00 492.93 118 SER A CA 1
ATOM 3238 C C . SER B 1 107 ? 116.771 184.973 147.107 1.00 492.93 118 SER A C 1
ATOM 3239 O O . SER B 1 107 ? 116.376 184.771 148.262 1.00 492.93 118 SER A O 1
ATOM 3242 N N . ILE B 1 108 ? 116.866 183.989 146.211 1.00 448.79 119 ILE A N 1
ATOM 3243 C CA . ILE B 1 108 ? 116.470 182.623 146.560 1.00 448.79 119 ILE A CA 1
ATOM 3244 C C . ILE B 1 108 ? 117.483 181.968 147.502 1.00 448.79 119 ILE A C 1
ATOM 3245 O O . ILE B 1 108 ? 117.103 181.329 148.492 1.00 448.79 119 ILE A O 1
ATOM 3250 N N . ASP B 1 109 ? 118.783 182.107 147.215 1.00 451.63 120 ASP A N 1
ATOM 3251 C CA . ASP B 1 109 ? 119.832 181.317 147.860 1.00 451.63 120 ASP A CA 1
ATOM 3252 C C . ASP B 1 109 ? 120.690 182.215 148.743 1.00 451.63 120 ASP A C 1
ATOM 3253 O O . ASP B 1 109 ? 121.493 183.006 148.238 1.00 451.63 120 ASP A O 1
ATOM 3258 N N . GLY B 1 110 ? 120.530 182.088 150.061 1.00 437.19 121 GLY A N 1
ATOM 3259 C CA . GLY B 1 110 ? 121.365 182.852 150.970 1.00 437.19 121 GLY A CA 1
ATOM 3260 C C . GLY B 1 110 ? 122.745 182.256 151.178 1.00 437.19 121 GLY A C 1
ATOM 3261 O O . GLY B 1 110 ? 123.711 182.987 151.401 1.00 437.19 121 GLY A O 1
ATOM 3262 N N . ALA B 1 111 ? 122.853 180.930 151.141 1.00 391.19 122 ALA A N 1
ATOM 3263 C CA . ALA B 1 111 ? 124.144 180.295 151.385 1.00 391.19 122 ALA A CA 1
ATOM 3264 C C . ALA B 1 111 ? 125.224 180.615 150.352 1.00 391.19 122 ALA A C 1
ATOM 3265 O O . ALA B 1 111 ? 126.373 180.832 150.772 1.00 391.19 122 ALA A O 1
ATOM 3267 N N . PRO B 1 112 ? 124.961 180.661 149.044 1.00 399.64 123 PRO A N 1
ATOM 3268 C CA . PRO B 1 112 ? 126.029 180.957 148.082 1.00 399.64 123 PRO A CA 1
ATOM 3269 C C . PRO B 1 112 ? 126.387 182.429 147.929 1.00 399.64 123 PRO A C 1
ATOM 3270 O O . PRO B 1 112 ? 127.060 182.771 146.951 1.00 399.64 123 PRO A O 1
ATOM 3274 N N . VAL B 1 113 ? 125.968 183.301 148.848 1.00 433.87 124 VAL A N 1
ATOM 3275 C CA . VAL B 1 113 ? 126.032 184.737 148.587 1.00 433.87 124 VAL A CA 1
ATOM 3276 C C . VAL B 1 113 ? 127.454 185.206 148.305 1.00 433.87 124 VAL A C 1
ATOM 3277 O O . VAL B 1 113 ? 127.715 185.860 147.288 1.00 433.87 124 VAL A O 1
ATOM 3281 N N . LYS B 1 114 ? 128.405 184.845 149.170 1.00 383.83 125 LYS A N 1
ATOM 3282 C CA . LYS B 1 114 ? 129.783 185.271 148.936 1.00 383.83 125 LYS A CA 1
ATOM 3283 C C . LYS B 1 114 ? 130.369 184.722 147.648 1.00 383.83 125 LYS A C 1
ATOM 3284 O O . LYS B 1 114 ? 130.941 185.473 146.854 1.00 383.83 125 LYS A O 1
ATOM 3290 N N . GLU B 1 115 ? 130.223 183.418 147.405 1.00 431.57 126 GLU A N 1
ATOM 3291 C CA . GLU B 1 115 ? 130.820 182.878 146.190 1.00 431.57 126 GLU A CA 1
ATOM 3292 C C . GLU B 1 115 ? 130.166 183.396 144.913 1.00 431.57 126 GLU A C 1
ATOM 3293 O O . GLU B 1 115 ? 130.873 183.780 143.981 1.00 431.57 126 GLU A O 1
ATOM 3299 N N . LEU B 1 116 ? 128.832 183.428 144.838 1.00 437.48 127 LEU A N 1
ATOM 3300 C CA . LEU B 1 116 ? 128.205 183.966 143.631 1.00 437.48 127 LEU A CA 1
ATOM 3301 C C . LEU B 1 116 ? 128.466 185.456 143.413 1.00 437.48 127 LEU A C 1
ATOM 3302 O O . LEU B 1 116 ? 128.738 185.873 142.283 1.00 437.48 127 LEU A O 1
ATOM 3307 N N . MET B 1 117 ? 128.371 186.282 144.459 1.00 388.26 128 MET A N 1
ATOM 3308 C CA . MET B 1 117 ? 128.723 187.692 144.296 1.00 388.26 128 MET A CA 1
ATOM 3309 C C . MET B 1 117 ? 130.178 187.904 143.910 1.00 388.26 128 MET A C 1
ATOM 3310 O O . MET B 1 117 ? 130.481 188.713 143.020 1.00 388.26 128 MET A O 1
ATOM 3315 N N . LYS B 1 118 ? 131.093 187.188 144.560 1.00 302.08 129 LYS A N 1
ATOM 3316 C CA . LYS B 1 118 ? 132.498 187.304 144.211 1.00 302.08 129 LYS A CA 1
ATOM 3317 C C . LYS B 1 118 ? 132.738 186.859 142.778 1.00 302.08 129 LYS A C 1
ATOM 3318 O O . LYS B 1 118 ? 133.485 187.506 142.037 1.00 302.08 129 LYS A O 1
ATOM 3324 N N . ASP B 1 119 ? 132.115 185.752 142.376 1.00 415.16 130 ASP A N 1
ATOM 3325 C CA . ASP B 1 119 ? 132.187 185.295 140.994 1.00 415.16 130 ASP A CA 1
ATOM 3326 C C . ASP B 1 119 ? 131.660 186.331 140.007 1.00 415.16 130 ASP A C 1
ATOM 3327 O O . ASP B 1 119 ? 132.323 186.620 139.014 1.00 415.16 130 ASP A O 1
ATOM 3332 N N . MET B 1 120 ? 130.463 186.884 140.239 1.00 406.40 131 MET A N 1
ATOM 3333 C CA . MET B 1 120 ? 129.917 187.848 139.281 1.00 406.40 131 MET A CA 1
ATOM 3334 C C . MET B 1 120 ? 130.791 189.092 139.170 1.00 406.40 131 MET A C 1
ATOM 3335 O O . MET B 1 120 ? 131.008 189.609 138.067 1.00 406.40 131 MET A O 1
ATOM 3340 N N . MET B 1 121 ? 131.302 189.589 140.299 1.00 342.81 132 MET A N 1
ATOM 3341 C CA . MET B 1 121 ? 132.226 190.718 140.242 1.00 342.81 132 MET A CA 1
ATOM 3342 C C . MET B 1 121 ? 133.536 190.384 139.547 1.00 342.81 132 MET A C 1
ATOM 3343 O O . MET B 1 121 ? 134.026 191.180 138.737 1.00 342.81 132 MET A O 1
ATOM 3348 N N . ASP B 1 122 ? 134.126 189.228 139.837 1.00 339.64 133 ASP A N 1
ATOM 3349 C CA . ASP B 1 122 ? 135.368 188.892 139.159 1.00 339.64 133 ASP A CA 1
ATOM 3350 C C . ASP B 1 122 ? 135.158 188.685 137.671 1.00 339.64 133 ASP A C 1
ATOM 3351 O O . ASP B 1 122 ? 135.945 189.175 136.858 1.00 339.64 133 ASP A O 1
ATOM 3356 N N . MET B 1 123 ? 134.125 187.944 137.285 1.00 417.76 134 MET A N 1
ATOM 3357 C CA . MET B 1 123 ? 133.976 187.686 135.866 1.00 417.76 134 MET A CA 1
ATOM 3358 C C . MET B 1 123 ? 133.519 188.914 135.095 1.00 417.76 134 MET A C 1
ATOM 3359 O O . MET B 1 123 ? 133.735 188.979 133.882 1.00 417.76 134 MET A O 1
ATOM 3364 N N . SER B 1 124 ? 132.872 189.878 135.756 1.00 319.76 135 SER A N 1
ATOM 3365 C CA . SER B 1 124 ? 132.605 191.154 135.109 1.00 319.76 135 SER A CA 1
ATOM 3366 C C . SER B 1 124 ? 133.872 191.951 134.823 1.00 319.76 135 SER A C 1
ATOM 3367 O O . SER B 1 124 ? 133.795 192.976 134.141 1.00 319.76 135 SER A O 1
ATOM 3370 N N . ARG B 1 125 ? 135.028 191.503 135.316 1.00 268.29 136 ARG A N 1
ATOM 3371 C CA . ARG B 1 125 ? 136.310 192.083 134.946 1.00 268.29 136 ARG A CA 1
ATOM 3372 C C . ARG B 1 125 ? 136.681 191.827 133.490 1.00 268.29 136 ARG A C 1
ATOM 3373 O O . ARG B 1 125 ? 137.601 192.475 132.978 1.00 268.29 136 ARG A O 1
ATOM 3381 N N . GLY B 1 126 ? 135.986 190.908 132.818 1.00 375.09 137 GLY A N 1
ATOM 3382 C CA . GLY B 1 126 ? 136.156 190.678 131.394 1.00 375.09 137 GLY A CA 1
ATOM 3383 C C . GLY B 1 126 ? 135.780 191.820 130.471 1.00 375.09 137 GLY A C 1
ATOM 3384 O O . GLY B 1 126 ? 136.261 191.852 129.333 1.00 375.09 137 GLY A O 1
ATOM 3385 N N . VAL B 1 127 ? 134.936 192.744 130.909 1.00 351.04 138 VAL A N 1
ATOM 3386 C CA . VAL B 1 127 ? 134.447 193.808 130.034 1.00 351.04 138 VAL A CA 1
ATOM 3387 C C . VAL B 1 127 ? 135.627 194.681 129.631 1.00 351.04 138 VAL A C 1
ATOM 3388 O O . VAL B 1 127 ? 136.278 195.304 130.478 1.00 351.04 138 VAL A O 1
ATOM 3392 N N . GLN B 1 128 ? 135.896 194.727 128.331 1.00 365.99 139 GLN A N 1
ATOM 3393 C CA . GLN B 1 128 ? 137.007 195.484 127.782 1.00 365.99 139 GLN A CA 1
ATOM 3394 C C . GLN B 1 128 ? 136.567 196.827 127.215 1.00 365.99 139 GLN A C 1
ATOM 3395 O O . GLN B 1 128 ? 137.341 197.459 126.489 1.00 365.99 139 GLN A O 1
ATOM 3401 N N . HIS B 1 129 ? 135.326 197.239 127.454 1.00 237.23 140 HIS A N 1
ATOM 3402 C CA . HIS B 1 129 ? 134.879 198.557 127.012 1.00 237.23 140 HIS A CA 1
ATOM 3403 C C . HIS B 1 129 ? 134.447 199.391 128.216 1.00 237.23 140 HIS A C 1
ATOM 3404 O O . HIS B 1 129 ? 133.582 198.956 128.983 1.00 237.23 140 HIS A O 1
ATOM 3411 N N . PRO B 1 130 ? 135.020 200.583 128.413 1.00 214.79 141 PRO A N 1
ATOM 3412 C CA . PRO B 1 130 ? 134.703 201.353 129.630 1.00 214.79 141 PRO A CA 1
ATOM 3413 C C . PRO B 1 130 ? 133.229 201.688 129.796 1.00 214.79 141 PRO A C 1
ATOM 3414 O O . PRO B 1 130 ? 132.645 201.442 130.860 1.00 214.79 141 PRO A O 1
ATOM 3418 N N . VAL B 1 131 ? 132.604 202.214 128.742 1.00 269.12 142 VAL A N 1
ATOM 3419 C CA . VAL B 1 131 ? 131.211 202.657 128.799 1.00 269.12 142 VAL A CA 1
ATOM 3420 C C . VAL B 1 131 ? 130.259 201.485 129.003 1.00 269.12 142 VAL A C 1
ATOM 3421 O O . VAL B 1 131 ? 129.380 201.518 129.876 1.00 269.12 142 VAL A O 1
ATOM 3425 N N . ARG B 1 132 ? 130.413 200.434 128.200 1.00 306.62 143 ARG A N 1
ATOM 3426 C CA . ARG B 1 132 ? 129.519 199.288 128.309 1.00 306.62 143 ARG A CA 1
ATOM 3427 C C . ARG B 1 132 ? 129.686 198.587 129.648 1.00 306.62 143 ARG A C 1
ATOM 3428 O O . ARG B 1 132 ? 128.698 198.159 130.250 1.00 306.62 143 ARG A O 1
ATOM 3436 N N . GLY B 1 133 ? 130.916 198.487 130.142 1.00 348.35 144 GLY A N 1
ATOM 3437 C CA . GLY B 1 133 ? 131.127 197.888 131.451 1.00 348.35 144 GLY A CA 1
ATOM 3438 C C . GLY B 1 133 ? 130.581 198.723 132.593 1.00 348.35 144 GLY A C 1
ATOM 3439 O O . GLY B 1 133 ? 130.066 198.184 133.569 1.00 348.35 144 GLY A O 1
ATOM 3440 N N . LEU B 1 134 ? 130.668 200.048 132.480 1.00 336.59 145 LEU A N 1
ATOM 3441 C CA . LEU B 1 134 ? 130.040 200.937 133.459 1.00 336.59 145 LEU A CA 1
ATOM 3442 C C . LEU B 1 134 ? 128.520 200.788 133.486 1.00 336.59 145 LEU A C 1
ATOM 3443 O O . LEU B 1 134 ? 127.901 200.705 134.555 1.00 336.59 145 LEU A O 1
ATOM 3448 N N . PHE B 1 135 ? 127.900 200.779 132.312 1.00 309.66 146 PHE A N 1
ATOM 3449 C CA . PHE B 1 135 ? 126.456 200.584 132.226 1.00 309.66 146 PHE A CA 1
ATOM 3450 C C . PHE B 1 135 ? 126.068 199.202 132.743 1.00 309.66 146 PHE A C 1
ATOM 3451 O O . PHE B 1 135 ? 125.037 199.027 133.405 1.00 309.66 146 PHE A O 1
ATOM 3459 N N . LEU B 1 136 ? 126.899 198.210 132.443 1.00 326.10 147 LEU A N 1
ATOM 3460 C CA . LEU B 1 136 ? 126.745 196.872 132.994 1.00 326.10 147 LEU A CA 1
ATOM 3461 C C . LEU B 1 136 ? 126.793 196.915 134.513 1.00 326.10 147 LEU A C 1
ATOM 3462 O O . LEU B 1 136 ? 126.035 196.215 135.188 1.00 326.10 147 LEU A O 1
ATOM 3467 N N . ARG B 1 137 ? 127.713 197.697 135.069 1.00 250.78 148 ARG A N 1
ATOM 3468 C CA . ARG B 1 137 ? 127.794 197.798 136.518 1.00 250.78 148 ARG A CA 1
ATOM 3469 C C . ARG B 1 137 ? 126.586 198.519 137.103 1.00 250.78 148 ARG A C 1
ATOM 3470 O O . ARG B 1 137 ? 126.238 198.260 138.252 1.00 250.78 148 ARG A O 1
ATOM 3478 N N . TYR B 1 138 ? 125.961 199.449 136.382 1.00 250.56 149 TYR A N 1
ATOM 3479 C CA . TYR B 1 138 ? 124.615 199.845 136.823 1.00 250.56 149 TYR A CA 1
ATOM 3480 C C . TYR B 1 138 ? 123.599 198.737 136.771 1.00 250.56 149 TYR A C 1
ATOM 3481 O O . TYR B 1 138 ? 122.726 198.668 137.639 1.00 250.56 149 TYR A O 1
ATOM 3490 N N . TYR B 1 139 ? 123.602 197.929 135.736 1.00 425.66 150 TYR A N 1
ATOM 3491 C CA . TYR B 1 139 ? 122.662 196.829 135.815 1.00 425.66 150 TYR A CA 1
ATOM 3492 C C . TYR B 1 139 ? 122.939 195.984 137.050 1.00 425.66 150 TYR A C 1
ATOM 3493 O O . TYR B 1 139 ? 122.014 195.578 137.753 1.00 425.66 150 TYR A O 1
ATOM 3502 N N . LEU B 1 140 ? 124.208 195.711 137.314 1.00 338.14 151 LEU A N 1
ATOM 3503 C CA . LEU B 1 140 ? 124.617 195.042 138.545 1.00 338.14 151 LEU A CA 1
ATOM 3504 C C . LEU B 1 140 ? 124.152 195.767 139.811 1.00 338.14 151 LEU A C 1
ATOM 3505 O O . LEU B 1 140 ? 123.575 195.154 140.716 1.00 338.14 151 LEU A O 1
ATOM 3510 N N . SER B 1 141 ? 124.387 197.077 139.884 1.00 283.83 152 SER A N 1
ATOM 3511 C CA . SER B 1 141 ? 123.966 197.890 141.021 1.00 283.83 152 SER A CA 1
ATOM 3512 C C . SER B 1 141 ? 122.457 197.889 141.225 1.00 283.83 152 SER A C 1
ATOM 3513 O O . SER B 1 141 ? 121.978 197.847 142.361 1.00 283.83 152 SER A O 1
ATOM 3516 N N . GLY B 1 142 ? 121.689 197.912 140.147 1.00 371.17 153 GLY A N 1
ATOM 3517 C CA . GLY B 1 142 ? 120.253 197.881 140.314 1.00 371.17 153 GLY A CA 1
ATOM 3518 C C . GLY B 1 142 ? 119.841 196.492 140.740 1.00 371.17 153 GLY A C 1
ATOM 3519 O O . GLY B 1 142 ? 118.966 196.318 141.593 1.00 371.17 153 GLY A O 1
ATOM 3520 N N . GLN B 1 143 ? 120.484 195.486 140.159 1.00 429.32 154 GLN A N 1
ATOM 3521 C CA . GLN B 1 143 ? 120.261 194.114 140.562 1.00 429.32 154 GLN A CA 1
ATOM 3522 C C . GLN B 1 143 ? 120.746 193.860 141.983 1.00 429.32 154 GLN A C 1
ATOM 3523 O O . GLN B 1 143 ? 119.938 193.548 142.860 1.00 429.32 154 GLN A O 1
ATOM 3529 N N . ALA B 1 144 ? 122.042 194.034 142.244 1.00 339.85 155 ALA A N 1
ATOM 3530 C CA . ALA B 1 144 ? 122.645 193.442 143.428 1.00 339.85 155 ALA A CA 1
ATOM 3531 C C . ALA B 1 144 ? 123.369 194.423 144.346 1.00 339.85 155 ALA A C 1
ATOM 3532 O O . ALA B 1 144 ? 123.961 193.981 145.335 1.00 339.85 155 ALA A O 1
ATOM 3534 N N . ARG B 1 145 ? 123.351 195.731 144.063 1.00 224.06 156 ARG A N 1
ATOM 3535 C CA . ARG B 1 145 ? 124.039 196.663 144.958 1.00 224.06 156 ARG A CA 1
ATOM 3536 C C . ARG B 1 145 ? 123.412 196.635 146.343 1.00 224.06 156 ARG A C 1
ATOM 3537 O O . ARG B 1 145 ? 123.999 197.105 147.323 1.00 224.06 156 ARG A O 1
ATOM 3545 N N . ASP B 1 146 ? 122.199 196.112 146.433 1.00 271.84 157 ASP A N 1
ATOM 3546 C CA . ASP B 1 146 ? 121.438 196.109 147.665 1.00 271.84 157 ASP A CA 1
ATOM 3547 C C . ASP B 1 146 ? 121.542 194.789 148.403 1.00 271.84 157 ASP A C 1
ATOM 3548 O O . ASP B 1 146 ? 120.959 194.650 149.482 1.00 271.84 157 ASP A O 1
ATOM 3553 N N . TYR B 1 147 ? 122.274 193.821 147.849 1.00 279.13 158 TYR A N 1
ATOM 3554 C CA . TYR B 1 147 ? 122.304 192.460 148.368 1.00 279.13 158 TYR A CA 1
ATOM 3555 C C . TYR B 1 147 ? 123.671 192.050 148.909 1.00 279.13 158 TYR A C 1
ATOM 3556 O O . TYR B 1 147 ? 123.797 190.949 149.451 1.00 279.13 158 TYR A O 1
ATOM 3565 N N . LEU B 1 148 ? 124.717 192.959 148.822 1.00 290.34 159 LEU A N 1
ATOM 3566 C CA . LEU B 1 148 ? 126.143 192.678 149.002 1.00 290.34 159 LEU A CA 1
ATOM 3567 C C . LEU B 1 148 ? 126.424 191.808 150.220 1.00 290.34 159 LEU A C 1
ATOM 3568 O O . LEU B 1 148 ? 125.651 191.803 151.180 1.00 290.34 159 LEU A O 1
ATOM 3573 N N . PRO B 1 149 ? 127.521 191.049 150.215 1.00 285.29 160 PRO A N 1
ATOM 3574 C CA . PRO B 1 149 ? 127.855 190.260 151.399 1.00 285.29 160 PRO A CA 1
ATOM 3575 C C . PRO B 1 149 ? 128.207 191.214 152.522 1.00 285.29 160 PRO A C 1
ATOM 3576 O O . PRO B 1 149 ? 129.244 191.881 152.503 1.00 285.29 160 PRO A O 1
ATOM 3580 N N . THR B 1 150 ? 127.302 191.316 153.490 1.00 274.45 161 THR A N 1
ATOM 3581 C CA . THR B 1 150 ? 127.377 192.452 154.401 1.00 274.45 161 THR A CA 1
ATOM 3582 C C . THR B 1 150 ? 127.013 192.086 155.831 1.00 274.45 161 THR A C 1
ATOM 3583 O O . THR B 1 150 ? 127.064 190.913 156.218 1.00 274.45 161 THR A O 1
ATOM 3587 N N . GLY B 1 151 ? 126.651 193.093 156.626 1.00 294.31 162 GLY A N 1
ATOM 3588 C CA . GLY B 1 151 ? 126.139 192.828 157.954 1.00 294.31 162 GLY A CA 1
ATOM 3589 C C . GLY B 1 151 ? 124.837 192.067 157.951 1.00 294.31 162 GLY A C 1
ATOM 3590 O O . GLY B 1 151 ? 124.495 191.442 158.959 1.00 294.31 162 GLY A O 1
ATOM 3591 N N . ASP B 1 152 ? 124.109 192.089 156.833 1.00 340.54 163 ASP A N 1
ATOM 3592 C CA . ASP B 1 152 ? 122.909 191.284 156.680 1.00 340.54 163 ASP A CA 1
ATOM 3593 C C . ASP B 1 152 ? 123.209 189.799 156.805 1.00 340.54 163 ASP A C 1
ATOM 3594 O O . ASP B 1 152 ? 122.332 189.025 157.204 1.00 340.54 163 ASP A O 1
ATOM 3599 N N . SER B 1 153 ? 124.429 189.391 156.475 1.00 368.29 164 SER A N 1
ATOM 3600 C CA . SER B 1 153 ? 124.886 188.058 156.820 1.00 368.29 164 SER A CA 1
ATOM 3601 C C . SER B 1 153 ? 125.071 187.964 158.328 1.00 368.29 164 SER A C 1
ATOM 3602 O O . SER B 1 153 ? 125.629 188.867 158.961 1.00 368.29 164 SER A O 1
ATOM 3605 N N . ASP B 1 154 ? 124.601 186.863 158.905 1.00 446.35 165 ASP A N 1
ATOM 3606 C CA . ASP B 1 154 ? 124.582 186.674 160.346 1.00 446.35 165 ASP A CA 1
ATOM 3607 C C . ASP B 1 154 ? 125.512 185.569 160.827 1.00 446.35 165 ASP A C 1
ATOM 3608 O O . ASP B 1 154 ? 125.263 184.991 161.890 1.00 446.35 165 ASP A O 1
ATOM 3613 N N . GLY B 1 155 ? 126.568 185.256 160.084 1.00 472.20 166 GLY A N 1
ATOM 3614 C CA . GLY B 1 155 ? 127.327 184.052 160.323 1.00 472.20 166 GLY A CA 1
ATOM 3615 C C . GLY B 1 155 ? 127.695 183.222 159.100 1.00 472.20 166 GLY A C 1
ATOM 3616 O O . GLY B 1 155 ? 128.776 182.628 159.067 1.00 472.20 166 GLY A O 1
ATOM 3617 N N . PRO B 1 156 ? 126.839 183.148 158.071 1.00 479.58 167 PRO A N 1
ATOM 3618 C CA . PRO B 1 156 ? 127.286 182.537 156.828 1.00 479.58 167 PRO A CA 1
ATOM 3619 C C . PRO B 1 156 ? 128.044 183.527 155.955 1.00 479.58 167 PRO A C 1
ATOM 3620 O O . PRO B 1 156 ? 128.461 184.596 156.408 1.00 479.58 167 PRO A O 1
ATOM 3624 N N . GLU B 1 157 ? 128.278 183.120 154.709 1.00 434.78 168 GLU A N 1
ATOM 3625 C CA . GLU B 1 157 ? 129.031 183.912 153.744 1.00 434.78 168 GLU A CA 1
ATOM 3626 C C . GLU B 1 157 ? 128.673 185.393 153.794 1.00 434.78 168 GLU A C 1
ATOM 3627 O O . GLU B 1 157 ? 127.498 185.764 153.763 1.00 434.78 168 GLU A O 1
ATOM 3633 N N . GLY B 1 158 ? 129.704 186.231 153.863 1.00 366.69 169 GLY A N 1
ATOM 3634 C CA . GLY B 1 158 ? 129.529 187.667 153.809 1.00 366.69 169 GLY A CA 1
ATOM 3635 C C . GLY B 1 158 ? 129.638 188.390 155.135 1.00 366.69 169 GLY A C 1
ATOM 3636 O O . GLY B 1 158 ? 129.279 187.840 156.181 1.00 366.69 169 GLY A O 1
ATOM 3637 N N . ASN B 1 159 ? 130.157 189.612 155.107 1.00 277.78 170 ASN A N 1
ATOM 3638 C CA . ASN B 1 159 ? 130.169 190.503 156.259 1.00 277.78 170 ASN A CA 1
ATOM 3639 C C . ASN B 1 159 ? 130.315 191.936 155.754 1.00 277.78 170 ASN A C 1
ATOM 3640 O O . ASN B 1 159 ? 130.619 192.168 154.583 1.00 277.78 170 ASN A O 1
ATOM 3645 N N . LEU B 1 160 ? 130.135 192.902 156.656 1.00 243.42 171 LEU A N 1
ATOM 3646 C CA . LEU B 1 160 ? 130.253 194.299 156.255 1.00 243.42 171 LEU A CA 1
ATOM 3647 C C . LEU B 1 160 ? 131.590 194.571 155.586 1.00 243.42 171 LEU A C 1
ATOM 3648 O O . LEU B 1 160 ? 131.675 195.384 154.657 1.00 243.42 171 LEU A O 1
ATOM 3653 N N . GLN B 1 161 ? 132.635 193.866 156.023 1.00 205.15 172 GLN A N 1
ATOM 3654 C CA . GLN B 1 161 ? 133.940 193.950 155.383 1.00 205.15 172 GLN A CA 1
ATOM 3655 C C . GLN B 1 161 ? 133.905 193.457 153.944 1.00 205.15 172 GLN A C 1
ATOM 3656 O O . GLN B 1 161 ? 134.564 194.032 153.078 1.00 205.15 172 GLN A O 1
ATOM 3662 N N . ASP B 1 162 ? 133.222 192.341 153.683 1.0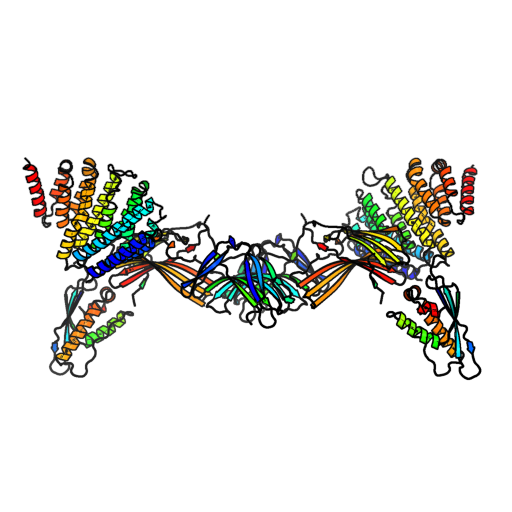0 193.94 173 ASP A N 1
ATOM 3663 C CA . ASP B 1 162 ? 133.111 191.852 152.310 1.00 193.94 173 ASP A CA 1
ATOM 3664 C C . ASP B 1 162 ? 132.432 192.861 151.397 1.00 193.94 173 ASP A C 1
ATOM 3665 O O . ASP B 1 162 ? 132.842 193.036 150.251 1.00 193.94 173 ASP A O 1
ATOM 3670 N N . SER B 1 163 ? 131.372 193.508 151.873 1.00 187.98 174 SER A N 1
ATOM 3671 C CA . SER B 1 163 ? 130.745 194.575 151.102 1.00 187.98 174 SER A CA 1
ATOM 3672 C C . SER B 1 163 ? 131.680 195.760 150.900 1.00 187.98 174 SER A C 1
ATOM 3673 O O . SER B 1 163 ? 131.731 196.342 149.812 1.00 187.98 174 SER A O 1
ATOM 3676 N N . ILE B 1 164 ? 132.418 196.132 151.941 1.00 115.71 175 ILE A N 1
ATOM 3677 C CA . ILE B 1 164 ? 133.432 197.177 151.821 1.00 115.71 175 ILE A CA 1
ATOM 3678 C C . ILE B 1 164 ? 134.483 196.815 150.779 1.00 115.71 175 ILE A C 1
ATOM 3679 O O . ILE B 1 164 ? 134.853 197.637 149.940 1.00 115.71 175 ILE A O 1
ATOM 3684 N N . ASN B 1 165 ? 134.977 195.582 150.821 1.00 119.02 176 ASN A N 1
ATOM 3685 C CA . ASN B 1 165 ? 135.901 195.091 149.804 1.00 119.02 176 ASN A CA 1
ATOM 3686 C C . ASN B 1 165 ? 135.286 195.097 148.412 1.00 119.02 176 ASN A C 1
ATOM 3687 O O . ASN B 1 165 ? 135.914 195.537 147.449 1.00 119.02 176 ASN A O 1
ATOM 3692 N N . PHE B 1 166 ? 134.057 194.605 148.291 1.00 217.48 177 PHE A N 1
ATOM 3693 C CA . PHE B 1 166 ? 133.370 194.579 147.008 1.00 217.48 177 PHE A CA 1
ATOM 3694 C C . PHE B 1 166 ? 133.265 195.977 146.416 1.00 217.48 177 PHE A C 1
ATOM 3695 O O . PHE B 1 166 ? 133.601 196.197 145.248 1.00 217.48 177 PHE A O 1
ATOM 3703 N N . ILE B 1 167 ? 132.853 196.946 147.231 1.00 208.20 178 ILE A N 1
ATOM 3704 C CA . ILE B 1 167 ? 132.684 198.315 146.756 1.00 208.20 178 ILE A CA 1
ATOM 3705 C C . ILE B 1 167 ? 134.023 199.000 146.512 1.00 208.20 178 ILE A C 1
ATOM 3706 O O . ILE B 1 167 ? 134.150 199.780 145.573 1.00 208.20 178 ILE A O 1
ATOM 3711 N N . LEU B 1 168 ? 135.021 198.783 147.367 1.00 154.85 179 LEU A N 1
ATOM 3712 C CA . LEU B 1 168 ? 136.334 199.368 147.104 1.00 154.85 179 LEU A CA 1
ATOM 3713 C C . LEU B 1 168 ? 136.934 198.825 145.812 1.00 154.85 179 LEU A C 1
ATOM 3714 O O . LEU B 1 168 ? 137.495 199.578 145.010 1.00 154.85 179 LEU A O 1
ATOM 3719 N N . THR B 1 169 ? 136.861 197.511 145.615 1.00 173.87 180 THR A N 1
ATOM 3720 C CA . THR B 1 169 ? 137.293 196.898 144.365 1.00 173.87 180 THR A CA 1
ATOM 3721 C C . THR B 1 169 ? 136.502 197.431 143.181 1.00 173.87 180 THR A C 1
ATOM 3722 O O . THR B 1 169 ? 137.057 197.694 142.105 1.00 173.87 180 THR A O 1
ATOM 3726 N N . ASN B 1 170 ? 135.203 197.626 143.371 1.00 185.82 181 ASN A N 1
ATOM 3727 C CA . ASN B 1 170 ? 134.398 198.255 142.343 1.00 185.82 181 ASN A CA 1
ATOM 3728 C C . ASN B 1 170 ? 134.843 199.682 142.090 1.00 185.82 181 ASN A C 1
ATOM 3729 O O . ASN B 1 170 ? 134.889 200.126 140.946 1.00 185.82 181 ASN A O 1
ATOM 3734 N N . PHE B 1 171 ? 135.164 200.422 143.141 1.00 168.67 182 PHE A N 1
ATOM 3735 C CA . PHE B 1 171 ? 135.723 201.750 142.951 1.00 168.67 182 PHE A CA 1
ATOM 3736 C C . PHE B 1 171 ? 137.007 201.737 142.146 1.00 168.67 182 PHE A C 1
ATOM 3737 O O . PHE B 1 171 ? 137.200 202.576 141.272 1.00 168.67 182 PHE A O 1
ATOM 3745 N N . VAL B 1 172 ? 137.937 200.860 142.490 1.00 131.20 183 VAL A N 1
ATOM 3746 C CA . VAL B 1 172 ? 139.203 200.849 141.765 1.00 131.20 183 VAL A CA 1
ATOM 3747 C C . VAL B 1 172 ? 138.995 200.504 140.297 1.00 131.20 183 VAL A C 1
ATOM 3748 O O . VAL B 1 172 ? 139.570 201.145 139.412 1.00 131.20 183 VAL A O 1
ATOM 3752 N N . GLU B 1 173 ? 138.167 199.497 140.006 1.00 143.93 184 GLU A N 1
ATOM 3753 C CA . GLU B 1 173 ? 137.885 199.180 138.609 1.00 143.93 184 GLU A CA 1
ATOM 3754 C C . GLU B 1 173 ? 137.132 200.301 137.897 1.00 143.93 184 GLU A C 1
ATOM 3755 O O . GLU B 1 173 ? 137.444 200.636 136.751 1.00 143.93 184 GLU A O 1
ATOM 3761 N N . MET B 1 174 ? 136.134 200.892 138.544 1.00 147.77 185 MET A N 1
ATOM 3762 C CA . MET B 1 174 ? 135.450 202.021 137.932 1.00 147.77 185 MET A CA 1
ATOM 3763 C C . MET B 1 174 ? 136.376 203.210 137.746 1.00 147.77 185 MET A C 1
ATOM 3764 O O . MET B 1 174 ? 136.251 203.926 136.761 1.00 147.77 185 MET A O 1
ATOM 3769 N N . ASN B 1 175 ? 137.241 203.499 138.714 1.00 160.63 186 ASN A N 1
ATOM 3770 C CA . ASN B 1 175 ? 138.225 204.566 138.548 1.00 160.63 186 ASN A CA 1
ATOM 3771 C C . ASN B 1 175 ? 139.216 204.302 137.415 1.00 160.63 186 ASN A C 1
ATOM 3772 O O . ASN B 1 175 ? 139.555 205.224 136.664 1.00 160.63 186 ASN A O 1
ATOM 3777 N N . LYS B 1 176 ? 139.723 203.075 137.287 1.00 221.40 187 LYS A N 1
ATOM 3778 C CA . LYS B 1 176 ? 140.570 202.748 136.139 1.00 221.40 187 LYS A CA 1
ATOM 3779 C C . LYS B 1 176 ? 139.817 202.957 134.831 1.00 221.40 187 LYS A C 1
ATOM 3780 O O . LYS B 1 176 ? 140.337 203.562 133.889 1.00 221.40 187 LYS A O 1
ATOM 3786 N N . LEU B 1 177 ? 138.568 202.495 134.776 1.00 233.35 188 LEU A N 1
ATOM 3787 C CA . LEU B 1 177 ? 137.697 202.759 133.633 1.00 233.35 188 LEU A CA 1
ATOM 3788 C C . LEU B 1 177 ? 137.447 204.248 133.445 1.00 233.35 188 LEU A C 1
ATOM 3789 O O . LEU B 1 177 ? 137.337 204.720 132.316 1.00 233.35 188 LEU A O 1
ATOM 3794 N N . TRP B 1 178 ? 137.236 204.975 134.532 1.00 280.03 189 TRP A N 1
ATOM 3795 C CA . TRP B 1 178 ? 136.982 206.407 134.466 1.00 280.03 189 TRP A CA 1
ATOM 3796 C C . TRP B 1 178 ? 138.147 207.182 133.877 1.00 280.03 189 TRP A C 1
ATOM 3797 O O . TRP B 1 178 ? 137.951 208.075 133.042 1.00 280.03 189 TRP A O 1
ATOM 3808 N N . VAL B 1 179 ? 139.367 206.852 134.283 1.00 215.05 190 VAL A N 1
ATOM 3809 C CA . VAL B 1 179 ? 140.518 207.442 133.621 1.00 215.05 190 VAL A CA 1
ATOM 3810 C C . VAL B 1 179 ? 140.605 206.957 132.183 1.00 215.05 190 VAL A C 1
ATOM 3811 O O . VAL B 1 179 ? 140.925 207.720 131.268 1.00 215.05 190 VAL A O 1
ATOM 3815 N N . ARG B 1 180 ? 140.352 205.671 131.969 1.00 235.17 191 ARG A N 1
ATOM 3816 C CA . ARG B 1 180 ? 140.363 205.113 130.629 1.00 235.17 191 ARG A CA 1
ATOM 3817 C C . ARG B 1 180 ? 139.340 205.753 129.704 1.00 235.17 191 ARG A C 1
ATOM 3818 O O . ARG B 1 180 ? 139.535 205.761 128.483 1.00 235.17 191 ARG A O 1
ATOM 3826 N N . LEU B 1 181 ? 138.237 206.269 130.253 1.00 189.74 192 LEU A N 1
ATOM 3827 C CA . LEU B 1 181 ? 137.344 207.059 129.428 1.00 189.74 192 LEU A CA 1
ATOM 3828 C C . LEU B 1 181 ? 138.093 208.215 128.820 1.00 189.74 192 LEU A C 1
ATOM 3829 O O . LEU B 1 181 ? 137.861 208.570 127.666 1.00 189.74 192 LEU A O 1
ATOM 3834 N N . GLN B 1 182 ? 139.026 208.783 129.586 1.00 192.49 193 GLN A N 1
ATOM 3835 C CA . GLN B 1 182 ? 139.818 209.914 129.130 1.00 192.49 193 GLN A CA 1
ATOM 3836 C C . GLN B 1 182 ? 140.598 209.542 127.885 1.00 192.49 193 GLN A C 1
ATOM 3837 O O . GLN B 1 182 ? 140.877 210.388 127.031 1.00 192.49 193 GLN A O 1
ATOM 3843 N N . HIS B 1 183 ? 140.986 208.272 127.803 1.00 201.97 194 HIS A N 1
ATOM 3844 C CA . HIS B 1 183 ? 141.888 207.771 126.789 1.00 201.97 194 HIS A CA 1
ATOM 3845 C C . HIS B 1 183 ? 141.219 206.948 125.703 1.00 201.97 194 HIS A C 1
ATOM 3846 O O . HIS B 1 183 ? 141.917 206.459 124.809 1.00 201.97 194 HIS A O 1
ATOM 3853 N N . GLN B 1 184 ? 139.906 206.785 125.735 1.00 217.93 195 GLN A N 1
ATOM 3854 C CA . GLN B 1 184 ? 139.274 206.100 124.623 1.00 217.93 195 GLN A CA 1
ATOM 3855 C C . GLN B 1 184 ? 138.852 207.119 123.569 1.00 217.93 195 GLN A C 1
ATOM 3856 O O . GLN B 1 184 ? 138.518 208.264 123.875 1.00 217.93 195 GLN A O 1
ATOM 3862 N N . GLY B 1 185 ? 138.865 206.683 122.316 1.00 414.21 196 GLY A N 1
ATOM 3863 C CA . GLY B 1 185 ? 138.607 207.588 121.214 1.00 414.21 196 GLY A CA 1
ATOM 3864 C C . GLY B 1 185 ? 139.826 208.440 120.904 1.00 414.21 196 GLY A C 1
ATOM 3865 O O . GLY B 1 185 ? 140.937 208.178 121.373 1.00 414.21 196 GLY A O 1
ATOM 3866 N N . HIS B 1 186 ? 139.602 209.497 120.132 1.00 513.24 197 HIS A N 1
ATOM 3867 C CA . HIS B 1 186 ? 140.690 210.353 119.679 1.00 513.24 197 HIS A CA 1
ATOM 3868 C C . HIS B 1 186 ? 141.008 211.441 120.694 1.00 513.24 197 HIS A C 1
ATOM 3869 O O . HIS B 1 186 ? 140.150 211.891 121.453 1.00 513.24 197 HIS A O 1
ATOM 3876 N N . SER B 1 187 ? 142.259 211.903 120.655 1.00 473.18 198 SER A N 1
ATOM 3877 C CA . SER B 1 187 ? 142.755 212.840 121.651 1.00 473.18 198 SER A CA 1
ATOM 3878 C C . SER B 1 187 ? 142.158 214.236 121.508 1.00 473.18 198 SER A C 1
ATOM 3879 O O . SER B 1 187 ? 142.192 215.008 122.472 1.00 473.18 198 SER A O 1
ATOM 3882 N N . ARG B 1 188 ? 141.611 214.578 120.344 1.00 373.30 199 ARG A N 1
ATOM 3883 C CA . ARG B 1 188 ? 141.081 215.919 120.120 1.00 373.30 199 ARG A CA 1
ATOM 3884 C C . ARG B 1 188 ? 139.645 216.064 120.597 1.00 373.30 199 ARG A C 1
ATOM 3885 O O . ARG B 1 188 ? 139.090 217.165 120.537 1.00 373.30 199 ARG A O 1
ATOM 3893 N N . GLU B 1 189 ? 139.044 214.979 121.078 1.00 365.54 200 GLU A N 1
ATOM 3894 C CA . GLU B 1 189 ? 137.694 214.970 121.622 1.00 365.54 200 GLU A CA 1
ATOM 3895 C C . GLU B 1 189 ? 137.747 214.940 123.138 1.00 365.54 200 GLU A C 1
ATOM 3896 O O . GLU B 1 189 ? 136.884 214.351 123.788 1.00 365.54 200 GLU A O 1
ATOM 3902 N N . ARG B 1 190 ? 138.805 215.531 123.687 1.00 346.23 201 ARG A N 1
ATOM 3903 C CA . ARG B 1 190 ? 139.063 215.536 125.122 1.00 346.23 201 ARG A CA 1
ATOM 3904 C C . ARG B 1 190 ? 137.965 216.233 125.915 1.00 346.23 201 ARG A C 1
ATOM 3905 O O . ARG B 1 190 ? 137.521 215.728 126.950 1.00 346.23 201 ARG A O 1
ATOM 3913 N N . ASP B 1 191 ? 137.520 217.400 125.454 1.00 294.20 202 ASP A N 1
ATOM 3914 C CA . ASP B 1 191 ? 136.395 218.070 126.102 1.00 294.20 202 ASP A CA 1
ATOM 3915 C C . ASP B 1 191 ? 135.096 217.277 126.005 1.00 294.20 202 ASP A C 1
ATOM 3916 O O . ASP B 1 191 ? 134.337 217.211 126.976 1.00 294.20 202 ASP A O 1
ATOM 3921 N N . LEU B 1 192 ? 134.836 216.643 124.865 1.00 204.13 203 LEU A N 1
ATOM 3922 C CA . LEU B 1 192 ? 133.687 215.747 124.763 1.00 204.13 203 LEU A CA 1
ATOM 3923 C C . LEU B 1 192 ? 133.788 214.565 125.719 1.00 204.13 203 LEU A C 1
ATOM 3924 O O . LEU B 1 192 ? 132.798 214.176 126.346 1.00 204.13 203 LEU A O 1
ATOM 3929 N N . ARG B 1 193 ? 134.970 213.963 125.816 1.00 303.96 204 ARG A N 1
ATOM 3930 C CA . ARG B 1 193 ? 135.212 212.890 126.774 1.00 303.96 204 ARG A CA 1
ATOM 3931 C C . ARG B 1 193 ? 135.006 213.333 128.215 1.00 303.96 204 ARG A C 1
ATOM 3932 O O . ARG B 1 193 ? 134.438 212.595 129.020 1.00 303.96 204 ARG A O 1
ATOM 3940 N N . THR B 1 194 ? 135.504 214.514 128.567 1.00 248.21 205 THR A N 1
ATOM 3941 C CA . THR B 1 194 ? 135.282 215.056 129.904 1.00 248.21 205 THR A CA 1
ATOM 3942 C C . THR B 1 194 ? 133.813 215.341 130.164 1.00 248.21 205 THR A C 1
ATOM 3943 O O . THR B 1 194 ? 133.328 215.138 131.274 1.00 248.21 205 THR A O 1
ATOM 3947 N N . GLN B 1 195 ? 133.090 215.801 129.146 1.00 187.45 206 GLN A N 1
ATOM 3948 C CA . GLN B 1 195 ? 131.636 215.917 129.229 1.00 187.45 206 GLN A CA 1
ATOM 3949 C C . GLN B 1 195 ? 130.970 214.575 129.477 1.00 187.45 206 GLN A C 1
ATOM 3950 O O . GLN B 1 195 ? 130.091 214.456 130.335 1.00 187.45 206 GLN A O 1
ATOM 3956 N N . GLU B 1 196 ? 131.383 213.554 128.741 1.00 216.95 207 GLU A N 1
ATOM 3957 C CA . GLU B 1 196 ? 130.864 212.210 128.958 1.00 216.95 207 GLU A CA 1
ATOM 3958 C C . GLU B 1 196 ? 131.170 211.715 130.363 1.00 216.95 207 GLU A C 1
ATOM 3959 O O . GLU B 1 196 ? 130.326 211.096 131.017 1.00 216.95 207 GLU A O 1
ATOM 3965 N N . ARG B 1 197 ? 132.388 211.954 130.824 1.00 232.14 208 ARG A N 1
ATOM 3966 C CA . ARG B 1 197 ? 132.762 211.632 132.191 1.00 232.14 208 ARG A CA 1
ATOM 3967 C C . ARG B 1 197 ? 131.909 212.400 133.204 1.00 232.14 208 ARG A C 1
ATOM 3968 O O . ARG B 1 197 ? 131.430 211.827 134.187 1.00 232.14 208 ARG A O 1
ATOM 3976 N N . ARG B 1 198 ? 131.646 213.682 132.953 1.00 217.83 209 ARG A N 1
ATOM 3977 C CA . ARG B 1 198 ? 130.772 214.436 133.847 1.00 217.83 209 ARG A CA 1
ATOM 3978 C C . ARG B 1 198 ? 129.392 213.809 133.873 1.00 217.83 209 ARG A C 1
ATOM 3979 O O . ARG B 1 198 ? 128.744 213.730 134.921 1.00 217.83 209 ARG A O 1
ATOM 3987 N N . GLU B 1 199 ? 128.946 213.347 132.711 1.00 246.44 210 GLU A N 1
ATOM 3988 C CA . GLU B 1 199 ? 127.695 212.619 132.614 1.00 246.44 210 GLU A CA 1
ATOM 3989 C C . GLU B 1 199 ? 127.727 211.346 133.446 1.00 246.44 210 GLU A C 1
ATOM 3990 O O . GLU B 1 199 ? 126.735 211.004 134.092 1.00 246.44 210 GLU A O 1
ATOM 3996 N N . LEU B 1 200 ? 128.848 210.634 133.447 1.00 174.59 211 LEU A N 1
ATOM 3997 C CA . LEU B 1 200 ? 128.914 209.341 134.122 1.00 174.59 211 LEU A CA 1
ATOM 3998 C C . LEU B 1 200 ? 129.368 209.427 135.580 1.00 174.59 211 LEU A C 1
ATOM 3999 O O . LEU B 1 200 ? 129.562 208.388 136.213 1.00 174.59 211 LEU A O 1
ATOM 4004 N N . GLN B 1 201 ? 129.564 210.636 136.119 1.00 137.55 212 GLN A N 1
ATOM 4005 C CA . GLN B 1 201 ? 130.038 210.751 137.500 1.00 137.55 212 GLN A CA 1
ATOM 4006 C C . GLN B 1 201 ? 129.088 210.106 138.511 1.00 137.55 212 GLN A C 1
ATOM 4007 O O . GLN B 1 201 ? 129.543 209.492 139.481 1.00 137.55 212 GLN A O 1
ATOM 4013 N N . LEU B 1 202 ? 127.791 210.168 138.253 1.00 135.40 213 LEU A N 1
ATOM 4014 C CA . LEU B 1 202 ? 126.825 209.534 139.133 1.00 135.40 213 LEU A CA 1
ATOM 4015 C C . LEU B 1 202 ? 127.110 208.046 139.231 1.00 135.40 213 LEU A C 1
ATOM 4016 O O . LEU B 1 202 ? 126.854 207.417 140.269 1.00 135.40 213 LEU A O 1
ATOM 4021 N N . LEU B 1 203 ? 127.621 207.462 138.150 1.00 162.24 214 LEU A N 1
ATOM 4022 C CA . LEU B 1 203 ? 127.964 206.046 138.172 1.00 162.24 214 LEU A CA 1
ATOM 4023 C C . LEU B 1 203 ? 128.993 205.740 139.243 1.00 162.24 214 LEU A C 1
ATOM 4024 O O . LEU B 1 203 ? 128.862 204.756 139.977 1.00 162.24 214 LEU A O 1
ATOM 4029 N N . VAL B 1 204 ? 130.008 206.584 139.375 1.00 189.11 215 VAL A N 1
ATOM 4030 C CA . VAL B 1 204 ? 130.964 206.393 140.442 1.00 189.11 215 VAL A CA 1
ATOM 4031 C C . VAL B 1 204 ? 130.348 206.708 141.808 1.00 189.11 215 VAL A C 1
ATOM 4032 O O . VAL B 1 204 ? 130.553 205.975 142.787 1.00 189.11 215 VAL A O 1
ATOM 4036 N N . GLY B 1 205 ? 129.578 207.795 141.902 1.00 161.72 216 GLY A N 1
ATOM 4037 C CA . GLY B 1 205 ? 129.073 208.213 143.205 1.00 161.72 216 GLY A CA 1
ATOM 4038 C C . GLY B 1 205 ? 127.955 207.367 143.796 1.00 161.72 216 GLY A C 1
ATOM 4039 O O . GLY B 1 205 ? 127.693 207.468 145.003 1.00 161.72 216 GLY A O 1
ATOM 4040 N N . SER B 1 206 ? 127.277 206.551 142.990 1.00 116.36 217 SER A N 1
ATOM 4041 C CA . SER B 1 206 ? 126.292 205.644 143.565 1.00 116.36 217 SER A CA 1
ATOM 4042 C C . SER B 1 206 ? 126.934 204.654 144.529 1.00 116.36 217 SER A C 1
ATOM 4043 O O . SER B 1 206 ? 126.323 204.265 145.530 1.00 116.36 217 SER A O 1
ATOM 4046 N N . ASN B 1 207 ? 128.174 204.261 144.251 1.00 141.57 218 ASN A N 1
ATOM 4047 C CA . ASN B 1 207 ? 128.947 203.423 145.164 1.00 141.57 218 ASN A CA 1
ATOM 4048 C C . ASN B 1 207 ? 129.208 204.113 146.496 1.00 141.57 218 ASN A C 1
ATOM 4049 O O . ASN B 1 207 ? 129.118 203.487 147.555 1.00 141.57 218 ASN A O 1
ATOM 4054 N N . ILE B 1 208 ? 129.539 205.400 146.460 1.00 193.04 219 ILE A N 1
ATOM 4055 C CA . ILE B 1 208 ? 129.694 206.178 147.686 1.00 193.04 219 ILE A CA 1
ATOM 4056 C C . ILE B 1 208 ? 128.386 206.251 148.456 1.00 193.04 219 ILE A C 1
ATOM 4057 O O . ILE B 1 208 ? 128.364 206.122 149.689 1.00 193.04 219 ILE A O 1
ATOM 4062 N N . VAL B 1 209 ? 127.278 206.445 147.749 1.00 193.34 220 VAL A N 1
ATOM 4063 C CA . VAL B 1 209 ? 125.980 206.388 148.413 1.00 193.34 220 VAL A CA 1
ATOM 4064 C C . VAL B 1 209 ? 125.763 205.038 149.084 1.00 193.34 220 VAL A C 1
ATOM 4065 O O . VAL B 1 209 ? 125.345 204.968 150.246 1.00 193.34 220 VAL A O 1
ATOM 4069 N N . ARG B 1 210 ? 126.082 203.951 148.386 1.00 207.48 221 ARG A N 1
ATOM 4070 C CA . ARG B 1 210 ? 125.948 202.617 148.965 1.00 207.48 221 ARG A CA 1
ATOM 4071 C C . ARG B 1 210 ? 126.844 202.409 150.181 1.00 207.48 221 ARG A C 1
ATOM 4072 O O . ARG B 1 210 ? 126.445 201.776 151.164 1.00 207.48 221 ARG A O 1
ATOM 4080 N N . LEU B 1 211 ? 128.056 202.950 150.125 1.00 186.88 222 LEU A N 1
ATOM 4081 C CA . LEU B 1 211 ? 128.973 202.958 151.264 1.00 186.88 222 LEU A CA 1
ATOM 4082 C C . LEU B 1 211 ? 128.440 203.728 152.464 1.00 186.88 222 LEU A C 1
ATOM 4083 O O . LEU B 1 211 ? 128.686 203.335 153.609 1.00 186.88 222 LEU A O 1
ATOM 4088 N N . SER B 1 212 ? 127.730 204.829 152.244 1.00 262.30 223 SER A N 1
ATOM 4089 C CA . SER B 1 212 ? 127.242 205.564 153.407 1.00 262.30 223 SER A CA 1
ATOM 4090 C C . SER B 1 212 ? 126.082 204.884 154.124 1.00 262.30 223 SER A C 1
ATOM 4091 O O . SER B 1 212 ? 125.654 205.378 155.171 1.00 262.30 223 SER A O 1
ATOM 4094 N N . GLN B 1 213 ? 125.563 203.771 153.608 1.00 267.17 224 GLN A N 1
ATOM 4095 C CA . GLN B 1 213 ? 124.620 202.988 154.400 1.00 267.17 224 GLN A CA 1
ATOM 4096 C C . GLN B 1 213 ? 125.349 201.899 155.175 1.00 267.17 224 GLN A C 1
ATOM 4097 O O . GLN B 1 213 ? 124.814 200.801 155.350 1.00 267.17 224 GLN A O 1
ATOM 4103 N N . LEU B 1 214 ? 126.562 202.179 155.642 1.00 167.31 225 LEU A N 1
ATOM 4104 C CA . LEU B 1 214 ? 127.446 201.108 156.092 1.00 167.31 225 LEU A CA 1
ATOM 4105 C C . LEU B 1 214 ? 128.281 201.590 157.279 1.00 167.31 225 LEU A C 1
ATOM 4106 O O . LEU B 1 214 ? 127.925 202.564 157.952 1.00 167.31 225 LEU A O 1
ATOM 4111 N N . VAL B 1 215 ? 129.389 200.892 157.521 1.00 94.28 226 VAL A N 1
ATOM 4112 C CA . VAL B 1 215 ? 130.135 200.817 158.775 1.00 94.28 226 VAL A CA 1
ATOM 4113 C C . VAL B 1 215 ? 130.560 202.163 159.351 1.00 94.28 226 VAL A C 1
ATOM 4114 O O . VAL B 1 215 ? 130.579 203.186 158.653 1.00 94.28 226 VAL A O 1
ATOM 4118 N N . ASP B 1 216 ? 130.914 202.154 160.634 1.00 117.78 227 ASP A N 1
ATOM 4119 C CA . ASP B 1 216 ? 131.136 203.329 161.462 1.00 117.78 227 ASP A CA 1
ATOM 4120 C C . ASP B 1 216 ? 132.531 203.927 161.299 1.00 117.78 227 ASP A C 1
ATOM 4121 O O . ASP B 1 216 ? 133.309 203.561 160.415 1.00 117.78 227 ASP A O 1
ATOM 4126 N N . LEU B 1 217 ? 132.822 204.856 162.212 1.00 104.75 228 LEU A N 1
ATOM 4127 C CA . LEU B 1 217 ? 134.034 205.666 162.140 1.00 104.75 228 LEU A CA 1
ATOM 4128 C C . LEU B 1 217 ? 135.374 204.945 162.217 1.00 104.75 228 LEU A C 1
ATOM 4129 O O . LEU B 1 217 ? 136.268 205.308 161.436 1.00 104.75 228 LEU A O 1
ATOM 4134 N N . PRO B 1 218 ? 135.609 203.968 163.096 1.00 123.15 229 PRO A N 1
ATOM 4135 C CA . PRO B 1 218 ? 136.910 203.284 163.018 1.00 123.15 229 PRO A CA 1
ATOM 4136 C C . PRO B 1 218 ? 137.041 202.466 161.755 1.00 123.15 229 PRO A C 1
ATOM 4137 O O . PRO B 1 218 ? 138.109 202.431 161.129 1.00 123.15 229 PRO A O 1
ATOM 4141 N N . THR B 1 219 ? 135.951 201.813 161.367 1.00 122.75 230 THR A N 1
ATOM 4142 C CA . THR B 1 219 ? 135.888 201.124 160.090 1.00 122.75 230 THR A CA 1
ATOM 4143 C C . THR B 1 219 ? 135.990 202.094 158.923 1.00 122.75 230 THR A C 1
ATOM 4144 O O . THR B 1 219 ? 136.637 201.798 157.913 1.00 122.75 230 THR A O 1
ATOM 4148 N N . TYR B 1 220 ? 135.410 203.281 159.065 1.00 130.42 231 TYR A N 1
ATOM 4149 C CA . TYR B 1 220 ? 135.625 204.327 158.072 1.00 130.42 231 TYR A CA 1
ATOM 4150 C C . TYR B 1 220 ? 137.097 204.682 157.917 1.0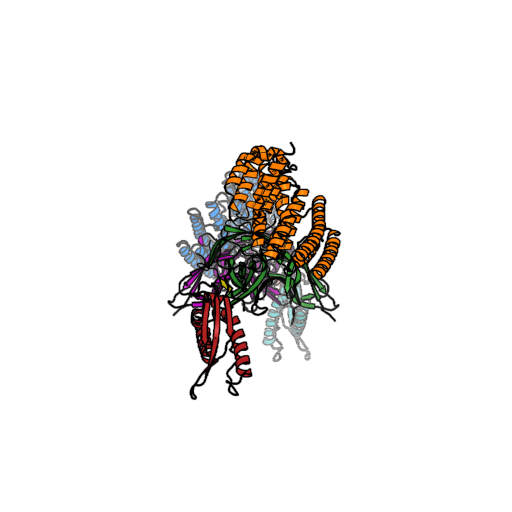0 130.42 231 TYR A C 1
ATOM 4151 O O . TYR B 1 220 ? 137.665 204.515 156.832 1.00 130.42 231 TYR A O 1
ATOM 4160 N N . ARG B 1 221 ? 137.771 204.917 159.040 1.00 101.96 232 ARG A N 1
ATOM 4161 C CA . ARG B 1 221 ? 139.185 205.281 159.041 1.00 101.96 232 ARG A CA 1
ATOM 4162 C C . ARG B 1 221 ? 140.070 204.203 158.443 1.00 101.96 232 ARG A C 1
ATOM 4163 O O . ARG B 1 221 ? 140.886 204.480 157.556 1.00 101.96 232 ARG A O 1
ATOM 4171 N N . ASP B 1 222 ? 139.917 202.968 158.893 1.00 100.28 233 ASP A N 1
ATOM 4172 C CA . ASP B 1 222 ? 140.828 201.940 158.412 1.00 100.28 233 ASP A CA 1
ATOM 4173 C C . ASP B 1 222 ? 140.478 201.493 156.999 1.00 100.28 233 ASP A C 1
ATOM 4174 O O . ASP B 1 222 ? 141.380 201.322 156.173 1.00 100.28 233 ASP A O 1
ATOM 4179 N N . SER B 1 223 ? 139.200 201.317 156.670 1.00 132.79 234 SER A N 1
ATOM 4180 C CA . SER B 1 223 ? 138.846 200.484 155.545 1.00 132.79 234 SER A CA 1
ATOM 4181 C C . SER B 1 223 ? 137.930 201.171 154.550 1.00 132.79 234 SER A C 1
ATOM 4182 O O . SER B 1 223 ? 137.442 200.501 153.636 1.00 132.79 234 SER A O 1
ATOM 4185 N N . ILE B 1 224 ? 137.678 202.475 154.678 1.00 125.25 235 ILE A N 1
ATOM 4186 C CA . ILE B 1 224 ? 137.004 203.228 153.634 1.00 125.25 235 ILE A CA 1
ATOM 4187 C C . ILE B 1 224 ? 137.832 204.430 153.204 1.00 125.25 235 ILE A C 1
ATOM 4188 O O . ILE B 1 224 ? 138.404 204.441 152.112 1.00 125.25 235 ILE A O 1
ATOM 4193 N N . LEU B 1 225 ? 137.997 205.404 154.098 1.00 144.97 236 LEU A N 1
ATOM 4194 C CA . LEU B 1 225 ? 138.644 206.653 153.708 1.00 144.97 236 LEU A CA 1
ATOM 4195 C C . LEU B 1 225 ? 140.122 206.468 153.416 1.00 144.97 236 LEU A C 1
ATOM 4196 O O . LEU B 1 225 ? 140.632 206.999 152.424 1.00 144.97 236 LEU A O 1
ATOM 4201 N N . GLY B 1 226 ? 140.820 205.717 154.261 1.00 95.30 237 GLY A N 1
ATOM 4202 C CA . GLY B 1 226 ? 142.178 205.339 153.978 1.00 95.30 237 GLY A CA 1
ATOM 4203 C C . GLY B 1 226 ? 142.369 204.863 152.558 1.00 95.30 237 GLY A C 1
ATOM 4204 O O . GLY B 1 226 ? 142.984 205.558 151.739 1.00 95.30 237 GLY A O 1
ATOM 4205 N N . PRO B 1 227 ? 141.665 203.777 152.201 1.00 122.72 238 PRO A N 1
ATOM 4206 C CA . PRO B 1 227 ? 141.684 203.308 150.804 1.00 122.72 238 PRO A CA 1
ATOM 4207 C C . PRO B 1 227 ? 141.287 204.385 149.824 1.00 122.72 238 PRO A C 1
ATOM 4208 O O . PRO B 1 227 ? 141.964 204.623 148.796 1.00 122.72 238 PRO A O 1
ATOM 4212 N N . LEU B 1 228 ? 140.213 205.077 150.158 1.00 154.76 239 LEU A N 1
ATOM 4213 C CA . LEU B 1 228 ? 139.704 206.107 149.282 1.00 154.76 239 LEU A CA 1
ATOM 4214 C C . LEU B 1 228 ? 140.723 207.207 149.087 1.00 154.76 239 LEU A C 1
ATOM 4215 O O . LEU B 1 228 ? 140.918 207.671 147.969 1.00 154.76 239 LEU A O 1
ATOM 4220 N N . LEU B 1 229 ? 141.373 207.660 150.158 1.00 155.83 240 LEU A N 1
ATOM 4221 C CA . LEU B 1 229 ? 142.410 208.666 149.959 1.00 155.83 240 LEU A CA 1
ATOM 4222 C C . LEU B 1 229 ? 143.611 208.217 149.125 1.00 155.83 240 LEU A C 1
ATOM 4223 O O . LEU B 1 229 ? 144.081 209.002 148.289 1.00 155.83 240 LEU A O 1
ATOM 4228 N N . GLU B 1 230 ? 144.135 206.989 149.290 1.00 157.79 241 GLU A N 1
ATOM 4229 C CA . GLU B 1 230 ? 145.224 206.633 148.358 1.00 157.79 241 GLU A CA 1
ATOM 4230 C C . GLU B 1 230 ? 144.772 206.701 146.910 1.00 157.79 241 GLU A C 1
ATOM 4231 O O . GLU B 1 230 ? 145.419 207.347 146.079 1.00 157.79 241 GLU A O 1
ATOM 4237 N N . GLN B 1 231 ? 143.598 206.135 146.618 1.00 249.78 242 GLN A N 1
ATOM 4238 C CA . GLN B 1 231 ? 143.062 206.229 145.259 1.00 249.78 242 GLN A CA 1
ATOM 4239 C C . GLN B 1 231 ? 142.777 207.656 144.813 1.00 249.78 242 GLN A C 1
ATOM 4240 O O . GLN B 1 231 ? 143.072 208.016 143.670 1.00 249.78 242 GLN A O 1
ATOM 4246 N N . ILE B 1 232 ? 142.189 208.475 145.671 1.00 195.51 243 ILE A N 1
ATOM 4247 C CA . ILE B 1 232 ? 141.861 209.845 145.294 1.00 195.51 243 ILE A CA 1
ATOM 4248 C C . ILE B 1 232 ? 143.121 210.611 144.918 1.00 195.51 243 ILE A C 1
ATOM 4249 O O . ILE B 1 232 ? 143.157 211.326 143.910 1.00 195.51 243 ILE A O 1
ATOM 4254 N N . VAL B 1 233 ? 144.173 210.479 145.723 1.00 256.50 244 VAL A N 1
ATOM 4255 C CA . VAL B 1 233 ? 145.382 211.230 145.414 1.00 256.50 244 VAL A CA 1
ATOM 4256 C C . VAL B 1 233 ? 146.168 210.633 144.251 1.00 256.50 244 VAL A C 1
ATOM 4257 O O . VAL B 1 233 ? 146.882 211.363 143.559 1.00 256.50 244 VAL A O 1
ATOM 4261 N N . GLN B 1 234 ? 146.058 209.328 143.986 1.00 314.07 245 GLN A N 1
ATOM 4262 C CA . GLN B 1 234 ? 146.874 208.734 142.930 1.00 314.07 245 GLN A CA 1
ATOM 4263 C C . GLN B 1 234 ? 146.152 208.617 141.592 1.00 314.07 245 GLN A C 1
ATOM 4264 O O . GLN B 1 234 ? 146.800 208.292 140.590 1.00 314.07 245 GLN A O 1
ATOM 4270 N N . CYS B 1 235 ? 144.838 208.846 141.547 1.00 287.06 246 CYS A N 1
ATOM 4271 C CA . CYS B 1 235 ? 144.138 208.810 140.265 1.00 287.06 246 CYS A CA 1
ATOM 4272 C C . CYS B 1 235 ? 144.563 209.959 139.358 1.00 287.06 246 CYS A C 1
ATOM 4273 O O . CYS B 1 235 ? 144.540 209.813 138.131 1.00 287.06 246 CYS A O 1
ATOM 4276 N N . ARG B 1 236 ? 144.947 211.098 139.936 1.00 192.69 247 ARG A N 1
ATOM 4277 C CA . ARG B 1 236 ? 145.612 212.176 139.204 1.00 192.69 247 ARG A CA 1
ATOM 4278 C C . ARG B 1 236 ? 144.754 212.768 138.086 1.00 192.69 247 ARG A C 1
ATOM 4279 O O . ARG B 1 236 ? 145.274 213.188 137.049 1.00 192.69 247 ARG A O 1
ATOM 4287 N N . ASP B 1 237 ? 143.437 212.822 138.279 1.00 297.65 248 ASP A N 1
ATOM 4288 C CA . ASP B 1 237 ? 142.523 213.423 137.312 1.00 297.65 248 ASP A CA 1
ATOM 4289 C C . ASP B 1 237 ? 141.757 214.519 138.042 1.00 297.65 248 ASP A C 1
ATOM 4290 O O . ASP B 1 237 ? 141.928 214.684 139.251 1.00 297.65 248 ASP A O 1
ATOM 4295 N N . ILE B 1 238 ? 140.927 215.277 137.319 1.00 278.78 249 ILE A N 1
ATOM 4296 C CA . ILE B 1 238 ? 140.362 216.482 137.924 1.00 278.78 249 ILE A CA 1
ATOM 4297 C C . ILE B 1 238 ? 138.874 216.306 138.200 1.00 278.78 249 ILE A C 1
ATOM 4298 O O . ILE B 1 238 ? 138.399 216.501 139.325 1.00 278.78 249 ILE A O 1
ATOM 4303 N N . LEU B 1 239 ? 138.147 215.805 137.208 1.00 234.83 250 LEU A N 1
ATOM 4304 C CA . LEU B 1 239 ? 136.709 215.596 137.344 1.00 234.83 250 LEU A CA 1
ATOM 4305 C C . LEU B 1 239 ? 136.368 214.589 138.432 1.00 234.83 250 LEU A C 1
ATOM 4306 O O . LEU B 1 239 ? 135.525 214.850 139.303 1.00 234.83 250 LEU A O 1
ATOM 4311 N N . ALA B 1 240 ? 137.090 213.471 138.453 1.00 293.24 251 ALA A N 1
ATOM 4312 C CA . ALA B 1 240 ? 136.950 212.514 139.538 1.00 293.24 251 ALA A CA 1
ATOM 4313 C C . ALA B 1 240 ? 137.379 213.060 140.890 1.00 293.24 251 ALA A C 1
ATOM 4314 O O . ALA B 1 240 ? 136.669 212.857 141.872 1.00 293.24 251 ALA A O 1
ATOM 4316 N N . GLN B 1 241 ? 138.510 213.749 140.993 1.00 274.42 252 GLN A N 1
ATOM 4317 C CA . GLN B 1 241 ? 138.867 214.230 142.322 1.00 274.42 252 GLN A CA 1
ATOM 4318 C C . GLN B 1 241 ? 137.834 215.209 142.885 1.00 274.42 252 GLN A C 1
ATOM 4319 O O . GLN B 1 241 ? 137.329 215.004 143.996 1.00 274.42 252 GLN A O 1
ATOM 4325 N N . GLU B 1 242 ? 137.422 216.217 142.105 1.00 305.02 253 GLU A N 1
ATOM 4326 C CA . GLU B 1 242 ? 136.415 217.150 142.622 1.00 305.02 253 GLU A CA 1
ATOM 4327 C C . GLU B 1 242 ? 135.074 216.490 142.927 1.00 305.02 253 GLU A C 1
ATOM 4328 O O . GLU B 1 242 ? 134.559 216.594 144.053 1.00 305.02 253 GLU A O 1
ATOM 4334 N N . TYR B 1 243 ? 134.543 215.722 141.971 1.00 146.39 254 TYR A N 1
ATOM 4335 C CA . TYR B 1 243 ? 133.288 215.026 142.214 1.00 146.39 254 TYR A CA 1
ATOM 4336 C C . TYR B 1 243 ? 133.369 214.052 143.373 1.00 146.39 254 TYR A C 1
ATOM 4337 O O . TYR B 1 243 ? 132.525 214.072 144.270 1.00 146.39 254 TYR A O 1
ATOM 4346 N N . LEU B 1 244 ? 134.348 213.163 143.346 1.00 166.42 255 LEU A N 1
ATOM 4347 C CA . LEU B 1 244 ? 134.418 212.117 144.345 1.00 166.42 255 LEU A CA 1
ATOM 4348 C C . LEU B 1 244 ? 134.670 212.652 145.737 1.00 166.42 255 LEU A C 1
ATOM 4349 O O . LEU B 1 244 ? 134.072 212.171 146.701 1.00 166.42 255 LEU A O 1
ATOM 4354 N N . LEU B 1 245 ? 135.526 213.661 145.878 1.00 152.03 256 LEU A N 1
ATOM 4355 C CA . LEU B 1 245 ? 135.711 214.227 147.201 1.00 152.03 256 LEU A CA 1
ATOM 4356 C C . LEU B 1 245 ? 134.488 214.959 147.726 1.00 152.03 256 LEU A C 1
ATOM 4357 O O . LEU B 1 245 ? 134.118 214.778 148.892 1.00 152.03 256 LEU A O 1
ATOM 4362 N N . GLU B 1 246 ? 133.823 215.770 146.905 1.00 106.87 257 GLU A N 1
ATOM 4363 C CA . GLU B 1 246 ? 132.572 216.327 147.403 1.00 106.87 257 GLU A CA 1
ATOM 4364 C C . GLU B 1 246 ? 131.499 215.281 147.699 1.00 106.87 257 GLU A C 1
ATOM 4365 O O . GLU B 1 246 ? 130.903 215.306 148.777 1.00 106.87 257 GLU A O 1
ATOM 4371 N N . VAL B 1 247 ? 131.337 214.278 146.839 1.00 105.77 258 VAL A N 1
ATOM 4372 C CA . VAL B 1 247 ? 130.386 213.206 147.129 1.00 105.77 258 VAL A CA 1
ATOM 4373 C C . VAL B 1 247 ? 130.730 212.451 148.400 1.00 105.77 258 VAL A C 1
ATOM 4374 O O . VAL B 1 247 ? 129.852 212.155 149.213 1.00 105.77 258 VAL A O 1
ATOM 4378 N N . ILE B 1 248 ? 131.997 212.136 148.605 1.00 115.23 259 ILE A N 1
ATOM 4379 C CA . ILE B 1 248 ? 132.396 211.534 149.865 1.00 115.23 259 ILE A CA 1
ATOM 4380 C C . ILE B 1 248 ? 132.048 212.423 151.050 1.00 115.23 259 ILE A C 1
ATOM 4381 O O . ILE B 1 248 ? 131.466 211.962 152.040 1.00 115.23 259 ILE A O 1
ATOM 4386 N N . THR B 1 249 ? 132.391 213.709 150.974 1.00 98.71 260 THR A N 1
ATOM 4387 C CA . THR B 1 249 ? 132.108 214.579 152.111 1.00 98.71 260 THR A CA 1
ATOM 4388 C C . THR B 1 249 ? 130.616 214.678 152.433 1.00 98.71 260 THR A C 1
ATOM 4389 O O . THR B 1 249 ? 130.222 214.518 153.593 1.00 98.71 260 THR A O 1
ATOM 4393 N N . GLN B 1 250 ? 129.759 214.949 151.436 1.00 65.56 261 GLN A N 1
ATOM 4394 C CA . GLN B 1 250 ? 128.331 215.026 151.766 1.00 65.56 261 GLN A CA 1
ATOM 4395 C C . GLN B 1 250 ? 127.797 213.669 152.188 1.00 65.56 261 GLN A C 1
ATOM 4396 O O . GLN B 1 250 ? 127.108 213.547 153.208 1.00 65.56 261 GLN A O 1
ATOM 4402 N N . VAL B 1 251 ? 128.132 212.634 151.431 1.00 57.95 262 VAL A N 1
ATOM 4403 C CA . VAL B 1 251 ? 127.458 211.360 151.579 1.00 57.95 262 VAL A CA 1
ATOM 4404 C C . VAL B 1 251 ? 127.955 210.646 152.822 1.00 57.95 262 VAL A C 1
ATOM 4405 O O . VAL B 1 251 ? 127.166 210.052 153.564 1.00 57.95 262 VAL A O 1
ATOM 4409 N N . PHE B 1 252 ? 129.229 210.721 153.095 1.00 108.98 263 PHE A N 1
ATOM 4410 C CA . PHE B 1 252 ? 129.618 210.161 154.375 1.00 108.98 263 PHE A CA 1
ATOM 4411 C C . PHE B 1 252 ? 129.440 211.193 155.473 1.00 108.98 263 PHE A C 1
ATOM 4412 O O . PHE B 1 252 ? 129.479 212.401 155.221 1.00 108.98 263 PHE A O 1
ATOM 4420 N N . PRO B 1 253 ? 129.230 210.749 156.707 1.00 124.46 264 PRO A N 1
ATOM 4421 C CA . PRO B 1 253 ? 128.991 211.701 157.787 1.00 124.46 264 PRO A CA 1
ATOM 4422 C C . PRO B 1 253 ? 130.232 212.494 158.152 1.00 124.46 264 PRO A C 1
ATOM 4423 O O . PRO B 1 253 ? 131.359 211.997 158.173 1.00 124.46 264 PRO A O 1
ATOM 4427 N N . ASP B 1 254 ? 129.986 213.770 158.439 1.00 167.71 265 ASP A N 1
ATOM 4428 C CA . ASP B 1 254 ? 131.033 214.695 158.845 1.00 167.71 265 ASP A CA 1
ATOM 4429 C C . ASP B 1 254 ? 131.537 214.430 160.256 1.00 167.71 265 ASP A C 1
ATOM 4430 O O . ASP B 1 254 ? 132.635 214.863 160.581 1.00 167.71 265 ASP A O 1
ATOM 4435 N N . GLU B 1 255 ? 130.729 213.862 161.151 1.00 132.47 266 GLU A N 1
ATOM 4436 C CA . GLU B 1 255 ? 131.331 213.312 162.368 1.00 132.47 266 GLU A CA 1
ATOM 4437 C C . GLU B 1 255 ? 132.502 212.406 162.031 1.00 132.47 266 GLU A C 1
ATOM 4438 O O . GLU B 1 255 ? 133.538 212.428 162.706 1.00 132.47 266 GLU A O 1
ATOM 4444 N N . TYR B 1 256 ? 132.359 211.620 160.970 1.00 77.19 267 TYR A N 1
ATOM 4445 C CA . TYR B 1 256 ? 133.451 210.770 160.523 1.00 77.19 267 TYR A CA 1
ATOM 4446 C C . TYR B 1 256 ? 134.555 211.607 159.907 1.00 77.19 267 TYR A C 1
ATOM 4447 O O . TYR B 1 256 ? 135.743 211.382 160.163 1.00 77.19 267 TYR A O 1
ATOM 4456 N N . HIS B 1 257 ? 134.166 212.589 159.099 1.00 110.48 268 HIS A N 1
ATOM 4457 C CA . HIS B 1 257 ? 135.121 213.491 158.476 1.00 110.48 268 HIS A CA 1
ATOM 4458 C C . HIS B 1 257 ? 135.945 214.242 159.522 1.00 110.48 268 HIS A C 1
ATOM 4459 O O . HIS B 1 257 ? 137.158 214.415 159.355 1.00 110.48 268 HIS A O 1
ATOM 4466 N N . LEU B 1 258 ? 135.314 214.675 160.615 1.00 119.93 269 LEU A N 1
ATOM 4467 C CA . LEU B 1 258 ? 136.012 215.389 161.674 1.00 119.93 269 LEU A CA 1
ATOM 4468 C C . LEU B 1 258 ? 137.130 214.558 162.249 1.00 119.93 269 LEU A C 1
ATOM 4469 O O . LEU B 1 258 ? 138.229 215.064 162.496 1.00 119.93 269 LEU A O 1
ATOM 4474 N N . HIS B 1 259 ? 136.869 213.284 162.451 1.00 84.14 270 HIS A N 1
ATOM 4475 C CA . HIS B 1 259 ? 137.867 212.375 162.959 1.00 84.14 270 HIS A CA 1
ATOM 4476 C C . HIS B 1 259 ? 138.957 212.125 161.934 1.00 84.14 270 HIS A C 1
ATOM 4477 O O . HIS B 1 259 ? 139.972 211.505 162.262 1.00 84.14 270 HIS A O 1
ATOM 4484 N N . THR B 1 260 ? 138.762 212.607 160.707 1.00 95.36 271 THR A N 1
ATOM 4485 C CA . THR B 1 260 ? 139.640 212.336 159.580 1.00 95.36 271 THR A CA 1
ATOM 4486 C C . THR B 1 260 ? 140.060 213.601 158.835 1.00 95.36 271 THR A C 1
ATOM 4487 O O . THR B 1 260 ? 140.622 213.503 157.739 1.00 95.36 271 THR A O 1
ATOM 4491 N N . LEU B 1 261 ? 139.802 214.777 159.412 1.00 107.64 272 LEU A N 1
ATOM 4492 C CA . LEU B 1 261 ? 140.094 216.059 158.770 1.00 107.64 272 LEU A CA 1
ATOM 4493 C C . LEU B 1 261 ? 141.534 216.142 158.285 1.00 107.64 272 LEU A C 1
ATOM 4494 O O . LEU B 1 261 ? 141.807 216.537 157.146 1.00 107.64 272 LEU A O 1
ATOM 4499 N N . ASP B 1 262 ? 142.463 215.783 159.159 1.00 82.47 273 ASP A N 1
ATOM 4500 C CA . ASP B 1 262 ? 143.882 215.796 158.837 1.00 82.47 273 ASP A CA 1
ATOM 4501 C C . ASP B 1 262 ? 144.208 214.821 157.714 1.00 82.47 273 ASP A C 1
ATOM 4502 O O . ASP B 1 262 ? 145.071 215.100 156.875 1.00 82.47 273 ASP A O 1
ATOM 4507 N N . GLN B 1 263 ? 143.514 213.686 157.664 1.00 114.02 274 GLN A N 1
ATOM 4508 C CA . GLN B 1 263 ? 143.660 212.792 156.521 1.00 114.02 274 GLN A CA 1
ATOM 4509 C C . GLN B 1 263 ? 143.214 213.479 155.237 1.00 114.02 274 GLN A C 1
ATOM 4510 O O . GLN B 1 263 ? 143.864 213.345 154.196 1.00 114.02 274 GLN A O 1
ATOM 4516 N N . PHE B 1 264 ? 142.126 214.238 155.295 1.00 168.00 275 PHE A N 1
ATOM 4517 C CA . PHE B 1 264 ? 141.708 214.995 154.123 1.00 168.00 275 PHE A CA 1
ATOM 4518 C C . PHE B 1 264 ? 142.757 216.019 153.709 1.00 168.00 275 PHE A C 1
ATOM 4519 O O . PHE B 1 264 ? 143.083 216.125 152.524 1.00 168.00 275 PHE A O 1
ATOM 4527 N N . LEU B 1 265 ? 143.256 216.817 154.647 1.00 154.22 276 LEU A N 1
ATOM 4528 C CA . LEU B 1 265 ? 144.239 217.826 154.263 1.00 154.22 276 LEU A CA 1
ATOM 4529 C C . LEU B 1 265 ? 145.538 217.211 153.760 1.00 154.22 276 LEU A C 1
ATOM 4530 O O . LEU B 1 265 ? 146.144 217.728 152.808 1.00 154.22 276 LEU A O 1
ATOM 4535 N N . GLY B 1 266 ? 145.949 216.079 154.323 1.00 166.52 277 GLY A N 1
ATOM 4536 C CA . GLY B 1 266 ? 147.064 215.359 153.748 1.00 166.52 277 GLY A CA 1
ATOM 4537 C C . GLY B 1 266 ? 146.781 214.720 152.410 1.00 166.52 277 GLY A C 1
ATOM 4538 O O . GLY B 1 266 ? 147.716 214.501 151.640 1.00 166.52 277 GLY A O 1
ATOM 4539 N N . ALA B 1 267 ? 145.516 214.450 152.088 1.00 210.19 278 ALA A N 1
ATOM 4540 C CA . ALA B 1 267 ? 145.200 214.095 150.709 1.00 210.19 278 ALA A CA 1
ATOM 4541 C C . ALA B 1 267 ? 145.248 215.299 149.783 1.00 210.19 278 ALA A C 1
ATOM 4542 O O . ALA B 1 267 ? 145.747 215.205 148.657 1.00 210.19 278 ALA A O 1
ATOM 4544 N N . VAL B 1 268 ? 144.732 216.438 150.245 1.00 183.43 279 VAL A N 1
ATOM 4545 C CA . VAL B 1 268 ? 144.779 217.666 149.458 1.00 183.43 279 VAL A CA 1
ATOM 4546 C C . VAL B 1 268 ? 146.211 218.019 149.111 1.00 183.43 279 VAL A C 1
ATOM 4547 O O . VAL B 1 268 ? 146.490 218.551 148.030 1.00 183.43 279 VAL A O 1
ATOM 4551 N N . SER B 1 269 ? 147.143 217.697 150.000 1.00 175.03 280 SER A N 1
ATOM 4552 C CA . SER B 1 269 ? 148.545 217.931 149.697 1.00 175.03 280 SER A CA 1
ATOM 4553 C C . SER B 1 269 ? 149.119 216.918 148.717 1.00 175.03 280 SER A C 1
ATOM 4554 O O . SER B 1 269 ? 150.199 217.156 148.166 1.00 175.03 280 SER A O 1
ATOM 4557 N N . ARG B 1 270 ? 148.423 215.814 148.471 1.00 201.21 281 ARG A N 1
ATOM 4558 C CA . ARG B 1 270 ? 148.930 214.723 147.651 1.00 201.21 281 ARG A CA 1
ATOM 4559 C C . ARG B 1 270 ? 148.399 214.747 146.227 1.00 201.21 281 ARG A C 1
ATOM 4560 O O . ARG B 1 270 ? 148.137 213.684 145.656 1.00 201.21 281 ARG A O 1
ATOM 4568 N N . LEU B 1 271 ? 148.240 215.926 145.640 1.00 180.42 282 LEU A N 1
ATOM 4569 C CA . LEU B 1 271 ? 147.635 216.047 144.328 1.00 180.42 282 LEU A CA 1
ATOM 4570 C C . LEU B 1 271 ? 148.626 216.648 143.334 1.00 180.42 282 LEU A C 1
ATOM 4571 O O . LEU B 1 271 ? 149.623 217.266 143.713 1.00 180.42 282 LEU A O 1
ATOM 4576 N N . ASN B 1 272 ? 148.344 216.449 142.048 1.00 141.77 283 ASN A N 1
ATOM 4577 C CA . ASN B 1 272 ? 149.198 217.019 141.018 1.00 141.77 283 ASN A CA 1
ATOM 4578 C C . ASN B 1 272 ? 149.191 218.537 141.141 1.00 141.77 283 ASN A C 1
ATOM 4579 O O . ASN B 1 272 ? 148.174 219.118 141.516 1.00 141.77 283 ASN A O 1
ATOM 4584 N N . PRO B 1 273 ? 150.303 219.210 140.854 1.00 167.97 284 PRO A N 1
ATOM 4585 C CA . PRO B 1 273 ? 150.213 220.650 140.582 1.00 167.97 284 PRO A CA 1
ATOM 4586 C C . PRO B 1 273 ? 149.419 220.959 139.328 1.00 167.97 284 PRO A C 1
ATOM 4587 O O . PRO B 1 273 ? 148.905 222.077 139.196 1.00 167.97 284 PRO A O 1
ATOM 4591 N N . HIS B 1 274 ? 149.297 220.000 138.410 1.00 174.35 285 HIS A N 1
ATOM 4592 C CA . HIS B 1 274 ? 148.676 220.216 137.112 1.00 174.35 285 HIS A CA 1
ATOM 4593 C C . HIS B 1 274 ? 147.205 219.831 137.069 1.00 174.35 285 HIS A C 1
ATOM 4594 O O . HIS B 1 274 ? 146.512 220.212 136.120 1.00 174.35 285 HIS A O 1
ATOM 4601 N N . VAL B 1 275 ? 146.705 219.094 138.058 1.00 173.18 286 VAL A N 1
ATOM 4602 C CA . VAL B 1 275 ? 145.261 218.944 138.173 1.00 173.18 286 VAL A CA 1
ATOM 4603 C C . VAL B 1 275 ? 144.691 220.258 138.685 1.00 173.18 286 VAL A C 1
ATOM 4604 O O . VAL B 1 275 ? 145.416 221.086 139.254 1.00 173.18 286 VAL A O 1
ATOM 4608 N N . ASN B 1 276 ? 143.392 220.469 138.477 1.00 317.43 287 ASN A N 1
ATOM 4609 C CA . ASN B 1 276 ? 142.759 221.738 138.833 1.00 317.43 287 ASN A CA 1
ATOM 4610 C C . ASN B 1 276 ? 142.649 221.805 140.352 1.00 317.43 287 ASN A C 1
ATOM 4611 O O . ASN B 1 276 ? 141.569 221.743 140.942 1.00 317.43 287 ASN A O 1
ATOM 4616 N N . VAL B 1 277 ? 143.809 221.952 140.990 1.00 315.95 288 VAL A N 1
ATOM 4617 C CA . VAL B 1 277 ? 143.878 222.031 142.447 1.00 315.95 288 VAL A CA 1
ATOM 4618 C C . VAL B 1 277 ? 143.138 223.254 142.954 1.00 315.95 288 VAL A C 1
ATOM 4619 O O . VAL B 1 277 ? 142.544 223.235 144.034 1.00 315.95 288 VAL A O 1
ATOM 4623 N N . LYS B 1 278 ? 143.192 224.350 142.205 1.00 400.43 289 LYS A N 1
ATOM 4624 C CA . LYS B 1 278 ? 142.443 225.531 142.605 1.00 400.43 289 LYS A CA 1
ATOM 4625 C C . LYS B 1 278 ? 140.954 225.253 142.777 1.00 400.43 289 LYS A C 1
ATOM 4626 O O . LYS B 1 278 ? 140.366 225.650 143.786 1.00 400.43 289 LYS A O 1
ATOM 4632 N N . ALA B 1 279 ? 140.326 224.556 141.829 1.00 345.73 290 ALA A N 1
ATOM 4633 C CA . ALA B 1 279 ? 138.910 224.240 142.000 1.00 345.73 290 ALA A CA 1
ATOM 4634 C C . ALA B 1 279 ? 138.628 223.329 143.192 1.00 345.73 290 ALA A C 1
ATOM 4635 O O . ALA B 1 279 ? 137.710 223.596 143.973 1.00 345.73 290 ALA A O 1
ATOM 4637 N N . ILE B 1 280 ? 139.410 222.259 143.362 1.00 325.92 291 ILE A N 1
ATOM 4638 C CA . ILE B 1 280 ? 139.236 221.365 144.511 1.00 325.92 291 ILE A CA 1
ATOM 4639 C C . ILE B 1 280 ? 139.435 222.083 145.842 1.00 325.92 291 ILE A C 1
ATOM 4640 O O . ILE B 1 280 ? 138.638 221.928 146.768 1.00 325.92 291 ILE A O 1
ATOM 4645 N N . VAL B 1 281 ? 140.503 222.868 145.960 1.00 251.72 292 VAL A N 1
ATOM 4646 C CA . VAL B 1 281 ? 140.765 223.601 147.190 1.00 251.72 292 VAL A CA 1
ATOM 4647 C C . VAL B 1 281 ? 139.700 224.650 147.448 1.00 251.72 292 VAL A C 1
ATOM 4648 O O . VAL B 1 281 ? 139.239 224.808 148.583 1.00 251.72 292 VAL A O 1
ATOM 4652 N N . ILE B 1 282 ? 139.303 225.395 146.423 1.00 188.80 293 ILE A N 1
ATOM 4653 C CA . ILE B 1 282 ? 138.247 226.367 146.634 1.00 188.80 293 ILE A CA 1
ATOM 4654 C C . ILE B 1 282 ? 136.967 225.668 147.067 1.00 188.80 293 ILE A C 1
ATOM 4655 O O . ILE B 1 282 ? 136.302 226.109 148.001 1.00 188.80 293 ILE A O 1
ATOM 4660 N N . GLY B 1 283 ? 136.616 224.554 146.418 1.00 124.66 294 GLY A N 1
ATOM 4661 C CA . GLY B 1 283 ? 135.437 223.800 146.820 1.00 124.66 294 GLY A CA 1
ATOM 4662 C C . GLY B 1 283 ? 135.503 223.175 148.204 1.00 124.66 294 GLY A C 1
ATOM 4663 O O . GLY B 1 283 ? 134.505 223.152 148.924 1.00 124.66 294 GLY A O 1
ATOM 4664 N N . MET B 1 284 ? 136.684 222.721 148.619 1.00 138.50 295 MET A N 1
ATOM 4665 C CA . MET B 1 284 ? 136.859 222.243 149.986 1.00 138.50 295 MET A CA 1
ATOM 4666 C C . MET B 1 284 ? 136.716 223.369 150.988 1.00 138.50 295 MET A C 1
ATOM 4667 O O . MET B 1 284 ? 136.040 223.220 152.012 1.00 138.50 295 MET A O 1
ATOM 4672 N N . MET B 1 285 ? 137.376 224.493 150.730 1.00 192.87 296 MET A N 1
ATOM 4673 C CA . MET B 1 285 ? 137.250 225.626 151.627 1.00 192.87 296 MET A CA 1
ATOM 4674 C C . MET B 1 285 ? 135.820 226.127 151.670 1.00 192.87 296 MET A C 1
ATOM 4675 O O . MET B 1 285 ? 135.341 226.546 152.721 1.00 192.87 296 MET A O 1
ATOM 4680 N N . ASN B 1 286 ? 135.149 226.173 150.524 1.00 133.36 297 ASN A N 1
ATOM 4681 C CA . ASN B 1 286 ? 133.740 226.535 150.498 1.00 133.36 297 ASN A CA 1
ATOM 4682 C C . ASN B 1 286 ? 132.918 225.563 151.328 1.00 133.36 297 ASN A C 1
ATOM 4683 O O . ASN B 1 286 ? 131.972 225.965 152.005 1.00 133.36 297 ASN A O 1
ATOM 4688 N N . ARG B 1 287 ? 133.206 224.270 151.226 1.00 71.52 298 ARG A N 1
ATOM 4689 C CA . ARG B 1 287 ? 132.497 223.321 152.069 1.00 71.52 298 ARG A CA 1
ATOM 4690 C C . ARG B 1 287 ? 132.755 223.584 153.543 1.00 71.52 298 ARG A C 1
ATOM 4691 O O . ARG B 1 287 ? 131.845 223.471 154.362 1.00 71.52 298 ARG A O 1
ATOM 4699 N N . LEU B 1 288 ? 134.000 223.860 153.911 1.00 121.22 299 LEU A N 1
ATOM 4700 C CA . LEU B 1 288 ? 134.290 224.254 155.287 1.00 121.22 299 LEU A CA 1
ATOM 4701 C C . LEU B 1 288 ? 133.582 225.559 155.636 1.00 121.22 299 LEU A C 1
ATOM 4702 O O . LEU B 1 288 ? 133.115 225.761 156.763 1.00 121.22 299 LEU A O 1
ATOM 4707 N N . SER B 1 289 ? 133.460 226.449 154.663 1.00 132.63 300 SER A N 1
ATOM 4708 C CA . SER B 1 289 ? 132.657 227.644 154.846 1.00 132.63 300 SER A CA 1
ATOM 4709 C C . SER B 1 289 ? 131.229 227.247 155.181 1.00 132.63 300 SER A C 1
ATOM 4710 O O . SER B 1 289 ? 130.590 227.877 156.018 1.00 132.63 300 SER A O 1
ATOM 4713 N N . ASP B 1 290 ? 130.681 226.260 154.468 1.00 205.43 301 ASP A N 1
ATOM 4714 C CA . ASP B 1 290 ? 129.350 225.767 154.820 1.00 205.43 301 ASP A CA 1
ATOM 4715 C C . ASP B 1 290 ? 129.390 225.173 156.216 1.00 205.43 301 ASP A C 1
ATOM 4716 O O . ASP B 1 290 ? 128.449 225.327 157.002 1.00 205.43 301 ASP A O 1
ATOM 4721 N N . TYR B 1 291 ? 130.503 224.520 156.539 1.00 220.30 302 TYR A N 1
ATOM 4722 C CA . TYR B 1 291 ? 130.780 224.032 157.880 1.00 220.30 302 TYR A CA 1
ATOM 4723 C C . TYR B 1 291 ? 130.865 225.203 158.845 1.00 220.30 302 TYR A C 1
ATOM 4724 O O . TYR B 1 291 ? 131.159 225.034 160.027 1.00 220.30 302 TYR A O 1
ATOM 4733 N N . ALA B 1 292 ? 130.715 226.415 158.318 1.00 195.88 303 ALA A N 1
ATOM 4734 C CA . ALA B 1 292 ? 130.776 227.611 159.146 1.00 195.88 303 ALA A CA 1
ATOM 4735 C C . ALA B 1 292 ? 129.469 228.410 159.157 1.00 195.88 303 ALA A C 1
ATOM 4736 O O . ALA B 1 292 ? 128.995 228.810 160.229 1.00 195.88 303 ALA A O 1
ATOM 4738 N N . GLU B 1 293 ? 128.823 228.564 158.000 1.00 283.04 304 GLU A N 1
ATOM 4739 C CA . GLU B 1 293 ? 127.615 229.372 157.826 1.00 283.04 304 GLU A CA 1
ATOM 4740 C C . GLU B 1 293 ? 126.294 228.740 158.237 1.00 283.04 304 GLU A C 1
ATOM 4741 O O . GLU B 1 293 ? 125.357 229.495 158.521 1.00 283.04 304 GLU A O 1
ATOM 4747 N N . ARG B 1 294 ? 126.158 227.425 158.294 1.00 323.82 305 ARG A N 1
ATOM 4748 C CA . ARG B 1 294 ? 124.836 226.882 158.604 1.00 323.82 305 ARG A CA 1
ATOM 4749 C C . ARG B 1 294 ? 124.572 227.207 160.068 1.00 323.82 305 ARG A C 1
ATOM 4750 O O . ARG B 1 294 ? 125.033 226.520 160.969 1.00 323.82 305 ARG A O 1
ATOM 4758 N N . GLU B 1 295 ? 123.826 228.274 160.315 1.00 330.36 306 GLU A N 1
ATOM 4759 C CA . GLU B 1 295 ? 123.971 228.899 161.614 1.00 330.36 306 GLU A CA 1
ATOM 4760 C C . GLU B 1 295 ? 123.311 228.048 162.700 1.00 330.36 306 GLU A C 1
ATOM 4761 O O . GLU B 1 295 ? 122.316 227.356 162.475 1.00 330.36 306 GLU A O 1
ATOM 4767 N N . PRO C 2 1 ? 125.595 61.356 123.409 1.00 0.60 71 PRO G N 1
ATOM 4768 C CA . PRO C 2 1 ? 126.250 62.191 122.360 1.00 0.60 71 PRO G CA 1
ATOM 4769 C C . PRO C 2 1 ? 126.034 63.635 122.776 1.00 0.60 71 PRO G C 1
ATOM 4770 O O . PRO C 2 1 ? 124.972 64.152 122.450 1.00 0.60 71 PRO G O 1
ATOM 4774 N N . PRO C 2 2 ? 126.938 64.302 123.493 1.00 0.61 72 PRO G N 1
ATOM 4775 C CA . PRO C 2 2 ? 126.760 65.714 123.839 1.00 0.61 72 PRO G CA 1
ATOM 4776 C C . PRO C 2 2 ? 126.964 66.610 122.642 1.00 0.61 72 PRO G C 1
ATOM 4777 O O . PRO C 2 2 ? 126.290 67.627 122.512 1.00 0.61 72 PRO G O 1
ATOM 4781 N N . GLU C 2 3 ? 127.924 66.245 121.787 1.00 0.55 73 GLU G N 1
ATOM 4782 C CA . GLU C 2 3 ? 128.283 66.987 120.601 1.00 0.55 73 GLU G CA 1
ATOM 4783 C C . GLU C 2 3 ? 127.258 66.890 119.477 1.00 0.55 73 GLU G C 1
ATOM 4784 O O . GLU C 2 3 ? 126.578 65.875 119.312 1.00 0.55 73 GLU G O 1
ATOM 4790 N N . ASN C 2 4 ? 127.121 67.947 118.654 1.00 0.65 74 ASN G N 1
ATOM 4791 C CA . ASN C 2 4 ? 126.281 67.906 117.476 1.00 0.65 74 ASN G CA 1
ATOM 4792 C C . ASN C 2 4 ? 127.167 67.520 116.303 1.00 0.65 74 ASN G C 1
ATOM 4793 O O . ASN C 2 4 ? 128.255 68.048 116.121 1.00 0.65 74 ASN G O 1
ATOM 4798 N N . PHE C 2 5 ? 126.725 66.566 115.465 1.00 0.71 75 PHE G N 1
ATOM 4799 C CA . PHE C 2 5 ? 127.538 66.085 114.368 1.00 0.71 75 PHE G CA 1
ATOM 4800 C C . PHE C 2 5 ? 126.699 65.892 113.120 1.00 0.71 75 PHE G C 1
ATOM 4801 O O . PHE C 2 5 ? 125.489 65.690 113.177 1.00 0.71 75 PHE G O 1
ATOM 4809 N N . LEU C 2 6 ? 127.354 65.912 111.947 1.00 0.75 76 LEU G N 1
ATOM 4810 C CA . LEU C 2 6 ? 126.752 65.477 110.714 1.00 0.75 76 LEU G CA 1
ATOM 4811 C C . LEU C 2 6 ? 127.855 64.877 109.873 1.00 0.75 76 LEU G C 1
ATOM 4812 O O . LEU C 2 6 ? 128.922 65.461 109.703 1.00 0.75 76 LEU G O 1
ATOM 4817 N N . GLU C 2 7 ? 127.601 63.684 109.316 1.00 0.76 77 GLU G N 1
ATOM 4818 C CA . GLU C 2 7 ? 128.487 63.010 108.395 1.00 0.76 77 GLU G CA 1
ATOM 4819 C C . GLU C 2 7 ? 127.694 62.797 107.127 1.00 0.76 77 GLU G C 1
ATOM 4820 O O . GLU C 2 7 ? 126.529 62.419 107.178 1.00 0.76 77 GLU G O 1
ATOM 4826 N N . ILE C 2 8 ? 128.293 63.032 105.947 1.00 0.79 78 ILE G N 1
ATOM 4827 C CA . ILE C 2 8 ? 127.585 62.820 104.697 1.00 0.79 78 ILE G CA 1
ATOM 4828 C C . ILE C 2 8 ? 128.547 62.309 103.651 1.00 0.79 78 ILE G C 1
ATOM 4829 O O . ILE C 2 8 ? 129.744 62.581 103.704 1.00 0.79 78 ILE G O 1
ATOM 4834 N N . GLU C 2 9 ? 128.035 61.559 102.661 1.00 0.79 79 GLU G N 1
ATOM 4835 C CA . GLU C 2 9 ? 128.827 61.102 101.544 1.00 0.79 79 GLU G CA 1
ATOM 4836 C C . GLU C 2 9 ? 127.951 60.917 100.313 1.00 0.79 79 GLU G C 1
ATOM 4837 O O . GLU C 2 9 ? 126.755 60.655 100.415 1.00 0.79 79 GLU G O 1
ATOM 4843 N N . VAL C 2 10 ? 128.537 61.076 99.104 1.00 0.83 80 VAL G N 1
ATOM 4844 C CA . VAL C 2 10 ? 127.862 60.803 97.848 1.00 0.83 80 VAL G CA 1
ATOM 4845 C C . VAL C 2 10 ? 128.611 59.669 97.185 1.00 0.83 80 VAL G C 1
ATOM 4846 O O . VAL C 2 10 ? 129.772 59.797 96.793 1.00 0.83 80 VAL G O 1
ATOM 4850 N N . ARG C 2 11 ? 127.960 58.505 97.048 1.00 0.77 81 ARG G N 1
ATOM 4851 C CA . ARG C 2 11 ? 128.622 57.315 96.566 1.00 0.77 81 ARG G CA 1
ATOM 4852 C C . ARG C 2 11 ? 127.660 56.387 95.857 1.00 0.77 81 ARG G C 1
ATOM 4853 O O . ARG C 2 11 ? 126.525 56.743 95.562 1.00 0.77 81 ARG G O 1
ATOM 4861 N N . ASN C 2 12 ? 128.127 55.173 95.487 1.00 0.80 82 ASN G N 1
ATOM 4862 C CA . ASN C 2 12 ? 127.321 54.152 94.824 1.00 0.80 82 ASN G CA 1
ATOM 4863 C C . ASN C 2 12 ? 126.582 54.622 93.559 1.00 0.80 82 ASN G C 1
ATOM 4864 O O . ASN C 2 12 ? 125.351 54.569 93.534 1.00 0.80 82 ASN G O 1
ATOM 4869 N N . PRO C 2 13 ? 127.232 55.098 92.502 1.00 0.81 83 PRO G N 1
ATOM 4870 C CA . PRO C 2 13 ? 126.548 55.525 91.289 1.00 0.81 83 PRO G CA 1
ATOM 4871 C C . PRO C 2 13 ? 125.883 54.359 90.588 1.00 0.81 83 PRO G C 1
ATOM 4872 O O . PRO C 2 13 ? 126.413 53.252 90.628 1.00 0.81 83 PRO G O 1
ATOM 4876 N N . GLN C 2 14 ? 124.709 54.584 89.985 1.00 0.75 84 GLN G N 1
ATOM 4877 C CA . GLN C 2 14 ? 123.991 53.548 89.270 1.00 0.75 84 GLN G CA 1
ATOM 4878 C C . GLN C 2 14 ? 123.375 54.151 88.028 1.00 0.75 84 GLN G C 1
ATOM 4879 O O . GLN C 2 14 ? 122.876 55.268 88.060 1.00 0.75 84 GLN G O 1
ATOM 4885 N N . THR C 2 15 ? 123.409 53.421 86.894 1.00 0.72 85 THR G N 1
ATOM 4886 C CA . THR C 2 15 ? 122.867 53.894 85.622 1.00 0.72 85 THR G CA 1
ATOM 4887 C C . THR C 2 15 ? 121.707 53.012 85.247 1.00 0.72 85 THR G C 1
ATOM 4888 O O . THR C 2 15 ? 121.818 51.791 85.226 1.00 0.72 85 THR G O 1
ATOM 4892 N N . HIS C 2 16 ? 120.549 53.622 84.946 1.00 0.67 86 HIS G N 1
ATOM 4893 C CA . HIS C 2 16 ? 119.285 52.917 84.806 1.00 0.67 86 HIS G CA 1
ATOM 4894 C C . HIS C 2 16 ? 118.692 53.059 83.414 1.00 0.67 86 HIS G C 1
ATOM 4895 O O . HIS C 2 16 ? 118.854 54.091 82.764 1.00 0.67 86 HIS G O 1
ATOM 4902 N N . GLY C 2 17 ? 117.937 52.046 82.912 1.00 0.33 87 GLY G N 1
ATOM 4903 C CA . GLY C 2 17 ? 117.150 52.283 81.703 1.00 0.33 87 GLY G CA 1
ATOM 4904 C C . GLY C 2 17 ? 116.764 51.090 80.882 1.00 0.33 87 GLY G C 1
ATOM 4905 O O . GLY C 2 17 ? 117.127 49.953 81.158 1.00 0.33 87 GLY G O 1
ATOM 4906 N N . VAL C 2 18 ? 115.995 51.363 79.810 1.00 0.26 88 VAL G N 1
ATOM 4907 C CA . VAL C 2 18 ? 115.709 50.407 78.747 1.00 0.26 88 VAL G CA 1
ATOM 4908 C C . VAL C 2 18 ? 116.126 50.974 77.394 1.00 0.26 88 VAL G C 1
ATOM 4909 O O . VAL C 2 18 ? 116.284 50.249 76.416 1.00 0.26 88 VAL G O 1
ATOM 4913 N N . GLY C 2 19 ? 116.327 52.305 77.300 1.00 0.41 89 GLY G N 1
ATOM 4914 C CA . GLY C 2 19 ? 116.713 52.960 76.062 1.00 0.41 89 GLY G CA 1
ATOM 4915 C C . GLY C 2 19 ? 116.626 54.454 76.241 1.00 0.41 89 GLY G C 1
ATOM 4916 O O . GLY C 2 19 ? 117.488 55.081 76.844 1.00 0.41 89 GLY G O 1
ATOM 4917 N N . ARG C 2 20 ? 115.535 55.060 75.740 1.00 0.49 90 ARG G N 1
ATOM 4918 C CA . ARG C 2 20 ? 115.094 56.422 75.989 1.00 0.49 90 ARG G CA 1
ATOM 4919 C C . ARG C 2 20 ? 114.927 56.738 77.472 1.00 0.49 90 ARG G C 1
ATOM 4920 O O . ARG C 2 20 ? 114.426 55.910 78.217 1.00 0.49 90 ARG G O 1
ATOM 4928 N N . HIS C 2 21 ? 115.381 57.948 77.896 1.00 0.53 91 HIS G N 1
ATOM 4929 C CA . HIS C 2 21 ? 115.400 58.407 79.288 1.00 0.53 91 HIS G CA 1
ATOM 4930 C C . HIS C 2 21 ? 116.452 57.735 80.147 1.00 0.53 91 HIS G C 1
ATOM 4931 O O . HIS C 2 21 ? 116.287 57.641 81.368 1.00 0.53 91 HIS G O 1
ATOM 4938 N N . MET C 2 22 ? 117.565 57.270 79.583 1.00 0.59 92 MET G N 1
ATOM 4939 C CA . MET C 2 22 ? 118.702 56.743 80.317 1.00 0.59 92 MET G CA 1
ATOM 4940 C C . MET C 2 22 ? 119.336 57.776 81.253 1.00 0.59 92 MET G C 1
ATOM 4941 O O . MET C 2 22 ? 119.547 58.933 80.890 1.00 0.59 92 MET G O 1
ATOM 4946 N N . TYR C 2 23 ? 119.648 57.386 82.503 1.00 0.68 93 TYR G N 1
ATOM 4947 C CA . TYR C 2 23 ? 120.197 58.326 83.464 1.00 0.68 93 TYR G CA 1
ATOM 4948 C C . TYR C 2 23 ? 120.988 57.624 84.527 1.00 0.68 93 TYR G C 1
ATOM 4949 O O . TYR C 2 23 ? 120.884 56.417 84.710 1.00 0.68 93 TYR G O 1
ATOM 4958 N N . THR C 2 24 ? 121.786 58.404 85.283 1.00 0.75 94 THR G N 1
ATOM 4959 C CA . THR C 2 24 ? 122.511 57.882 86.428 1.00 0.75 94 THR G CA 1
ATOM 4960 C C . THR C 2 24 ? 122.115 58.645 87.671 1.00 0.75 94 THR G C 1
ATOM 4961 O O . THR C 2 24 ? 121.867 59.850 87.619 1.00 0.75 94 THR G O 1
ATOM 4965 N N . ASP C 2 25 ? 122.055 57.945 88.818 1.00 0.80 95 ASP G N 1
ATOM 4966 C CA . ASP C 2 25 ? 121.825 58.569 90.096 1.00 0.80 95 ASP G CA 1
ATOM 4967 C C . ASP C 2 25 ? 122.875 58.109 91.099 1.00 0.80 95 ASP G C 1
ATOM 4968 O O . ASP C 2 25 ? 123.615 57.145 90.906 1.00 0.80 95 ASP G O 1
ATOM 4973 N N . TYR C 2 26 ? 122.996 58.861 92.200 1.00 0.83 96 TYR G N 1
ATOM 4974 C CA . TYR C 2 26 ? 124.035 58.692 93.182 1.00 0.83 96 TYR G CA 1
ATOM 4975 C C . TYR C 2 26 ? 123.335 58.529 94.518 1.00 0.83 96 TYR G C 1
ATOM 4976 O O . TYR C 2 26 ? 122.292 59.130 94.751 1.00 0.83 96 TYR G O 1
ATOM 4985 N N . GLU C 2 27 ? 123.880 57.704 95.436 1.00 0.82 97 GLU G N 1
ATOM 4986 C CA . GLU C 2 27 ? 123.329 57.561 96.774 1.00 0.82 97 GLU G CA 1
ATOM 4987 C C . GLU C 2 27 ? 123.925 58.619 97.673 1.00 0.82 97 GLU G C 1
ATOM 4988 O O . GLU C 2 27 ? 125.129 58.862 97.672 1.00 0.82 97 GLU G O 1
ATOM 4994 N N . ILE C 2 28 ? 123.070 59.285 98.459 1.00 0.85 98 ILE G N 1
ATOM 4995 C CA . ILE C 2 28 ? 123.502 60.222 99.463 1.00 0.85 98 ILE G CA 1
ATOM 4996 C C . ILE C 2 28 ? 123.217 59.528 100.773 1.00 0.85 98 ILE G C 1
ATOM 4997 O O . ILE C 2 28 ? 122.069 59.259 101.111 1.00 0.85 98 ILE G O 1
ATOM 5002 N N . VAL C 2 29 ? 124.275 59.231 101.547 1.00 0.84 99 VAL G N 1
ATOM 5003 C CA . VAL C 2 29 ? 124.152 58.614 102.852 1.00 0.84 99 VAL G CA 1
ATOM 5004 C C . VAL C 2 29 ? 124.542 59.664 103.868 1.00 0.84 99 VAL G C 1
ATOM 5005 O O . VAL C 2 29 ? 125.568 60.327 103.752 1.00 0.84 99 VAL G O 1
ATOM 5009 N N . CYS C 2 30 ? 123.691 59.886 104.883 1.00 0.82 100 CYS G N 1
ATOM 5010 C CA . CYS C 2 30 ? 123.931 60.912 105.877 1.00 0.82 100 CYS G CA 1
ATOM 5011 C C . CYS C 2 30 ? 123.629 60.359 107.251 1.00 0.82 100 CYS G C 1
ATOM 5012 O O . CYS C 2 30 ? 122.674 59.613 107.441 1.00 0.82 100 CYS G O 1
ATOM 5015 N N . ARG C 2 31 ? 124.465 60.718 108.241 1.00 0.74 101 ARG G N 1
ATOM 5016 C CA . ARG C 2 31 ? 124.216 60.413 109.632 1.00 0.74 101 ARG G CA 1
ATOM 5017 C C . ARG C 2 31 ? 124.298 61.690 110.430 1.00 0.74 101 ARG G C 1
ATOM 5018 O O . ARG C 2 31 ? 125.211 62.488 110.252 1.00 0.74 101 ARG G O 1
ATOM 5026 N N . THR C 2 32 ? 123.333 61.928 111.333 1.00 0.77 102 THR G N 1
ATOM 5027 C CA . THR C 2 32 ? 123.312 63.197 112.048 1.00 0.77 102 THR G CA 1
ATOM 5028 C C . THR C 2 32 ? 122.571 63.071 113.366 1.00 0.77 102 THR G C 1
ATOM 5029 O O . THR C 2 32 ? 121.865 62.102 113.634 1.00 0.77 102 THR G O 1
ATOM 5033 N N . ASN C 2 33 ? 122.753 64.062 114.262 1.00 0.73 103 ASN G N 1
ATOM 5034 C CA . ASN C 2 33 ? 121.909 64.241 115.431 1.00 0.73 103 ASN G CA 1
ATOM 5035 C C . ASN C 2 33 ? 121.408 65.683 115.536 1.00 0.73 103 ASN G C 1
ATOM 5036 O O . ASN C 2 33 ? 120.883 66.093 116.566 1.00 0.73 103 ASN G O 1
ATOM 5041 N N . ILE C 2 34 ? 121.583 66.488 114.463 1.00 0.69 104 ILE G N 1
ATOM 5042 C CA . ILE C 2 34 ? 121.212 67.898 114.409 1.00 0.69 104 ILE G CA 1
ATOM 5043 C C . ILE C 2 34 ? 119.710 68.126 114.618 1.00 0.69 104 ILE G C 1
ATOM 5044 O O . ILE C 2 34 ? 118.907 67.406 114.018 1.00 0.69 104 ILE G O 1
ATOM 5049 N N . PRO C 2 35 ? 119.262 69.129 115.391 1.00 0.68 105 PRO G N 1
ATOM 5050 C CA . PRO C 2 35 ? 117.849 69.301 115.757 1.00 0.68 105 PRO G CA 1
ATOM 5051 C C . PRO C 2 35 ? 116.911 69.645 114.616 1.00 0.68 105 PRO G C 1
ATOM 5052 O O . PRO C 2 35 ? 115.702 69.636 114.815 1.00 0.68 105 PRO G O 1
ATOM 5056 N N . ALA C 2 36 ? 117.423 69.957 113.417 1.00 0.71 106 ALA G N 1
ATOM 5057 C CA . ALA C 2 36 ? 116.590 70.250 112.272 1.00 0.71 106 ALA G CA 1
ATOM 5058 C C . ALA C 2 36 ? 116.325 69.037 111.386 1.00 0.71 106 ALA G C 1
ATOM 5059 O O . ALA C 2 36 ? 115.544 69.093 110.434 1.00 0.71 106 ALA G O 1
ATOM 5061 N N . PHE C 2 37 ? 116.949 67.890 111.697 1.00 0.68 107 PHE G N 1
ATOM 5062 C CA . PHE C 2 37 ? 116.736 66.653 110.971 1.00 0.68 107 PHE G CA 1
ATOM 5063 C C . PHE C 2 37 ? 115.798 65.771 111.778 1.00 0.68 107 PHE G C 1
ATOM 5064 O O . PHE C 2 37 ? 115.675 65.914 112.990 1.00 0.68 107 PHE G O 1
ATOM 5072 N N . LYS C 2 38 ? 115.065 64.842 111.128 1.00 0.64 108 LYS G N 1
ATOM 5073 C CA . LYS C 2 38 ? 114.028 64.094 111.832 1.00 0.64 108 LYS G CA 1
ATOM 5074 C C . LYS C 2 38 ? 114.393 62.655 112.125 1.00 0.64 108 LYS G C 1
ATOM 5075 O O . LYS C 2 38 ? 113.692 61.973 112.869 1.00 0.64 108 LYS G O 1
ATOM 5081 N N . LEU C 2 39 ? 115.513 62.169 111.577 1.00 0.68 109 LEU G N 1
ATOM 5082 C CA . LEU C 2 39 ? 115.976 60.814 111.776 1.00 0.68 109 LEU G CA 1
ATOM 5083 C C . LEU C 2 39 ? 117.491 60.804 111.770 1.00 0.68 109 LEU G C 1
ATOM 5084 O O . LEU C 2 39 ? 118.145 61.680 111.209 1.00 0.68 109 LEU G O 1
ATOM 5089 N N . ARG C 2 40 ? 118.087 59.804 112.450 1.00 0.66 110 ARG G N 1
ATOM 5090 C CA . ARG C 2 40 ? 119.528 59.662 112.578 1.00 0.66 110 ARG G CA 1
ATOM 5091 C C . ARG C 2 40 ? 120.254 59.320 111.297 1.00 0.66 110 ARG G C 1
ATOM 5092 O O . ARG C 2 40 ? 121.329 59.853 111.032 1.00 0.66 110 ARG G O 1
ATOM 5100 N N . GLN C 2 41 ? 119.708 58.393 110.493 1.00 0.71 111 GLN G N 1
ATOM 5101 C CA . GLN C 2 41 ? 120.341 57.955 109.265 1.00 0.71 111 GLN G CA 1
ATOM 5102 C C . GLN C 2 41 ? 119.402 58.144 108.103 1.00 0.71 111 GLN G C 1
ATOM 5103 O O . GLN C 2 41 ? 118.266 57.682 108.114 1.00 0.71 111 GLN G O 1
ATOM 5109 N N . SER C 2 42 ? 11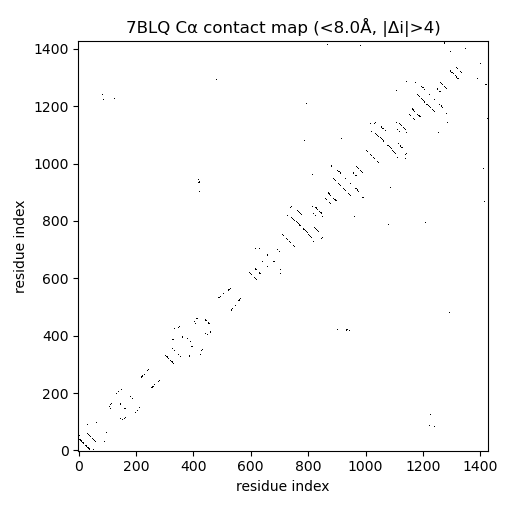9.897 58.813 107.051 1.00 0.79 112 SER G N 1
ATOM 5110 C CA . SER C 2 42 ? 119.137 59.015 105.834 1.00 0.79 112 SER G CA 1
ATOM 5111 C C . SER C 2 42 ? 119.910 58.392 104.697 1.00 0.79 112 SER G C 1
ATOM 5112 O O . SER C 2 42 ? 121.131 58.488 104.635 1.00 0.79 112 SER G O 1
ATOM 5115 N N . SER C 2 43 ? 119.211 57.702 103.776 1.00 0.83 113 SER G N 1
ATOM 5116 C CA . SER C 2 43 ? 119.824 57.166 102.566 1.00 0.83 113 SER G CA 1
ATOM 5117 C C . SER C 2 43 ? 118.874 57.453 101.432 1.00 0.83 113 SER G C 1
ATOM 5118 O O . SER C 2 43 ? 117.737 56.991 101.443 1.00 0.83 113 SER G O 1
ATOM 5121 N N . VAL C 2 44 ? 119.302 58.258 100.444 1.00 0.84 114 VAL G N 1
ATOM 5122 C CA . VAL C 2 44 ? 118.431 58.665 99.350 1.00 0.84 114 VAL G CA 1
ATOM 5123 C C . VAL C 2 44 ? 119.189 58.621 98.047 1.00 0.84 114 VAL G C 1
ATOM 5124 O O . VAL C 2 44 ? 120.411 58.600 98.013 1.00 0.84 114 VAL G O 1
ATOM 5128 N N . ARG C 2 45 ? 118.464 58.626 96.910 1.00 0.79 115 ARG G N 1
ATOM 5129 C CA . ARG C 2 45 ? 119.084 58.681 95.601 1.00 0.79 115 ARG G CA 1
ATOM 5130 C C . ARG C 2 45 ? 118.775 60.003 94.931 1.00 0.79 115 ARG G C 1
ATOM 5131 O O . ARG C 2 45 ? 117.679 60.546 95.053 1.00 0.79 115 ARG G O 1
ATOM 5139 N N . ARG C 2 46 ? 119.789 60.572 94.251 1.00 0.78 116 ARG G N 1
ATOM 5140 C CA . ARG C 2 46 ? 119.670 61.830 93.541 1.00 0.78 116 ARG G CA 1
ATOM 5141 C C . ARG C 2 46 ? 120.529 61.782 92.287 1.00 0.78 116 ARG G C 1
ATOM 5142 O O . ARG C 2 46 ? 121.661 61.313 92.302 1.00 0.78 116 ARG G O 1
ATOM 5150 N N . ARG C 2 47 ? 120.001 62.285 91.159 1.00 0.76 117 ARG G N 1
ATOM 5151 C CA . ARG C 2 47 ? 120.729 62.452 89.914 1.00 0.76 117 ARG G CA 1
ATOM 5152 C C . ARG C 2 47 ? 121.280 63.866 89.825 1.00 0.76 117 ARG G C 1
ATOM 5153 O O . ARG C 2 47 ? 120.961 64.742 90.622 1.00 0.76 117 ARG G O 1
ATOM 5161 N N . TYR C 2 48 ? 122.151 64.150 88.834 1.00 0.79 118 TYR G N 1
ATOM 5162 C CA . TYR C 2 48 ? 122.802 65.453 88.705 1.00 0.79 118 TYR G CA 1
ATOM 5163 C C . TYR C 2 48 ? 121.830 66.625 88.604 1.00 0.79 118 TYR G C 1
ATOM 5164 O O . TYR C 2 48 ? 122.018 67.659 89.240 1.00 0.79 118 TYR G O 1
ATOM 5173 N N . SER C 2 49 ? 120.730 66.488 87.845 1.00 0.80 119 SER G N 1
ATOM 5174 C CA . SER C 2 49 ? 119.764 67.568 87.724 1.00 0.80 119 SER G CA 1
ATOM 5175 C C . SER C 2 49 ? 118.940 67.801 88.984 1.00 0.80 119 SER G C 1
ATOM 5176 O O . SER C 2 49 ? 118.440 68.902 89.204 1.00 0.80 119 SER G O 1
ATOM 5179 N N . ASP C 2 50 ? 118.849 66.807 89.895 1.00 0.79 120 ASP G N 1
ATOM 5180 C CA . ASP C 2 50 ? 118.344 67.019 91.243 1.00 0.79 120 ASP G CA 1
ATOM 5181 C C . ASP C 2 50 ? 119.255 67.943 92.054 1.00 0.79 120 ASP G C 1
ATOM 5182 O O . ASP C 2 50 ? 118.798 68.858 92.736 1.00 0.79 120 ASP G O 1
ATOM 5187 N N . PHE C 2 51 ? 120.590 67.744 91.963 1.00 0.82 121 PHE G N 1
ATOM 5188 C CA . PHE C 2 51 ? 121.577 68.638 92.558 1.00 0.82 121 PHE G CA 1
ATOM 5189 C C . PHE C 2 51 ? 121.494 70.050 91.980 1.00 0.82 121 PHE G C 1
ATOM 5190 O O . PHE C 2 51 ? 121.551 71.027 92.723 1.00 0.82 121 PHE G O 1
ATOM 5198 N N . GLU C 2 52 ? 121.327 70.199 90.644 1.00 0.78 122 GLU G N 1
ATOM 5199 C CA . GLU C 2 52 ? 121.137 71.507 90.020 1.00 0.78 122 GLU G CA 1
ATOM 5200 C C . GLU C 2 52 ? 119.904 72.237 90.529 1.00 0.78 122 GLU G C 1
ATOM 5201 O O . GLU C 2 52 ? 119.982 73.382 90.972 1.00 0.78 122 GLU G O 1
ATOM 5207 N N . TYR C 2 53 ? 118.749 71.546 90.575 1.00 0.75 123 TYR G N 1
ATOM 5208 C CA . TYR C 2 53 ? 117.509 72.097 91.101 1.00 0.75 123 TYR G CA 1
ATOM 5209 C C . TYR C 2 53 ? 117.608 72.468 92.576 1.00 0.75 123 TYR G C 1
ATOM 5210 O O . TYR C 2 53 ? 117.195 73.545 92.998 1.00 0.75 123 TYR G O 1
ATOM 5219 N N . PHE C 2 54 ? 118.222 71.597 93.398 1.00 0.77 124 PHE G N 1
ATOM 5220 C CA . PHE C 2 54 ? 118.494 71.841 94.803 1.00 0.77 124 PHE G CA 1
ATOM 5221 C C . PHE C 2 54 ? 119.304 73.108 95.031 1.00 0.77 124 PHE G C 1
ATOM 5222 O O . PHE C 2 54 ? 119.018 73.880 95.941 1.00 0.77 124 PHE G O 1
ATOM 5230 N N . ARG C 2 55 ? 120.324 73.360 94.195 1.00 0.73 125 ARG G N 1
ATOM 5231 C CA . ARG C 2 55 ? 121.138 74.548 94.291 1.00 0.73 125 ARG G CA 1
ATOM 5232 C C . ARG C 2 55 ? 120.379 75.851 94.081 1.00 0.73 125 ARG G C 1
ATOM 5233 O O . ARG C 2 55 ? 120.512 76.772 94.886 1.00 0.73 125 ARG G O 1
ATOM 5241 N N . ASP C 2 56 ? 119.511 75.930 93.053 1.00 0.74 126 ASP G N 1
ATOM 5242 C CA . ASP C 2 56 ? 118.647 77.078 92.820 1.00 0.74 126 ASP G CA 1
ATOM 5243 C C . ASP C 2 56 ? 117.709 77.316 93.995 1.00 0.74 126 ASP G C 1
ATOM 5244 O O . ASP C 2 56 ? 117.553 78.433 94.492 1.00 0.74 126 ASP G O 1
ATOM 5249 N N . ILE C 2 57 ? 117.085 76.239 94.513 1.00 0.74 127 ILE G N 1
ATOM 5250 C CA . ILE C 2 57 ? 116.216 76.311 95.679 1.00 0.74 127 ILE G CA 1
ATOM 5251 C C . ILE C 2 57 ? 116.978 76.777 96.918 1.00 0.74 127 ILE G C 1
ATOM 5252 O O . ILE C 2 57 ? 116.527 77.669 97.633 1.00 0.74 127 ILE G O 1
ATOM 5257 N N . LEU C 2 58 ? 118.185 76.234 97.169 1.00 0.73 128 LEU G N 1
ATOM 5258 C CA . LEU C 2 58 ? 119.048 76.609 98.277 1.00 0.73 128 LEU G CA 1
ATOM 5259 C C . LEU C 2 58 ? 119.519 78.055 98.225 1.00 0.73 128 LEU G C 1
ATOM 5260 O O . LEU C 2 58 ? 119.475 78.786 99.212 1.00 0.73 128 LEU G O 1
ATOM 5265 N N . GLU C 2 59 ? 119.948 78.536 97.045 1.00 0.68 129 GLU G N 1
ATOM 5266 C CA . GLU C 2 59 ? 120.343 79.918 96.833 1.00 0.68 129 GLU G CA 1
ATOM 5267 C C . GLU C 2 59 ? 119.183 80.891 97.039 1.00 0.68 129 GLU G C 1
ATOM 5268 O O . GLU C 2 59 ? 119.304 81.908 97.729 1.00 0.68 129 GLU G O 1
ATOM 5274 N N . ARG C 2 60 ? 117.983 80.563 96.517 1.00 0.63 130 ARG G N 1
ATOM 5275 C CA . ARG C 2 60 ? 116.777 81.324 96.790 1.00 0.63 130 ARG G CA 1
ATOM 5276 C C . ARG C 2 60 ? 116.296 81.293 98.241 1.00 0.63 130 ARG G C 1
ATOM 5277 O O . ARG C 2 60 ? 115.905 82.327 98.773 1.00 0.63 130 ARG G O 1
ATOM 5285 N N . GLU C 2 61 ? 116.313 80.127 98.927 1.00 0.62 131 GLU G N 1
ATOM 5286 C CA . GLU C 2 61 ? 115.986 80.035 100.351 1.00 0.62 131 GLU G CA 1
ATOM 5287 C C . GLU C 2 61 ? 116.930 80.853 101.215 1.00 0.62 131 GLU G C 1
ATOM 5288 O O . GLU C 2 61 ? 116.505 81.583 102.111 1.00 0.62 131 GLU G O 1
ATOM 5294 N N . SER C 2 62 ? 118.247 80.790 100.923 1.00 0.62 132 SER G N 1
ATOM 5295 C CA . SER C 2 62 ? 119.271 81.545 101.633 1.00 0.62 132 SER G CA 1
ATOM 5296 C C . SER C 2 62 ? 119.025 83.024 101.611 1.00 0.62 132 SER G C 1
ATOM 5297 O O . SER C 2 62 ? 119.210 83.701 102.615 1.00 0.62 132 SER G O 1
ATOM 5300 N N . ALA C 2 63 ? 118.680 83.569 100.421 1.00 0.37 133 ALA G N 1
ATOM 5301 C CA . ALA C 2 63 ? 118.470 84.986 100.229 1.00 0.37 133 ALA G CA 1
ATOM 5302 C C . ALA C 2 63 ? 119.668 85.809 100.705 1.00 0.37 133 ALA G C 1
ATOM 5303 O O . ALA C 2 63 ? 119.432 86.868 101.293 1.00 0.37 133 ALA G O 1
ATOM 5305 N N . ARG C 2 64 ? 120.946 85.327 100.522 1.00 0.38 134 ARG G N 1
ATOM 5306 C CA . ARG C 2 64 ? 122.051 85.626 101.445 1.00 0.38 134 ARG G CA 1
ATOM 5307 C C . ARG C 2 64 ? 123.443 85.058 101.110 1.00 0.38 134 ARG G C 1
ATOM 5308 O O . ARG C 2 64 ? 124.311 85.740 100.569 1.00 0.38 134 ARG G O 1
ATOM 5316 N N . VAL C 2 65 ? 123.759 83.813 101.519 1.00 0.50 135 VAL G N 1
ATOM 5317 C CA . VAL C 2 65 ? 125.161 83.373 101.581 1.00 0.50 135 VAL G CA 1
ATOM 5318 C C . VAL C 2 65 ? 125.755 82.772 100.315 1.00 0.50 135 VAL G C 1
ATOM 5319 O O . VAL C 2 65 ? 125.065 82.496 99.336 1.00 0.50 135 VAL G O 1
ATOM 5323 N N . THR C 2 66 ? 127.091 82.539 100.310 1.00 0.65 136 THR G N 1
ATOM 5324 C CA . THR C 2 66 ? 127.796 81.971 99.156 1.00 0.65 136 THR G CA 1
ATOM 5325 C C . THR C 2 66 ? 127.664 80.465 99.083 1.00 0.65 136 THR G C 1
ATOM 5326 O O . THR C 2 66 ? 128.141 79.725 99.940 1.00 0.65 136 THR G O 1
ATOM 5330 N N . ILE C 2 67 ? 127.050 79.957 98.001 1.00 0.73 137 ILE G N 1
ATOM 5331 C CA . ILE C 2 67 ? 126.939 78.533 97.752 1.00 0.73 137 ILE G CA 1
ATOM 5332 C C . ILE C 2 67 ? 127.921 78.188 96.640 1.00 0.73 137 ILE G C 1
ATOM 5333 O O . ILE C 2 67 ? 127.791 78.758 95.551 1.00 0.73 137 ILE G O 1
ATOM 5338 N N . PRO C 2 68 ? 128.931 77.318 96.801 1.00 0.80 138 PRO G N 1
ATOM 5339 C CA . PRO C 2 68 ? 129.810 76.915 95.699 1.00 0.80 138 PRO G CA 1
ATOM 5340 C C . PRO C 2 68 ? 129.075 76.409 94.457 1.00 0.80 138 PRO G C 1
ATOM 5341 O O . PRO C 2 68 ? 127.955 75.903 94.594 1.00 0.80 138 PRO G O 1
ATOM 5345 N N . PRO C 2 69 ? 129.578 76.556 93.237 1.00 0.82 139 PRO G N 1
ATOM 5346 C CA . PRO C 2 69 ? 128.937 75.957 92.090 1.00 0.82 139 PRO G CA 1
ATOM 5347 C C . PRO C 2 69 ? 129.202 74.462 92.042 1.00 0.82 139 PRO G C 1
ATOM 5348 O O . PRO C 2 69 ? 130.147 73.957 92.643 1.00 0.82 139 PRO G O 1
ATOM 5352 N N . LEU C 2 70 ? 128.318 73.729 91.352 1.00 0.81 140 LEU G N 1
ATOM 5353 C CA . LEU C 2 70 ? 128.443 72.308 91.116 1.00 0.81 140 LEU G CA 1
ATOM 5354 C C . LEU C 2 70 ? 129.517 71.975 90.077 1.00 0.81 140 LEU G C 1
ATOM 5355 O O . LEU C 2 70 ? 129.875 72.855 89.295 1.00 0.81 140 LEU G O 1
ATOM 5360 N N . PRO C 2 71 ? 130.048 70.738 90.003 1.00 0.81 141 PRO G N 1
ATOM 5361 C CA . PRO C 2 71 ? 131.167 70.373 89.125 1.00 0.81 141 PRO G CA 1
ATOM 5362 C C . PRO C 2 71 ? 130.971 70.649 87.649 1.00 0.81 141 PRO G C 1
ATOM 5363 O O . PRO C 2 71 ? 131.961 70.809 86.941 1.00 0.81 141 PRO G O 1
ATOM 5367 N N . GLY C 2 72 ? 129.723 70.667 87.155 1.00 0.72 142 GLY G N 1
ATOM 5368 C CA . GLY C 2 72 ? 129.426 71.078 85.793 1.00 0.72 142 GLY G CA 1
ATOM 5369 C C . GLY C 2 72 ? 128.663 70.073 84.969 1.00 0.72 142 GLY G C 1
ATOM 5370 O O . GLY C 2 72 ? 128.666 68.855 85.180 1.00 0.72 142 GLY G O 1
ATOM 5371 N N . LYS C 2 73 ? 127.959 70.604 83.952 1.00 0.66 143 LYS G N 1
ATOM 5372 C CA . LYS C 2 73 ? 127.338 69.845 82.890 1.00 0.66 143 LYS G CA 1
ATOM 5373 C C . LYS C 2 73 ? 128.366 69.169 81.989 1.00 0.66 143 LYS G C 1
ATOM 5374 O O . LYS C 2 73 ? 129.494 69.617 81.832 1.00 0.66 143 LYS G O 1
ATOM 5380 N N . VAL C 2 74 ? 127.990 68.026 81.392 1.00 0.61 144 VAL G N 1
ATOM 5381 C CA . VAL C 2 74 ? 128.902 67.236 80.591 1.00 0.61 144 VAL G CA 1
ATOM 5382 C C . VAL C 2 74 ? 128.185 66.907 79.309 1.00 0.61 144 VAL G C 1
ATOM 5383 O O . VAL C 2 74 ? 127.083 66.368 79.320 1.00 0.61 144 VAL G O 1
ATOM 5387 N N . PHE C 2 75 ? 128.806 67.240 78.168 1.00 0.51 145 PHE G N 1
ATOM 5388 C CA . PHE C 2 75 ? 128.223 66.972 76.866 1.00 0.51 145 PHE G CA 1
ATOM 5389 C C . PHE C 2 75 ? 128.937 65.840 76.153 1.00 0.51 145 PHE G C 1
ATOM 5390 O O . PHE C 2 75 ? 128.415 65.286 75.190 1.00 0.51 145 PHE G O 1
ATOM 5398 N N . THR C 2 76 ? 130.132 65.430 76.620 1.00 0.42 146 THR G N 1
ATOM 5399 C CA . THR C 2 76 ? 130.964 64.485 75.873 1.00 0.42 146 THR G CA 1
ATOM 5400 C C . THR C 2 76 ? 130.633 63.024 76.111 1.00 0.42 146 THR G C 1
ATOM 5401 O O . THR C 2 76 ? 130.276 62.310 75.184 1.00 0.42 146 THR G O 1
ATOM 5405 N N . ASN C 2 77 ? 130.715 62.510 77.359 1.00 0.58 147 ASN G N 1
ATOM 5406 C CA . ASN C 2 77 ? 130.479 61.092 77.610 1.00 0.58 147 ASN G CA 1
ATOM 5407 C C . ASN C 2 77 ? 129.915 60.898 79.009 1.00 0.58 147 ASN G C 1
ATOM 5408 O O . ASN C 2 77 ? 130.582 60.364 79.892 1.00 0.58 147 ASN G O 1
ATOM 5413 N N . ARG C 2 78 ? 128.658 61.301 79.269 1.00 0.58 148 ARG G N 1
ATOM 5414 C CA . ARG C 2 78 ? 128.072 61.254 80.608 1.00 0.58 148 ARG G CA 1
ATOM 5415 C C . ARG C 2 78 ? 127.958 59.879 81.239 1.00 0.58 148 ARG G C 1
ATOM 5416 O O . ARG C 2 78 ? 127.806 59.783 82.455 1.00 0.58 148 ARG G O 1
ATOM 5424 N N . PHE C 2 79 ? 128.025 58.800 80.456 1.00 0.64 149 PHE G N 1
ATOM 5425 C CA . PHE C 2 79 ? 127.848 57.453 80.962 1.00 0.64 149 PHE G CA 1
ATOM 5426 C C . PHE C 2 79 ? 129.152 56.664 80.991 1.00 0.64 149 PHE G C 1
ATOM 5427 O O . PHE C 2 79 ? 129.163 55.467 81.250 1.00 0.64 149 PHE G O 1
ATOM 5435 N N . SER C 2 80 ? 130.295 57.330 80.742 1.00 0.71 150 SER G N 1
ATOM 5436 C CA . SER C 2 80 ? 131.623 56.745 80.908 1.00 0.71 150 SER G CA 1
ATOM 5437 C C . SER C 2 80 ? 132.038 56.619 82.368 1.00 0.71 150 SER G C 1
ATOM 5438 O O . SER C 2 80 ? 131.821 57.534 83.161 1.00 0.71 150 SER G O 1
ATOM 5441 N N . ASP C 2 81 ? 132.711 55.510 82.738 1.00 0.73 151 ASP G N 1
ATOM 5442 C CA . ASP C 2 81 ? 133.145 55.203 84.092 1.00 0.73 151 ASP G CA 1
ATOM 5443 C C . ASP C 2 81 ? 133.953 56.305 84.770 1.00 0.73 151 ASP G C 1
ATOM 5444 O O . ASP C 2 81 ? 133.648 56.744 85.881 1.00 0.73 151 ASP G O 1
ATOM 5449 N N . GLU C 2 82 ? 134.975 56.840 84.073 1.00 0.70 152 GLU G N 1
ATOM 5450 C CA . GLU C 2 82 ? 135.779 57.947 84.554 1.00 0.70 152 GLU G CA 1
ATOM 5451 C C . GLU C 2 82 ? 134.960 59.211 84.775 1.00 0.70 152 GLU G C 1
ATOM 5452 O O . GLU C 2 82 ? 135.090 59.899 85.786 1.00 0.70 152 GLU G O 1
ATOM 5458 N N . VAL C 2 83 ? 134.040 59.535 83.848 1.00 0.74 153 VAL G N 1
ATOM 5459 C CA . VAL C 2 83 ? 133.157 60.688 83.946 1.00 0.74 153 VAL G CA 1
ATOM 5460 C C . VAL C 2 83 ? 132.208 60.600 85.133 1.00 0.74 153 VAL G C 1
ATOM 5461 O O . VAL C 2 83 ? 132.034 61.565 85.882 1.00 0.74 153 VAL G O 1
ATOM 5465 N N . ILE C 2 84 ? 131.611 59.415 85.370 1.00 0.74 154 ILE G N 1
ATOM 5466 C CA . ILE C 2 84 ? 130.772 59.158 86.531 1.00 0.74 154 ILE G CA 1
ATOM 5467 C C . ILE C 2 84 ? 131.535 59.336 87.832 1.00 0.74 154 ILE G C 1
ATOM 5468 O O . ILE C 2 84 ? 131.050 60.007 88.746 1.00 0.74 154 ILE G O 1
ATOM 5473 N N . GLU C 2 85 ? 132.766 58.795 87.932 1.00 0.73 155 GLU G N 1
ATOM 5474 C CA . GLU C 2 85 ? 133.620 58.983 89.092 1.00 0.73 155 GLU G CA 1
ATOM 5475 C C . GLU C 2 85 ? 134.061 60.420 89.331 1.00 0.73 155 GLU G C 1
ATOM 5476 O O . GLU C 2 85 ? 133.961 60.934 90.445 1.00 0.73 155 GLU G O 1
ATOM 5482 N N . ASN C 2 86 ? 134.466 61.147 88.263 1.00 0.75 156 ASN G N 1
ATOM 5483 C CA . ASN C 2 86 ? 134.822 62.563 88.333 1.00 0.75 156 ASN G CA 1
ATOM 5484 C C . ASN C 2 86 ? 133.693 63.397 88.924 1.00 0.75 156 ASN G C 1
ATOM 5485 O O . ASN C 2 86 ? 133.862 64.209 89.834 1.00 0.75 156 ASN G O 1
ATOM 5490 N N . ARG C 2 87 ? 132.473 63.167 88.416 1.00 0.73 157 ARG G N 1
ATOM 5491 C CA . ARG C 2 87 ? 131.284 63.797 88.923 1.00 0.73 157 ARG G CA 1
ATOM 5492 C C . ARG C 2 87 ? 130.939 63.390 90.342 1.00 0.73 157 ARG G C 1
ATOM 5493 O O . ARG C 2 87 ? 130.628 64.243 91.165 1.00 0.73 157 ARG G O 1
ATOM 5501 N N . ARG C 2 88 ? 131.025 62.090 90.683 1.00 0.76 158 ARG G N 1
ATOM 5502 C CA . ARG C 2 88 ? 130.734 61.591 92.017 1.00 0.76 158 ARG G CA 1
ATOM 5503 C C . ARG C 2 88 ? 131.617 62.218 93.078 1.00 0.76 158 ARG G C 1
ATOM 5504 O O . ARG C 2 88 ? 131.122 62.706 94.094 1.00 0.76 158 ARG G O 1
ATOM 5512 N N . ALA C 2 89 ? 132.931 62.293 92.825 1.00 0.83 159 ALA G N 1
ATOM 5513 C CA . ALA C 2 89 ? 133.892 62.949 93.685 1.00 0.83 159 ALA G CA 1
ATOM 5514 C C . ALA C 2 89 ? 133.616 64.442 93.864 1.00 0.83 159 ALA G C 1
ATOM 5515 O O . ALA C 2 89 ? 133.694 64.999 94.962 1.00 0.83 159 ALA G O 1
ATOM 5517 N N . GLY C 2 90 ? 133.220 65.133 92.773 1.00 0.83 160 GLY G N 1
ATOM 5518 C CA . GLY C 2 90 ? 132.829 66.536 92.835 1.00 0.83 160 GLY G CA 1
ATOM 5519 C C . GLY C 2 90 ? 131.539 66.792 93.573 1.00 0.83 160 GLY G C 1
ATOM 5520 O O . GLY C 2 90 ? 131.432 67.746 94.338 1.00 0.83 160 GLY G O 1
ATOM 5521 N N . LEU C 2 91 ? 130.522 65.929 93.392 1.00 0.83 161 LEU G N 1
ATOM 5522 C CA . LEU C 2 91 ? 129.293 65.966 94.163 1.00 0.83 161 LEU G CA 1
ATOM 5523 C C . LEU C 2 91 ? 129.524 65.655 95.631 1.00 0.83 161 LEU G C 1
ATOM 5524 O O . LEU C 2 91 ? 128.973 66.314 96.510 1.00 0.83 161 LEU G O 1
ATOM 5529 N N . GLU C 2 92 ? 130.387 64.662 95.930 1.00 0.78 162 GLU G N 1
ATOM 5530 C CA . GLU C 2 92 ? 130.771 64.302 97.284 1.00 0.78 162 GLU G CA 1
ATOM 5531 C C . GLU C 2 92 ? 131.421 65.455 98.031 1.00 0.78 162 GLU G C 1
ATOM 5532 O O . GLU C 2 92 ? 131.037 65.780 99.156 1.00 0.78 162 GLU G O 1
ATOM 5538 N N . LYS C 2 93 ? 132.387 66.149 97.400 1.00 0.77 163 LYS G N 1
ATOM 5539 C CA . LYS C 2 93 ? 132.995 67.341 97.961 1.00 0.77 163 LYS G CA 1
ATOM 5540 C C . LYS C 2 93 ? 132.032 68.508 98.117 1.00 0.77 163 LYS G C 1
ATOM 5541 O O . LYS C 2 93 ? 131.985 69.146 99.168 1.00 0.77 163 LYS G O 1
ATOM 5547 N N . PHE C 2 94 ? 131.208 68.793 97.087 1.00 0.81 164 PHE G N 1
ATOM 5548 C CA . PHE C 2 94 ? 130.213 69.857 97.130 1.00 0.81 164 PHE G CA 1
ATOM 5549 C C . PHE C 2 94 ? 129.216 69.671 98.267 1.00 0.81 164 PHE G C 1
ATOM 5550 O O . PHE C 2 94 ? 128.932 70.588 99.036 1.00 0.81 164 PHE G O 1
ATOM 5558 N N . LEU C 2 95 ? 128.673 68.448 98.396 1.00 0.82 165 LEU G N 1
ATOM 5559 C CA . LEU C 2 95 ? 127.683 68.140 99.398 1.00 0.82 165 LEU G CA 1
ATOM 5560 C C . LEU C 2 95 ? 128.236 68.247 100.797 1.00 0.82 165 LEU G C 1
ATOM 5561 O O . LEU C 2 95 ? 127.615 68.858 101.661 1.00 0.82 165 LEU G O 1
ATOM 5566 N N . LYS C 2 96 ? 129.455 67.753 101.060 1.00 0.78 166 LYS G N 1
ATOM 5567 C CA . LYS C 2 96 ? 130.108 67.915 102.350 1.00 0.78 166 LYS G CA 1
ATOM 5568 C C . LYS C 2 96 ? 130.312 69.372 102.774 1.00 0.78 166 LYS G C 1
ATOM 5569 O O . LYS C 2 96 ? 130.117 69.716 103.936 1.00 0.78 166 LYS G O 1
ATOM 5575 N N . ILE C 2 97 ? 130.676 70.280 101.847 1.00 0.77 167 ILE G N 1
ATOM 5576 C CA . ILE C 2 97 ? 130.749 71.709 102.151 1.00 0.77 167 ILE G CA 1
ATOM 5577 C C . ILE C 2 97 ? 129.389 72.327 102.477 1.00 0.77 167 ILE G C 1
ATOM 5578 O O . ILE C 2 97 ? 129.229 73.042 103.467 1.00 0.77 167 ILE G O 1
ATOM 5583 N N . VAL C 2 98 ? 128.351 72.045 101.664 1.00 0.80 168 VAL G N 1
ATOM 5584 C CA . VAL C 2 98 ? 127.015 72.602 101.856 1.00 0.80 168 VAL G CA 1
ATOM 5585 C C . VAL C 2 98 ? 126.385 72.176 103.168 1.00 0.80 168 VAL G C 1
ATOM 5586 O O . VAL C 2 98 ? 125.863 72.980 103.937 1.00 0.80 168 VAL G O 1
ATOM 5590 N N . VAL C 2 99 ? 126.461 70.879 103.493 1.00 0.80 169 VAL G N 1
ATOM 5591 C CA . VAL C 2 99 ? 125.849 70.365 104.703 1.00 0.80 169 VAL G CA 1
ATOM 5592 C C . VAL C 2 99 ? 126.690 70.646 105.932 1.00 0.80 169 VAL G C 1
ATOM 5593 O O . VAL C 2 99 ? 126.224 70.540 107.061 1.00 0.80 169 VAL G O 1
ATOM 5597 N N . GLY C 2 100 ? 127.976 70.995 105.737 1.00 0.78 170 GLY G N 1
ATOM 5598 C CA . GLY C 2 100 ? 128.893 71.314 106.818 1.00 0.78 170 GLY G CA 1
ATOM 5599 C C . GLY C 2 100 ? 128.826 72.735 107.292 1.00 0.78 170 GLY G C 1
ATOM 5600 O O . GLY C 2 100 ? 129.360 73.065 108.346 1.00 0.78 170 GLY G O 1
ATOM 5601 N N . HIS C 2 101 ? 128.163 73.623 106.532 1.00 0.72 171 HIS G N 1
ATOM 5602 C CA . HIS C 2 101 ? 128.061 75.032 106.859 1.00 0.72 171 HIS G CA 1
ATOM 5603 C C . HIS C 2 101 ? 127.130 75.298 108.037 1.00 0.72 171 HIS G C 1
ATOM 5604 O O . HIS C 2 101 ? 125.930 75.036 107.894 1.00 0.72 171 HIS G O 1
ATOM 5611 N N . PRO C 2 102 ? 127.572 75.834 109.183 1.00 0.71 172 PRO G N 1
ATOM 5612 C CA . PRO C 2 102 ? 126.773 75.913 110.407 1.00 0.71 172 PRO G CA 1
ATOM 5613 C C . PRO C 2 102 ? 125.408 76.550 110.270 1.00 0.71 172 PRO G C 1
ATOM 5614 O O . PRO C 2 102 ? 124.437 76.047 110.827 1.00 0.71 172 PRO G O 1
ATOM 5618 N N . LEU C 2 103 ? 125.303 77.661 109.526 1.00 0.65 173 LEU G N 1
ATOM 5619 C CA . LEU C 2 103 ? 124.039 78.332 109.293 1.00 0.65 173 LEU G CA 1
ATOM 5620 C C . LEU C 2 103 ? 123.064 77.551 108.423 1.00 0.65 173 LEU G C 1
ATOM 5621 O O . LEU C 2 103 ? 121.852 77.617 108.604 1.00 0.65 173 LEU G O 1
ATOM 5626 N N . LEU C 2 104 ? 123.559 76.764 107.445 1.00 0.69 174 LEU G N 1
ATOM 5627 C CA . LEU C 2 104 ? 122.699 75.904 106.649 1.00 0.69 174 LEU G CA 1
ATOM 5628 C C . LEU C 2 104 ? 122.161 74.756 107.496 1.00 0.69 174 LEU G C 1
ATOM 5629 O O . LEU C 2 104 ? 120.986 74.406 107.422 1.00 0.69 174 LEU G O 1
ATOM 5634 N N . GLN C 2 105 ? 122.991 74.190 108.391 1.00 0.67 175 GLN G N 1
ATOM 5635 C CA . GLN C 2 105 ? 122.596 73.137 109.315 1.00 0.67 175 GLN G CA 1
ATOM 5636 C C . GLN C 2 105 ? 121.451 73.502 110.244 1.00 0.67 175 GLN G C 1
ATOM 5637 O O . GLN C 2 105 ? 120.563 72.694 110.510 1.00 0.67 175 GLN G O 1
ATOM 5643 N N . THR C 2 106 ? 121.458 74.733 110.776 1.00 0.62 176 THR G N 1
ATOM 5644 C CA . THR C 2 106 ? 120.440 75.173 111.715 1.00 0.62 176 THR G CA 1
ATOM 5645 C C . THR C 2 106 ? 119.272 75.889 111.069 1.00 0.62 176 THR G C 1
ATOM 5646 O O . THR C 2 106 ? 118.181 75.917 111.633 1.00 0.62 176 THR G O 1
ATOM 5650 N N . GLY C 2 107 ? 119.454 76.472 109.867 1.00 0.70 177 GLY G N 1
ATOM 5651 C CA . GLY C 2 107 ? 118.429 77.306 109.246 1.00 0.70 177 GLY G CA 1
ATOM 5652 C C . GLY C 2 107 ? 117.822 76.806 107.966 1.00 0.70 177 GLY G C 1
ATOM 5653 O O . GLY C 2 107 ? 116.737 77.248 107.597 1.00 0.70 177 GLY G O 1
ATOM 5654 N N . SER C 2 108 ? 118.482 75.890 107.233 1.00 0.73 178 SER G N 1
ATOM 5655 C CA . SER C 2 108 ? 118.018 75.494 105.895 1.00 0.73 178 SER G CA 1
ATOM 5656 C C . SER C 2 108 ? 117.037 74.332 105.950 1.00 0.73 178 SER G C 1
ATOM 5657 O O . SER C 2 108 ? 117.344 73.209 106.350 1.00 0.73 178 SER G O 1
ATOM 5660 N N . LYS C 2 109 ? 115.784 74.587 105.533 1.00 0.69 179 LYS G N 1
ATOM 5661 C CA . LYS C 2 109 ? 114.737 73.590 105.449 1.00 0.69 179 LYS G CA 1
ATOM 5662 C C . LYS C 2 109 ? 114.891 72.771 104.184 1.00 0.69 179 LYS G C 1
ATOM 5663 O O . LYS C 2 109 ? 114.672 71.559 104.151 1.00 0.69 179 LYS G O 1
ATOM 5669 N N . VAL C 2 110 ? 115.314 73.446 103.104 1.00 0.75 180 VAL G N 1
ATOM 5670 C CA . VAL C 2 110 ? 115.582 72.867 101.799 1.00 0.75 180 VAL G CA 1
ATOM 5671 C C . VAL C 2 110 ? 116.670 71.811 101.859 1.00 0.75 180 VAL G C 1
ATOM 5672 O O . VAL C 2 110 ? 116.561 70.732 101.275 1.00 0.75 180 VAL G O 1
ATOM 5676 N N . LEU C 2 111 ? 117.741 72.082 102.627 1.00 0.78 181 LEU G N 1
ATOM 5677 C CA . LEU C 2 111 ? 118.814 71.141 102.887 1.00 0.78 181 LEU G CA 1
ATOM 5678 C C . LEU C 2 111 ? 118.352 69.856 103.532 1.00 0.78 181 LEU G C 1
ATOM 5679 O O . LEU C 2 111 ? 118.692 68.756 103.096 1.00 0.78 181 LEU G O 1
ATOM 5684 N N . ALA C 2 112 ? 117.511 69.966 104.573 1.00 0.79 182 ALA G N 1
ATOM 5685 C CA . ALA C 2 112 ? 116.966 68.830 105.277 1.00 0.79 182 ALA G CA 1
ATOM 5686 C C . ALA C 2 112 ? 116.117 67.937 104.383 1.00 0.79 182 ALA G C 1
ATOM 5687 O O . ALA C 2 112 ? 116.258 66.716 104.402 1.00 0.79 182 ALA G O 1
ATOM 5689 N N . ALA C 2 113 ? 115.268 68.543 103.538 1.00 0.79 183 ALA G N 1
ATOM 5690 C CA . ALA C 2 113 ? 114.476 67.858 102.537 1.00 0.79 183 ALA G CA 1
ATOM 5691 C C . ALA C 2 113 ? 115.276 67.183 101.431 1.00 0.79 183 ALA G C 1
ATOM 5692 O O . ALA C 2 113 ? 114.920 66.121 100.935 1.00 0.79 183 ALA G O 1
ATOM 5694 N N . PHE C 2 114 ? 116.390 67.784 100.983 1.00 0.81 184 PHE G N 1
ATOM 5695 C CA . PHE C 2 114 ? 117.257 67.145 100.012 1.00 0.81 184 PHE G CA 1
ATOM 5696 C C . PHE C 2 114 ? 117.926 65.884 100.544 1.00 0.81 184 PHE G C 1
ATOM 5697 O O . PHE C 2 114 ? 118.067 64.902 99.819 1.00 0.81 184 PHE G O 1
ATOM 5705 N N . VAL C 2 115 ? 118.365 65.903 101.813 1.00 0.85 185 VAL G N 1
ATOM 5706 C CA . VAL C 2 115 ? 118.977 64.767 102.490 1.00 0.85 185 VAL G CA 1
ATOM 5707 C C . VAL C 2 115 ? 118.023 63.640 102.869 1.00 0.85 185 VAL G C 1
ATOM 5708 O O . VAL C 2 115 ? 118.391 62.467 102.822 1.00 0.85 185 VAL G O 1
ATOM 5712 N N . GLN C 2 116 ? 116.811 63.982 103.334 1.00 0.79 186 GLN G N 1
ATOM 5713 C CA . GLN C 2 116 ? 115.850 63.022 103.846 1.00 0.79 186 GLN G CA 1
ATOM 5714 C C . GLN C 2 116 ? 114.824 62.523 102.782 1.00 0.79 186 GLN G C 1
ATOM 5715 O O . GLN C 2 116 ? 114.963 62.817 101.560 1.00 0.79 186 GLN G O 1
ATOM 5722 N N . PHE D 3 1 ? 103.580 141.393 99.232 1.00 0.67 5 PHE J N 1
ATOM 5723 C CA . PHE D 3 1 ? 104.213 140.464 100.223 1.00 0.67 5 PHE J CA 1
ATOM 5724 C C . PHE D 3 1 ? 104.682 141.303 101.393 1.00 0.67 5 PHE J C 1
ATOM 5725 O O . PHE D 3 1 ? 103.834 141.848 102.075 1.00 0.67 5 PHE J O 1
ATOM 5733 N N . SER D 3 2 ? 106.000 141.476 101.597 1.00 0.67 6 SER J N 1
ATOM 5734 C CA . SER D 3 2 ? 106.668 142.196 102.681 1.00 0.67 6 SER J CA 1
ATOM 5735 C C . SER D 3 2 ? 107.973 141.446 102.802 1.00 0.67 6 SER J C 1
ATOM 5736 O O . SER D 3 2 ? 108.450 140.880 101.817 1.00 0.67 6 SER J O 1
ATOM 5739 N N . THR D 3 3 ? 108.568 141.403 103.996 1.00 0.90 7 THR J N 1
ATOM 5740 C CA . THR D 3 3 ? 109.656 140.532 104.373 1.00 0.90 7 THR J CA 1
ATOM 5741 C C . THR D 3 3 ? 109.100 139.219 104.905 1.00 0.90 7 THR J C 1
ATOM 5742 O O . THR D 3 3 ? 108.082 139.255 105.594 1.00 0.90 7 THR J O 1
ATOM 5746 N N . PRO D 3 4 ? 109.696 138.036 104.659 1.00 0.90 8 PRO J N 1
ATOM 5747 C CA . PRO D 3 4 ? 109.137 136.782 105.160 1.00 0.90 8 PRO J CA 1
ATOM 5748 C C . PRO D 3 4 ? 109.463 136.634 106.622 1.00 0.90 8 PRO J C 1
ATOM 5749 O O . PRO D 3 4 ? 108.832 135.850 107.330 1.00 0.90 8 PRO J O 1
ATOM 5753 N N . VAL D 3 5 ? 110.491 137.362 107.075 1.00 0.90 9 VAL J N 1
ATOM 5754 C CA . VAL D 3 5 ? 111.048 137.238 108.390 1.00 0.90 9 VAL J CA 1
ATOM 5755 C C . VAL D 3 5 ? 111.613 138.572 108.823 1.00 0.90 9 VAL J C 1
ATOM 5756 O O . VAL D 3 5 ? 112.165 139.327 108.019 1.00 0.90 9 VAL J O 1
ATOM 5760 N N . ASP D 3 6 ? 111.455 138.898 110.113 1.00 0.91 10 ASP J N 1
ATOM 5761 C CA . ASP D 3 6 ? 111.938 140.101 110.741 1.00 0.91 10 ASP J CA 1
ATOM 5762 C C . ASP D 3 6 ? 112.805 139.663 111.924 1.00 0.91 10 ASP J C 1
ATOM 5763 O O . ASP D 3 6 ? 112.472 138.700 112.618 1.00 0.91 10 ASP J O 1
ATOM 5768 N N . ILE D 3 7 ? 113.954 140.323 112.166 1.00 0.93 11 ILE J N 1
ATOM 5769 C CA . ILE D 3 7 ? 114.913 139.923 113.191 1.00 0.93 11 ILE J CA 1
ATOM 5770 C C . ILE D 3 7 ? 114.945 141.013 114.240 1.00 0.93 11 ILE J C 1
ATOM 5771 O O . ILE D 3 7 ? 115.311 142.152 113.949 1.00 0.93 11 ILE J O 1
ATOM 5776 N N . ASP D 3 8 ? 114.621 140.694 115.506 1.00 0.93 12 ASP J N 1
ATOM 5777 C CA . ASP D 3 8 ? 114.730 141.653 116.584 1.00 0.93 12 ASP J CA 1
ATOM 5778 C C . ASP D 3 8 ? 115.693 141.135 117.648 1.00 0.93 12 ASP J C 1
ATOM 5779 O O . ASP D 3 8 ? 115.878 139.934 117.834 1.00 0.93 12 ASP J O 1
ATOM 5784 N N . ILE D 3 9 ? 116.383 142.049 118.350 1.00 0.92 13 ILE J N 1
ATOM 5785 C CA . ILE D 3 9 ? 117.377 141.710 119.359 1.00 0.92 13 ILE J CA 1
ATOM 5786 C C . ILE D 3 9 ? 116.961 142.370 120.649 1.00 0.92 13 ILE J C 1
ATOM 5787 O O . ILE D 3 9 ? 116.899 143.599 120.765 1.00 0.92 13 ILE J O 1
ATOM 5792 N N . VAL D 3 10 ? 116.698 141.534 121.669 1.00 0.87 14 VAL J N 1
ATOM 5793 C CA . VAL D 3 10 ? 116.280 141.968 122.982 1.00 0.87 14 VAL J CA 1
ATOM 5794 C C . VAL D 3 10 ? 117.321 141.507 123.982 1.00 0.87 14 VAL J C 1
ATOM 5795 O O . VAL D 3 10 ? 117.560 140.316 124.173 1.00 0.87 14 VAL J O 1
ATOM 5799 N N . LEU D 3 11 ? 118.000 142.465 124.632 1.00 0.89 15 LEU J N 1
ATOM 5800 C CA . LEU D 3 11 ? 118.991 142.212 125.662 1.00 0.89 15 LEU J CA 1
ATOM 5801 C C . LEU D 3 11 ? 118.369 141.698 126.949 1.00 0.89 15 LEU J C 1
ATOM 5802 O O . LEU D 3 11 ? 117.238 142.027 127.288 1.00 0.89 15 LEU J O 1
ATOM 5807 N N . ALA D 3 12 ? 119.106 140.872 127.714 1.00 0.83 16 ALA J N 1
ATOM 5808 C CA . ALA D 3 12 ? 118.611 140.322 128.961 1.00 0.83 16 ALA J CA 1
ATOM 5809 C C . ALA D 3 12 ? 118.389 141.366 130.051 1.00 0.83 16 ALA J C 1
ATOM 5810 O O . ALA D 3 12 ? 117.525 141.216 130.908 1.00 0.83 16 ALA J O 1
ATOM 5812 N N . ASP D 3 13 ? 119.181 142.451 130.035 1.00 0.78 17 ASP J N 1
ATOM 5813 C CA . ASP D 3 13 ? 119.131 143.536 130.984 1.00 0.78 17 ASP J CA 1
ATOM 5814 C C . ASP D 3 13 ? 118.470 144.775 130.402 1.00 0.78 17 ASP J C 1
ATOM 5815 O O . ASP D 3 13 ? 118.634 145.879 130.914 1.00 0.78 17 ASP J O 1
ATOM 5820 N N . ALA D 3 14 ? 117.661 144.609 129.336 1.00 0.80 18 ALA J N 1
ATOM 5821 C CA . ALA D 3 14 ? 117.073 145.685 128.572 1.00 0.80 18 ALA J CA 1
ATOM 5822 C C . ALA D 3 14 ? 116.275 146.720 129.369 1.00 0.80 18 ALA J C 1
ATOM 5823 O O . ALA D 3 14 ? 116.352 147.901 129.067 1.00 0.80 18 ALA J O 1
ATOM 5825 N N . ASP D 3 15 ? 115.512 146.317 130.407 1.00 0.75 19 ASP J N 1
ATOM 5826 C CA . ASP D 3 15 ? 114.830 147.242 131.289 1.00 0.75 19 ASP J CA 1
ATOM 5827 C C . ASP D 3 15 ? 115.730 148.119 132.163 1.00 0.75 19 ASP J C 1
ATOM 5828 O O . ASP D 3 15 ? 115.485 149.308 132.347 1.00 0.75 19 ASP J O 1
ATOM 5833 N N . LYS D 3 16 ? 116.790 147.541 132.770 1.00 0.74 20 LYS J N 1
ATOM 5834 C CA . LYS D 3 16 ? 117.557 148.234 133.798 1.00 0.74 20 LYS J CA 1
ATOM 5835 C C . LYS D 3 16 ? 118.829 148.865 133.259 1.00 0.74 20 LYS J C 1
ATOM 5836 O O . LYS D 3 16 ? 119.430 149.717 133.914 1.00 0.74 20 LYS J O 1
ATOM 5842 N N . ARG D 3 17 ? 119.299 148.466 132.063 1.00 0.78 21 ARG J N 1
ATOM 5843 C CA . ARG D 3 17 ? 120.517 149.010 131.493 1.00 0.78 21 ARG J CA 1
ATOM 5844 C C . ARG D 3 17 ? 120.385 150.445 130.998 1.00 0.78 21 ARG J C 1
ATOM 5845 O O . ARG D 3 17 ? 119.505 150.796 130.217 1.00 0.78 21 ARG J O 1
ATOM 5853 N N . ALA D 3 18 ? 121.307 151.323 131.437 1.00 0.85 22 ALA J N 1
ATOM 5854 C CA . ALA D 3 18 ? 121.385 152.693 130.982 1.00 0.85 22 ALA J CA 1
ATOM 5855 C C . ALA D 3 18 ? 121.627 152.856 129.481 1.00 0.85 22 ALA J C 1
ATOM 5856 O O . ALA D 3 18 ? 122.301 152.058 128.830 1.00 0.85 22 ALA J O 1
ATOM 5858 N N . MET D 3 19 ? 121.069 153.929 128.895 1.00 0.86 23 MET J N 1
ATOM 5859 C CA . MET D 3 19 ? 121.266 154.272 127.503 1.00 0.86 23 MET J CA 1
ATOM 5860 C C . MET D 3 19 ? 121.973 155.605 127.421 1.00 0.86 23 MET J C 1
ATOM 5861 O O . MET D 3 19 ? 122.003 156.367 128.385 1.00 0.86 23 MET J O 1
ATOM 5866 N N . VAL D 3 20 ? 122.565 155.907 126.256 1.00 0.91 24 VAL J N 1
ATOM 5867 C CA . VAL D 3 20 ? 123.268 157.157 126.027 1.00 0.91 24 VAL J CA 1
ATOM 5868 C C . VAL D 3 20 ? 122.953 157.662 124.633 1.00 0.91 24 VAL J C 1
ATOM 5869 O O . VAL D 3 20 ? 122.469 156.916 123.781 1.00 0.91 24 VAL J O 1
ATOM 5873 N N . ASP D 3 21 ? 123.245 158.955 124.385 1.00 0.89 25 ASP J N 1
ATOM 5874 C CA . ASP D 3 21 ? 123.023 159.616 123.117 1.00 0.89 25 ASP J CA 1
ATOM 5875 C C . ASP D 3 21 ? 124.308 159.702 122.294 1.00 0.89 25 ASP J C 1
ATOM 5876 O O . ASP D 3 21 ? 125.425 159.684 122.808 1.00 0.89 25 ASP J O 1
ATOM 5881 N N . VAL D 3 22 ? 124.155 159.873 120.972 1.00 0.91 26 VAL J N 1
ATOM 5882 C CA . VAL D 3 22 ? 125.233 160.156 120.045 1.00 0.91 26 VAL J CA 1
ATOM 5883 C C . VAL D 3 22 ? 124.777 161.219 119.068 1.00 0.91 26 VAL J C 1
ATOM 5884 O O . VAL D 3 22 ? 123.702 161.128 118.484 1.00 0.91 26 VAL J O 1
ATOM 5888 N N . LYS D 3 23 ? 125.580 162.282 118.845 1.00 0.86 27 LYS J N 1
ATOM 5889 C CA . LYS D 3 23 ? 125.303 163.234 117.782 1.00 0.86 27 LYS J CA 1
ATOM 5890 C C . LYS D 3 23 ? 125.777 162.728 116.414 1.00 0.86 27 LYS J C 1
ATOM 5891 O O . LYS D 3 23 ? 126.918 162.299 116.234 1.00 0.86 27 LYS J O 1
ATOM 5897 N N . LEU D 3 24 ? 124.895 162.782 115.404 1.00 0.89 28 LEU J N 1
ATOM 5898 C CA . LEU D 3 24 ? 125.174 162.373 114.044 1.00 0.89 28 LEU J CA 1
ATOM 5899 C C . LEU D 3 24 ? 124.834 163.499 113.093 1.00 0.89 28 LEU J C 1
ATOM 5900 O O . LEU D 3 24 ? 124.219 164.497 113.451 1.00 0.89 28 LEU J O 1
ATOM 5905 N N . ASP D 3 25 ? 125.283 163.365 111.831 1.00 0.85 29 ASP J N 1
ATOM 5906 C CA . ASP D 3 25 ? 125.120 164.308 110.749 1.00 0.85 29 ASP J CA 1
ATOM 5907 C C . ASP D 3 25 ? 123.741 164.951 110.630 1.00 0.85 29 ASP J C 1
ATOM 5908 O O . ASP D 3 25 ? 122.705 164.278 110.685 1.00 0.85 29 ASP J O 1
ATOM 5913 N N . LYS D 3 26 ? 123.738 166.288 110.462 1.00 0.71 30 LYS J N 1
ATOM 5914 C CA . LYS D 3 26 ? 122.565 167.143 110.400 1.00 0.71 30 LYS J CA 1
ATOM 5915 C C . LYS D 3 26 ? 121.838 167.261 111.738 1.00 0.71 30 LYS J C 1
ATOM 5916 O O . LYS D 3 26 ? 120.619 167.398 111.791 1.00 0.71 30 LYS J O 1
ATOM 5922 N N . ASN D 3 27 ? 122.602 167.225 112.854 1.00 0.82 31 ASN J N 1
ATOM 5923 C CA . ASN D 3 27 ? 122.153 167.474 114.219 1.00 0.82 31 ASN J CA 1
ATOM 5924 C C . ASN D 3 27 ? 121.279 166.380 114.816 1.00 0.82 31 ASN J C 1
ATOM 5925 O O . ASN D 3 27 ? 120.653 166.560 115.859 1.00 0.82 31 ASN J O 1
ATOM 5930 N N . ARG D 3 28 ? 121.234 165.201 114.177 1.00 0.80 32 ARG J N 1
ATOM 5931 C CA . ARG D 3 28 ? 120.479 164.066 114.652 1.00 0.80 32 ARG J CA 1
ATOM 5932 C C . ARG D 3 28 ? 121.069 163.470 115.912 1.00 0.80 32 ARG J C 1
ATOM 5933 O O . ARG D 3 28 ? 122.283 163.447 116.099 1.00 0.80 32 ARG J O 1
ATOM 5941 N N . ARG D 3 29 ? 120.210 162.970 116.815 1.00 0.80 33 ARG J N 1
ATOM 5942 C CA . ARG D 3 29 ? 120.658 162.309 118.015 1.00 0.80 33 ARG J CA 1
ATOM 5943 C C . ARG D 3 29 ? 120.030 160.930 118.065 1.00 0.80 33 ARG J C 1
ATOM 5944 O O . ARG D 3 29 ? 118.813 160.793 118.166 1.00 0.80 33 ARG J O 1
ATOM 5952 N N . GLU D 3 30 ? 120.861 159.876 117.981 1.00 0.85 34 GLU J N 1
ATOM 5953 C CA . GLU D 3 30 ? 120.427 158.509 118.200 1.00 0.85 34 GLU J CA 1
ATOM 5954 C C . GLU D 3 30 ? 120.704 158.136 119.632 1.00 0.85 34 GLU J C 1
ATOM 5955 O O . GLU D 3 30 ? 121.533 158.746 120.306 1.00 0.85 34 GLU J O 1
ATOM 5961 N N . LYS D 3 31 ? 119.987 157.120 120.135 1.00 0.87 35 LYS J N 1
ATOM 5962 C CA . LYS D 3 31 ? 120.108 156.678 121.503 1.00 0.87 35 LYS J CA 1
ATOM 5963 C C . LYS D 3 31 ? 120.211 155.170 121.526 1.00 0.87 35 LYS J C 1
ATOM 5964 O O . LYS D 3 31 ? 119.342 154.462 121.019 1.00 0.87 35 LYS J O 1
ATOM 5970 N N . VAL D 3 32 ? 121.295 154.640 122.116 1.00 0.93 36 VAL J N 1
ATOM 5971 C CA . VAL D 3 32 ? 121.609 153.222 122.091 1.00 0.93 36 VAL J CA 1
ATOM 5972 C C . VAL D 3 32 ? 121.986 152.774 123.503 1.00 0.93 36 VAL J C 1
ATOM 5973 O O . VAL D 3 32 ? 122.334 153.624 124.328 1.00 0.93 36 VAL J O 1
ATOM 5977 N N . PRO D 3 33 ? 121.898 151.481 123.877 1.00 0.94 37 PRO J N 1
ATOM 5978 C CA . PRO D 3 33 ? 122.383 150.982 125.161 1.00 0.94 37 PRO J CA 1
ATOM 5979 C C . PRO D 3 33 ? 123.833 151.303 125.464 1.00 0.94 37 PRO J C 1
ATOM 5980 O O . PRO D 3 33 ? 124.676 151.232 124.569 1.00 0.94 37 PRO J O 1
ATOM 5984 N N . LEU D 3 34 ? 124.143 151.640 126.725 1.00 0.94 38 LEU J N 1
ATOM 5985 C CA . LEU D 3 34 ? 125.494 151.914 127.148 1.00 0.94 38 LEU J CA 1
ATOM 5986 C C . LEU D 3 34 ? 126.180 150.645 127.624 1.00 0.94 38 LEU J C 1
ATOM 5987 O O . LEU D 3 34 ? 125.608 149.836 128.357 1.00 0.94 38 LEU J O 1
ATOM 5992 N N . TYR D 3 35 ? 127.442 150.453 127.217 1.00 0.95 39 TYR J N 1
ATOM 5993 C CA . TYR D 3 35 ? 128.294 149.379 127.669 1.00 0.95 39 TYR J CA 1
ATOM 5994 C C . TYR D 3 35 ? 129.670 149.903 128.048 1.00 0.95 39 TYR J C 1
ATOM 5995 O O . TYR D 3 35 ? 130.091 151.000 127.682 1.00 0.95 39 TYR J O 1
ATOM 6004 N N . MET D 3 36 ? 130.418 149.084 128.796 1.00 0.93 40 MET J N 1
ATOM 6005 C CA . MET D 3 36 ? 131.775 149.335 129.225 1.00 0.93 40 MET J CA 1
ATOM 6006 C C . MET D 3 36 ? 132.646 148.159 128.832 1.00 0.93 40 MET J C 1
ATOM 6007 O O . MET D 3 36 ? 132.169 147.047 128.581 1.00 0.93 40 MET J O 1
ATOM 6012 N N . ASP D 3 37 ? 133.974 148.376 128.750 1.00 0.95 41 ASP J N 1
ATOM 6013 C CA . ASP D 3 37 ? 134.979 147.349 128.596 1.00 0.95 41 ASP J CA 1
ATOM 6014 C C . ASP D 3 37 ? 134.846 146.283 129.689 1.00 0.95 41 ASP J C 1
ATOM 6015 O O . ASP D 3 37 ? 134.472 146.552 130.824 1.00 0.95 41 ASP J O 1
ATOM 6020 N N . GLY D 3 38 ? 135.040 145.010 129.318 1.00 0.95 42 GLY J N 1
ATOM 6021 C CA . GLY D 3 38 ? 134.883 143.880 130.220 1.00 0.95 42 GLY J CA 1
ATOM 6022 C C . GLY D 3 38 ? 133.480 143.353 130.435 1.00 0.95 42 GLY J C 1
ATOM 6023 O O . GLY D 3 38 ? 133.322 142.205 130.831 1.00 0.95 42 GLY J O 1
ATOM 6024 N N . GLU D 3 39 ? 132.398 144.130 130.201 1.00 0.91 43 GLU J N 1
ATOM 6025 C CA . GLU D 3 39 ? 131.031 143.627 130.345 1.00 0.91 43 GLU J CA 1
ATOM 6026 C C . GLU D 3 39 ? 130.647 142.520 129.370 1.00 0.91 43 GLU J C 1
ATOM 6027 O O . GLU D 3 39 ? 130.918 142.604 128.169 1.00 0.91 43 GLU J O 1
ATOM 6033 N N . SER D 3 40 ? 129.946 141.476 129.854 1.00 0.92 44 SER J N 1
ATOM 6034 C CA . SER D 3 40 ? 129.266 140.501 129.012 1.00 0.92 44 SER J CA 1
ATOM 6035 C C . SER D 3 40 ? 128.062 141.070 128.290 1.00 0.92 44 SER J C 1
ATOM 6036 O O . SER D 3 40 ? 127.289 141.842 128.846 1.00 0.92 44 SER J O 1
ATOM 6039 N N . VAL D 3 41 ? 127.845 140.653 127.030 1.00 0.93 45 VAL J N 1
ATOM 6040 C CA . VAL D 3 41 ? 126.683 141.048 126.246 1.00 0.93 45 VAL J CA 1
ATOM 6041 C C . VAL D 3 41 ? 125.823 139.824 126.055 1.00 0.93 45 VAL J C 1
ATOM 6042 O O . VAL D 3 41 ? 126.283 138.788 125.571 1.00 0.93 45 VAL J O 1
ATOM 6046 N N . LYS D 3 42 ? 124.545 139.885 126.459 1.00 0.88 46 LYS J N 1
ATOM 6047 C CA . LYS D 3 42 ? 123.699 138.717 126.409 1.00 0.88 46 LYS J CA 1
ATOM 6048 C C . LYS D 3 42 ? 122.246 139.073 126.213 1.00 0.88 46 LYS J C 1
ATOM 6049 O O . LYS D 3 42 ? 121.759 140.124 126.631 1.00 0.88 46 LYS J O 1
ATOM 6055 N N . GLY D 3 43 ? 121.502 138.178 125.550 1.00 0.93 47 GLY J N 1
ATOM 6056 C CA . GLY D 3 43 ? 120.105 138.420 125.257 1.00 0.93 47 GLY J CA 1
ATOM 6057 C C . GLY D 3 43 ? 119.539 137.362 124.372 1.00 0.93 47 GLY J C 1
ATOM 6058 O O . GLY D 3 43 ? 120.036 136.241 124.304 1.00 0.93 47 GLY J O 1
ATOM 6059 N N . CYS D 3 44 ? 118.464 137.727 123.665 1.00 0.93 48 CYS J N 1
ATOM 6060 C CA . CYS D 3 44 ? 117.710 136.848 122.806 1.00 0.93 48 CYS J CA 1
ATOM 6061 C C . CYS D 3 44 ? 117.626 137.442 121.416 1.00 0.93 48 CYS J C 1
ATOM 6062 O O . CYS D 3 44 ? 117.314 138.619 121.230 1.00 0.93 48 CYS J O 1
ATOM 6065 N N . VAL D 3 45 ? 117.893 136.620 120.388 1.00 0.95 49 VAL J N 1
ATOM 6066 C CA . VAL D 3 45 ? 117.553 136.936 119.016 1.00 0.95 49 VAL J CA 1
ATOM 6067 C C . VAL D 3 45 ? 116.146 136.424 118.779 1.00 0.95 49 VAL J C 1
ATOM 6068 O O . VAL D 3 45 ? 115.885 135.226 118.859 1.00 0.95 49 VAL J O 1
ATOM 6072 N N . THR D 3 46 ? 115.190 137.318 118.486 1.00 0.94 50 THR J N 1
ATOM 6073 C CA . THR D 3 46 ? 113.788 136.952 118.311 1.00 0.94 50 THR J CA 1
ATOM 6074 C C . THR D 3 46 ? 113.435 137.054 116.853 1.00 0.94 50 THR J C 1
ATOM 6075 O O . THR D 3 46 ? 113.433 138.132 116.258 1.00 0.94 50 THR J O 1
ATOM 6079 N N . VAL D 3 47 ? 113.109 135.917 116.220 1.00 0.92 51 VAL J N 1
ATOM 6080 C CA . VAL D 3 47 ? 112.747 135.867 114.820 1.00 0.92 51 VAL J CA 1
ATOM 6081 C C . VAL D 3 47 ? 111.243 135.903 114.701 1.00 0.92 51 VAL J C 1
ATOM 6082 O O . VAL D 3 47 ? 110.541 135.034 115.214 1.00 0.92 51 VAL J O 1
ATOM 6086 N N . ARG D 3 48 ? 110.697 136.920 114.012 1.00 0.85 52 ARG J N 1
ATOM 6087 C CA . ARG D 3 48 ? 109.273 137.028 113.782 1.00 0.85 52 ARG J CA 1
ATOM 6088 C C . ARG D 3 48 ? 109.016 136.636 112.342 1.00 0.85 52 ARG J C 1
ATOM 6089 O O . ARG D 3 48 ? 109.286 137.460 111.463 1.00 0.85 52 ARG J O 1
ATOM 6097 N N . PRO D 3 49 ? 108.495 135.465 111.990 1.00 0.89 53 PRO J N 1
ATOM 6098 C CA . PRO D 3 49 ? 108.017 135.205 110.644 1.00 0.89 53 PRO J CA 1
ATOM 6099 C C . PRO D 3 49 ? 106.786 136.027 110.371 1.00 0.89 53 PRO J C 1
ATOM 6100 O O . PRO D 3 49 ? 106.102 136.413 111.313 1.00 0.89 53 PRO J O 1
ATOM 6104 N N . LYS D 3 50 ? 106.515 136.357 109.106 1.00 0.85 54 LYS J N 1
ATOM 6105 C CA . LYS D 3 50 ? 105.399 137.201 108.742 1.00 0.85 54 LYS J CA 1
ATOM 6106 C C . LYS D 3 50 ? 104.473 136.529 107.762 1.00 0.85 54 LYS J C 1
ATOM 6107 O O . LYS D 3 50 ? 103.280 136.814 107.752 1.00 0.85 54 LYS J O 1
ATOM 6113 N N . ASP D 3 51 ? 104.978 135.572 106.974 1.00 0.84 55 ASP J N 1
ATOM 6114 C CA . ASP D 3 51 ? 104.182 134.876 105.998 1.00 0.84 55 ASP J CA 1
ATOM 6115 C C . ASP D 3 51 ? 103.967 133.431 106.390 1.00 0.84 55 ASP J C 1
ATOM 6116 O O . ASP D 3 51 ? 104.805 132.794 107.019 1.00 0.84 55 ASP J O 1
ATOM 6121 N N . GLY D 3 52 ? 102.847 132.828 105.946 1.00 0.86 56 GLY J N 1
ATOM 6122 C CA . GLY D 3 52 ? 102.631 131.387 106.054 1.00 0.86 56 GLY J CA 1
ATOM 6123 C C . GLY D 3 52 ? 103.276 130.631 104.920 1.00 0.86 56 GLY J C 1
ATOM 6124 O O . GLY D 3 52 ? 102.619 130.111 104.022 1.00 0.86 56 GLY J O 1
ATOM 6125 N N . LYS D 3 53 ? 104.612 130.584 104.932 1.00 0.83 57 LYS J N 1
ATOM 6126 C CA . LYS D 3 53 ? 105.446 130.022 103.893 1.00 0.83 57 LYS J CA 1
ATOM 6127 C C . LYS D 3 53 ? 106.542 129.279 104.624 1.00 0.83 57 LYS J C 1
ATOM 6128 O O . LYS D 3 53 ? 106.377 128.908 105.781 1.00 0.83 57 LYS J O 1
ATOM 6134 N N . ARG D 3 54 ? 107.705 129.054 103.989 1.00 0.83 58 ARG J N 1
ATOM 6135 C CA . ARG D 3 54 ? 108.824 128.441 104.667 1.00 0.83 58 ARG J CA 1
ATOM 6136 C C . ARG D 3 54 ? 110.097 129.117 104.240 1.00 0.83 58 ARG J C 1
ATOM 6137 O O . ARG D 3 54 ? 110.271 129.519 103.089 1.00 0.83 58 ARG J O 1
ATOM 6145 N N . LEU D 3 55 ? 111.013 129.280 105.199 1.00 0.89 59 LEU J N 1
ATOM 6146 C CA . LEU D 3 55 ? 112.269 129.959 105.011 1.00 0.89 59 LEU J CA 1
ATOM 6147 C C . LEU D 3 55 ? 113.380 128.938 105.089 1.00 0.89 59 LEU J C 1
ATOM 6148 O O . LEU D 3 55 ? 113.701 128.423 106.156 1.00 0.89 59 LEU J O 1
ATOM 6153 N N . GLU D 3 56 ? 114.000 128.638 103.938 1.00 0.87 60 GLU J N 1
ATOM 6154 C CA . GLU D 3 56 ? 115.138 127.749 103.825 1.00 0.87 60 GLU J CA 1
ATOM 6155 C C . GLU D 3 56 ? 116.407 128.558 104.042 1.00 0.87 60 GLU J C 1
ATOM 6156 O O . GLU D 3 56 ? 116.551 129.668 103.522 1.00 0.87 60 GLU J O 1
ATOM 6162 N N . HIS D 3 57 ? 117.346 128.055 104.859 1.00 0.91 61 HIS J N 1
ATOM 6163 C CA . HIS D 3 57 ? 118.532 128.809 105.202 1.00 0.91 61 HIS J CA 1
ATOM 6164 C C . HIS D 3 57 ? 119.729 127.902 105.380 1.00 0.91 61 HIS J C 1
ATOM 6165 O O . HIS D 3 57 ? 119.613 126.703 105.629 1.00 0.91 61 HIS J O 1
ATOM 6172 N N . THR D 3 58 ? 120.936 128.469 105.235 1.00 0.93 62 THR J N 1
ATOM 6173 C CA . THR D 3 58 ? 122.198 127.751 105.352 1.00 0.93 62 THR J CA 1
ATOM 6174 C C . THR D 3 58 ? 122.933 128.148 106.613 1.00 0.93 62 THR J C 1
ATOM 6175 O O . THR D 3 58 ? 124.157 128.047 106.705 1.00 0.93 62 THR J O 1
ATOM 6179 N N . GLY D 3 59 ? 122.185 128.571 107.648 1.00 0.94 63 GLY J N 1
ATOM 6180 C CA . GLY D 3 59 ? 122.703 128.815 108.984 1.00 0.94 63 GLY J CA 1
ATOM 6181 C C . GLY D 3 59 ? 122.326 130.172 109.493 1.00 0.94 63 GLY J C 1
ATOM 6182 O O . GLY D 3 59 ? 122.181 131.143 108.750 1.00 0.94 63 GLY J O 1
ATOM 6183 N N . ILE D 3 60 ? 122.168 130.279 110.819 1.00 0.92 64 ILE J N 1
ATOM 6184 C CA . ILE D 3 60 ? 121.862 131.533 111.484 1.00 0.92 64 ILE J CA 1
ATOM 6185 C C . ILE D 3 60 ? 122.938 131.771 112.509 1.00 0.92 64 ILE J C 1
ATOM 6186 O O . ILE D 3 60 ? 123.251 130.893 113.309 1.00 0.92 64 ILE J O 1
ATOM 6191 N N . LYS D 3 61 ? 123.523 132.979 112.527 1.00 0.92 65 LYS J N 1
ATOM 6192 C CA . LYS D 3 61 ? 124.532 133.329 113.501 1.00 0.92 65 LYS J CA 1
ATOM 6193 C C . LYS D 3 61 ? 124.316 134.726 114.030 1.00 0.92 65 LYS J C 1
ATOM 6194 O O . LYS D 3 61 ? 123.645 135.556 113.417 1.00 0.92 65 LYS J O 1
ATOM 6200 N N . VAL D 3 62 ? 124.907 135.020 115.202 1.00 0.96 66 VAL J N 1
ATOM 6201 C CA . VAL D 3 62 ? 124.976 136.358 115.751 1.00 0.96 66 VAL J CA 1
ATOM 6202 C C . VAL D 3 62 ? 126.419 136.720 116.023 1.00 0.96 66 VAL J C 1
ATOM 6203 O O . VAL D 3 62 ? 127.209 135.932 116.543 1.00 0.96 66 VAL J O 1
ATOM 6207 N N . GLN D 3 63 ? 126.819 137.940 115.637 1.00 0.92 67 GLN J N 1
ATOM 6208 C CA . GLN D 3 63 ? 128.158 138.437 115.818 1.00 0.92 67 GLN J CA 1
ATOM 6209 C C . GLN D 3 63 ? 128.143 139.662 116.708 1.00 0.92 67 GLN J C 1
ATOM 6210 O O . GLN D 3 63 ? 127.271 140.521 116.587 1.00 0.92 67 GLN J O 1
ATOM 6216 N N . PHE D 3 64 ? 129.121 139.783 117.618 1.00 0.94 68 PHE J N 1
ATOM 6217 C CA . PHE D 3 64 ? 129.436 141.031 118.286 1.00 0.94 68 PHE J CA 1
ATOM 6218 C C . PHE D 3 64 ? 130.580 141.649 117.500 1.00 0.94 68 PHE J C 1
ATOM 6219 O O . PHE D 3 64 ? 131.622 141.023 117.319 1.00 0.94 68 PHE J O 1
ATOM 6227 N N . ILE D 3 65 ? 130.397 142.886 117.010 1.00 0.92 69 ILE J N 1
ATOM 6228 C CA . ILE D 3 65 ? 131.357 143.554 116.148 1.00 0.92 69 ILE J CA 1
ATOM 6229 C C . ILE D 3 65 ? 131.760 144.873 116.777 1.00 0.92 69 ILE J C 1
ATOM 6230 O O . ILE D 3 65 ? 130.936 145.625 117.294 1.00 0.92 69 ILE J O 1
ATOM 6235 N N . GLY D 3 66 ? 133.067 145.195 116.741 1.00 0.94 70 GLY J N 1
ATOM 6236 C CA . GLY D 3 66 ? 133.567 146.540 116.981 1.00 0.94 70 GLY J CA 1
ATOM 6237 C C . GLY D 3 66 ? 134.456 146.927 115.838 1.00 0.94 70 GLY J C 1
ATOM 6238 O O . GLY D 3 66 ? 135.396 146.209 115.497 1.00 0.94 70 GLY J O 1
ATOM 6239 N N . THR D 3 67 ? 134.188 148.079 115.199 1.00 0.94 71 THR J N 1
ATOM 6240 C CA . THR D 3 67 ? 134.839 148.425 113.939 1.00 0.94 71 THR J CA 1
ATOM 6241 C C . THR D 3 67 ? 135.088 149.911 113.801 1.00 0.94 71 THR J C 1
ATOM 6242 O O . THR D 3 67 ? 134.432 150.742 114.431 1.00 0.94 71 THR J O 1
ATOM 6246 N N . ILE D 3 68 ? 136.090 150.268 112.972 1.00 0.94 72 ILE J N 1
ATOM 6247 C CA . ILE D 3 68 ? 136.452 151.634 112.635 1.00 0.94 72 ILE J CA 1
ATOM 6248 C C . ILE D 3 68 ? 136.238 151.815 111.144 1.00 0.94 72 ILE J C 1
ATOM 6249 O O . ILE D 3 68 ? 136.781 151.081 110.318 1.00 0.94 72 ILE J O 1
ATOM 6254 N N . GLU D 3 69 ? 135.424 152.816 110.769 1.00 0.92 73 GLU J N 1
ATOM 6255 C CA . GLU D 3 69 ? 134.996 153.073 109.411 1.00 0.92 73 GLU J CA 1
ATOM 6256 C C . GLU D 3 69 ? 135.601 154.399 108.975 1.00 0.92 73 GLU J C 1
ATOM 6257 O O . GLU D 3 69 ? 135.438 155.412 109.656 1.00 0.92 73 GLU J O 1
ATOM 6263 N N . MET D 3 70 ? 136.336 154.450 107.843 1.00 0.90 74 MET J N 1
ATOM 6264 C CA . MET D 3 70 ? 137.024 155.668 107.434 1.00 0.90 74 MET J CA 1
ATOM 6265 C C . MET D 3 70 ? 136.500 156.210 106.112 1.00 0.90 74 MET J C 1
ATOM 6266 O O . MET D 3 70 ? 136.316 155.483 105.139 1.00 0.90 74 MET J O 1
ATOM 6271 N N . PHE D 3 71 ? 136.208 157.530 106.072 1.00 0.84 75 PHE J N 1
ATOM 6272 C CA . PHE D 3 71 ? 135.781 158.300 104.900 1.00 0.84 75 PHE J CA 1
ATOM 6273 C C . PHE D 3 71 ? 134.454 157.859 104.282 1.00 0.84 75 PHE J C 1
ATOM 6274 O O . PHE D 3 71 ? 134.152 158.170 103.134 1.00 0.84 75 PHE J O 1
ATOM 6282 N N . PHE D 3 72 ? 133.639 157.101 105.047 1.00 0.79 76 PHE J N 1
ATOM 6283 C CA . PHE D 3 72 ? 132.406 156.447 104.616 1.00 0.79 76 PHE J CA 1
ATOM 6284 C C . PHE D 3 72 ? 132.638 155.322 103.602 1.00 0.79 76 PHE J C 1
ATOM 6285 O O . PHE D 3 72 ? 131.695 154.772 103.032 1.00 0.79 76 PHE J O 1
ATOM 6293 N N . ASP D 3 73 ? 133.904 154.912 103.407 1.00 0.81 77 ASP J N 1
ATOM 6294 C CA . ASP D 3 73 ? 134.310 153.920 102.442 1.00 0.81 77 ASP J CA 1
ATOM 6295 C C . ASP D 3 73 ? 134.155 152.537 103.052 1.00 0.81 77 ASP J C 1
ATOM 6296 O O . ASP D 3 73 ? 134.750 152.198 104.074 1.00 0.81 77 ASP J O 1
ATOM 6301 N N . ARG D 3 74 ? 133.351 151.682 102.396 1.00 0.79 78 ARG J N 1
ATOM 6302 C CA . ARG D 3 74 ? 133.142 150.309 102.797 1.00 0.79 78 ARG J CA 1
ATOM 6303 C C . ARG D 3 74 ? 134.382 149.437 102.638 1.00 0.79 78 ARG J C 1
ATOM 6304 O O . ARG D 3 74 ? 134.534 148.441 103.341 1.00 0.79 78 ARG J O 1
ATOM 6312 N N . GLY D 3 75 ? 135.324 149.787 101.734 1.00 0.82 79 GLY J N 1
ATOM 6313 C CA . GLY D 3 75 ? 136.563 149.036 101.566 1.00 0.82 79 GLY J CA 1
ATOM 6314 C C . GLY D 3 75 ? 137.608 149.384 102.594 1.00 0.82 79 GLY J C 1
ATOM 6315 O O . GLY D 3 75 ? 138.653 148.747 102.681 1.00 0.82 79 GLY J O 1
ATOM 6316 N N . ASN D 3 76 ? 137.331 150.411 103.418 1.00 0.89 80 ASN J N 1
ATOM 6317 C CA . ASN D 3 76 ? 138.258 150.962 104.383 1.00 0.89 80 ASN J CA 1
ATOM 6318 C C . ASN D 3 76 ? 137.720 150.786 105.805 1.00 0.89 80 ASN J C 1
ATOM 6319 O O . ASN D 3 76 ? 138.105 151.480 106.746 1.00 0.89 80 ASN J O 1
ATOM 6324 N N . HIS D 3 77 ? 136.786 149.832 105.993 1.00 0.90 81 HIS J N 1
ATOM 6325 C CA . HIS D 3 77 ? 136.329 149.403 107.307 1.00 0.90 81 HIS J CA 1
ATOM 6326 C C . HIS D 3 77 ? 137.292 148.408 107.936 1.00 0.90 81 HIS J C 1
ATOM 6327 O O . HIS D 3 77 ? 137.760 147.472 107.292 1.00 0.90 81 HIS J O 1
ATOM 6334 N N . TYR D 3 78 ? 137.607 148.580 109.233 1.00 0.91 82 TYR J N 1
ATOM 6335 C CA . TYR D 3 78 ? 138.515 147.705 109.947 1.00 0.91 82 TYR J CA 1
ATOM 6336 C C . TYR D 3 78 ? 137.876 147.221 111.246 1.00 0.91 82 TYR J C 1
ATOM 6337 O O . TYR D 3 78 ? 137.713 147.985 112.200 1.00 0.91 82 TYR J O 1
ATOM 6346 N N . GLU D 3 79 ? 137.540 145.914 111.331 1.00 0.90 83 GLU J N 1
ATOM 6347 C CA . GLU D 3 79 ? 137.037 145.299 112.547 1.00 0.90 83 GLU J CA 1
ATOM 6348 C C . GLU D 3 79 ? 138.183 145.044 113.524 1.00 0.90 83 GLU J C 1
ATOM 6349 O O . GLU D 3 79 ? 139.150 144.356 113.204 1.00 0.90 83 GLU J O 1
ATOM 6355 N N . PHE D 3 80 ? 138.117 145.615 114.747 1.00 0.94 84 PHE J N 1
ATOM 6356 C CA . PHE D 3 80 ? 139.126 145.394 115.776 1.00 0.94 84 PHE J CA 1
ATOM 6357 C C . PHE D 3 80 ? 138.625 144.411 116.820 1.00 0.94 84 PHE J C 1
ATOM 6358 O O . PHE D 3 80 ? 139.377 143.951 117.675 1.00 0.94 84 PHE J O 1
ATOM 6366 N N . LEU D 3 81 ? 137.334 144.046 116.757 1.00 0.92 85 LEU J N 1
ATOM 6367 C CA . LEU D 3 81 ? 136.785 142.988 117.564 1.00 0.92 85 LEU J CA 1
ATOM 6368 C C . LEU D 3 81 ? 135.685 142.318 116.767 1.00 0.92 85 LEU J C 1
ATOM 6369 O O . LEU D 3 81 ? 134.830 142.981 116.184 1.00 0.92 85 LEU J O 1
ATOM 6374 N N . SER D 3 82 ? 135.697 140.976 116.728 1.00 0.91 86 SER J N 1
ATOM 6375 C CA . SER D 3 82 ? 134.658 140.172 116.114 1.00 0.91 86 SER J CA 1
ATOM 6376 C C . SER D 3 82 ? 134.522 138.920 116.958 1.00 0.91 86 SER J C 1
ATOM 6377 O O . SER D 3 82 ? 135.499 138.209 117.193 1.00 0.91 86 SER J O 1
ATOM 6380 N N . LEU D 3 83 ? 133.313 138.639 117.479 1.00 0.91 87 LEU J N 1
ATOM 6381 C CA . LEU D 3 83 ? 133.006 137.431 118.233 1.00 0.91 87 LEU J CA 1
ATOM 6382 C C . LEU D 3 83 ? 131.779 136.806 117.599 1.00 0.91 87 LEU J C 1
ATOM 6383 O O . LEU D 3 83 ? 130.837 137.515 117.261 1.00 0.91 87 LEU J O 1
ATOM 6388 N N . VAL D 3 84 ? 131.733 135.472 117.420 1.00 0.93 88 VAL J N 1
ATOM 6389 C CA . VAL D 3 84 ? 130.633 134.809 116.728 1.00 0.93 88 VAL J CA 1
ATOM 6390 C C . VAL D 3 84 ? 129.951 133.814 117.645 1.00 0.93 88 VAL J C 1
ATOM 6391 O O . VAL D 3 84 ? 130.609 133.093 118.392 1.00 0.93 88 VAL J O 1
ATOM 6395 N N . GLN D 3 85 ? 128.608 133.739 117.608 1.00 0.89 89 GLN J N 1
ATOM 6396 C CA . GLN D 3 85 ? 127.870 132.607 118.128 1.00 0.89 89 GLN J CA 1
ATOM 6397 C C . GLN D 3 85 ? 126.949 132.081 117.050 1.00 0.89 89 GLN J C 1
ATOM 6398 O O . GLN D 3 85 ? 126.069 132.781 116.550 1.00 0.89 89 GLN J O 1
ATOM 6404 N N . GLU D 3 86 ? 127.132 130.807 116.676 1.00 0.90 90 GLU J N 1
ATOM 6405 C CA . GLU D 3 86 ? 126.272 130.112 115.747 1.00 0.90 90 GLU J CA 1
ATOM 6406 C C . GLU D 3 86 ? 124.987 129.697 116.456 1.00 0.90 90 GLU J C 1
ATOM 6407 O O . GLU D 3 86 ? 125.017 129.053 117.502 1.00 0.90 90 GLU J O 1
ATOM 6413 N N . LEU D 3 87 ? 123.820 130.109 115.930 1.00 0.92 91 LEU J N 1
ATOM 6414 C CA . LEU D 3 87 ? 122.550 129.960 116.620 1.00 0.92 91 LEU J CA 1
ATOM 6415 C C . LEU D 3 87 ? 121.714 128.852 116.019 1.00 0.92 91 LEU J C 1
ATOM 6416 O O . LEU D 3 87 ? 120.939 128.192 116.707 1.00 0.92 91 LEU J O 1
ATOM 6421 N N . ALA D 3 88 ? 121.870 128.599 114.710 1.00 0.94 92 ALA J N 1
ATOM 6422 C CA . ALA D 3 88 ? 121.197 127.500 114.068 1.00 0.94 92 ALA J CA 1
ATOM 6423 C C . ALA D 3 88 ? 122.033 126.980 112.918 1.00 0.94 92 ALA J C 1
ATOM 6424 O O . ALA D 3 88 ? 122.671 127.736 112.188 1.00 0.94 92 ALA J O 1
ATOM 6426 N N . ALA D 3 89 ? 122.021 125.649 112.726 1.00 0.93 93 ALA J N 1
ATOM 6427 C CA . ALA D 3 89 ? 122.590 124.982 111.576 1.00 0.93 93 ALA J CA 1
ATOM 6428 C C . ALA D 3 89 ? 121.710 125.184 110.335 1.00 0.93 93 ALA J C 1
ATOM 6429 O O . ALA D 3 89 ? 120.560 125.605 110.492 1.00 0.93 93 ALA J O 1
ATOM 6431 N N . PRO D 3 90 ? 122.181 124.930 109.108 1.00 0.93 94 PRO J N 1
ATOM 6432 C CA . PRO D 3 90 ? 121.339 124.823 107.913 1.00 0.93 94 PRO J CA 1
ATOM 6433 C C . PRO D 3 90 ? 120.012 124.101 108.091 1.00 0.93 94 PRO J C 1
ATOM 6434 O O . PRO D 3 90 ? 119.977 123.040 108.711 1.00 0.93 94 PRO J O 1
ATOM 6438 N N . GLY D 3 91 ? 118.907 124.649 107.558 1.00 0.93 95 GLY J N 1
ATOM 6439 C CA . GLY D 3 91 ? 117.605 124.039 107.772 1.00 0.93 95 GLY J CA 1
ATOM 6440 C C . GLY D 3 91 ? 116.468 124.908 107.305 1.00 0.93 95 GLY J C 1
ATOM 6441 O O . GLY D 3 91 ? 116.608 125.701 106.377 1.00 0.93 95 GLY J O 1
ATOM 6442 N N . GLU D 3 92 ? 115.298 124.790 107.964 1.00 0.89 96 GLU J N 1
ATOM 6443 C CA . GLU D 3 92 ? 114.106 125.555 107.637 1.00 0.89 96 GLU J CA 1
ATOM 6444 C C . GLU D 3 92 ? 113.583 126.303 108.857 1.00 0.89 96 GLU J C 1
ATOM 6445 O O . GLU D 3 92 ? 113.862 125.957 110.004 1.00 0.89 96 GLU J O 1
ATOM 6451 N N . LEU D 3 93 ? 112.773 127.352 108.620 1.00 0.90 97 LEU J N 1
ATOM 6452 C CA . LEU D 3 93 ? 111.912 127.977 109.608 1.00 0.90 97 LEU J CA 1
ATOM 6453 C C . LEU D 3 93 ? 110.496 128.075 109.059 1.00 0.90 97 LEU J C 1
ATOM 6454 O O . LEU D 3 93 ? 110.281 128.603 107.969 1.00 0.90 97 LEU J O 1
ATOM 6459 N N . GLN D 3 94 ? 109.499 127.564 109.816 1.00 0.87 98 GLN J N 1
ATOM 6460 C CA . GLN D 3 94 ? 108.090 127.688 109.469 1.00 0.87 98 GLN J CA 1
ATOM 6461 C C . GLN D 3 94 ? 107.297 128.533 110.465 1.00 0.87 98 GLN J C 1
ATOM 6462 O O . GLN D 3 94 ? 106.197 128.972 110.164 1.00 0.87 98 GLN J O 1
ATOM 6468 N N . HIS D 3 95 ? 107.832 128.795 111.673 1.00 0.86 99 HIS J N 1
ATOM 6469 C CA . HIS D 3 95 ? 107.076 129.375 112.770 1.00 0.86 99 HIS J CA 1
ATOM 6470 C C . HIS D 3 95 ? 108.065 130.162 113.626 1.00 0.86 99 HIS J C 1
ATOM 6471 O O . HIS D 3 95 ? 109.273 129.984 113.437 1.00 0.86 99 HIS J O 1
ATOM 6478 N N . PRO D 3 96 ? 107.640 131.085 114.505 1.00 0.89 100 PRO J N 1
ATOM 6479 C CA . PRO D 3 96 ? 108.550 131.936 115.264 1.00 0.89 100 PRO J CA 1
ATOM 6480 C C . PRO D 3 96 ? 109.462 131.184 116.204 1.00 0.89 100 PRO J C 1
ATOM 6481 O O . PRO D 3 96 ? 109.043 130.185 116.782 1.00 0.89 100 PRO J O 1
ATOM 6485 N N . GLN D 3 97 ? 110.712 131.654 116.360 1.00 0.86 101 GLN J N 1
ATOM 6486 C CA . GLN D 3 97 ? 111.688 131.014 117.213 1.00 0.86 101 GLN J CA 1
ATOM 6487 C C . GLN D 3 97 ? 112.602 132.064 117.809 1.00 0.86 101 GLN J C 1
ATOM 6488 O O . GLN D 3 97 ? 113.003 133.024 117.147 1.00 0.86 101 GLN J O 1
ATOM 6494 N N . THR D 3 98 ? 112.947 131.914 119.094 1.00 0.90 102 THR J N 1
ATOM 6495 C CA . THR D 3 98 ? 113.912 132.750 119.781 1.00 0.90 102 THR J CA 1
ATOM 6496 C C . THR D 3 98 ? 115.181 131.961 120.007 1.00 0.90 102 THR J C 1
ATOM 6497 O O . THR D 3 98 ? 115.152 130.739 120.155 1.00 0.90 102 THR J O 1
ATOM 6501 N N . PHE D 3 99 ? 116.340 132.650 119.993 1.00 0.91 103 PHE J N 1
ATOM 6502 C CA . PHE D 3 99 ? 117.635 132.037 120.222 1.00 0.91 103 PHE J CA 1
ATOM 6503 C C . PHE D 3 99 ? 118.405 132.852 121.248 1.00 0.91 103 PHE J C 1
ATOM 6504 O O . PHE D 3 99 ? 118.698 134.029 121.034 1.00 0.91 103 PHE J O 1
ATOM 6512 N N . ASP D 3 100 ? 118.753 132.238 122.388 1.00 0.91 104 ASP J N 1
ATOM 6513 C CA . ASP D 3 100 ? 119.620 132.802 123.403 1.00 0.91 104 ASP J CA 1
ATOM 6514 C C . ASP D 3 100 ? 121.044 133.060 122.899 1.00 0.91 104 ASP J C 1
ATOM 6515 O O . ASP D 3 100 ? 121.571 132.339 122.051 1.00 0.91 104 ASP J O 1
ATOM 6520 N N . PHE D 3 101 ? 121.715 134.102 123.427 1.00 0.91 105 PHE J N 1
ATOM 6521 C CA . PHE D 3 101 ? 123.118 134.335 123.147 1.00 0.91 105 PHE J CA 1
ATOM 6522 C C . PHE D 3 101 ? 123.844 134.952 124.344 1.00 0.91 105 PHE J C 1
ATOM 6523 O O . PHE D 3 101 ? 123.288 135.750 125.101 1.00 0.91 105 PHE J O 1
ATOM 6531 N N . ASN D 3 102 ? 125.128 134.595 124.558 1.00 0.91 106 ASN J N 1
ATOM 6532 C CA . ASN D 3 102 ? 125.972 135.197 125.576 1.00 0.91 106 ASN J CA 1
ATOM 6533 C C . ASN D 3 102 ? 127.385 135.359 125.034 1.00 0.91 106 ASN J C 1
ATOM 6534 O O . ASN D 3 102 ? 128.044 134.397 124.653 1.00 0.91 106 ASN J O 1
ATOM 6539 N N . PHE D 3 103 ? 127.896 136.597 125.013 1.00 0.92 107 PHE J N 1
ATOM 6540 C CA . PHE D 3 103 ? 129.292 136.865 124.747 1.00 0.92 107 PHE J CA 1
ATOM 6541 C C . PHE D 3 103 ? 129.944 137.201 126.084 1.00 0.92 107 PHE J C 1
ATOM 6542 O O . PHE D 3 103 ? 129.675 138.246 126.680 1.00 0.92 107 PHE J O 1
ATOM 6550 N N . LYS D 3 104 ? 130.795 136.290 126.596 1.00 0.88 108 LYS J N 1
ATOM 6551 C CA . LYS D 3 104 ? 131.409 136.375 127.909 1.00 0.88 108 LYS J CA 1
ATOM 6552 C C . LYS D 3 104 ? 132.499 137.429 128.021 1.00 0.88 108 LYS J C 1
ATOM 6553 O O . LYS D 3 104 ? 133.502 137.373 127.315 1.00 0.88 108 LYS J O 1
ATOM 6559 N N . ASN D 3 105 ? 132.330 138.387 128.954 1.00 0.93 109 ASN J N 1
ATOM 6560 C CA . ASN D 3 105 ? 133.315 139.379 129.368 1.00 0.93 109 ASN J CA 1
ATOM 6561 C C . ASN D 3 105 ? 133.991 140.117 128.228 1.00 0.93 109 ASN J C 1
ATOM 6562 O O . ASN D 3 105 ? 135.208 140.123 128.073 1.00 0.93 109 ASN J O 1
ATOM 6567 N N . VAL D 3 106 ? 133.178 140.735 127.363 1.00 0.96 110 VAL J N 1
ATOM 6568 C CA . VAL D 3 106 ? 133.613 141.269 126.092 1.00 0.96 110 VAL J CA 1
ATOM 6569 C C . VAL D 3 106 ? 134.541 142.459 126.233 1.00 0.96 110 VAL J C 1
ATOM 6570 O O . VAL D 3 106 ? 134.129 143.517 126.707 1.00 0.96 110 VAL J O 1
ATOM 6574 N N . GLU D 3 107 ? 135.807 142.327 125.774 1.00 0.92 111 GLU J N 1
ATOM 6575 C CA . GLU D 3 107 ? 136.736 143.431 125.630 1.00 0.92 111 GLU J CA 1
ATOM 6576 C C . GLU D 3 107 ? 136.199 144.535 124.741 1.00 0.92 111 GLU J C 1
ATOM 6577 O O . GLU D 3 107 ? 135.577 144.276 123.712 1.00 0.92 111 GLU J O 1
ATOM 6583 N N . LYS D 3 108 ? 136.363 145.807 125.087 1.00 0.93 112 LYS J N 1
ATOM 6584 C CA . LYS D 3 108 ? 135.853 146.919 124.319 1.00 0.93 112 LYS J CA 1
ATOM 6585 C C . LYS D 3 108 ? 136.806 148.094 124.485 1.00 0.93 112 LYS J C 1
ATOM 6586 O O . LYS D 3 108 ? 136.497 149.110 125.082 1.00 0.93 112 LYS J O 1
ATOM 6592 N N . GLN D 3 109 ? 138.014 147.947 123.898 1.00 0.92 113 GLN J N 1
ATOM 6593 C CA . GLN D 3 109 ? 139.189 148.775 124.106 1.00 0.92 113 GLN J CA 1
ATOM 6594 C C . GLN D 3 109 ? 139.077 150.274 123.821 1.00 0.92 113 GLN J C 1
ATOM 6595 O O . GLN D 3 109 ? 139.915 151.061 124.262 1.00 0.92 113 GLN J O 1
ATOM 6601 N N . TYR D 3 110 ? 138.068 150.719 123.051 1.00 0.96 114 TYR J N 1
ATOM 6602 C CA . TYR D 3 110 ? 137.961 152.085 122.579 1.00 0.96 114 TYR J CA 1
ATOM 6603 C C . TYR D 3 110 ? 136.564 152.621 122.891 1.00 0.96 114 TYR J C 1
ATOM 6604 O O . TYR D 3 110 ? 135.620 151.868 123.101 1.00 0.96 114 TYR J O 1
ATOM 6613 N N . GLU D 3 111 ? 136.391 153.958 122.934 1.00 0.96 115 GLU J N 1
ATOM 6614 C CA . GLU D 3 111 ? 135.080 154.570 123.106 1.00 0.96 115 GLU J CA 1
ATOM 6615 C C . GLU D 3 111 ? 134.472 154.831 121.747 1.00 0.96 115 GLU J C 1
ATOM 6616 O O . GLU D 3 111 ? 135.169 155.165 120.789 1.00 0.96 115 GLU J O 1
ATOM 6622 N N . SER D 3 112 ? 133.138 154.666 121.629 1.00 0.99 116 SER J N 1
ATOM 6623 C CA . SER D 3 112 ? 132.402 154.976 120.412 1.00 0.99 116 SER J CA 1
ATOM 6624 C C . SER D 3 112 ? 132.552 156.435 119.988 1.00 0.99 116 SER J C 1
ATOM 6625 O O . SER D 3 112 ? 132.573 157.356 120.798 1.00 0.99 116 SER J O 1
ATOM 6628 N N . TYR D 3 113 ? 132.668 156.694 118.676 1.00 0.97 117 TYR J N 1
ATOM 6629 C CA . TYR D 3 113 ? 132.887 158.037 118.180 1.00 0.97 117 TYR J CA 1
ATOM 6630 C C . TYR D 3 113 ? 132.239 158.160 116.815 1.00 0.97 117 TYR J C 1
ATOM 6631 O O . TYR D 3 113 ? 132.294 157.255 115.988 1.00 0.97 117 TYR J O 1
ATOM 6640 N N . ASN D 3 114 ? 131.607 159.310 116.544 1.00 0.97 118 ASN J N 1
ATOM 6641 C CA . ASN D 3 114 ? 131.113 159.652 115.234 1.00 0.97 118 ASN J CA 1
ATOM 6642 C C . ASN D 3 114 ? 131.702 161.018 114.947 1.00 0.97 118 ASN J C 1
ATOM 6643 O O . ASN D 3 114 ? 131.533 161.954 115.734 1.00 0.97 118 ASN J O 1
ATOM 6648 N N . GLY D 3 115 ? 132.446 161.124 113.837 1.00 0.99 119 GLY J N 1
ATOM 6649 C CA . GLY D 3 115 ? 133.146 162.328 113.428 1.00 0.99 119 GLY J CA 1
ATOM 6650 C C . GLY D 3 115 ? 132.922 162.617 111.975 1.00 0.99 119 GLY J C 1
ATOM 6651 O O . GLY D 3 115 ? 131.914 162.228 111.398 1.00 0.99 119 GLY J O 1
ATOM 6652 N N . ILE D 3 116 ? 133.870 163.325 111.338 1.00 0.93 120 ILE J N 1
ATOM 6653 C CA . ILE D 3 116 ? 133.728 163.726 109.942 1.00 0.93 120 ILE J CA 1
ATOM 6654 C C . ILE D 3 116 ? 134.254 162.667 108.997 1.00 0.93 120 ILE J C 1
ATOM 6655 O O . ILE D 3 116 ? 133.555 162.204 108.098 1.00 0.93 120 ILE J O 1
ATOM 6660 N N . ASN D 3 117 ? 135.505 162.211 109.197 1.00 0.92 121 ASN J N 1
ATOM 6661 C CA . ASN D 3 117 ? 136.122 161.221 108.338 1.00 0.92 121 ASN J CA 1
ATOM 6662 C C . ASN D 3 117 ? 136.213 159.879 109.034 1.00 0.92 121 ASN J C 1
ATOM 6663 O O . ASN D 3 117 ? 136.747 158.920 108.474 1.00 0.92 121 ASN J O 1
ATOM 6668 N N . VAL D 3 118 ? 135.689 159.768 110.267 1.00 0.99 122 VAL J N 1
ATOM 6669 C CA . VAL D 3 118 ? 135.836 158.575 111.081 1.00 0.99 122 VAL J CA 1
ATOM 6670 C C . VAL D 3 118 ? 134.545 158.209 111.781 1.00 0.99 122 VAL J C 1
ATOM 6671 O O . VAL D 3 118 ? 133.876 159.041 112.393 1.00 0.99 122 VAL J O 1
ATOM 6675 N N . LYS D 3 119 ? 134.183 156.916 111.758 1.00 0.94 123 LYS J N 1
ATOM 6676 C CA . LYS D 3 119 ? 133.260 156.351 112.718 1.00 0.94 123 LYS J CA 1
ATOM 6677 C C . LYS D 3 119 ? 133.932 155.236 113.481 1.00 0.94 123 LYS J C 1
ATOM 6678 O O . LYS D 3 119 ? 134.691 154.442 112.932 1.00 0.94 123 LYS J O 1
ATOM 6684 N N . LEU D 3 120 ? 133.655 155.151 114.788 1.00 0.97 124 LEU J N 1
ATOM 6685 C CA . LEU D 3 120 ? 133.967 153.989 115.583 1.00 0.97 124 LEU J CA 1
ATOM 6686 C C . LEU D 3 120 ? 132.677 153.574 116.247 1.00 0.97 124 LEU J C 1
ATOM 6687 O O . LEU D 3 120 ? 132.079 154.324 117.021 1.00 0.97 124 LEU J O 1
ATOM 6692 N N . ARG D 3 121 ? 132.203 152.356 115.946 1.00 0.91 125 ARG J N 1
ATOM 6693 C CA . ARG D 3 121 ? 130.956 151.880 116.491 1.00 0.91 125 ARG J CA 1
ATOM 6694 C C . ARG D 3 121 ? 131.024 150.403 116.776 1.00 0.91 125 ARG J C 1
ATOM 6695 O O . ARG D 3 121 ? 131.846 149.655 116.245 1.00 0.91 125 ARG J O 1
ATOM 6703 N N . TYR D 3 122 ? 130.156 149.972 117.704 1.00 0.96 126 TYR J N 1
ATOM 6704 C CA . TYR D 3 122 ? 130.051 148.613 118.162 1.00 0.96 126 TYR J CA 1
ATOM 6705 C C . TYR D 3 122 ? 128.615 148.208 117.935 1.00 0.96 126 TYR J C 1
ATOM 6706 O O . TYR D 3 122 ? 127.701 149.014 118.115 1.00 0.96 126 TYR J O 1
ATOM 6715 N N . PHE D 3 123 ? 128.375 146.956 117.534 1.00 0.93 127 PHE J N 1
ATOM 6716 C CA . PHE D 3 123 ? 127.032 146.520 117.245 1.00 0.93 127 PHE J CA 1
ATOM 6717 C C . PHE D 3 123 ? 126.921 145.017 117.333 1.00 0.93 127 PHE J C 1
ATOM 6718 O O . PHE D 3 123 ? 127.905 144.280 117.286 1.00 0.93 127 PHE J O 1
ATOM 6726 N N . VAL D 3 124 ? 125.679 144.528 117.473 1.00 0.95 128 VAL J N 1
ATOM 6727 C CA . VAL D 3 124 ? 125.360 143.123 117.340 1.00 0.95 128 VAL J CA 1
ATOM 6728 C C . VAL D 3 124 ? 124.805 142.925 115.943 1.00 0.95 128 VAL J C 1
ATOM 6729 O O . VAL D 3 124 ? 123.914 143.651 115.513 1.00 0.95 128 VAL J O 1
ATOM 6733 N N . ARG D 3 125 ? 125.337 141.954 115.182 1.00 0.89 129 ARG J N 1
ATOM 6734 C CA . ARG D 3 125 ? 124.909 141.680 113.826 1.00 0.89 129 ARG J CA 1
ATOM 6735 C C . ARG D 3 125 ? 124.392 140.260 113.733 1.00 0.89 129 ARG J C 1
ATOM 6736 O O . ARG D 3 125 ? 125.136 139.294 113.902 1.00 0.89 129 ARG J O 1
ATOM 6744 N N . VAL D 3 126 ? 123.086 140.095 113.466 1.00 0.96 130 VAL J N 1
ATOM 6745 C CA . VAL D 3 126 ? 122.473 138.792 113.261 1.00 0.96 130 VAL J CA 1
ATOM 6746 C C . VAL D 3 126 ? 122.367 138.553 111.773 1.00 0.96 130 VAL J C 1
ATOM 6747 O O . VAL D 3 126 ? 121.902 139.412 111.023 1.00 0.96 130 VAL J O 1
ATOM 6751 N N . THR D 3 127 ? 122.804 137.365 111.324 1.00 0.94 131 THR J N 1
ATOM 6752 C CA . THR D 3 127 ? 122.846 137.005 109.916 1.00 0.94 131 THR J CA 1
ATOM 6753 C C . THR D 3 127 ? 122.120 135.690 109.728 1.00 0.94 131 THR J C 1
ATOM 6754 O O . THR D 3 127 ? 122.534 134.664 110.268 1.00 0.94 131 THR J O 1
ATOM 6758 N N . VAL D 3 128 ? 121.021 135.677 108.948 1.00 0.94 132 VAL J N 1
ATOM 6759 C CA . VAL D 3 128 ? 120.377 134.454 108.477 1.00 0.94 132 VAL J CA 1
ATOM 6760 C C . VAL D 3 128 ? 120.851 134.236 107.058 1.00 0.94 132 VAL J C 1
ATOM 6761 O O . VAL D 3 128 ? 120.451 134.948 106.134 1.00 0.94 132 VAL J O 1
ATOM 6765 N N . SER D 3 129 ? 121.749 133.254 106.875 1.00 0.92 133 SER J N 1
ATOM 6766 C CA . SER D 3 129 ? 122.358 132.936 105.593 1.00 0.92 133 SER J CA 1
ATOM 6767 C C . SER D 3 129 ? 121.365 132.343 104.614 1.00 0.92 133 SER J C 1
ATOM 6768 O O . SER D 3 129 ? 120.577 131.454 104.949 1.00 0.92 133 SER J O 1
ATOM 6771 N N . ARG D 3 130 ? 121.363 132.830 103.364 1.00 0.84 134 ARG J N 1
ATOM 6772 C CA . ARG D 3 130 ? 120.497 132.309 102.331 1.00 0.84 134 ARG J CA 1
ATOM 6773 C C . ARG D 3 130 ? 121.256 132.170 101.032 1.00 0.84 134 ARG J C 1
ATOM 6774 O O . ARG D 3 130 ? 122.351 132.675 100.840 1.00 0.84 134 ARG J O 1
ATOM 6782 N N . ARG D 3 131 ? 120.655 131.455 100.063 1.00 0.78 135 ARG J N 1
ATOM 6783 C CA . ARG D 3 131 ? 121.319 131.045 98.840 1.00 0.78 135 ARG J CA 1
ATOM 6784 C C . ARG D 3 131 ? 121.869 132.163 97.962 1.00 0.78 135 ARG J C 1
ATOM 6785 O O . ARG D 3 131 ? 122.932 132.001 97.371 1.00 0.78 135 ARG J O 1
ATOM 6793 N N . MET D 3 132 ? 121.166 133.311 97.857 1.00 0.73 136 MET J N 1
ATOM 6794 C CA . MET D 3 132 ? 121.666 134.450 97.096 1.00 0.73 136 MET J CA 1
ATOM 6795 C C . MET D 3 132 ? 121.658 135.773 97.854 1.00 0.73 136 MET J C 1
ATOM 6796 O O . MET D 3 132 ? 122.198 136.761 97.364 1.00 0.73 136 MET J O 1
ATOM 6801 N N . ALA D 3 133 ? 121.075 135.851 99.065 1.00 0.85 137 ALA J N 1
ATOM 6802 C CA . ALA D 3 133 ? 120.954 137.128 99.740 1.00 0.85 137 ALA J CA 1
ATOM 6803 C C . ALA D 3 133 ? 120.522 136.949 101.182 1.00 0.85 137 ALA J C 1
ATOM 6804 O O . ALA D 3 133 ? 119.349 136.715 101.493 1.00 0.85 137 ALA J O 1
ATOM 6806 N N . ASP D 3 134 ? 121.492 137.064 102.100 1.00 0.89 138 ASP J N 1
ATOM 6807 C CA . ASP D 3 134 ? 121.342 136.987 103.535 1.00 0.89 138 ASP J CA 1
ATOM 6808 C C . ASP D 3 134 ? 120.347 137.984 104.116 1.00 0.89 138 ASP J C 1
ATOM 6809 O O . ASP D 3 134 ? 120.125 139.078 103.599 1.00 0.89 138 ASP J O 1
ATOM 6814 N N . VAL D 3 135 ? 119.700 137.611 105.232 1.00 0.92 139 VAL J N 1
ATOM 6815 C CA . VAL D 3 135 ? 118.882 138.531 106.003 1.00 0.92 139 VAL J CA 1
ATOM 6816 C C . VAL D 3 135 ? 119.737 138.996 107.162 1.00 0.92 139 VAL J C 1
ATOM 6817 O O . VAL D 3 135 ? 120.113 138.214 108.037 1.00 0.92 139 VAL J O 1
ATOM 6821 N N . ILE D 3 136 ? 120.094 140.290 107.171 1.00 0.91 140 ILE J N 1
ATOM 6822 C CA . ILE D 3 136 ? 121.054 140.855 108.099 1.00 0.91 140 ILE J CA 1
ATOM 6823 C C . ILE D 3 136 ? 120.366 141.907 108.941 1.00 0.91 140 ILE J C 1
ATOM 6824 O O . ILE D 3 136 ? 119.629 142.756 108.444 1.00 0.91 140 ILE J O 1
ATOM 6829 N N . ARG D 3 137 ? 120.595 141.873 110.265 1.00 0.86 141 ARG J N 1
ATOM 6830 C CA . ARG D 3 137 ? 120.112 142.883 111.178 1.00 0.86 141 ARG J CA 1
ATOM 6831 C C . ARG D 3 137 ? 121.251 143.363 112.053 1.00 0.86 141 ARG J C 1
ATOM 6832 O O . ARG D 3 137 ? 121.822 142.588 112.819 1.00 0.86 141 ARG J O 1
ATOM 6840 N N . GLU D 3 138 ? 121.595 144.664 111.973 1.00 0.91 142 GLU J N 1
ATOM 6841 C CA . GLU D 3 138 ? 122.514 145.300 112.900 1.00 0.91 142 GLU J CA 1
ATOM 6842 C C . GLU D 3 138 ? 121.761 145.943 114.065 1.00 0.91 142 GLU J C 1
ATOM 6843 O O . GLU D 3 138 ? 120.570 146.254 113.987 1.00 0.91 142 GLU J O 1
ATOM 6849 N N . LYS D 3 139 ? 122.448 146.087 115.208 1.00 0.90 143 LYS J N 1
ATOM 6850 C CA . LYS D 3 139 ? 121.884 146.536 116.465 1.00 0.90 143 LYS J CA 1
ATOM 6851 C C . LYS D 3 139 ? 122.957 147.227 117.277 1.00 0.90 143 LYS J C 1
ATOM 6852 O O . LYS D 3 139 ? 123.665 146.620 118.087 1.00 0.90 143 LYS J O 1
ATOM 6858 N N . ASP D 3 140 ? 123.132 148.527 117.025 1.00 0.93 144 ASP J N 1
ATOM 6859 C CA . ASP D 3 140 ? 124.114 149.401 117.624 1.00 0.93 144 ASP J CA 1
ATOM 6860 C C . ASP D 3 140 ? 124.056 149.572 119.135 1.00 0.93 144 ASP J C 1
ATOM 6861 O O . ASP D 3 140 ? 123.005 149.556 119.781 1.00 0.93 144 ASP J O 1
ATOM 6866 N N . ILE D 3 141 ? 125.254 149.739 119.721 1.00 0.94 145 ILE J N 1
ATOM 6867 C CA . ILE D 3 141 ? 125.471 149.946 121.137 1.00 0.94 145 ILE J CA 1
ATOM 6868 C C . ILE D 3 141 ? 126.515 151.037 121.287 1.00 0.94 145 ILE J C 1
ATOM 6869 O O . ILE D 3 141 ? 127.270 151.340 120.361 1.00 0.94 145 ILE J O 1
ATOM 6874 N N . TRP D 3 142 ? 126.607 151.669 122.472 1.00 0.93 146 TRP J N 1
ATOM 6875 C CA . TRP D 3 142 ? 127.647 152.641 122.745 1.00 0.93 146 TRP J CA 1
ATOM 6876 C C . TRP D 3 142 ? 128.590 152.059 123.762 1.00 0.93 146 TRP J C 1
ATOM 6877 O O . TRP D 3 142 ? 128.174 151.424 124.726 1.00 0.93 146 TRP J O 1
ATOM 6888 N N . VAL D 3 143 ? 129.895 152.277 123.576 1.00 0.99 147 VAL J N 1
ATOM 6889 C CA . VAL D 3 143 ? 130.873 151.897 124.568 1.00 0.99 147 VAL J CA 1
ATOM 6890 C C . VAL D 3 143 ? 131.527 153.156 125.051 1.00 0.99 147 VAL J C 1
ATOM 6891 O O . VAL D 3 143 ? 131.943 153.984 124.243 1.00 0.99 147 VAL J O 1
ATOM 6895 N N . TYR D 3 144 ? 131.621 153.335 126.381 1.00 0.96 148 TYR J N 1
ATOM 6896 C CA . TYR D 3 144 ? 132.396 154.408 126.972 1.00 0.96 148 TYR J CA 1
ATOM 6897 C C . TYR D 3 144 ? 133.723 153.907 127.513 1.00 0.96 148 TYR J C 1
ATOM 6898 O O . TYR D 3 144 ? 133.873 152.744 127.888 1.00 0.96 148 TYR J O 1
ATOM 6907 N N . SER D 3 145 ? 134.727 154.797 127.579 1.00 0.95 149 SER J N 1
ATOM 6908 C CA . SER D 3 145 ? 136.036 154.471 128.132 1.00 0.95 149 SER J CA 1
ATOM 6909 C C . SER D 3 145 ? 136.294 155.390 129.299 1.00 0.95 149 SER J C 1
ATOM 6910 O O . SER D 3 145 ? 136.235 156.612 129.197 1.00 0.95 149 SER J O 1
ATOM 6913 N N . TYR D 3 146 ? 136.533 154.802 130.484 1.00 0.90 150 TYR J N 1
ATOM 6914 C CA . TYR D 3 146 ? 136.592 155.548 131.722 1.00 0.90 150 TYR J CA 1
ATOM 6915 C C . TYR D 3 146 ? 138.018 155.707 132.190 1.00 0.90 150 TYR J C 1
ATOM 6916 O O . TYR D 3 146 ? 138.856 154.834 131.992 1.00 0.90 150 TYR J O 1
ATOM 6925 N N . ARG D 3 147 ? 138.343 156.835 132.842 1.00 0.85 151 ARG J N 1
ATOM 6926 C CA . ARG D 3 147 ? 139.666 156.981 133.429 1.00 0.85 151 ARG J CA 1
ATOM 6927 C C . ARG D 3 147 ? 139.629 157.710 134.754 1.00 0.85 151 ARG J C 1
ATOM 6928 O O . ARG D 3 147 ? 139.013 158.750 134.893 1.00 0.85 151 ARG J O 1
ATOM 6936 N N . ILE D 3 148 ? 140.332 157.157 135.770 1.00 0.84 152 ILE J N 1
ATOM 6937 C CA . ILE D 3 148 ? 140.524 157.776 137.069 1.00 0.84 152 ILE J CA 1
ATOM 6938 C C . ILE D 3 148 ? 141.251 159.127 137.022 1.00 0.84 152 ILE J C 1
ATOM 6939 O O . ILE D 3 148 ? 141.895 159.424 136.012 1.00 0.84 152 ILE J O 1
ATOM 6944 N N . PRO D 3 149 ? 141.179 159.987 138.061 1.00 0.88 153 PRO J N 1
ATOM 6945 C CA . PRO D 3 149 ? 142.043 161.155 138.222 1.00 0.88 153 PRO J CA 1
ATOM 6946 C C . PRO D 3 149 ? 143.517 160.923 137.881 1.00 0.88 153 PRO J C 1
ATOM 6947 O O . PRO D 3 149 ? 144.062 159.942 138.390 1.00 0.88 153 PRO J O 1
ATOM 6951 N N . PRO D 3 150 ? 144.198 161.724 137.067 1.00 0.90 154 PRO J N 1
ATOM 6952 C CA . PRO D 3 150 ? 145.536 161.385 136.607 1.00 0.90 154 PRO J CA 1
ATOM 6953 C C . PRO D 3 150 ? 146.604 161.636 137.658 1.00 0.90 154 PRO J C 1
ATOM 6954 O O . PRO D 3 150 ? 146.546 162.646 138.353 1.00 0.90 154 PRO J O 1
ATOM 6958 N N . GLU D 3 151 ? 147.619 160.743 137.735 1.00 0.80 155 GLU J N 1
ATOM 6959 C CA . GLU D 3 151 ? 148.756 160.838 138.646 1.00 0.80 155 GLU J CA 1
ATOM 6960 C C . GLU D 3 151 ? 149.511 162.145 138.513 1.00 0.80 155 GLU J C 1
ATOM 6961 O O . GLU D 3 151 ? 149.716 162.879 139.476 1.00 0.80 155 GLU J O 1
ATOM 6967 N N . LEU D 3 152 ? 149.878 162.514 137.274 1.00 0.83 156 LEU J N 1
ATOM 6968 C CA . LEU D 3 152 ? 150.516 163.781 137.012 1.00 0.83 156 LEU J CA 1
ATOM 6969 C C . LEU D 3 152 ? 149.531 164.689 136.314 1.00 0.83 156 LEU J C 1
ATOM 6970 O O . LEU D 3 152 ? 149.155 164.460 135.161 1.00 0.83 156 LEU J O 1
ATOM 6975 N N . ASN D 3 153 ? 149.094 165.763 136.979 1.00 0.90 157 ASN J N 1
ATOM 6976 C CA . ASN D 3 153 ? 148.397 166.855 136.336 1.00 0.90 157 ASN J CA 1
ATOM 6977 C C . ASN D 3 153 ? 149.097 168.127 136.780 1.00 0.90 157 ASN J C 1
ATOM 6978 O O . ASN D 3 153 ? 149.035 168.507 137.945 1.00 0.90 157 ASN J O 1
ATOM 6983 N N . SER D 3 154 ? 149.814 168.795 135.862 1.00 0.90 158 SER J N 1
ATOM 6984 C CA . SER D 3 154 ? 150.541 170.021 136.165 1.00 0.90 158 SER J CA 1
ATOM 6985 C C . SER D 3 154 ? 149.759 171.164 135.578 1.00 0.90 158 SER J C 1
ATOM 6986 O O . SER D 3 154 ? 148.987 170.961 134.643 1.00 0.90 158 SER J O 1
ATOM 6989 N N . SER D 3 155 ? 149.923 172.394 136.094 1.00 0.91 159 SER J N 1
ATOM 6990 C CA . SER D 3 155 ? 149.350 173.562 135.450 1.00 0.91 159 SER J CA 1
ATOM 6991 C C . SER D 3 155 ? 150.089 173.918 134.175 1.00 0.91 159 SER J C 1
ATOM 6992 O O . SER D 3 155 ? 151.279 173.640 134.008 1.00 0.91 159 SER J O 1
ATOM 6995 N N . ILE D 3 156 ? 149.384 174.533 133.210 1.00 0.92 160 ILE J N 1
ATOM 6996 C CA . ILE D 3 156 ? 150.007 175.046 132.004 1.00 0.92 160 ILE J CA 1
ATOM 6997 C C . ILE D 3 156 ? 150.308 176.500 132.251 1.00 0.92 160 ILE J C 1
ATOM 6998 O O . ILE D 3 156 ? 149.401 177.291 132.492 1.00 0.92 160 ILE J O 1
ATOM 7003 N N . LYS D 3 157 ? 151.591 176.888 132.202 1.00 0.90 161 LYS J N 1
ATOM 7004 C CA . LYS D 3 157 ? 151.990 178.257 132.432 1.00 0.90 161 LYS J CA 1
ATOM 7005 C C . LYS D 3 157 ? 153.037 178.671 131.420 1.00 0.90 161 LYS J C 1
ATOM 7006 O O . LYS D 3 157 ? 154.060 178.006 131.262 1.00 0.90 161 LYS J O 1
ATOM 7012 N N . MET D 3 158 ? 152.793 179.767 130.679 1.00 0.89 162 MET J N 1
ATOM 7013 C CA . MET D 3 158 ? 153.673 180.180 129.607 1.00 0.89 162 MET J CA 1
ATOM 7014 C C . MET D 3 158 ? 153.708 181.682 129.422 1.00 0.89 162 MET J C 1
ATOM 7015 O O . MET D 3 158 ? 152.672 182.342 129.355 1.00 0.89 162 MET J O 1
ATOM 7020 N N . ASP D 3 159 ? 154.930 182.212 129.245 1.00 0.90 163 ASP J N 1
ATOM 7021 C CA . ASP D 3 159 ? 155.210 183.552 128.784 1.00 0.90 163 ASP J CA 1
ATOM 7022 C C . ASP D 3 159 ? 155.349 183.495 127.264 1.00 0.90 163 ASP J C 1
ATOM 7023 O O . ASP D 3 159 ? 156.061 182.648 126.719 1.00 0.90 163 ASP J O 1
ATOM 7028 N N . VAL D 3 160 ? 154.610 184.360 126.543 1.00 0.93 164 VAL J N 1
ATOM 7029 C CA . VAL D 3 160 ? 154.575 184.387 125.089 1.00 0.93 164 VAL J CA 1
ATOM 7030 C C . VAL D 3 160 ? 154.333 185.802 124.598 1.00 0.93 164 VAL J C 1
ATOM 7031 O O . VAL D 3 160 ? 153.822 186.673 125.307 1.00 0.93 164 VAL J O 1
ATOM 7035 N N . GLY D 3 161 ? 154.670 186.098 123.326 1.00 0.94 165 GLY J N 1
ATOM 7036 C CA . GLY D 3 161 ? 154.368 187.422 122.819 1.00 0.94 165 GLY J CA 1
ATOM 7037 C C . GLY D 3 161 ? 154.868 187.715 121.437 1.00 0.94 165 GLY J C 1
ATOM 7038 O O . GLY D 3 161 ? 155.240 186.831 120.667 1.00 0.94 165 GLY J O 1
ATOM 7039 N N . ILE D 3 162 ? 154.885 189.015 121.110 1.00 0.91 166 ILE J N 1
ATOM 7040 C CA . ILE D 3 162 ? 155.478 189.590 119.918 1.00 0.91 166 ILE J CA 1
ATOM 7041 C C . ILE D 3 162 ? 156.510 190.575 120.431 1.00 0.91 166 ILE J C 1
ATOM 7042 O O . ILE D 3 162 ? 156.173 191.459 121.224 1.00 0.91 166 ILE J O 1
ATOM 7047 N N . GLU D 3 163 ? 157.786 190.456 120.011 1.00 0.86 167 GLU J N 1
ATOM 7048 C CA . GLU D 3 163 ? 158.859 191.248 120.594 1.00 0.86 167 GLU J CA 1
ATOM 7049 C C . GLU D 3 163 ? 158.711 192.751 120.524 1.00 0.86 167 GLU J C 1
ATOM 7050 O O . GLU D 3 163 ? 158.248 193.309 119.532 1.00 0.86 167 GLU J O 1
ATOM 7056 N N . ASP D 3 164 ? 159.056 193.406 121.653 1.00 0.90 168 ASP J N 1
ATOM 7057 C CA . ASP D 3 164 ? 158.829 194.807 121.966 1.00 0.90 168 ASP J CA 1
ATOM 7058 C C . ASP D 3 164 ? 157.413 195.329 121.682 1.00 0.90 168 ASP J C 1
ATOM 7059 O O . ASP D 3 164 ? 157.210 196.536 121.596 1.00 0.90 168 ASP J O 1
ATOM 7064 N N . CYS D 3 165 ? 156.383 194.459 121.597 1.00 0.96 169 CYS J N 1
ATOM 7065 C CA . CYS D 3 165 ? 155.031 194.880 121.262 1.00 0.96 169 CYS J CA 1
ATOM 7066 C C . CYS D 3 165 ? 154.000 194.355 122.224 1.00 0.96 169 CYS J C 1
ATOM 7067 O O . CYS D 3 165 ? 153.151 195.096 122.718 1.00 0.96 169 CYS J O 1
ATOM 7070 N N . LEU D 3 166 ? 154.036 193.049 122.508 1.00 0.94 170 LEU J N 1
ATOM 7071 C CA . LEU D 3 166 ? 153.081 192.436 123.395 1.00 0.94 170 LEU J CA 1
ATOM 7072 C C . LEU D 3 166 ? 153.805 191.326 124.111 1.00 0.94 170 LEU J C 1
ATOM 7073 O O . LEU D 3 166 ? 154.396 190.470 123.462 1.00 0.94 170 LEU J O 1
ATOM 7078 N N . HIS D 3 167 ? 153.772 191.288 125.447 1.00 0.91 171 HIS J N 1
ATOM 7079 C CA . HIS D 3 167 ? 154.289 190.162 126.208 1.00 0.91 171 HIS J CA 1
ATOM 7080 C C . HIS D 3 167 ? 153.235 189.804 127.243 1.00 0.91 171 HIS J C 1
ATOM 7081 O O . HIS D 3 167 ? 152.743 190.677 127.967 1.00 0.91 171 HIS J O 1
ATOM 7088 N N . ILE D 3 168 ? 152.831 188.522 127.315 1.00 0.92 172 ILE J N 1
ATOM 7089 C CA . ILE D 3 168 ? 151.805 188.059 128.232 1.00 0.92 172 ILE J CA 1
ATOM 7090 C C . ILE D 3 168 ? 152.217 186.751 128.873 1.00 0.92 172 ILE J C 1
ATOM 7091 O O . ILE D 3 168 ? 152.832 185.896 128.244 1.00 0.92 172 ILE J O 1
ATOM 7096 N N . GLU D 3 169 ? 151.823 186.546 130.142 1.00 0.90 173 GLU J N 1
ATOM 7097 C CA . GLU D 3 169 ? 151.927 185.258 130.799 1.00 0.90 173 GLU J CA 1
ATOM 7098 C C . GLU D 3 169 ? 150.521 184.708 130.932 1.00 0.90 173 GLU J C 1
ATOM 7099 O O . GLU D 3 169 ? 149.629 185.352 131.487 1.00 0.90 173 GLU J O 1
ATOM 7105 N N . PHE D 3 170 ? 150.264 183.500 130.396 1.00 0.93 174 PHE J N 1
ATOM 7106 C CA . PHE D 3 170 ? 148.988 182.833 130.570 1.00 0.93 174 PHE J CA 1
ATOM 7107 C C . PHE D 3 170 ? 149.156 181.609 131.437 1.00 0.93 174 PHE J C 1
ATOM 7108 O O . PHE D 3 170 ? 150.166 180.909 131.388 1.00 0.93 174 PHE J O 1
ATOM 7116 N N . GLU D 3 171 ? 148.139 181.341 132.270 1.00 0.92 175 GLU J N 1
ATOM 7117 C CA . GLU D 3 171 ? 148.141 180.212 133.163 1.00 0.92 175 GLU J CA 1
ATOM 7118 C C . GLU D 3 171 ? 146.790 179.531 133.099 1.00 0.92 175 GLU J C 1
ATOM 7119 O O . GLU D 3 171 ? 145.750 180.176 133.215 1.00 0.92 175 GLU J O 1
ATOM 7125 N N . TYR D 3 172 ? 146.774 178.204 132.887 1.00 0.93 176 TYR J N 1
ATOM 7126 C CA . TYR D 3 172 ? 145.587 177.372 132.969 1.00 0.93 176 TYR J CA 1
ATOM 7127 C C . TYR D 3 172 ? 145.851 176.340 134.054 1.00 0.93 176 TYR J C 1
ATOM 7128 O O . TYR D 3 172 ? 146.934 175.763 134.122 1.00 0.93 176 TYR J O 1
ATOM 7137 N N . SER D 3 173 ? 144.882 176.080 134.952 1.00 0.92 177 SER J N 1
ATOM 7138 C CA . SER D 3 173 ? 145.101 175.310 136.174 1.00 0.92 177 SER J CA 1
ATOM 7139 C C . SER D 3 173 ? 145.478 173.852 136.007 1.00 0.92 177 SER J C 1
ATOM 7140 O O . SER D 3 173 ? 146.136 173.283 136.872 1.00 0.92 177 SER J O 1
ATOM 7143 N N . LYS D 3 174 ? 145.079 173.208 134.898 1.00 0.89 178 LYS J N 1
ATOM 7144 C CA . LYS D 3 174 ? 145.422 171.832 134.611 1.00 0.89 178 LYS J CA 1
ATOM 7145 C C . LYS D 3 174 ? 145.847 171.661 133.157 1.00 0.89 178 LYS J C 1
ATOM 7146 O O . LYS D 3 174 ? 145.568 172.502 132.300 1.00 0.89 178 LYS J O 1
ATOM 7152 N N . SER D 3 175 ? 146.505 170.523 132.845 1.00 0.93 179 SER J N 1
ATOM 7153 C CA . SER D 3 175 ? 146.749 170.075 131.476 1.00 0.93 179 SER J CA 1
ATOM 7154 C C . SER D 3 175 ? 145.714 169.060 131.048 1.00 0.93 179 SER J C 1
ATOM 7155 O O . SER D 3 175 ? 145.532 168.778 129.862 1.00 0.93 179 SER J O 1
ATOM 7158 N N . LYS D 3 176 ? 145.013 168.457 132.024 1.00 0.90 180 LYS J N 1
ATOM 7159 C CA . LYS D 3 176 ? 144.064 167.392 131.805 1.00 0.90 180 LYS J CA 1
ATOM 7160 C C . LYS D 3 176 ? 142.786 167.738 132.531 1.00 0.90 180 LYS J C 1
ATOM 7161 O O . LYS D 3 176 ? 142.784 167.944 133.747 1.00 0.90 180 LYS J O 1
ATOM 7167 N N . TYR D 3 177 ? 141.672 167.803 131.792 1.00 0.95 181 TYR J N 1
ATOM 7168 C CA . TYR D 3 177 ? 140.386 168.229 132.300 1.00 0.95 181 TYR J CA 1
ATOM 7169 C C . TYR D 3 177 ? 139.379 167.140 132.011 1.00 0.95 181 TYR J C 1
ATOM 7170 O O . TYR D 3 177 ? 139.409 166.501 130.961 1.00 0.95 181 TYR J O 1
ATOM 7179 N N . HIS D 3 178 ? 138.437 166.869 132.927 1.00 0.92 182 HIS J N 1
ATOM 7180 C CA . HIS D 3 178 ? 137.335 165.984 132.597 1.00 0.92 182 HIS J CA 1
ATOM 7181 C C . HIS D 3 178 ? 136.240 166.692 131.809 1.00 0.92 182 HIS J C 1
ATOM 7182 O O . HIS D 3 178 ? 136.213 167.911 131.665 1.00 0.92 182 HIS J O 1
ATOM 7189 N N . LEU D 3 179 ? 135.293 165.929 131.235 1.00 0.95 183 LEU J N 1
ATOM 7190 C CA . LEU D 3 179 ? 134.272 166.453 130.335 1.00 0.95 183 LEU J CA 1
ATOM 7191 C C . LEU D 3 179 ? 133.318 167.475 130.941 1.00 0.95 183 LEU J C 1
ATOM 7192 O O . LEU D 3 179 ? 132.682 168.240 130.222 1.00 0.95 183 LEU J O 1
ATOM 7197 N N . LYS D 3 180 ? 133.183 167.516 132.280 1.00 0.89 184 LYS J N 1
ATOM 7198 C CA . LYS D 3 180 ? 132.357 168.498 132.959 1.00 0.89 184 LYS J CA 1
ATOM 7199 C C . LYS D 3 180 ? 133.187 169.369 133.897 1.00 0.89 184 LYS J C 1
ATOM 7200 O O . LYS D 3 180 ? 132.668 169.977 134.829 1.00 0.89 184 LYS J O 1
ATOM 7206 N N . ASP D 3 181 ? 134.505 169.452 133.657 1.00 0.93 185 ASP J N 1
ATOM 7207 C CA . ASP D 3 181 ? 135.459 170.218 134.430 1.00 0.93 185 ASP J CA 1
ATOM 7208 C C . ASP D 3 181 ? 135.465 171.683 134.027 1.00 0.93 185 ASP J C 1
ATOM 7209 O O . ASP D 3 181 ? 134.736 172.140 133.142 1.00 0.93 185 ASP J O 1
ATOM 7214 N N . VAL D 3 182 ? 136.278 172.480 134.732 1.00 0.95 186 VAL J N 1
ATOM 7215 C CA . VAL D 3 182 ? 136.292 173.916 134.575 1.00 0.95 186 VAL J CA 1
ATOM 7216 C C . VAL D 3 182 ? 137.698 174.374 134.260 1.00 0.95 186 VAL J C 1
ATOM 7217 O O . VAL D 3 182 ? 138.647 174.107 134.999 1.00 0.95 186 VAL J O 1
ATOM 7221 N N . ILE D 3 183 ? 137.884 175.119 133.148 1.00 0.93 187 ILE J N 1
ATOM 7222 C CA . ILE D 3 183 ? 139.136 175.808 132.892 1.00 0.93 187 ILE J CA 1
ATOM 7223 C C . ILE D 3 183 ? 139.198 177.013 133.813 1.00 0.93 187 ILE J C 1
ATOM 7224 O O . ILE D 3 183 ? 138.517 178.017 133.600 1.00 0.93 187 ILE J O 1
ATOM 7229 N N . VAL D 3 184 ? 140.014 176.931 134.872 1.00 0.93 188 VAL J N 1
ATOM 7230 C CA . VAL D 3 184 ? 140.306 178.060 135.730 1.00 0.93 188 VAL J CA 1
ATOM 7231 C C . VAL D 3 184 ? 141.660 178.561 135.303 1.00 0.93 188 VAL J C 1
ATOM 7232 O O . VAL D 3 184 ? 142.620 177.800 135.187 1.00 0.93 188 VAL J O 1
ATOM 7236 N N . GLY D 3 185 ? 141.779 179.860 135.012 1.00 0.96 189 GLY J N 1
ATOM 7237 C CA . GLY D 3 185 ? 143.053 180.376 134.570 1.00 0.96 189 GLY J CA 1
ATOM 7238 C C . GLY D 3 185 ? 143.142 181.852 134.721 1.00 0.96 189 GLY J C 1
ATOM 7239 O O . GLY D 3 185 ? 142.265 182.509 135.283 1.00 0.96 189 GLY J O 1
ATOM 7240 N N . ARG D 3 186 ? 144.221 182.420 134.180 1.00 0.89 190 ARG J N 1
ATOM 7241 C CA . ARG D 3 186 ? 144.397 183.847 134.156 1.00 0.89 190 ARG J CA 1
ATOM 7242 C C . ARG D 3 186 ? 145.341 184.259 133.053 1.00 0.89 190 ARG J C 1
ATOM 7243 O O . ARG D 3 186 ? 146.180 183.484 132.595 1.00 0.89 190 ARG J O 1
ATOM 7251 N N . ILE D 3 187 ? 145.205 185.519 132.607 1.00 0.93 191 ILE J N 1
ATOM 7252 C CA . ILE D 3 187 ? 146.086 186.145 131.640 1.00 0.93 191 ILE J CA 1
ATOM 7253 C C . ILE D 3 187 ? 146.690 187.362 132.310 1.00 0.93 191 ILE J C 1
ATOM 7254 O O . ILE D 3 187 ? 145.971 188.231 132.802 1.00 0.93 191 ILE J O 1
ATOM 7259 N N . TYR D 3 188 ? 148.026 187.454 132.352 1.00 0.92 192 TYR J N 1
ATOM 7260 C CA . TYR D 3 188 ? 148.750 188.528 132.995 1.00 0.92 192 TYR J CA 1
ATOM 7261 C C . TYR D 3 188 ? 149.522 189.289 131.932 1.00 0.92 192 TYR J C 1
ATOM 7262 O O . TYR D 3 188 ? 150.228 188.708 131.109 1.00 0.92 192 TYR J O 1
ATOM 7271 N N . PHE D 3 189 ? 149.389 190.623 131.912 1.00 0.92 193 PHE J N 1
ATOM 7272 C CA . PHE D 3 189 ? 149.971 191.451 130.871 1.00 0.92 193 PHE J CA 1
ATOM 7273 C C . PHE D 3 189 ? 151.270 192.082 131.335 1.00 0.92 193 PHE J C 1
ATOM 7274 O O . PHE D 3 189 ? 151.310 192.858 132.283 1.00 0.92 193 PHE J O 1
ATOM 7282 N N . LEU D 3 190 ? 152.389 191.768 130.662 1.00 0.91 194 LEU J N 1
ATOM 7283 C CA . LEU D 3 190 ? 153.698 192.254 131.058 1.00 0.91 194 LEU J CA 1
ATOM 7284 C C . LEU D 3 190 ? 154.123 193.453 130.235 1.00 0.91 194 LEU J C 1
ATOM 7285 O O . LEU D 3 190 ? 154.702 194.411 130.747 1.00 0.91 194 LEU J O 1
ATOM 7290 N N . LEU D 3 191 ? 153.789 193.457 128.935 1.00 0.91 195 LEU J N 1
ATOM 7291 C CA . LEU D 3 191 ? 154.066 194.572 128.054 1.00 0.91 195 LEU J CA 1
ATOM 7292 C C . LEU D 3 191 ? 152.918 194.693 127.080 1.00 0.91 195 LEU J C 1
ATOM 7293 O O . LEU D 3 191 ? 152.519 193.713 126.453 1.00 0.91 195 LEU J O 1
ATOM 7298 N N . VAL D 3 192 ? 152.341 195.901 126.940 1.00 0.92 196 VAL J N 1
ATOM 7299 C CA . VAL D 3 192 ? 151.280 196.177 125.986 1.00 0.92 196 VAL J CA 1
ATOM 7300 C C . VAL D 3 192 ? 151.647 197.467 125.274 1.00 0.92 196 VAL J C 1
ATOM 7301 O O . VAL D 3 192 ? 151.644 198.542 125.868 1.00 0.92 196 VAL J O 1
ATOM 7305 N N . ARG D 3 193 ? 152.012 197.385 123.982 1.00 0.82 197 ARG J N 1
ATOM 7306 C CA . ARG D 3 193 ? 152.276 198.543 123.141 1.00 0.82 197 ARG J CA 1
ATOM 7307 C C . ARG D 3 193 ? 151.409 198.478 121.888 1.00 0.82 197 ARG J C 1
ATOM 7308 O O . ARG D 3 193 ? 151.566 199.258 120.949 1.00 0.82 197 ARG J O 1
ATOM 7316 N N . LEU D 3 194 ? 150.433 197.554 121.859 1.00 0.92 198 LEU J N 1
ATOM 7317 C CA . LEU D 3 194 ? 149.443 197.445 120.809 1.00 0.92 198 LEU J CA 1
ATOM 7318 C C . LEU D 3 194 ? 148.093 197.769 121.411 1.00 0.92 198 LEU J C 1
ATOM 7319 O O . LEU D 3 194 ? 147.891 197.681 122.619 1.00 0.92 198 LEU J O 1
ATOM 7324 N N . LYS D 3 195 ? 147.118 198.165 120.577 1.00 0.87 199 LYS J N 1
ATOM 7325 C CA . LYS D 3 195 ? 145.817 198.583 121.054 1.00 0.87 199 LYS J CA 1
ATOM 7326 C C . LYS D 3 195 ? 144.854 197.410 120.966 1.00 0.87 199 LYS J C 1
ATOM 7327 O O . LYS D 3 195 ? 144.441 197.023 119.879 1.00 0.87 199 LYS J O 1
ATOM 7333 N N . ILE D 3 196 ? 144.504 196.781 122.104 1.00 0.91 200 ILE J N 1
ATOM 7334 C CA . ILE D 3 196 ? 143.741 195.540 122.102 1.00 0.91 200 ILE J CA 1
ATOM 7335 C C . ILE D 3 196 ? 142.274 195.828 122.329 1.00 0.91 200 ILE J C 1
ATOM 7336 O O . ILE D 3 196 ? 141.875 196.358 123.359 1.00 0.91 200 ILE J O 1
ATOM 7341 N N . LYS D 3 197 ? 141.433 195.453 121.353 1.00 0.88 201 LYS J N 1
ATOM 7342 C CA . LYS D 3 197 ? 140.002 195.632 121.432 1.00 0.88 201 LYS J CA 1
ATOM 7343 C C . LYS D 3 197 ? 139.330 194.615 122.342 1.00 0.88 201 LYS J C 1
ATOM 7344 O O . LYS D 3 197 ? 138.517 194.968 123.192 1.00 0.88 201 LYS J O 1
ATOM 7350 N N . HIS D 3 198 ? 139.675 193.316 122.203 1.00 0.90 202 HIS J N 1
ATOM 7351 C CA . HIS D 3 198 ? 139.096 192.266 123.022 1.00 0.90 202 HIS J CA 1
ATOM 7352 C C . HIS D 3 198 ? 139.962 191.022 123.003 1.00 0.90 202 HIS J C 1
ATOM 7353 O O . HIS D 3 198 ? 140.905 190.900 122.213 1.00 0.90 202 HIS J O 1
ATOM 7360 N N . MET D 3 199 ? 139.680 190.067 123.909 1.00 0.91 203 MET J N 1
ATOM 7361 C CA . MET D 3 199 ? 140.383 188.800 123.983 1.00 0.91 203 MET J CA 1
ATOM 7362 C C . MET D 3 199 ? 139.397 187.683 124.298 1.00 0.91 203 MET J C 1
ATOM 7363 O O . MET D 3 199 ? 138.523 187.823 125.155 1.00 0.91 203 MET J O 1
ATOM 7368 N N . GLU D 3 200 ? 139.521 186.532 123.607 1.00 0.91 204 GLU J N 1
ATOM 7369 C CA . GLU D 3 200 ? 138.648 185.387 123.776 1.00 0.91 204 GLU J CA 1
ATOM 7370 C C . GLU D 3 200 ? 139.473 184.107 123.885 1.00 0.91 204 GLU J C 1
ATOM 7371 O O . GLU D 3 200 ? 140.626 184.034 123.456 1.00 0.91 204 GLU J O 1
ATOM 7377 N N . LEU D 3 201 ? 138.905 183.065 124.520 1.00 0.94 205 LEU J N 1
ATOM 7378 C CA . LEU D 3 201 ? 139.515 181.761 124.693 1.00 0.94 205 LEU J CA 1
ATOM 7379 C C . LEU D 3 201 ? 138.657 180.762 123.957 1.00 0.94 205 LEU J C 1
ATOM 7380 O O . LEU D 3 201 ? 137.448 180.671 124.163 1.00 0.94 205 LEU J O 1
ATOM 7385 N N . SER D 3 202 ? 139.262 179.995 123.050 1.00 0.94 206 SER J N 1
ATOM 7386 C CA . SER D 3 202 ? 138.520 179.119 122.170 1.00 0.94 206 SER J CA 1
ATOM 7387 C C . SER D 3 202 ? 138.936 177.698 122.387 1.00 0.94 206 SER J C 1
ATOM 7388 O O . SER D 3 202 ? 140.112 177.394 122.567 1.00 0.94 206 SER J O 1
ATOM 7391 N N . ILE D 3 203 ? 137.973 176.768 122.359 1.00 0.93 207 ILE J N 1
ATOM 7392 C CA . ILE D 3 203 ? 138.261 175.348 122.379 1.00 0.93 207 ILE J CA 1
ATOM 7393 C C . ILE D 3 203 ? 138.134 174.819 120.972 1.00 0.93 207 ILE J C 1
ATOM 7394 O O . ILE D 3 203 ? 137.099 174.934 120.319 1.00 0.93 207 ILE J O 1
ATOM 7399 N N . ILE D 3 204 ? 139.215 174.212 120.471 1.00 0.92 208 ILE J N 1
ATOM 7400 C CA . ILE D 3 204 ? 139.308 173.699 119.124 1.00 0.92 208 ILE J CA 1
ATOM 7401 C C . ILE D 3 204 ? 139.447 172.196 119.191 1.00 0.92 208 ILE J C 1
ATOM 7402 O O . ILE D 3 204 ? 140.241 171.658 119.959 1.00 0.92 208 ILE J O 1
ATOM 7407 N N . ARG D 3 205 ? 138.662 171.474 118.368 1.00 0.86 209 ARG J N 1
ATOM 7408 C CA . ARG D 3 205 ? 138.748 170.035 118.242 1.00 0.86 209 ARG J CA 1
ATOM 7409 C C . ARG D 3 205 ? 139.352 169.704 116.904 1.00 0.86 209 ARG J C 1
ATOM 7410 O O . ARG D 3 205 ? 138.857 170.119 115.859 1.00 0.86 209 ARG J O 1
ATOM 7418 N N . ARG D 3 206 ? 140.448 168.929 116.916 1.00 0.86 210 ARG J N 1
ATOM 7419 C CA . ARG D 3 206 ? 141.063 168.428 115.713 1.00 0.86 210 ARG J CA 1
ATOM 7420 C C . ARG D 3 206 ? 140.854 166.925 115.636 1.00 0.86 210 ARG J C 1
ATOM 7421 O O . ARG D 3 206 ? 141.203 166.189 116.558 1.00 0.86 210 ARG J O 1
ATOM 7429 N N . GLU D 3 207 ? 140.294 166.445 114.515 1.00 0.92 211 GLU J N 1
ATOM 7430 C CA . GLU D 3 207 ? 140.181 165.037 114.183 1.00 0.92 211 GLU J CA 1
ATOM 7431 C C . GLU D 3 207 ? 141.254 164.750 113.146 1.00 0.92 211 GLU J C 1
ATOM 7432 O O . GLU D 3 207 ? 141.292 165.381 112.092 1.00 0.92 211 GLU J O 1
ATOM 7438 N N . THR D 3 208 ? 142.185 163.827 113.426 1.00 0.94 212 THR J N 1
ATOM 7439 C CA . THR D 3 208 ? 143.315 163.514 112.551 1.00 0.94 212 THR J CA 1
ATOM 7440 C C . THR D 3 208 ? 143.134 162.098 112.066 1.00 0.94 212 THR J C 1
ATOM 7441 O O . THR D 3 208 ? 143.108 161.168 112.866 1.00 0.94 212 THR J O 1
ATOM 7445 N N . THR D 3 209 ? 143.020 161.894 110.745 1.00 0.95 213 THR J N 1
ATOM 7446 C CA . THR D 3 209 ? 142.719 160.590 110.152 1.00 0.95 213 THR J CA 1
ATOM 7447 C C . THR D 3 209 ? 143.784 160.191 109.163 1.00 0.95 213 THR J C 1
ATOM 7448 O O . THR D 3 209 ? 144.157 160.984 108.296 1.00 0.95 213 THR J O 1
ATOM 7452 N N . GLY D 3 210 ? 144.281 158.937 109.241 1.00 0.93 214 GLY J N 1
ATOM 7453 C CA . GLY D 3 210 ? 145.194 158.386 108.243 1.00 0.93 214 GLY J CA 1
ATOM 7454 C C . GLY D 3 210 ? 146.412 157.729 108.840 1.00 0.93 214 GLY J C 1
ATOM 7455 O O . GLY D 3 210 ? 146.463 157.449 110.034 1.00 0.93 214 GLY J O 1
ATOM 7456 N N . VAL D 3 211 ? 147.424 157.426 108.000 1.00 0.85 215 VAL J N 1
ATOM 7457 C CA . VAL D 3 211 ? 148.680 156.825 108.429 1.00 0.85 215 VAL J CA 1
ATOM 7458 C C . VAL D 3 211 ? 149.860 157.465 107.693 1.00 0.85 215 VAL J C 1
ATOM 7459 O O . VAL D 3 211 ? 149.940 157.453 106.465 1.00 0.85 215 VAL J O 1
ATOM 7463 N N . ALA D 3 212 ? 150.844 157.997 108.449 1.00 0.81 216 ALA J N 1
ATOM 7464 C CA . ALA D 3 212 ? 152.087 158.538 107.921 1.00 0.81 216 ALA J CA 1
ATOM 7465 C C . ALA D 3 212 ? 151.888 159.720 106.958 1.00 0.81 216 ALA J C 1
ATOM 7466 O O . ALA D 3 212 ? 151.198 160.632 107.407 1.00 0.81 216 ALA J O 1
ATOM 7468 N N . PRO D 3 213 ? 152.384 159.868 105.700 1.00 0.81 217 PRO J N 1
ATOM 7469 C CA . PRO D 3 213 ? 152.064 161.054 104.909 1.00 0.81 217 PRO J CA 1
ATOM 7470 C C . PRO D 3 213 ? 150.610 161.182 104.524 1.00 0.81 217 PRO J C 1
ATOM 7471 O O . PRO D 3 213 ? 150.190 162.264 104.125 1.00 0.81 217 PRO J O 1
ATOM 7475 N N . ASN D 3 214 ? 149.821 160.096 104.609 1.00 0.87 218 ASN J N 1
ATOM 7476 C CA . ASN D 3 214 ? 148.390 160.157 104.423 1.00 0.87 218 ASN J CA 1
ATOM 7477 C C . ASN D 3 214 ? 147.784 160.687 105.710 1.00 0.87 218 ASN J C 1
ATOM 7478 O O . ASN D 3 214 ? 147.539 159.936 106.648 1.00 0.87 218 ASN J O 1
ATOM 7483 N N . GLN D 3 215 ? 147.568 162.007 105.782 1.00 0.84 219 GLN J N 1
ATOM 7484 C CA . GLN D 3 215 ? 147.057 162.647 106.967 1.00 0.84 219 GLN J CA 1
ATOM 7485 C C . GLN D 3 215 ? 146.028 163.680 106.580 1.00 0.84 219 GLN J C 1
ATOM 7486 O O . GLN D 3 215 ? 146.304 164.623 105.840 1.00 0.84 219 GLN J O 1
ATOM 7492 N N . TYR D 3 216 ? 144.802 163.547 107.107 1.00 0.83 220 TYR J N 1
ATOM 7493 C CA . TYR D 3 216 ? 143.763 164.539 106.936 1.00 0.83 220 TYR J CA 1
ATOM 7494 C C . TYR D 3 216 ? 143.409 165.057 108.316 1.00 0.83 220 TYR J C 1
ATOM 7495 O O . TYR D 3 216 ? 143.072 164.288 109.214 1.00 0.83 220 TYR J O 1
ATOM 7504 N N . ASN D 3 217 ? 143.494 166.385 108.525 1.00 0.90 221 ASN J N 1
ATOM 7505 C CA . ASN D 3 217 ? 143.160 166.994 109.799 1.00 0.90 221 ASN J CA 1
ATOM 7506 C C . ASN D 3 217 ? 141.911 167.846 109.616 1.00 0.90 221 ASN J C 1
ATOM 7507 O O . ASN D 3 217 ? 141.956 168.876 108.945 1.00 0.90 221 ASN J O 1
ATOM 7512 N N . GLU D 3 218 ? 140.792 167.460 110.248 1.00 0.87 222 GLU J N 1
ATOM 7513 C CA . GLU D 3 218 ? 139.572 168.248 110.273 1.00 0.87 222 GLU J CA 1
ATOM 7514 C C . GLU D 3 218 ? 139.581 169.083 111.542 1.00 0.87 222 GLU J C 1
ATOM 7515 O O . GLU D 3 218 ? 139.975 168.593 112.597 1.00 0.87 222 GLU J O 1
ATOM 7521 N N . SER D 3 219 ? 139.200 170.377 111.489 1.00 0.90 223 SER J N 1
ATOM 7522 C CA . SER D 3 219 ? 139.304 171.279 112.641 1.00 0.90 223 SER J CA 1
ATOM 7523 C C . SER D 3 219 ? 138.001 172.007 112.889 1.00 0.90 223 SER J C 1
ATOM 7524 O O . SER D 3 219 ? 137.511 172.723 112.026 1.00 0.90 223 SER J O 1
ATOM 7527 N N . GLU D 3 220 ? 137.417 171.866 114.090 1.00 0.88 224 GLU J N 1
ATOM 7528 C CA . GLU D 3 220 ? 136.147 172.480 114.441 1.00 0.88 224 GLU J CA 1
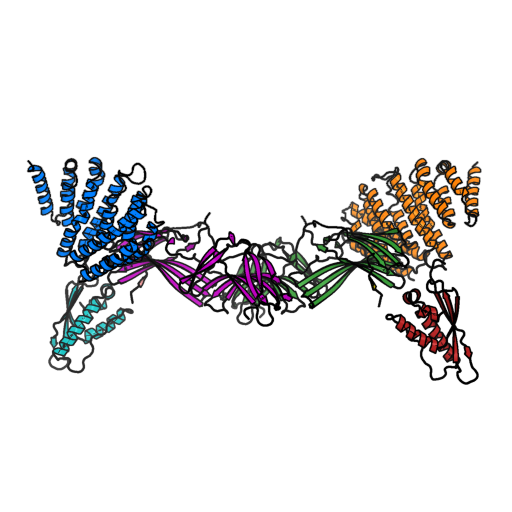ATOM 7529 C C . GLU D 3 220 ? 136.269 173.342 115.680 1.00 0.88 224 GLU J C 1
ATOM 7530 O O . GLU D 3 220 ? 136.733 172.905 116.736 1.00 0.88 224 GLU J O 1
ATOM 7536 N N . THR D 3 221 ? 135.853 174.620 115.588 1.00 0.92 225 THR J N 1
ATOM 7537 C CA . THR D 3 221 ? 135.956 175.566 116.698 1.00 0.92 225 THR J CA 1
ATOM 7538 C C . THR D 3 221 ? 134.699 175.518 117.544 1.00 0.92 225 THR J C 1
ATOM 7539 O O . THR D 3 221 ? 133.693 176.155 117.239 1.00 0.92 225 THR J O 1
ATOM 7543 N N . LEU D 3 222 ? 134.733 174.730 118.630 1.00 0.91 226 LEU J N 1
ATOM 7544 C CA . LEU D 3 222 ? 133.599 174.394 119.474 1.00 0.91 226 LEU J CA 1
ATOM 7545 C C . LEU D 3 222 ? 133.040 175.531 120.307 1.00 0.91 226 LEU J C 1
ATOM 7546 O O . LEU D 3 222 ? 131.833 175.652 120.501 1.00 0.91 226 LEU J O 1
ATOM 7551 N N . VAL D 3 223 ? 133.916 176.407 120.823 1.00 0.93 227 VAL J N 1
ATOM 7552 C CA . VAL D 3 223 ? 133.499 177.549 121.606 1.00 0.93 227 VAL J CA 1
ATOM 7553 C C . VAL D 3 223 ? 134.369 178.732 121.259 1.00 0.93 227 VAL J C 1
ATOM 7554 O O . VAL D 3 223 ? 135.554 178.581 120.976 1.00 0.93 227 VAL J O 1
ATOM 7558 N N . ARG D 3 224 ? 133.782 179.949 121.278 1.00 0.86 228 ARG J N 1
ATOM 7559 C CA . ARG D 3 224 ? 134.507 181.196 121.354 1.00 0.86 228 ARG J CA 1
ATOM 7560 C C . ARG D 3 224 ? 134.028 181.884 122.620 1.00 0.86 228 ARG J C 1
ATOM 7561 O O . ARG D 3 224 ? 132.859 182.240 122.737 1.00 0.86 228 ARG J O 1
ATOM 7569 N N . PHE D 3 225 ? 134.902 182.036 123.631 1.00 0.91 229 PHE J N 1
ATOM 7570 C CA . PHE D 3 225 ? 134.499 182.514 124.941 1.00 0.91 229 PHE J CA 1
ATOM 7571 C C . PHE D 3 225 ? 135.265 183.777 125.256 1.00 0.91 229 PHE J C 1
ATOM 7572 O O . PHE D 3 225 ? 136.464 183.748 125.523 1.00 0.91 229 PHE J O 1
ATOM 7580 N N . GLU D 3 226 ? 134.585 184.932 125.228 1.00 0.89 230 GLU J N 1
ATOM 7581 C CA . GLU D 3 226 ? 135.181 186.206 125.566 1.00 0.89 230 GLU J CA 1
ATOM 7582 C C . GLU D 3 226 ? 135.629 186.288 127.017 1.00 0.89 230 GLU J C 1
ATOM 7583 O O . GLU D 3 226 ? 134.904 185.902 127.931 1.00 0.89 230 GLU J O 1
ATOM 7589 N N . ILE D 3 227 ? 136.867 186.768 127.259 1.00 0.92 231 ILE J N 1
ATOM 7590 C CA . ILE D 3 227 ? 137.399 186.888 128.606 1.00 0.92 231 ILE J CA 1
ATOM 7591 C C . ILE D 3 227 ? 137.875 188.295 128.906 1.00 0.92 231 ILE J C 1
ATOM 7592 O O . ILE D 3 227 ? 138.094 188.648 130.060 1.00 0.92 231 ILE J O 1
ATOM 7597 N N . MET D 3 228 ? 138.010 189.167 127.892 1.00 0.91 232 MET J N 1
ATOM 7598 C CA . MET D 3 228 ? 138.328 190.557 128.137 1.00 0.91 232 MET J CA 1
ATOM 7599 C C . MET D 3 228 ? 137.689 191.423 127.081 1.00 0.91 232 MET J C 1
ATOM 7600 O O . MET D 3 228 ? 137.815 191.137 125.891 1.00 0.91 232 MET J O 1
ATOM 7605 N N . ASP D 3 229 ? 137.054 192.521 127.514 1.00 0.91 233 ASP J N 1
ATOM 7606 C CA . ASP D 3 229 ? 136.531 193.586 126.687 1.00 0.91 233 ASP J CA 1
ATOM 7607 C C . ASP D 3 229 ? 137.406 194.805 127.008 1.00 0.91 233 ASP J C 1
ATOM 7608 O O . ASP D 3 229 ? 137.621 195.132 128.172 1.00 0.91 233 ASP J O 1
ATOM 7613 N N . GLY D 3 230 ? 137.965 195.489 125.989 1.00 0.93 234 GLY J N 1
ATOM 7614 C CA . GLY D 3 230 ? 138.815 196.660 126.157 1.00 0.93 234 GLY J CA 1
ATOM 7615 C C . GLY D 3 230 ? 140.299 196.433 126.348 1.00 0.93 234 GLY J C 1
ATOM 7616 O O . GLY D 3 230 ? 140.811 195.329 126.521 1.00 0.93 234 GLY J O 1
ATOM 7617 N N . SER D 3 231 ? 141.039 197.558 126.312 1.00 0.92 235 SER J N 1
ATOM 7618 C CA . SER D 3 231 ? 142.498 197.605 126.321 1.00 0.92 235 SER J CA 1
ATOM 7619 C C . SER D 3 231 ? 143.105 197.474 127.716 1.00 0.92 235 SER J C 1
ATOM 7620 O O . SER D 3 231 ? 142.834 198.335 128.558 1.00 0.92 235 SER J O 1
ATOM 7623 N N . PRO D 3 232 ? 143.925 196.478 128.034 1.00 0.93 236 PRO J N 1
ATOM 7624 C CA . PRO D 3 232 ? 144.615 196.401 129.310 1.00 0.93 236 PRO J CA 1
ATOM 7625 C C . PRO D 3 232 ? 145.895 197.213 129.292 1.00 0.93 236 PRO J C 1
ATOM 7626 O O . PRO D 3 232 ? 146.376 197.623 128.235 1.00 0.93 236 PRO J O 1
ATOM 7630 N N . SER D 3 233 ? 146.496 197.445 130.469 1.00 0.88 237 SER J N 1
ATOM 7631 C CA . SER D 3 233 ? 147.845 197.973 130.566 1.00 0.88 237 SER J CA 1
ATOM 7632 C C . SER D 3 233 ? 148.727 196.927 131.220 1.00 0.88 237 SER J C 1
ATOM 7633 O O . SER D 3 233 ? 148.284 195.842 131.593 1.00 0.88 237 SER J O 1
ATOM 7636 N N . ARG D 3 234 ? 150.046 197.180 131.316 1.00 0.82 238 ARG J N 1
ATOM 7637 C CA . ARG D 3 234 ? 150.934 196.255 131.995 1.00 0.82 238 ARG J CA 1
ATOM 7638 C C . ARG D 3 234 ? 150.632 196.120 133.488 1.00 0.82 238 ARG J C 1
ATOM 7639 O O . ARG D 3 234 ? 150.319 197.093 134.168 1.00 0.82 238 ARG J O 1
ATOM 7647 N N . GLY D 3 235 ? 150.731 194.892 134.028 1.00 0.90 239 GLY J N 1
ATOM 7648 C CA . GLY D 3 235 ? 150.392 194.581 135.413 1.00 0.90 239 GLY J CA 1
ATOM 7649 C C . GLY D 3 235 ? 148.957 194.183 135.626 1.00 0.90 239 GLY J C 1
ATOM 7650 O O . GLY D 3 235 ? 148.564 193.834 136.733 1.00 0.90 239 GLY J O 1
ATOM 7651 N N . GLU D 3 236 ? 148.138 194.189 134.564 1.00 0.88 240 GLU J N 1
ATOM 7652 C CA . GLU D 3 236 ? 146.749 193.786 134.636 1.00 0.88 240 GLU J CA 1
ATOM 7653 C C . GLU D 3 236 ? 146.582 192.269 134.601 1.00 0.88 240 GLU J C 1
ATOM 7654 O O . GLU D 3 236 ? 147.288 191.569 133.871 1.00 0.88 240 GLU J O 1
ATOM 7660 N N . THR D 3 237 ? 145.621 191.726 135.380 1.00 0.91 241 THR J N 1
ATOM 7661 C CA . THR D 3 237 ? 145.346 190.287 135.439 1.00 0.91 241 THR J CA 1
ATOM 7662 C C . THR D 3 237 ? 143.903 190.029 135.088 1.00 0.91 241 THR J C 1
ATOM 7663 O O . THR D 3 237 ? 142.980 190.462 135.775 1.00 0.91 241 THR J O 1
ATOM 7667 N N . ILE D 3 238 ? 143.656 189.251 134.026 1.00 0.92 242 ILE J N 1
ATOM 7668 C CA . ILE D 3 238 ? 142.313 188.915 133.586 1.00 0.92 242 ILE J CA 1
ATOM 7669 C C . ILE D 3 238 ? 141.965 187.496 134.028 1.00 0.92 242 ILE J C 1
ATOM 7670 O O . ILE D 3 238 ? 142.718 186.575 133.698 1.00 0.92 242 ILE J O 1
ATOM 7675 N N . PRO D 3 239 ? 140.892 187.235 134.774 1.00 0.94 243 PRO J N 1
ATOM 7676 C CA . PRO D 3 239 ? 140.520 185.888 135.186 1.00 0.94 243 PRO J CA 1
ATOM 7677 C C . PRO D 3 239 ? 139.811 185.095 134.094 1.00 0.94 243 PRO J C 1
ATOM 7678 O O . PRO D 3 239 ? 139.057 185.646 133.296 1.00 0.94 243 PRO J O 1
ATOM 7682 N N . ILE D 3 240 ? 140.034 183.769 134.056 1.00 0.92 244 ILE J N 1
ATOM 7683 C CA . ILE D 3 240 ? 139.340 182.856 133.164 1.00 0.92 244 ILE J CA 1
ATOM 7684 C C . ILE D 3 240 ? 138.580 181.861 134.020 1.00 0.92 244 ILE J C 1
ATOM 7685 O O . ILE D 3 240 ? 139.147 181.204 134.894 1.00 0.92 244 ILE J O 1
ATOM 7690 N N . ARG D 3 241 ? 137.261 181.709 133.779 1.00 0.85 245 ARG J N 1
ATOM 7691 C CA . ARG D 3 241 ? 136.513 180.570 134.276 1.00 0.85 245 ARG J CA 1
ATOM 7692 C C . ARG D 3 241 ? 135.594 180.049 133.179 1.00 0.85 245 ARG J C 1
ATOM 7693 O O . ARG D 3 241 ? 134.533 180.612 132.917 1.00 0.85 245 ARG J O 1
ATOM 7701 N N . LEU D 3 242 ? 135.983 178.947 132.510 1.00 0.94 246 LEU J N 1
ATOM 7702 C CA . LEU D 3 242 ? 135.264 178.407 131.367 1.00 0.94 246 LEU J CA 1
ATOM 7703 C C . LEU D 3 242 ? 134.799 176.994 131.671 1.00 0.94 246 LEU J C 1
ATOM 7704 O O . LEU D 3 242 ? 135.583 176.062 131.834 1.00 0.94 246 LEU J O 1
ATOM 7709 N N . PHE D 3 243 ? 133.472 176.808 131.773 1.00 0.94 247 PHE J N 1
ATOM 7710 C CA . PHE D 3 243 ? 132.862 175.539 132.123 1.00 0.94 247 PHE J CA 1
ATOM 7711 C C . PHE D 3 243 ? 132.723 174.645 130.896 1.00 0.94 247 PHE J C 1
ATOM 7712 O O . PHE D 3 243 ? 132.024 174.973 129.940 1.00 0.94 247 PHE J O 1
ATOM 7720 N N . LEU D 3 244 ? 133.369 173.459 130.895 1.00 0.95 248 LEU J N 1
ATOM 7721 C CA . LEU D 3 244 ? 133.383 172.580 129.732 1.00 0.95 248 LEU J CA 1
ATOM 7722 C C . LEU D 3 244 ? 132.068 171.863 129.499 1.00 0.95 248 LEU J C 1
ATOM 7723 O O . LEU D 3 244 ? 131.729 171.482 128.380 1.00 0.95 248 LEU J O 1
ATOM 7728 N N . GLY D 3 245 ? 131.243 171.751 130.560 1.00 0.94 249 GLY J N 1
ATOM 7729 C CA . GLY D 3 245 ? 129.948 171.083 130.515 1.00 0.94 249 GLY J CA 1
ATOM 7730 C C . GLY D 3 245 ? 128.917 171.753 129.642 1.00 0.94 249 GLY J C 1
ATOM 7731 O O . GLY D 3 245 ? 127.899 171.157 129.316 1.00 0.94 249 GLY J O 1
ATOM 7732 N N . GLY D 3 246 ? 129.148 173.012 129.219 1.00 0.94 250 GLY J N 1
ATOM 7733 C CA . GLY D 3 246 ? 128.233 173.691 128.313 1.00 0.94 250 GLY J CA 1
ATOM 7734 C C . GLY D 3 246 ? 128.365 173.337 126.851 1.00 0.94 250 GLY J C 1
ATOM 7735 O O . GLY D 3 246 ? 127.540 173.766 126.052 1.00 0.94 250 GLY J O 1
ATOM 7736 N N . PHE D 3 247 ? 129.401 172.570 126.446 1.00 0.91 251 PHE J N 1
ATOM 7737 C CA . PHE D 3 247 ? 129.694 172.391 125.028 1.00 0.91 251 PHE J CA 1
ATOM 7738 C C . PHE D 3 247 ? 129.674 170.933 124.557 1.00 0.91 251 PHE J C 1
ATOM 7739 O O . PHE D 3 247 ? 129.852 170.678 123.368 1.00 0.91 251 PHE J O 1
ATOM 7747 N N . ASP D 3 248 ? 129.441 169.952 125.465 1.00 0.94 252 ASP J N 1
ATOM 7748 C CA . ASP D 3 248 ? 129.292 168.519 125.166 1.00 0.94 252 ASP J CA 1
ATOM 7749 C C . ASP D 3 248 ? 130.394 167.890 124.281 1.00 0.94 252 ASP J C 1
ATOM 7750 O O . ASP D 3 248 ? 130.219 167.525 123.112 1.00 0.94 252 ASP J O 1
ATOM 7755 N N . LEU D 3 249 ? 131.622 167.800 124.832 1.00 0.96 253 LEU J N 1
ATOM 7756 C CA . LEU D 3 249 ? 132.818 167.389 124.112 1.00 0.96 253 LEU J CA 1
ATOM 7757 C C . LEU D 3 249 ? 133.053 165.890 124.249 1.00 0.96 253 LEU J C 1
ATOM 7758 O O . LEU D 3 249 ? 132.536 165.230 125.146 1.00 0.96 253 LEU J O 1
ATOM 7763 N N . THR D 3 250 ? 133.847 165.291 123.332 1.00 0.98 254 THR J N 1
ATOM 7764 C CA . THR D 3 250 ? 134.286 163.905 123.407 1.00 0.98 254 THR J CA 1
ATOM 7765 C C . THR D 3 250 ? 135.589 163.847 124.186 1.00 0.98 254 THR J C 1
ATOM 7766 O O . THR D 3 250 ? 136.250 164.879 124.295 1.00 0.98 254 THR J O 1
ATOM 7770 N N . PRO D 3 251 ? 136.030 162.744 124.779 1.00 0.99 255 PRO J N 1
ATOM 7771 C CA . PRO D 3 251 ? 137.382 162.626 125.308 1.00 0.99 255 PRO J CA 1
ATOM 7772 C C . PRO D 3 251 ? 138.474 162.797 124.271 1.00 0.99 255 PRO J C 1
ATOM 7773 O O . PRO D 3 251 ? 138.216 162.677 123.073 1.00 0.99 255 PRO J O 1
ATOM 7777 N N . THR D 3 252 ? 139.713 163.067 124.723 1.00 0.97 256 THR J N 1
ATOM 7778 C CA . THR D 3 252 ? 140.882 163.040 123.855 1.00 0.97 256 THR J CA 1
ATOM 7779 C C . THR D 3 252 ? 141.222 161.608 123.530 1.00 0.97 256 THR J C 1
ATOM 7780 O O . THR D 3 252 ? 141.508 160.786 124.405 1.00 0.97 256 THR J O 1
ATOM 7784 N N . PHE D 3 253 ? 141.224 161.283 122.234 1.00 0.96 257 PHE J N 1
ATOM 7785 C CA . PHE D 3 253 ? 141.503 159.955 121.749 1.00 0.96 257 PHE J CA 1
ATOM 7786 C C . PHE D 3 253 ? 142.781 160.028 120.963 1.00 0.96 257 PHE J C 1
ATOM 7787 O O . PHE D 3 253 ? 142.932 160.839 120.055 1.00 0.96 257 PHE J O 1
ATOM 7795 N N . ARG D 3 254 ? 143.771 159.202 121.321 1.00 0.90 258 ARG J N 1
ATOM 7796 C CA . ARG D 3 254 ? 145.100 159.333 120.778 1.00 0.90 258 ARG J CA 1
ATOM 7797 C C . ARG D 3 254 ? 145.472 158.039 120.098 1.00 0.90 258 ARG J C 1
ATOM 7798 O O . ARG D 3 254 ? 145.530 156.981 120.724 1.00 0.90 258 ARG J O 1
ATOM 7806 N N . ASP D 3 255 ? 145.672 158.120 118.775 1.00 0.93 259 ASP J N 1
ATOM 7807 C CA . ASP D 3 255 ? 146.166 157.078 117.899 1.00 0.93 259 ASP J CA 1
ATOM 7808 C C . ASP D 3 255 ? 145.394 155.770 117.978 1.00 0.93 259 ASP J C 1
ATOM 7809 O O . ASP D 3 255 ? 145.947 154.666 118.010 1.00 0.93 259 ASP J O 1
ATOM 7814 N N . VAL D 3 256 ? 144.049 155.882 117.970 1.00 0.96 260 VAL J N 1
ATOM 7815 C CA . VAL D 3 256 ? 143.112 154.789 118.130 1.00 0.96 260 VAL J CA 1
ATOM 7816 C C . VAL D 3 256 ? 143.288 153.758 117.041 1.00 0.96 260 VAL J C 1
ATOM 7817 O O . VAL D 3 256 ? 143.056 154.020 115.861 1.00 0.96 260 VAL J O 1
ATOM 7821 N N . ASN D 3 257 ? 143.791 152.565 117.432 1.00 0.94 261 ASN J N 1
ATOM 7822 C CA . ASN D 3 257 ? 144.055 151.440 116.554 1.00 0.94 261 ASN J CA 1
ATOM 7823 C C . ASN D 3 257 ? 145.077 151.763 115.453 1.00 0.94 261 ASN J C 1
ATOM 7824 O O . ASN D 3 257 ? 145.135 151.101 114.415 1.00 0.94 261 ASN J O 1
ATOM 7829 N N . LYS D 3 258 ? 145.901 152.813 115.688 1.00 0.91 262 LYS J N 1
ATOM 7830 C CA . LYS D 3 258 ? 146.787 153.451 114.722 1.00 0.91 262 LYS J CA 1
ATOM 7831 C C . LYS D 3 258 ? 146.063 153.962 113.475 1.00 0.91 262 LYS J C 1
ATOM 7832 O O . LYS D 3 258 ? 146.537 153.780 112.353 1.00 0.91 262 LYS J O 1
ATOM 7838 N N . LYS D 3 259 ? 144.882 154.601 113.640 1.00 0.93 263 LYS J N 1
ATOM 7839 C CA . LYS D 3 259 ? 144.071 155.038 112.510 1.00 0.93 263 LYS J CA 1
ATOM 7840 C C . LYS D 3 259 ? 143.542 156.449 112.639 1.00 0.93 263 LYS J C 1
ATOM 7841 O O . LYS D 3 259 ? 143.347 157.134 111.632 1.00 0.93 263 LYS J O 1
ATOM 7847 N N . PHE D 3 260 ? 143.315 156.940 113.874 1.00 0.96 264 PHE J N 1
ATOM 7848 C CA . PHE D 3 260 ? 142.856 158.299 114.049 1.00 0.96 264 PHE J CA 1
ATOM 7849 C C . PHE D 3 260 ? 143.170 158.857 115.426 1.00 0.96 264 PHE J C 1
ATOM 7850 O O . PHE D 3 260 ? 143.326 158.128 116.404 1.00 0.96 264 PHE J O 1
ATOM 7858 N N . SER D 3 261 ? 143.264 160.189 115.530 1.00 0.96 265 SER J N 1
ATOM 7859 C CA . SER D 3 261 ? 143.390 160.896 116.794 1.00 0.96 265 SER J CA 1
ATOM 7860 C C . SER D 3 261 ? 142.304 161.959 116.849 1.00 0.96 265 SER J C 1
ATOM 7861 O O . SER D 3 261 ? 141.975 162.575 115.843 1.00 0.96 265 SER J O 1
ATOM 7864 N N . THR D 3 262 ? 141.722 162.210 118.033 1.00 0.96 266 THR J N 1
ATOM 7865 C CA . THR D 3 262 ? 140.769 163.294 118.272 1.00 0.96 266 THR J CA 1
ATOM 7866 C C . THR D 3 262 ? 141.333 164.102 119.412 1.00 0.96 266 THR J C 1
ATOM 7867 O O . THR D 3 262 ? 141.420 163.616 120.540 1.00 0.96 266 THR J O 1
ATOM 7871 N N . ARG D 3 263 ? 141.772 165.344 119.158 1.00 0.88 267 ARG J N 1
ATOM 7872 C CA . ARG D 3 263 ? 142.538 166.120 120.117 1.00 0.88 267 ARG J CA 1
ATOM 7873 C C . ARG D 3 263 ? 141.943 167.494 120.348 1.00 0.88 267 ARG J C 1
ATOM 7874 O O . ARG D 3 263 ? 141.314 168.084 119.470 1.00 0.88 267 ARG J O 1
ATOM 7882 N N . TYR D 3 264 ? 142.148 168.039 121.561 1.00 0.94 268 TYR J N 1
ATOM 7883 C CA . TYR D 3 264 ? 141.531 169.273 122.000 1.00 0.94 268 TYR J CA 1
ATOM 7884 C C . TYR D 3 264 ? 142.553 170.324 122.352 1.00 0.94 268 TYR J C 1
ATOM 7885 O O . TYR D 3 264 ? 143.564 170.066 122.995 1.00 0.94 268 TYR J O 1
ATOM 7894 N N . TYR D 3 265 ? 142.313 171.569 121.915 1.00 0.93 269 TYR J N 1
ATOM 7895 C CA . TYR D 3 265 ? 143.267 172.639 122.076 1.00 0.93 269 TYR J CA 1
ATOM 7896 C C . TYR D 3 265 ? 142.586 173.857 122.641 1.00 0.93 269 TYR J C 1
ATOM 7897 O O . TYR D 3 265 ? 141.534 174.282 122.163 1.00 0.93 269 TYR J O 1
ATOM 7906 N N . LEU D 3 266 ? 143.203 174.486 123.656 1.00 0.94 270 LEU J N 1
ATOM 7907 C CA . LEU D 3 266 ? 142.852 175.830 124.053 1.00 0.94 270 LEU J CA 1
ATOM 7908 C C . LEU D 3 266 ? 143.628 176.804 123.192 1.00 0.94 270 LEU J C 1
ATOM 7909 O O . LEU D 3 266 ? 144.856 176.806 123.150 1.00 0.94 270 LEU J O 1
ATOM 7914 N N . SER D 3 267 ? 142.900 177.646 122.450 1.00 0.94 271 SER J N 1
ATOM 7915 C CA . SER D 3 267 ? 143.473 178.659 121.588 1.00 0.94 271 SER J CA 1
ATOM 7916 C C . SER D 3 267 ? 143.087 180.009 122.138 1.00 0.94 271 SER J C 1
ATOM 7917 O O . SER D 3 267 ? 141.926 180.412 122.097 1.00 0.94 271 SER J O 1
ATOM 7920 N N . LEU D 3 268 ? 144.064 180.736 122.697 1.00 0.94 272 LEU J N 1
ATOM 7921 C CA . LEU D 3 268 ? 143.865 182.054 123.264 1.00 0.94 272 LEU J CA 1
ATOM 7922 C C . LEU D 3 268 ? 144.040 183.066 122.161 1.00 0.94 272 LEU J C 1
ATOM 7923 O O . LEU D 3 268 ? 145.036 183.006 121.449 1.00 0.94 272 LEU J O 1
ATOM 7928 N N . VAL D 3 269 ? 143.081 183.990 121.966 1.00 0.94 273 VAL J N 1
ATOM 7929 C CA . VAL D 3 269 ? 143.118 184.924 120.851 1.00 0.94 273 VAL J CA 1
ATOM 7930 C C . VAL D 3 269 ? 142.903 186.342 121.346 1.00 0.94 273 VAL J C 1
ATOM 7931 O O . VAL D 3 269 ? 141.922 186.639 122.024 1.00 0.94 273 VAL J O 1
ATOM 7935 N N . LEU D 3 270 ? 143.808 187.269 120.980 1.00 0.92 274 LEU J N 1
ATOM 7936 C CA . LEU D 3 270 ? 143.701 188.693 121.241 1.00 0.92 274 LEU J CA 1
ATOM 7937 C C . LEU D 3 270 ? 143.538 189.414 119.912 1.00 0.92 274 LEU J C 1
ATOM 7938 O O . LEU D 3 270 ? 144.188 189.075 118.925 1.00 0.92 274 LEU J O 1
ATOM 7943 N N . ILE D 3 271 ? 142.647 190.420 119.846 1.00 0.90 275 ILE J N 1
ATOM 7944 C CA . ILE D 3 271 ? 142.313 191.116 118.607 1.00 0.90 275 ILE J CA 1
ATOM 7945 C C . ILE D 3 271 ? 142.620 192.600 118.777 1.00 0.90 275 ILE J C 1
ATOM 7946 O O . ILE D 3 271 ? 142.192 193.213 119.756 1.00 0.90 275 ILE J O 1
ATOM 7951 N N . ASP D 3 272 ? 143.380 193.228 117.846 1.00 0.89 276 ASP J N 1
ATOM 7952 C CA . ASP D 3 272 ? 143.620 194.664 117.868 1.00 0.89 276 ASP J CA 1
ATOM 7953 C C . ASP D 3 272 ? 142.482 195.472 117.243 1.00 0.89 276 ASP J C 1
ATOM 7954 O O . ASP D 3 272 ? 141.520 194.935 116.698 1.00 0.89 276 ASP J O 1
ATOM 7959 N N . GLU D 3 273 ? 142.571 196.809 117.334 1.00 0.85 277 GLU J N 1
ATOM 7960 C CA . GLU D 3 273 ? 141.608 197.745 116.776 1.00 0.85 277 GLU J CA 1
ATOM 7961 C C . GLU D 3 273 ? 141.428 197.656 115.261 1.00 0.85 277 GLU J C 1
ATOM 7962 O O . GLU D 3 273 ? 140.328 197.833 114.743 1.00 0.85 277 GLU J O 1
ATOM 7968 N N . ASP D 3 274 ? 142.499 197.319 114.515 1.00 0.84 278 ASP J N 1
ATOM 7969 C CA . ASP D 3 274 ? 142.456 197.185 113.072 1.00 0.84 278 ASP J CA 1
ATOM 7970 C C . ASP D 3 274 ? 142.098 195.749 112.672 1.00 0.84 278 ASP J C 1
ATOM 7971 O O . ASP D 3 274 ? 142.131 195.385 111.497 1.00 0.84 278 ASP J O 1
ATOM 7976 N N . ALA D 3 275 ? 141.760 194.897 113.661 1.00 0.88 279 ALA J N 1
ATOM 7977 C CA . ALA D 3 275 ? 141.252 193.552 113.505 1.00 0.88 279 ALA J CA 1
ATOM 7978 C C . ALA D 3 275 ? 142.332 192.513 113.260 1.00 0.88 279 ALA J C 1
ATOM 7979 O O . ALA D 3 275 ? 142.065 191.408 112.783 1.00 0.88 279 ALA J O 1
ATOM 7981 N N . ARG D 3 276 ? 143.587 192.810 113.646 1.00 0.77 280 ARG J N 1
ATOM 7982 C CA . ARG D 3 276 ? 144.669 191.853 113.607 1.00 0.77 280 ARG J CA 1
ATOM 7983 C C . ARG D 3 276 ? 144.619 190.938 114.809 1.00 0.77 280 ARG J C 1
ATOM 7984 O O . ARG D 3 276 ? 144.206 191.319 115.902 1.00 0.77 280 ARG J O 1
ATOM 7992 N N . ARG D 3 277 ? 144.983 189.660 114.615 1.00 0.82 281 ARG J N 1
ATOM 7993 C CA . ARG D 3 277 ? 144.588 188.613 115.525 1.00 0.82 281 ARG J CA 1
ATOM 7994 C C . ARG D 3 277 ? 145.812 187.844 115.963 1.00 0.82 281 ARG J C 1
ATOM 7995 O O . ARG D 3 277 ? 146.508 187.230 115.158 1.00 0.82 281 ARG J O 1
ATOM 8003 N N . TYR D 3 278 ? 146.101 187.874 117.271 1.00 0.91 282 TYR J N 1
ATOM 8004 C CA . TYR D 3 278 ? 147.303 187.320 117.857 1.00 0.91 282 TYR J CA 1
ATOM 8005 C C . TYR D 3 278 ? 146.865 186.156 118.707 1.00 0.91 282 TYR J C 1
ATOM 8006 O O . TYR D 3 278 ? 145.892 186.260 119.451 1.00 0.91 282 TYR J O 1
ATOM 8015 N N . PHE D 3 279 ? 147.538 184.999 118.604 1.00 0.90 283 PHE J N 1
ATOM 8016 C CA . PHE D 3 279 ? 147.008 183.794 119.200 1.00 0.90 283 PHE J CA 1
ATOM 8017 C C . PHE D 3 279 ? 148.071 182.874 119.760 1.00 0.90 283 PHE J C 1
ATOM 8018 O O . PHE D 3 279 ? 149.234 182.901 119.358 1.00 0.90 283 PHE J O 1
ATOM 8026 N N . LYS D 3 280 ? 147.679 182.011 120.715 1.00 0.89 284 LYS J N 1
ATOM 8027 C CA . LYS D 3 280 ? 148.517 180.910 121.131 1.00 0.89 284 LYS J CA 1
ATOM 8028 C C . LYS D 3 280 ? 147.693 179.671 121.417 1.00 0.89 284 LYS J C 1
ATOM 8029 O O . LYS D 3 280 ? 146.793 179.658 122.254 1.00 0.89 284 LYS J O 1
ATOM 8035 N N . GLN D 3 281 ? 148.022 178.569 120.719 1.00 0.90 285 GLN J N 1
ATOM 8036 C CA . GLN D 3 281 ? 147.371 177.288 120.864 1.00 0.90 285 GLN J CA 1
ATOM 8037 C C . GLN D 3 281 ? 148.128 176.395 121.844 1.00 0.90 285 GLN J C 1
ATOM 8038 O O . GLN D 3 281 ? 149.366 176.377 121.878 1.00 0.90 285 GLN J O 1
ATOM 8044 N N . SER D 3 282 ? 147.384 175.679 122.706 1.00 0.94 286 SER J N 1
ATOM 8045 C CA . SER D 3 282 ? 147.920 174.779 123.716 1.00 0.94 286 SER J CA 1
ATOM 8046 C C . SER D 3 282 ? 147.052 173.537 123.786 1.00 0.94 286 SER J C 1
ATOM 8047 O O . SER D 3 282 ? 145.842 173.658 123.954 1.00 0.94 286 SER J O 1
ATOM 8050 N N . GLU D 3 283 ? 147.599 172.310 123.644 1.00 0.92 287 GLU J N 1
ATOM 8051 C CA . GLU D 3 283 ? 146.779 171.112 123.785 1.00 0.92 287 GLU J CA 1
ATOM 8052 C C . GLU D 3 283 ? 146.293 170.897 125.215 1.00 0.92 287 GLU J C 1
ATOM 8053 O O . GLU D 3 283 ? 147.021 171.137 126.178 1.00 0.92 287 GLU J O 1
ATOM 8059 N N . ILE D 3 284 ? 145.039 170.444 125.383 1.00 0.94 288 ILE J N 1
ATOM 8060 C CA . ILE D 3 284 ? 144.544 169.938 126.648 1.00 0.94 288 ILE J CA 1
ATOM 8061 C C . ILE D 3 284 ? 143.963 168.553 126.442 1.00 0.94 288 ILE J C 1
ATOM 8062 O O . ILE D 3 284 ? 143.301 168.249 125.448 1.00 0.94 288 ILE J O 1
ATOM 8067 N N . ILE D 3 285 ? 144.208 167.638 127.393 1.00 0.95 289 ILE J N 1
ATOM 8068 C CA . ILE D 3 285 ? 143.679 166.288 127.314 1.00 0.95 289 ILE J CA 1
ATOM 8069 C C . ILE D 3 285 ? 142.326 166.260 127.995 1.00 0.95 289 ILE J C 1
ATOM 8070 O O . ILE D 3 285 ? 142.196 166.571 129.179 1.00 0.95 289 ILE J O 1
ATOM 8075 N N . LEU D 3 286 ? 141.270 165.868 127.261 1.00 0.96 290 LEU J N 1
ATOM 8076 C CA . LEU D 3 286 ? 139.968 165.643 127.851 1.00 0.96 290 LEU J CA 1
ATOM 8077 C C . LEU D 3 286 ? 139.793 164.179 128.198 1.00 0.96 290 LEU J C 1
ATOM 8078 O O . LEU D 3 286 ? 140.255 163.289 127.486 1.00 0.96 290 LEU J O 1
ATOM 8083 N N . TYR D 3 287 ? 139.116 163.877 129.316 1.00 0.95 291 TYR J N 1
ATOM 8084 C CA . TYR D 3 287 ? 138.903 162.500 129.710 1.00 0.95 291 TYR J CA 1
ATOM 8085 C C . TYR D 3 287 ? 137.530 162.312 130.314 1.00 0.95 291 TYR J C 1
ATOM 8086 O O . TYR D 3 287 ? 136.968 163.185 130.976 1.00 0.95 291 TYR J O 1
ATOM 8095 N N . ARG D 3 288 ? 136.923 161.136 130.089 1.00 0.87 292 ARG J N 1
ATOM 8096 C CA . ARG D 3 288 ? 135.654 160.818 130.692 1.00 0.87 292 ARG J CA 1
ATOM 8097 C C . ARG D 3 288 ? 135.891 160.347 132.117 1.00 0.87 292 ARG J C 1
ATOM 8098 O O . ARG D 3 288 ? 136.443 159.272 132.361 1.00 0.87 292 ARG J O 1
ATOM 8106 N N . GLN D 3 289 ? 135.497 161.174 133.106 1.00 0.88 293 GLN J N 1
ATOM 8107 C CA . GLN D 3 289 ? 135.547 160.814 134.507 1.00 0.88 293 GLN J CA 1
ATOM 8108 C C . GLN D 3 289 ? 134.621 159.633 134.817 1.00 0.88 293 GLN J C 1
ATOM 8109 O O . GLN D 3 289 ? 133.534 159.565 134.236 1.00 0.88 293 GLN J O 1
ATOM 8115 N N . PRO D 3 290 ? 134.951 158.718 135.724 1.00 0.90 294 PRO J N 1
ATOM 8116 C CA . PRO D 3 290 ? 134.034 157.706 136.166 1.00 0.90 294 PRO J CA 1
ATOM 8117 C C . PRO D 3 290 ? 133.290 158.296 137.346 1.00 0.90 294 PRO J C 1
ATOM 8118 O O . PRO D 3 290 ? 133.942 158.788 138.273 1.00 0.90 294 PRO J O 1
ATOM 8122 N N . PRO D 3 291 ? 131.974 158.342 137.385 1.00 0.72 295 PRO J N 1
ATOM 8123 C CA . PRO D 3 291 ? 131.256 158.507 138.636 1.00 0.72 295 PRO J CA 1
ATOM 8124 C C . PRO D 3 291 ? 131.539 157.364 139.596 1.00 0.72 295 PRO J C 1
ATOM 8125 O O . PRO D 3 291 ? 131.939 156.299 139.131 1.00 0.72 295 PRO J O 1
ATOM 8129 N N . GLU D 3 292 ? 131.361 157.604 140.903 1.00 0.51 296 GLU J N 1
ATOM 8130 C CA . GLU D 3 292 ? 131.618 156.629 141.948 1.00 0.51 296 GLU J CA 1
ATOM 8131 C C . GLU D 3 292 ? 130.772 155.324 141.775 1.00 0.51 296 GLU J C 1
ATOM 8132 O O . GLU D 3 292 ? 129.585 155.422 141.345 1.00 0.51 296 GLU J O 1
ATOM 8139 N N . PHE E 3 1 ? 170.704 134.678 97.732 1.00 0.67 5 PHE F N 1
ATOM 8140 C CA . PHE E 3 1 ? 170.114 135.597 98.759 1.00 0.67 5 PHE F CA 1
ATOM 8141 C C . PHE E 3 1 ? 169.700 134.748 99.942 1.00 0.67 5 PHE F C 1
ATOM 8142 O O . PHE E 3 1 ? 170.579 134.198 100.580 1.00 0.67 5 PHE F O 1
ATOM 8150 N N . SER E 3 2 ? 168.393 134.571 100.203 1.00 0.67 6 SER F N 1
ATOM 8151 C CA . SER E 3 2 ? 167.775 133.839 101.310 1.00 0.67 6 SER F CA 1
ATOM 8152 C C . SER E 3 2 ? 166.476 134.585 101.495 1.00 0.67 6 SER F C 1
ATOM 8153 O O . SER E 3 2 ? 165.955 135.158 100.538 1.00 0.67 6 SER F O 1
ATOM 8156 N N . THR E 3 3 ? 165.937 134.616 102.716 1.00 0.90 7 THR F N 1
ATOM 8157 C CA . THR E 3 3 ? 164.865 135.482 103.150 1.00 0.90 7 THR F CA 1
ATOM 8158 C C . THR E 3 3 ? 165.440 136.790 103.666 1.00 0.90 7 THR F C 1
ATOM 8159 O O . THR E 3 3 ? 166.489 136.751 104.309 1.00 0.90 7 THR F O 1
ATOM 8163 N N . PRO E 3 4 ? 164.833 137.975 103.459 1.00 0.90 8 PRO F N 1
ATOM 8164 C CA . PRO E 3 4 ? 165.412 139.226 103.944 1.00 0.90 8 PRO F CA 1
ATOM 8165 C C . PRO E 3 4 ? 165.151 139.361 105.422 1.00 0.90 8 PRO F C 1
ATOM 8166 O O . PRO E 3 4 ? 165.812 140.139 106.107 1.00 0.90 8 PRO F O 1
ATOM 8170 N N . VAL E 3 5 ? 164.146 138.626 105.912 1.00 0.90 9 VAL F N 1
ATOM 8171 C CA . VAL E 3 5 ? 163.648 138.737 107.254 1.00 0.90 9 VAL F CA 1
ATOM 8172 C C . VAL E 3 5 ? 163.105 137.398 107.700 1.00 0.90 9 VAL F C 1
ATOM 8173 O O . VAL E 3 5 ? 162.518 136.648 106.915 1.00 0.90 9 VAL F O 1
ATOM 8177 N N . ASP E 3 6 ? 163.323 137.062 108.977 1.00 0.91 10 ASP F N 1
ATOM 8178 C CA . ASP E 3 6 ? 162.870 135.852 109.617 1.00 0.91 10 ASP F CA 1
ATOM 8179 C C . ASP E 3 6 ? 162.057 136.278 110.841 1.00 0.91 10 ASP F C 1
ATOM 8180 O O . ASP E 3 6 ? 162.419 137.235 111.528 1.00 0.91 10 ASP F O 1
ATOM 8185 N N . ILE E 3 7 ? 160.920 135.613 111.129 1.00 0.93 11 ILE F N 1
ATOM 8186 C CA . ILE E 3 7 ? 160.009 136.001 112.200 1.00 0.93 11 ILE F CA 1
ATOM 8187 C C . ILE E 3 7 ? 160.026 134.903 113.240 1.00 0.93 11 ILE F C 1
ATOM 8188 O O . ILE E 3 7 ? 159.650 133.765 112.955 1.00 0.93 11 ILE F O 1
ATOM 8193 N N . ASP E 3 8 ? 160.405 135.211 114.492 1.00 0.93 12 ASP F N 1
ATOM 8194 C CA . ASP E 3 8 ? 160.348 134.243 115.567 1.00 0.93 12 ASP F CA 1
ATOM 8195 C C . ASP E 3 8 ? 159.431 134.748 116.677 1.00 0.93 12 ASP F C 1
ATOM 8196 O O . ASP E 3 8 ? 159.255 135.949 116.881 1.00 0.93 12 ASP F O 1
ATOM 8201 N N . ILE E 3 9 ? 158.776 133.827 117.401 1.00 0.92 13 ILE F N 1
ATOM 8202 C CA . ILE E 3 9 ? 157.828 134.156 118.458 1.00 0.92 13 ILE F CA 1
ATOM 8203 C C . ILE E 3 9 ? 158.305 133.485 119.720 1.00 0.92 13 ILE F C 1
ATOM 8204 O O . ILE E 3 9 ? 158.373 132.255 119.823 1.00 0.92 13 ILE F O 1
ATOM 8209 N N . VAL E 3 10 ? 158.609 134.313 120.735 1.00 0.87 14 VAL F N 1
ATOM 8210 C CA . VAL E 3 10 ? 159.087 133.867 122.025 1.00 0.87 14 VAL F CA 1
ATOM 8211 C C . VAL E 3 10 ? 158.094 134.317 123.074 1.00 0.87 14 VAL F C 1
ATOM 8212 O O . VAL E 3 10 ? 157.860 135.505 123.286 1.00 0.87 14 VAL F O 1
ATOM 8216 N N . LEU E 3 11 ? 157.445 133.352 123.746 1.00 0.89 15 LEU F N 1
ATOM 8217 C CA . LEU E 3 11 ? 156.502 133.594 124.822 1.00 0.89 15 LEU F CA 1
ATOM 8218 C C . LEU E 3 11 ? 157.179 134.098 126.083 1.00 0.89 15 LEU F C 1
ATOM 8219 O O . LEU E 3 11 ? 158.326 133.769 126.369 1.00 0.89 15 LEU F O 1
ATOM 8224 N N . ALA E 3 12 ? 156.476 134.916 126.888 1.00 0.83 16 ALA F N 1
ATOM 8225 C CA . ALA E 3 12 ? 157.026 135.456 128.117 1.00 0.83 16 ALA F CA 1
ATOM 8226 C C . ALA E 3 12 ? 157.299 134.404 129.186 1.00 0.83 16 ALA F C 1
ATOM 8227 O O . ALA E 3 12 ? 158.199 134.547 130.004 1.00 0.83 16 ALA F O 1
ATOM 8229 N N . ASP E 3 13 ? 156.508 133.315 129.197 1.00 0.78 17 ASP F N 1
ATOM 8230 C CA . ASP E 3 13 ? 156.604 132.223 130.132 1.00 0.78 17 ASP F CA 1
ATOM 8231 C C . ASP E 3 13 ? 157.239 130.992 129.509 1.00 0.78 17 ASP F C 1
ATOM 8232 O O . ASP E 3 13 ? 157.100 129.882 130.019 1.00 0.78 17 ASP F O 1
ATOM 8237 N N . ALA E 3 14 ? 157.999 131.167 128.411 1.00 0.80 18 ALA F N 1
ATOM 8238 C CA . ALA E 3 14 ? 158.555 130.101 127.612 1.00 0.80 18 ALA F CA 1
ATOM 8239 C C . ALA E 3 14 ? 159.389 129.061 128.362 1.00 0.80 18 ALA F C 1
ATOM 8240 O O . ALA E 3 14 ? 159.301 127.882 128.053 1.00 0.80 18 ALA F O 1
ATOM 8242 N N . ASP E 3 15 ? 160.198 129.455 129.369 1.00 0.75 19 ASP F N 1
ATOM 8243 C CA . ASP E 3 15 ? 160.922 128.524 130.212 1.00 0.75 19 ASP F CA 1
ATOM 8244 C C . ASP E 3 15 ? 160.063 127.637 131.117 1.00 0.75 19 ASP F C 1
ATOM 8245 O O . ASP E 3 15 ? 160.317 126.448 131.279 1.00 0.75 19 ASP F O 1
ATOM 8250 N N . LYS E 3 16 ? 159.030 128.209 131.776 1.00 0.74 20 LYS F N 1
ATOM 8251 C CA . LYS E 3 16 ? 158.313 127.506 132.830 1.00 0.74 20 LYS F CA 1
ATOM 8252 C C . LYS E 3 16 ? 157.018 126.875 132.345 1.00 0.74 20 LYS F C 1
ATOM 8253 O O . LYS E 3 16 ? 156.448 126.016 133.018 1.00 0.74 20 LYS F O 1
ATOM 8259 N N . ARG E 3 17 ? 156.494 127.283 131.175 1.00 0.78 21 ARG F N 1
ATOM 8260 C CA . ARG E 3 17 ? 155.252 126.742 130.655 1.00 0.78 21 ARG F CA 1
ATOM 8261 C C . ARG E 3 17 ? 155.365 125.313 130.141 1.00 0.78 21 ARG F C 1
ATOM 8262 O O . ARG E 3 17 ? 156.209 124.971 129.319 1.00 0.78 21 ARG F O 1
ATOM 8270 N N . ALA E 3 18 ? 154.464 124.427 130.614 1.00 0.85 22 ALA F N 1
ATOM 8271 C CA . ALA E 3 18 ? 154.369 123.061 130.152 1.00 0.85 22 ALA F CA 1
ATOM 8272 C C . ALA E 3 18 ? 154.060 122.911 128.662 1.00 0.85 22 ALA F C 1
ATOM 8273 O O . ALA E 3 18 ? 153.355 123.713 128.048 1.00 0.85 22 ALA F O 1
ATOM 8275 N N . MET E 3 19 ? 154.592 121.844 128.042 1.00 0.86 23 MET F N 1
ATOM 8276 C CA . MET E 3 19 ? 154.334 121.514 126.658 1.00 0.86 23 MET F CA 1
ATOM 8277 C C . MET E 3 19 ? 153.626 120.179 126.595 1.00 0.86 23 MET F C 1
ATOM 8278 O O . MET E 3 19 ? 153.641 119.410 127.553 1.00 0.86 23 MET F O 1
ATOM 8283 N N . VAL E 3 20 ? 152.983 119.887 125.455 1.00 0.91 24 VAL F N 1
ATOM 8284 C CA . VAL E 3 20 ? 152.274 118.637 125.248 1.00 0.91 24 VAL F CA 1
ATOM 8285 C C . VAL E 3 20 ? 152.525 118.145 123.836 1.00 0.91 24 VAL F C 1
ATOM 8286 O O . VAL E 3 20 ? 152.969 118.900 122.969 1.00 0.91 24 VAL F O 1
ATOM 8290 N N . ASP E 3 21 ? 152.225 116.854 123.589 1.00 0.89 25 ASP F N 1
ATOM 8291 C CA . ASP E 3 21 ? 152.390 116.205 122.307 1.00 0.89 25 ASP F CA 1
ATOM 8292 C C . ASP E 3 21 ? 151.070 116.122 121.543 1.00 0.89 25 ASP F C 1
ATOM 8293 O O . ASP E 3 21 ? 149.976 116.133 122.106 1.00 0.89 25 ASP F O 1
ATOM 8298 N N . VAL E 3 22 ? 151.163 115.962 120.214 1.00 0.91 26 VAL F N 1
ATOM 8299 C CA . VAL E 3 22 ? 150.046 115.687 119.334 1.00 0.91 26 VAL F CA 1
ATOM 8300 C C . VAL E 3 22 ? 150.459 114.633 118.328 1.00 0.91 26 VAL F C 1
ATOM 8301 O O . VAL E 3 22 ? 151.506 114.731 117.695 1.00 0.91 26 VAL F O 1
ATOM 8305 N N . LYS E 3 23 ? 149.649 113.570 118.131 1.00 0.86 27 LYS F N 1
ATOM 8306 C CA . LYS E 3 23 ? 149.879 112.627 117.049 1.00 0.86 27 LYS F CA 1
ATOM 8307 C C . LYS E 3 23 ? 149.344 113.145 115.707 1.00 0.86 27 LYS F C 1
ATOM 8308 O O . LYS E 3 23 ? 148.195 113.573 115.583 1.00 0.86 27 LYS F O 1
ATOM 8314 N N . LEU E 3 24 ? 150.178 113.101 114.660 1.00 0.89 28 LEU F N 1
ATOM 8315 C CA . LEU E 3 24 ? 149.838 113.521 113.317 1.00 0.89 28 LEU F CA 1
ATOM 8316 C C . LEU E 3 24 ? 150.137 112.405 112.341 1.00 0.89 28 LEU F C 1
ATOM 8317 O O . LEU E 3 24 ? 150.770 111.404 112.662 1.00 0.89 28 LEU F O 1
ATOM 8322 N N . ASP E 3 25 ? 149.632 112.549 111.102 1.00 0.85 29 ASP F N 1
ATOM 8323 C CA . ASP E 3 25 ? 149.748 111.616 110.006 1.00 0.85 29 ASP F CA 1
ATOM 8324 C C . ASP E 3 25 ? 151.120 110.977 109.818 1.00 0.85 29 ASP F C 1
ATOM 8325 O O . ASP E 3 25 ? 152.156 111.651 109.833 1.00 0.85 29 ASP F O 1
ATOM 8330 N N . LYS E 3 26 ? 151.117 109.642 109.639 1.00 0.71 30 LYS F N 1
ATOM 8331 C CA . LYS E 3 26 ? 152.288 108.789 109.515 1.00 0.71 30 LYS F CA 1
ATOM 8332 C C . LYS E 3 26 ? 153.076 108.661 110.819 1.00 0.71 30 LYS F C 1
ATOM 8333 O O . LYS E 3 26 ? 154.296 108.527 110.816 1.00 0.71 30 LYS F O 1
ATOM 8339 N N . ASN E 3 27 ? 152.363 108.686 111.968 1.00 0.82 31 ASN F N 1
ATOM 8340 C CA . ASN E 3 27 ? 152.873 108.428 113.310 1.00 0.82 31 ASN F CA 1
ATOM 8341 C C . ASN E 3 27 ? 153.770 109.517 113.876 1.00 0.82 31 ASN F C 1
ATOM 8342 O O . ASN E 3 27 ? 154.444 109.328 114.888 1.00 0.82 31 ASN F O 1
ATOM 8347 N N . ARG E 3 28 ? 153.785 110.702 113.247 1.00 0.80 32 ARG F N 1
ATOM 8348 C CA . ARG E 3 28 ? 154.559 111.834 113.697 1.00 0.80 32 ARG F CA 1
ATOM 8349 C C . ARG E 3 28 ? 154.025 112.417 114.988 1.00 0.80 32 ARG F C 1
ATOM 8350 O O . ARG E 3 28 ? 152.821 112.436 115.230 1.00 0.80 32 ARG F O 1
ATOM 8358 N N . ARG E 3 29 ? 154.922 112.912 115.855 1.00 0.80 33 ARG F N 1
ATOM 8359 C CA . ARG E 3 29 ? 154.530 113.561 117.081 1.00 0.80 33 ARG F CA 1
ATOM 8360 C C . ARG E 3 29 ? 155.155 114.942 117.113 1.00 0.80 33 ARG F C 1
ATOM 8361 O O . ARG E 3 29 ? 156.375 115.080 117.161 1.00 0.80 33 ARG F O 1
ATOM 8369 N N . GLU E 3 30 ? 154.318 115.994 117.077 1.00 0.85 34 GLU F N 1
ATOM 8370 C CA . GLU E 3 30 ? 154.760 117.360 117.287 1.00 0.85 34 GLU F CA 1
ATOM 8371 C C . GLU E 3 30 ? 154.549 117.719 118.735 1.00 0.85 34 GLU F C 1
ATOM 8372 O O . GLU E 3 30 ? 153.751 117.102 119.439 1.00 0.85 34 GLU F O 1
ATOM 8378 N N . LYS E 3 31 ? 155.284 118.733 119.213 1.00 0.87 35 LYS F N 1
ATOM 8379 C CA . LYS E 3 31 ? 155.224 119.161 120.589 1.00 0.87 35 LYS F CA 1
ATOM 8380 C C . LYS E 3 31 ? 155.120 120.670 120.630 1.00 0.87 35 LYS F C 1
ATOM 8381 O O . LYS E 3 31 ? 155.963 121.385 120.091 1.00 0.87 35 LYS F O 1
ATOM 8387 N N . VAL E 3 32 ? 154.062 121.191 121.273 1.00 0.93 36 VAL F N 1
ATOM 8388 C CA . VAL E 3 32 ? 153.746 122.609 121.276 1.00 0.93 36 VAL F CA 1
ATOM 8389 C C . VAL E 3 32 ? 153.432 123.046 122.706 1.00 0.93 36 VAL F C 1
ATOM 8390 O O . VAL E 3 32 ? 153.122 122.186 123.539 1.00 0.93 36 VAL F O 1
ATOM 8394 N N . PRO E 3 33 ? 153.534 124.335 123.088 1.00 0.94 37 PRO F N 1
ATOM 8395 C CA . PRO E 3 33 ? 153.107 124.821 124.396 1.00 0.94 37 PRO F CA 1
ATOM 8396 C C . PRO E 3 33 ? 151.673 124.493 124.761 1.00 0.94 37 PRO F C 1
ATOM 8397 O O . PRO E 3 33 ? 150.790 124.573 123.907 1.00 0.94 37 PRO F O 1
ATOM 8401 N N . LEU E 3 34 ? 151.420 124.146 126.032 1.00 0.94 38 LEU F N 1
ATOM 8402 C CA . LEU E 3 34 ? 150.089 123.865 126.514 1.00 0.94 38 LEU F CA 1
ATOM 8403 C C . LEU E 3 34 ? 149.424 125.127 127.031 1.00 0.94 38 LEU F C 1
ATOM 8404 O O . LEU E 3 34 ? 150.027 125.932 127.744 1.00 0.94 38 LEU F O 1
ATOM 8409 N N . TYR E 3 35 ? 148.145 125.321 126.682 1.00 0.95 39 TYR F N 1
ATOM 8410 C CA . TYR E 3 35 ? 147.312 126.390 127.182 1.00 0.95 39 TYR F CA 1
ATOM 8411 C C . TYR E 3 35 ? 145.955 125.857 127.618 1.00 0.95 39 TYR F C 1
ATOM 8412 O O . TYR E 3 35 ? 145.520 124.764 127.261 1.00 0.95 39 TYR F O 1
ATOM 8421 N N . MET E 3 36 ? 145.239 126.670 128.406 1.00 0.93 40 MET F N 1
ATOM 8422 C CA . MET E 3 36 ? 143.905 126.411 128.894 1.00 0.93 40 MET F CA 1
ATOM 8423 C C . MET E 3 36 ? 143.013 127.589 128.550 1.00 0.93 40 MET F C 1
ATOM 8424 O O . MET E 3 36 ? 143.478 128.704 128.289 1.00 0.93 40 MET F O 1
ATOM 8429 N N . ASP E 3 37 ? 141.683 127.371 128.527 1.00 0.95 41 ASP F N 1
ATOM 8430 C CA . ASP E 3 37 ? 140.670 128.395 128.428 1.00 0.95 41 ASP F CA 1
ATOM 8431 C C . ASP E 3 37 ? 140.851 129.452 129.521 1.00 0.95 41 ASP F C 1
ATOM 8432 O O . ASP E 3 37 ? 141.277 129.175 130.637 1.00 0.95 41 ASP F O 1
ATOM 8437 N N . GLY E 3 38 ? 140.637 130.728 129.172 1.00 0.95 42 GLY F N 1
ATOM 8438 C CA . GLY E 3 38 ? 140.833 131.851 130.076 1.00 0.95 42 GLY F CA 1
ATOM 8439 C C . GLY E 3 38 ? 142.245 132.379 130.233 1.00 0.95 42 GLY F C 1
ATOM 8440 O O . GLY E 3 38 ? 142.417 133.523 130.631 1.00 0.95 42 GLY F O 1
ATOM 8441 N N . GLU E 3 39 ? 143.316 131.607 129.943 1.00 0.91 43 GLU F N 1
ATOM 8442 C CA . GLU E 3 39 ? 144.687 132.112 130.029 1.00 0.91 43 GLU F CA 1
ATOM 8443 C C . GLU E 3 39 ? 145.025 133.228 129.048 1.00 0.91 43 GLU F C 1
ATOM 8444 O O . GLU E 3 39 ? 144.701 133.152 127.859 1.00 0.91 43 GLU F O 1
ATOM 8450 N N . SER E 3 40 ? 145.744 134.269 129.509 1.00 0.92 44 SER F N 1
ATOM 8451 C CA . SER E 3 40 ? 146.383 135.253 128.648 1.00 0.92 44 SER F CA 1
ATOM 8452 C C . SER E 3 40 ? 147.556 134.693 127.864 1.00 0.92 44 SER F C 1
ATOM 8453 O O . SER E 3 40 ? 148.354 133.916 128.378 1.00 0.92 44 SER F O 1
ATOM 8456 N N . VAL E 3 41 ? 147.714 135.121 126.600 1.00 0.93 45 VAL F N 1
ATOM 8457 C CA . VAL E 3 41 ? 148.840 134.736 125.762 1.00 0.93 45 VAL F CA 1
ATOM 8458 C C . VAL E 3 41 ? 149.689 135.964 125.543 1.00 0.93 45 VAL F C 1
ATOM 8459 O O . VAL E 3 41 ? 149.207 137.003 125.089 1.00 0.93 45 VAL F O 1
ATOM 8463 N N . LYS E 3 42 ? 150.984 135.901 125.887 1.00 0.88 46 LYS F N 1
ATOM 8464 C CA . LYS E 3 42 ? 151.826 137.072 125.811 1.00 0.88 46 LYS F CA 1
ATOM 8465 C C . LYS E 3 42 ? 153.270 136.721 125.546 1.00 0.88 46 LYS F C 1
ATOM 8466 O O . LYS E 3 42 ? 153.775 135.667 125.932 1.00 0.88 46 LYS F O 1
ATOM 8472 N N . GLY E 3 43 ? 153.981 137.624 124.857 1.00 0.93 47 GLY F N 1
ATOM 8473 C CA . GLY E 3 43 ? 155.362 137.387 124.500 1.00 0.93 47 GLY F CA 1
ATOM 8474 C C . GLY E 3 43 ? 155.887 138.454 123.600 1.00 0.93 47 GLY F C 1
ATOM 8475 O O . GLY E 3 43 ? 155.385 139.574 123.566 1.00 0.93 47 GLY F O 1
ATOM 8476 N N . CYS E 3 44 ? 156.929 138.097 122.842 1.00 0.93 48 CYS F N 1
ATOM 8477 C CA . CYS E 3 44 ? 157.643 138.986 121.959 1.00 0.93 48 CYS F CA 1
ATOM 8478 C C . CYS E 3 44 ? 157.664 138.405 120.561 1.00 0.93 48 CYS F C 1
ATOM 8479 O O . CYS E 3 44 ? 157.971 137.230 120.351 1.00 0.93 48 CYS F O 1
ATOM 8482 N N . VAL E 3 45 ? 157.350 139.235 119.553 1.00 0.95 49 VAL F N 1
ATOM 8483 C CA . VAL E 3 45 ? 157.628 138.931 118.164 1.00 0.95 49 VAL F CA 1
ATOM 8484 C C . VAL E 3 45 ? 159.023 139.448 117.868 1.00 0.95 49 VAL F C 1
ATOM 8485 O O . VAL E 3 45 ? 159.284 140.647 117.946 1.00 0.95 49 VAL F O 1
ATOM 8489 N N . THR E 3 46 ? 159.966 138.560 117.524 1.00 0.94 50 THR F N 1
ATOM 8490 C CA . THR E 3 46 ? 161.358 138.930 117.290 1.00 0.94 50 THR F CA 1
ATOM 8491 C C . THR E 3 46 ? 161.645 138.843 115.815 1.00 0.94 50 THR F C 1
ATOM 8492 O O . THR E 3 46 ? 161.622 137.771 115.212 1.00 0.94 50 THR F O 1
ATOM 8496 N N . VAL E 3 47 ? 161.940 139.985 115.179 1.00 0.92 51 VAL F N 1
ATOM 8497 C CA . VAL E 3 47 ? 162.238 140.047 113.765 1.00 0.92 51 VAL F CA 1
ATOM 8498 C C . VAL E 3 47 ? 163.736 140.016 113.578 1.00 0.92 51 VAL F C 1
ATOM 8499 O O . VAL E 3 47 ? 164.458 140.882 114.066 1.00 0.92 51 VAL F O 1
ATOM 8503 N N . ARG E 3 48 ? 164.253 139.007 112.856 1.00 0.85 52 ARG F N 1
ATOM 8504 C CA . ARG E 3 48 ? 165.663 138.903 112.562 1.00 0.85 52 ARG F CA 1
ATOM 8505 C C . ARG E 3 48 ? 165.855 139.308 111.115 1.00 0.85 52 ARG F C 1
ATOM 8506 O O . ARG E 3 48 ? 165.546 138.492 110.242 1.00 0.85 52 ARG F O 1
ATOM 8514 N N . PRO E 3 49 ? 166.357 140.482 110.751 1.00 0.89 53 PRO F N 1
ATOM 8515 C CA . PRO E 3 49 ? 166.774 140.756 109.386 1.00 0.89 53 PRO F CA 1
ATOM 8516 C C . PRO E 3 49 ? 167.992 139.940 109.050 1.00 0.89 53 PRO F C 1
ATOM 8517 O O . PRO E 3 49 ? 168.719 139.548 109.957 1.00 0.89 53 PRO F O 1
ATOM 8521 N N . LYS E 3 50 ? 168.207 139.621 107.773 1.00 0.85 54 LYS F N 1
ATOM 8522 C CA . LYS E 3 50 ? 169.308 138.783 107.351 1.00 0.85 54 LYS F CA 1
ATOM 8523 C C . LYS E 3 50 ? 170.187 139.466 106.336 1.00 0.85 54 LYS F C 1
ATOM 8524 O O . LYS E 3 50 ? 171.379 139.183 106.270 1.00 0.85 54 LYS F O 1
ATOM 8530 N N . ASP E 3 51 ? 169.646 140.429 105.580 1.00 0.84 55 ASP F N 1
ATOM 8531 C CA . ASP E 3 51 ? 170.394 141.135 104.576 1.00 0.84 55 ASP F CA 1
ATOM 8532 C C . ASP E 3 51 ? 170.624 142.577 104.970 1.00 0.84 55 ASP F C 1
ATOM 8533 O O . ASP E 3 51 ? 169.815 143.207 105.642 1.00 0.84 55 ASP F O 1
ATOM 8538 N N . GLY E 3 52 ? 171.723 143.188 104.481 1.00 0.86 56 GLY F N 1
ATOM 8539 C CA . GLY E 3 52 ? 171.940 144.627 104.593 1.00 0.86 56 GLY F CA 1
ATOM 8540 C C . GLY E 3 52 ? 171.244 145.391 103.496 1.00 0.86 56 GLY F C 1
ATOM 8541 O O . GLY E 3 52 ? 171.858 145.920 102.574 1.00 0.86 56 GLY F O 1
ATOM 8542 N N . LYS E 3 53 ? 169.908 145.434 103.568 1.00 0.83 57 LYS F N 1
ATOM 8543 C CA . LYS E 3 53 ? 169.029 146.005 102.573 1.00 0.83 57 LYS F CA 1
ATOM 8544 C C . LYS E 3 53 ? 167.965 146.739 103.358 1.00 0.83 57 LYS F C 1
ATOM 8545 O O . LYS E 3 53 ? 168.181 147.100 104.512 1.00 0.83 57 LYS F O 1
ATOM 8551 N N . ARG E 3 54 ? 166.774 146.968 102.778 1.00 0.83 58 ARG F N 1
ATOM 8552 C CA . ARG E 3 54 ? 165.686 147.571 103.512 1.00 0.83 58 ARG F CA 1
ATOM 8553 C C . ARG E 3 54 ? 164.396 146.896 103.136 1.00 0.83 58 ARG F C 1
ATOM 8554 O O . ARG E 3 54 ? 164.170 146.503 101.992 1.00 0.83 58 ARG F O 1
ATOM 8562 N N . LEU E 3 55 ? 163.524 146.723 104.135 1.00 0.89 59 LEU F N 1
ATOM 8563 C CA . LEU E 3 55 ? 162.263 146.043 103.997 1.00 0.89 59 LEU F CA 1
ATOM 8564 C C . LEU E 3 55 ? 161.155 147.060 104.134 1.00 0.89 59 LEU F C 1
ATOM 8565 O O . LEU E 3 55 ? 160.881 147.566 105.219 1.00 0.89 59 LEU F O 1
ATOM 8570 N N . GLU E 3 56 ? 160.481 147.370 103.015 1.00 0.87 60 GLU F N 1
ATOM 8571 C CA . GLU E 3 56 ? 159.339 148.257 102.962 1.00 0.87 60 GLU F CA 1
ATOM 8572 C C . GLU E 3 56 ? 158.083 147.443 103.228 1.00 0.87 60 GLU F C 1
ATOM 8573 O O . GLU E 3 56 ? 157.917 146.336 102.705 1.00 0.87 60 GLU F O 1
ATOM 8579 N N . HIS E 3 57 ? 157.180 147.936 104.091 1.00 0.91 61 HIS F N 1
ATOM 8580 C CA . HIS E 3 57 ? 156.012 147.177 104.481 1.00 0.91 61 HIS F CA 1
ATOM 8581 C C . HIS E 3 57 ? 154.823 148.080 104.720 1.00 0.91 61 HIS F C 1
ATOM 8582 O O . HIS E 3 57 ? 154.948 149.277 104.975 1.00 0.91 61 HIS F O 1
ATOM 8589 N N . THR E 3 58 ? 153.611 147.511 104.625 1.00 0.93 62 THR F N 1
ATOM 8590 C CA . THR E 3 58 ? 152.356 148.225 104.804 1.00 0.93 62 THR F CA 1
ATOM 8591 C C . THR E 3 58 ? 151.678 147.816 106.094 1.00 0.93 62 THR F C 1
ATOM 8592 O O . THR E 3 58 ? 150.460 147.912 106.243 1.00 0.93 62 THR F O 1
ATOM 8596 N N . GLY E 3 59 ? 152.473 147.385 107.090 1.00 0.94 63 GLY F N 1
ATOM 8597 C CA . GLY E 3 59 ? 152.016 147.130 108.445 1.00 0.94 63 GLY F CA 1
ATOM 8598 C C . GLY E 3 59 ? 152.419 145.768 108.926 1.00 0.94 63 GLY F C 1
ATOM 8599 O O . GLY E 3 59 ? 152.531 144.805 108.168 1.00 0.94 63 GLY F O 1
ATOM 8600 N N . ILE E 3 60 ? 152.638 145.649 110.243 1.00 0.92 64 ILE F N 1
ATOM 8601 C CA . ILE E 3 60 ? 152.974 144.390 110.882 1.00 0.92 64 ILE F CA 1
ATOM 8602 C C . ILE E 3 60 ? 151.946 144.141 111.952 1.00 0.92 64 ILE F C 1
ATOM 8603 O O . ILE E 3 60 ? 151.668 145.011 112.774 1.00 0.92 64 ILE F O 1
ATOM 8608 N N . LYS E 3 61 ? 151.363 142.931 111.987 1.00 0.92 65 LYS F N 1
ATOM 8609 C CA . LYS E 3 61 ? 150.401 142.571 113.002 1.00 0.92 65 LYS F CA 1
ATOM 8610 C C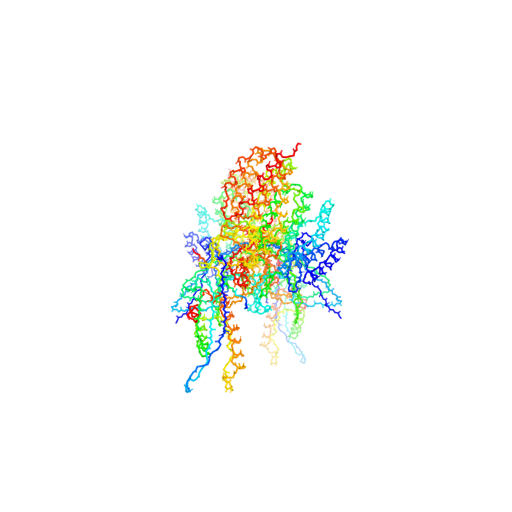 . LYS E 3 61 ? 150.644 141.170 113.508 1.00 0.92 65 LYS F C 1
ATOM 8611 O O . LYS E 3 61 ? 151.288 140.347 112.857 1.00 0.92 65 LYS F O 1
ATOM 8617 N N . VAL E 3 62 ? 150.106 140.864 114.701 1.00 0.96 66 VAL F N 1
ATOM 8618 C CA . VAL E 3 62 ? 150.064 139.521 115.241 1.00 0.96 66 VAL F CA 1
ATOM 8619 C C . VAL E 3 62 ? 148.636 139.154 115.577 1.00 0.96 66 VAL F C 1
ATOM 8620 O O . VAL E 3 62 ? 147.869 139.935 116.137 1.00 0.96 66 VAL F O 1
ATOM 8624 N N . GLN E 3 63 ? 148.221 137.936 115.198 1.00 0.92 67 GLN F N 1
ATOM 8625 C CA . GLN E 3 63 ? 146.892 137.435 115.434 1.00 0.92 67 GLN F CA 1
ATOM 8626 C C . GLN E 3 63 ? 146.950 136.201 116.310 1.00 0.92 67 GLN F C 1
ATOM 8627 O O . GLN E 3 63 ? 147.818 135.347 116.144 1.00 0.92 67 GLN F O 1
ATOM 8633 N N . PHE E 3 64 ? 146.014 136.070 117.263 1.00 0.94 68 PHE F N 1
ATOM 8634 C CA . PHE E 3 64 ? 145.733 134.817 117.935 1.00 0.94 68 PHE F CA 1
ATOM 8635 C C . PHE E 3 64 ? 144.556 134.202 117.195 1.00 0.94 68 PHE F C 1
ATOM 8636 O O . PHE E 3 64 ? 143.504 134.828 117.067 1.00 0.94 68 PHE F O 1
ATOM 8644 N N . ILE E 3 65 ? 144.717 132.969 116.686 1.00 0.92 69 ILE F N 1
ATOM 8645 C CA . ILE E 3 65 ? 143.722 132.306 115.863 1.00 0.92 69 ILE F CA 1
ATOM 8646 C C . ILE E 3 65 ? 143.350 130.982 116.498 1.00 0.92 69 ILE F C 1
ATOM 8647 O O . ILE E 3 65 ? 144.197 130.229 116.970 1.00 0.92 69 ILE F O 1
ATOM 8652 N N . GLY E 3 66 ? 142.044 130.658 116.516 1.00 0.94 70 GLY F N 1
ATOM 8653 C CA . GLY E 3 66 ? 141.556 129.309 116.769 1.00 0.94 70 GLY F CA 1
ATOM 8654 C C . GLY E 3 66 ? 140.618 128.931 115.662 1.00 0.94 70 GLY F C 1
ATOM 8655 O O . GLY E 3 66 ? 139.663 129.648 115.371 1.00 0.94 70 GLY F O 1
ATOM 8656 N N . THR E 3 67 ? 140.859 127.784 115.003 1.00 0.94 71 THR F N 1
ATOM 8657 C CA . THR E 3 67 ? 140.151 127.449 113.770 1.00 0.94 71 THR F CA 1
ATOM 8658 C C . THR E 3 67 ? 139.901 125.962 113.629 1.00 0.94 71 THR F C 1
ATOM 8659 O O . THR E 3 67 ? 140.585 125.127 114.223 1.00 0.94 71 THR F O 1
ATOM 8663 N N . ILE E 3 68 ? 138.862 125.611 112.844 1.00 0.94 72 ILE F N 1
ATOM 8664 C CA . ILE E 3 68 ? 138.488 124.248 112.511 1.00 0.94 72 ILE F CA 1
ATOM 8665 C C . ILE E 3 68 ? 138.635 124.080 111.011 1.00 0.94 72 ILE F C 1
ATOM 8666 O O . ILE E 3 68 ? 138.055 124.820 110.216 1.00 0.94 72 ILE F O 1
ATOM 8671 N N . GLU E 3 69 ? 139.433 123.084 110.591 1.00 0.92 73 GLU F N 1
ATOM 8672 C CA . GLU E 3 69 ? 139.801 122.839 109.212 1.00 0.92 73 GLU F CA 1
ATOM 8673 C C . GLU E 3 69 ? 139.177 121.516 108.794 1.00 0.92 73 GLU F C 1
ATOM 8674 O O . GLU E 3 69 ? 139.375 120.497 109.457 1.00 0.92 73 GLU F O 1
ATOM 8680 N N . MET E 3 70 ? 138.395 121.473 107.694 1.00 0.90 74 MET F N 1
ATOM 8681 C CA . MET E 3 70 ? 137.688 120.258 107.307 1.00 0.90 74 MET F CA 1
ATOM 8682 C C . MET E 3 70 ? 138.154 119.728 105.957 1.00 0.90 74 MET F C 1
ATOM 8683 O O . MET E 3 70 ? 138.291 120.463 104.984 1.00 0.90 74 MET F O 1
ATOM 8688 N N . PHE E 3 71 ? 138.447 118.409 105.892 1.00 0.84 75 PHE F N 1
ATOM 8689 C CA . PHE E 3 71 ? 138.823 117.651 104.696 1.00 0.84 75 PHE F CA 1
ATOM 8690 C C . PHE E 3 71 ? 140.120 118.100 104.023 1.00 0.84 75 PHE F C 1
ATOM 8691 O O . PHE E 3 71 ? 140.368 117.799 102.859 1.00 0.84 75 PHE F O 1
ATOM 8699 N N . PHE E 3 72 ? 140.966 118.853 104.757 1.00 0.79 76 PHE F N 1
ATOM 8700 C CA . PHE E 3 72 ? 142.178 119.513 104.276 1.00 0.79 76 PHE F CA 1
ATOM 8701 C C . PHE E 3 72 ? 141.898 120.646 103.285 1.00 0.79 76 PHE F C 1
ATOM 8702 O O . PHE E 3 72 ? 142.813 121.204 102.676 1.00 0.79 76 PHE F O 1
ATOM 8710 N N . ASP E 3 73 ? 140.623 121.056 103.150 1.00 0.81 77 ASP F N 1
ATOM 8711 C CA . ASP E 3 73 ? 140.172 122.055 102.213 1.00 0.81 77 ASP F CA 1
ATOM 8712 C C . ASP E 3 73 ? 140.352 123.433 102.827 1.00 0.81 77 ASP F C 1
ATOM 8713 O O . ASP E 3 73 ? 139.803 123.760 103.878 1.00 0.81 77 ASP F O 1
ATOM 8718 N N . ARG E 3 74 ? 141.124 124.296 102.144 1.00 0.79 78 ARG F N 1
ATOM 8719 C CA . ARG E 3 74 ? 141.348 125.666 102.546 1.00 0.79 78 ARG F CA 1
ATOM 8720 C C . ARG E 3 74 ? 140.101 126.537 102.451 1.00 0.79 78 ARG F C 1
ATOM 8721 O O . ARG E 3 74 ? 139.979 127.525 103.170 1.00 0.79 78 ARG F O 1
ATOM 8729 N N . GLY E 3 75 ? 139.121 126.192 101.587 1.00 0.82 79 GLY F N 1
ATOM 8730 C CA . GLY E 3 75 ? 137.873 126.942 101.482 1.00 0.82 79 GLY F CA 1
ATOM 8731 C C . GLY E 3 75 ? 136.877 126.582 102.555 1.00 0.82 79 GLY F C 1
ATOM 8732 O O . GLY E 3 75 ? 135.836 127.216 102.693 1.00 0.82 79 GLY F O 1
ATOM 8733 N N . ASN E 3 76 ? 137.191 125.548 103.354 1.00 0.89 80 ASN F N 1
ATOM 8734 C CA . ASN E 3 76 ? 136.310 124.988 104.356 1.00 0.89 80 ASN F CA 1
ATOM 8735 C C . ASN E 3 76 ? 136.912 125.152 105.753 1.00 0.89 80 ASN F C 1
ATOM 8736 O O . ASN E 3 76 ? 136.571 124.448 106.705 1.00 0.89 80 ASN F O 1
ATOM 8741 N N . HIS E 3 77 ? 137.852 126.107 105.908 1.00 0.90 81 HIS F N 1
ATOM 8742 C CA . HIS E 3 77 ? 138.366 126.525 107.204 1.00 0.90 81 HIS F CA 1
ATOM 8743 C C . HIS E 3 77 ? 137.431 127.513 107.883 1.00 0.90 81 HIS F C 1
ATOM 8744 O O . HIS E 3 77 ? 136.933 128.452 107.270 1.00 0.90 81 HIS F O 1
ATOM 8751 N N . TYR E 3 78 ? 137.175 127.328 109.192 1.00 0.91 82 TYR F N 1
ATOM 8752 C CA . TYR E 3 78 ? 136.299 128.194 109.955 1.00 0.91 82 TYR F CA 1
ATOM 8753 C C . TYR E 3 78 ? 136.994 128.669 111.228 1.00 0.91 82 TYR F C 1
ATOM 8754 O O . TYR E 3 78 ? 137.202 127.896 112.166 1.00 0.91 82 TYR F O 1
ATOM 8763 N N . GLU E 3 79 ? 137.331 129.975 111.309 1.00 0.90 83 GLU F N 1
ATOM 8764 C CA . GLU E 3 79 ? 137.889 130.581 112.507 1.00 0.90 83 GLU F CA 1
ATOM 8765 C C . GLU E 3 79 ? 136.787 130.826 113.536 1.00 0.90 83 GLU F C 1
ATOM 8766 O O . GLU E 3 79 ? 135.805 131.514 113.265 1.00 0.90 83 GLU F O 1
ATOM 8772 N N . PHE E 3 80 ? 136.909 130.244 114.750 1.00 0.94 84 PHE F N 1
ATOM 8773 C CA . PHE E 3 80 ? 135.946 130.455 115.824 1.00 0.94 84 PHE F CA 1
ATOM 8774 C C . PHE E 3 80 ? 136.493 131.428 116.854 1.00 0.94 84 PHE F C 1
ATOM 8775 O O . PHE E 3 80 ? 135.779 131.879 117.745 1.00 0.94 84 PHE F O 1
ATOM 8783 N N . LEU E 3 81 ? 137.778 131.796 116.736 1.00 0.92 85 LEU F N 1
ATOM 8784 C CA . LEU E 3 81 ? 138.362 132.849 117.526 1.00 0.92 85 LEU F CA 1
ATOM 8785 C C . LEU E 3 81 ? 139.423 133.528 116.688 1.00 0.92 85 LEU F C 1
ATOM 8786 O O . LEU E 3 81 ? 140.252 132.873 116.059 1.00 0.92 85 LEU F O 1
ATOM 8791 N N . SER E 3 82 ? 139.406 134.870 116.661 1.00 0.91 86 SER F N 1
ATOM 8792 C CA . SER E 3 82 ? 140.415 135.681 116.008 1.00 0.91 86 SER F CA 1
ATOM 8793 C C . SER E 3 82 ? 140.588 136.928 116.855 1.00 0.91 86 SER F C 1
ATOM 8794 O O . SER E 3 82 ? 139.621 137.634 117.139 1.00 0.91 86 SER F O 1
ATOM 8797 N N . LEU E 3 83 ? 141.819 137.207 117.324 1.00 0.91 87 LEU F N 1
ATOM 8798 C CA . LEU E 3 83 ? 142.157 138.408 118.073 1.00 0.91 87 LEU F CA 1
ATOM 8799 C C . LEU E 3 83 ? 143.353 139.041 117.390 1.00 0.91 87 LEU F C 1
ATOM 8800 O O . LEU E 3 83 ? 144.279 138.337 117.004 1.00 0.91 87 LEU F O 1
ATOM 8805 N N . VAL E 3 84 ? 143.387 140.377 117.223 1.00 0.93 88 VAL F N 1
ATOM 8806 C CA . VAL E 3 84 ? 144.455 141.049 116.486 1.00 0.93 88 VAL F CA 1
ATOM 8807 C C . VAL E 3 84 ? 145.176 142.037 117.381 1.00 0.93 88 VAL F C 1
ATOM 8808 O O . VAL E 3 84 ? 144.550 142.750 118.162 1.00 0.93 88 VAL F O 1
ATOM 8812 N N . GLN E 3 85 ? 146.515 142.116 117.284 1.00 0.89 89 GLN F N 1
ATOM 8813 C CA . GLN E 3 85 ? 147.273 143.244 117.781 1.00 0.89 89 GLN F CA 1
ATOM 8814 C C . GLN E 3 85 ? 148.145 143.783 116.667 1.00 0.89 89 GLN F C 1
ATOM 8815 O O . GLN E 3 85 ? 149.003 143.088 116.121 1.00 0.89 89 GLN F O 1
ATOM 8821 N N . GLU E 3 86 ? 147.942 145.058 116.313 1.00 0.90 90 GLU F N 1
ATOM 8822 C CA . GLU E 3 86 ? 148.758 145.764 115.353 1.00 0.90 90 GLU F CA 1
ATOM 8823 C C . GLU E 3 86 ? 150.072 146.175 116.006 1.00 0.90 90 GLU F C 1
ATOM 8824 O O . GLU E 3 86 ? 150.088 146.810 117.058 1.00 0.90 90 GLU F O 1
ATOM 8830 N N . LEU E 3 87 ? 151.216 145.770 115.423 1.00 0.92 91 LEU F N 1
ATOM 8831 C CA . LEU E 3 87 ? 152.515 145.917 116.056 1.00 0.92 91 LEU F CA 1
ATOM 8832 C C . LEU E 3 87 ? 153.321 147.032 115.430 1.00 0.92 91 LEU F C 1
ATOM 8833 O O . LEU E 3 87 ? 154.126 147.689 116.087 1.00 0.92 91 LEU F O 1
ATOM 8838 N N . ALA E 3 88 ? 153.106 147.296 114.130 1.00 0.94 92 ALA F N 1
ATOM 8839 C CA . ALA E 3 88 ? 153.747 148.402 113.469 1.00 0.94 92 ALA F CA 1
ATOM 8840 C C . ALA E 3 88 ? 152.861 148.931 112.362 1.00 0.94 92 ALA F C 1
ATOM 8841 O O . ALA E 3 88 ? 152.191 148.178 111.655 1.00 0.94 92 ALA F O 1
ATOM 8843 N N . ALA E 3 89 ? 152.859 150.263 112.181 1.00 0.93 93 ALA F N 1
ATOM 8844 C CA . ALA E 3 89 ? 152.240 150.937 111.064 1.00 0.93 93 ALA F CA 1
ATOM 8845 C C . ALA E 3 89 ? 153.062 150.749 109.784 1.00 0.93 93 ALA F C 1
ATOM 8846 O O . ALA E 3 89 ? 154.219 150.330 109.884 1.00 0.93 93 ALA F O 1
ATOM 8848 N N . PRO E 3 90 ? 152.537 151.014 108.581 1.00 0.93 94 PRO F N 1
ATOM 8849 C CA . PRO E 3 90 ? 153.322 151.132 107.352 1.00 0.93 94 PRO F CA 1
ATOM 8850 C C . PRO E 3 90 ? 154.655 151.855 107.473 1.00 0.93 94 PRO F C 1
ATOM 8851 O O . PRO E 3 90 ? 154.716 152.911 108.102 1.00 0.93 94 PRO F O 1
ATOM 8855 N N . GLY E 3 91 ? 155.736 151.314 106.888 1.00 0.93 95 GLY F N 1
ATOM 8856 C CA . GLY E 3 91 ? 157.046 151.926 107.048 1.00 0.93 95 GLY F CA 1
ATOM 8857 C C . GLY E 3 91 ? 158.161 151.064 106.523 1.00 0.93 95 GLY F C 1
ATOM 8858 O O . GLY E 3 91 ? 157.982 150.279 105.595 1.00 0.93 95 GLY F O 1
ATOM 8859 N N . GLU E 3 92 ? 159.361 151.179 107.129 1.00 0.89 96 GLU F N 1
ATOM 8860 C CA . GLU E 3 92 ? 160.538 150.419 106.743 1.00 0.89 96 GLU F CA 1
ATOM 8861 C C . GLU E 3 92 ? 161.117 149.662 107.931 1.00 0.89 96 GLU F C 1
ATOM 8862 O O . GLU E 3 92 ? 160.888 149.996 109.092 1.00 0.89 96 GLU F O 1
ATOM 8868 N N . LEU E 3 93 ? 161.916 148.616 107.649 1.00 0.90 97 LEU F N 1
ATOM 8869 C CA . LEU E 3 93 ? 162.823 147.985 108.590 1.00 0.90 97 LEU F CA 1
ATOM 8870 C C . LEU E 3 93 ? 164.212 147.894 107.978 1.00 0.90 97 LEU F C 1
ATOM 8871 O O . LEU E 3 93 ? 164.379 147.376 106.874 1.00 0.90 97 LEU F O 1
ATOM 8876 N N . GLN E 3 94 ? 165.242 148.402 108.694 1.00 0.87 98 GLN F N 1
ATOM 8877 C CA . GLN E 3 94 ? 166.635 148.283 108.283 1.00 0.87 98 GLN F CA 1
ATOM 8878 C C . GLN E 3 94 ? 167.472 147.431 109.234 1.00 0.87 98 GLN F C 1
ATOM 8879 O O . GLN E 3 94 ? 168.558 146.998 108.880 1.00 0.87 98 GLN F O 1
ATOM 8885 N N . HIS E 3 95 ? 166.993 147.158 110.463 1.00 0.86 99 HIS F N 1
ATOM 8886 C CA . HIS E 3 95 ? 167.799 146.572 111.519 1.00 0.86 99 HIS F CA 1
ATOM 8887 C C . HIS E 3 95 ? 166.851 145.773 112.412 1.00 0.86 99 HIS F C 1
ATOM 8888 O O . HIS E 3 95 ? 165.637 145.951 112.279 1.00 0.86 99 HIS F O 1
ATOM 8895 N N . PRO E 3 96 ? 167.316 144.844 113.263 1.00 0.89 100 PRO F N 1
ATOM 8896 C CA . PRO E 3 96 ? 166.444 143.985 114.055 1.00 0.89 100 PRO F CA 1
ATOM 8897 C C . PRO E 3 96 ? 165.573 144.726 115.042 1.00 0.89 100 PRO F C 1
ATOM 8898 O O . PRO E 3 96 ? 166.017 145.722 115.608 1.00 0.89 100 PRO F O 1
ATOM 8902 N N . GLN E 3 97 ? 164.332 144.252 115.249 1.00 0.86 101 GLN F N 1
ATOM 8903 C CA . GLN E 3 97 ? 163.395 144.883 116.152 1.00 0.86 101 GLN F CA 1
ATOM 8904 C C . GLN E 3 97 ? 162.511 143.825 116.777 1.00 0.86 101 GLN F C 1
ATOM 8905 O O . GLN E 3 97 ? 162.082 142.870 116.126 1.00 0.86 101 GLN F O 1
ATOM 8911 N N . THR E 3 98 ? 162.224 143.964 118.080 1.00 0.90 102 THR F N 1
ATOM 8912 C CA . THR E 3 98 ? 161.293 143.119 118.801 1.00 0.90 102 THR F CA 1
ATOM 8913 C C . THR E 3 98 ? 160.032 143.903 119.090 1.00 0.90 102 THR F C 1
ATOM 8914 O O . THR E 3 98 ? 160.067 145.124 119.249 1.00 0.90 102 THR F O 1
ATOM 8918 N N . PHE E 3 99 ? 158.876 143.210 119.123 1.00 0.91 103 PHE F N 1
ATOM 8919 C CA . PHE E 3 99 ? 157.593 143.819 119.416 1.00 0.91 103 PHE F CA 1
ATOM 8920 C C . PHE E 3 99 ? 156.870 142.994 120.469 1.00 0.91 103 PHE F C 1
ATOM 8921 O O . PHE E 3 99 ? 156.569 141.818 120.258 1.00 0.91 103 PHE F O 1
ATOM 8929 N N . ASP E 3 100 ? 156.574 143.598 121.629 1.00 0.91 104 ASP F N 1
ATOM 8930 C CA . ASP E 3 100 ? 155.753 143.023 122.677 1.00 0.91 104 ASP F CA 1
ATOM 8931 C C . ASP E 3 100 ? 154.309 142.766 122.235 1.00 0.91 104 ASP F C 1
ATOM 8932 O O . ASP E 3 100 ? 153.742 143.492 121.417 1.00 0.91 104 ASP F O 1
ATOM 8937 N N . PHE E 3 101 ? 153.664 141.718 122.784 1.00 0.91 105 PHE F N 1
ATOM 8938 C CA . PHE E 3 101 ? 152.250 141.483 122.564 1.00 0.91 105 PHE F CA 1
ATOM 8939 C C . PHE E 3 101 ? 151.581 140.854 123.787 1.00 0.91 105 PHE F C 1
ATOM 8940 O O . PHE E 3 101 ? 152.171 140.051 124.511 1.00 0.91 105 PHE F O 1
ATOM 8948 N N . ASN E 3 102 ? 150.306 141.207 124.062 1.00 0.91 106 ASN F N 1
ATOM 8949 C CA . ASN E 3 102 ? 149.510 140.593 125.113 1.00 0.91 106 ASN F CA 1
ATOM 8950 C C . ASN E 3 102 ? 148.075 140.434 124.634 1.00 0.91 106 ASN F C 1
ATOM 8951 O O . ASN E 3 102 ? 147.398 141.397 124.292 1.00 0.91 106 ASN F O 1
ATOM 8956 N N . PHE E 3 103 ? 147.565 139.194 124.624 1.00 0.92 107 PHE F N 1
ATOM 8957 C CA . PHE E 3 103 ? 146.160 138.926 124.418 1.00 0.92 107 PHE F CA 1
ATOM 8958 C C . PHE E 3 103 ? 145.569 138.576 125.780 1.00 0.92 107 PHE F C 1
ATOM 8959 O O . PHE E 3 103 ? 145.867 137.528 126.355 1.00 0.92 107 PHE F O 1
ATOM 8967 N N . LYS E 3 104 ? 144.739 139.481 126.338 1.00 0.88 108 LYS F N 1
ATOM 8968 C CA . LYS E 3 104 ? 144.185 139.383 127.677 1.00 0.88 108 LYS F CA 1
ATOM 8969 C C . LYS E 3 104 ? 143.105 138.326 127.828 1.00 0.88 108 LYS F C 1
ATOM 8970 O O . LYS E 3 104 ? 142.070 138.386 127.169 1.00 0.88 108 LYS F O 1
ATOM 8976 N N . ASN E 3 105 ? 143.317 137.360 128.745 1.00 0.93 109 ASN F N 1
ATOM 8977 C CA . ASN E 3 105 ? 142.354 136.361 129.194 1.00 0.93 109 ASN F CA 1
ATOM 8978 C C . ASN E 3 105 ? 141.628 135.634 128.078 1.00 0.93 109 ASN F C 1
ATOM 8979 O O . ASN E 3 105 ? 140.405 135.626 127.980 1.00 0.93 109 ASN F O 1
ATOM 8984 N N . VAL E 3 106 ? 142.401 135.026 127.173 1.00 0.96 110 VAL F N 1
ATOM 8985 C CA . VAL E 3 106 ? 141.912 134.500 125.918 1.00 0.96 110 VAL F CA 1
ATOM 8986 C C . VAL E 3 106 ? 140.994 133.307 126.090 1.00 0.96 110 VAL F C 1
ATOM 8987 O O . VAL E 3 106 ? 141.429 132.247 126.536 1.00 0.96 110 VAL F O 1
ATOM 8991 N N . GLU E 3 107 ? 139.708 133.440 125.690 1.00 0.92 111 GLU F N 1
ATOM 8992 C CA . GLU E 3 107 ? 138.775 132.336 125.579 1.00 0.92 111 GLU F CA 1
ATOM 8993 C C . GLU E 3 107 ? 139.273 131.241 124.657 1.00 0.92 111 GLU F C 1
ATOM 8994 O O . GLU E 3 107 ? 139.849 131.511 123.602 1.00 0.92 111 GLU F O 1
ATOM 9000 N N . LYS E 3 108 ? 139.127 129.965 124.998 1.00 0.93 112 LYS F N 1
ATOM 9001 C CA . LYS E 3 108 ? 139.606 128.863 124.198 1.00 0.93 112 LYS F CA 1
ATOM 9002 C C . LYS E 3 108 ? 138.662 127.683 124.397 1.00 0.93 112 LYS F C 1
ATOM 9003 O O . LYS E 3 108 ? 139.000 126.663 124.969 1.00 0.93 112 LYS F O 1
ATOM 9009 N N . GLN E 3 109 ? 137.429 127.833 123.866 1.00 0.92 113 GLN F N 1
ATOM 9010 C CA . GLN E 3 109 ? 136.266 126.999 124.120 1.00 0.92 113 GLN F CA 1
ATOM 9011 C C . GLN E 3 109 ? 136.367 125.503 123.816 1.00 0.92 113 GLN F C 1
ATOM 9012 O O . GLN E 3 109 ? 135.551 124.711 124.288 1.00 0.92 113 GLN F O 1
ATOM 9018 N N . TYR E 3 110 ? 137.342 125.067 122.997 1.00 0.96 114 TYR F N 1
ATOM 9019 C CA . TYR E 3 110 ? 137.430 123.706 122.509 1.00 0.96 114 TYR F CA 1
ATOM 9020 C C . TYR E 3 110 ? 138.839 123.171 122.753 1.00 0.96 114 TYR F C 1
ATOM 9021 O O . TYR E 3 110 ? 139.792 123.923 122.927 1.00 0.96 114 TYR F O 1
ATOM 9030 N N . GLU E 3 111 ? 139.017 121.832 122.776 1.00 0.96 115 GLU F N 1
ATOM 9031 C CA . GLU E 3 111 ? 140.335 121.224 122.885 1.00 0.96 115 GLU F CA 1
ATOM 9032 C C . GLU E 3 111 ? 140.883 120.974 121.497 1.00 0.96 115 GLU F C 1
ATOM 9033 O O . GLU E 3 111 ? 140.144 120.648 120.568 1.00 0.96 115 GLU F O 1
ATOM 9039 N N . SER E 3 112 ? 142.209 121.146 121.320 1.00 0.99 116 SER F N 1
ATOM 9040 C CA . SER E 3 112 ? 142.891 120.846 120.069 1.00 0.99 116 SER F CA 1
ATOM 9041 C C . SER E 3 112 ? 142.725 119.391 119.639 1.00 0.99 116 SER F C 1
ATOM 9042 O O . SER E 3 112 ? 142.742 118.463 120.442 1.00 0.99 116 SER F O 1
ATOM 9045 N N . TYR E 3 113 ? 142.550 119.143 118.331 1.00 0.97 117 TYR F N 1
ATOM 9046 C CA . TYR E 3 113 ? 142.311 117.805 117.833 1.00 0.97 117 TYR F CA 1
ATOM 9047 C C . TYR E 3 113 ? 142.898 117.694 116.440 1.00 0.97 117 TYR F C 1
ATOM 9048 O O . TYR E 3 113 ? 142.803 118.606 115.623 1.00 0.97 117 TYR F O 1
ATOM 9057 N N . ASN E 3 114 ? 143.518 116.548 116.131 1.00 0.97 118 ASN F N 1
ATOM 9058 C CA . ASN E 3 114 ? 143.955 116.220 114.797 1.00 0.97 118 ASN F CA 1
ATOM 9059 C C . ASN E 3 114 ? 143.354 114.854 114.524 1.00 0.97 118 ASN F C 1
ATOM 9060 O O . ASN E 3 114 ? 143.561 113.913 115.295 1.00 0.97 118 ASN F O 1
ATOM 9065 N N . GLY E 3 115 ? 142.562 114.755 113.447 1.00 0.99 119 GLY F N 1
ATOM 9066 C CA . GLY E 3 115 ? 141.846 113.554 113.061 1.00 0.99 119 GLY F CA 1
ATOM 9067 C C . GLY E 3 115 ? 142.004 113.278 111.596 1.00 0.99 119 GLY F C 1
ATOM 9068 O O . GLY E 3 115 ? 142.985 113.676 110.978 1.00 0.99 119 GLY F O 1
ATOM 9069 N N . ILE E 3 116 ? 141.032 112.574 110.997 1.00 0.93 120 ILE F N 1
ATOM 9070 C CA . ILE E 3 116 ? 141.111 112.185 109.592 1.00 0.93 120 ILE F CA 1
ATOM 9071 C C . ILE E 3 116 ? 140.540 113.251 108.682 1.00 0.93 120 ILE F C 1
ATOM 9072 O O . ILE E 3 116 ? 141.197 113.722 107.755 1.00 0.93 120 ILE F O 1
ATOM 9077 N N . ASN E 3 117 ? 139.299 113.704 108.941 1.00 0.92 121 ASN F N 1
ATOM 9078 C CA . ASN E 3 117 ? 138.642 114.698 108.118 1.00 0.92 121 ASN F CA 1
ATOM 9079 C C . ASN E 3 117 ? 138.580 116.034 108.832 1.00 0.92 121 ASN F C 1
ATOM 9080 O O . ASN E 3 117 ? 138.020 116.996 108.305 1.00 0.92 121 ASN F O 1
ATOM 9085 N N . VAL E 3 118 ? 139.159 116.136 110.040 1.00 0.99 122 VAL F N 1
ATOM 9086 C CA . VAL E 3 118 ? 139.046 117.323 110.870 1.00 0.99 122 VAL F CA 1
ATOM 9087 C C . VAL E 3 118 ? 140.366 117.684 111.516 1.00 0.99 122 VAL F C 1
ATOM 9088 O O . VAL E 3 118 ? 141.065 116.848 112.088 1.00 0.99 122 VAL F O 1
ATOM 9092 N N . LYS E 3 119 ? 140.723 118.979 111.487 1.00 0.94 123 LYS F N 1
ATOM 9093 C CA . LYS E 3 119 ? 141.691 119.537 112.409 1.00 0.94 123 LYS F CA 1
ATOM 9094 C C . LYS E 3 119 ? 141.050 120.644 113.211 1.00 0.94 123 LYS F C 1
ATOM 9095 O O . LYS E 3 119 ? 140.267 121.440 112.705 1.00 0.94 123 LYS F O 1
ATOM 9101 N N . LEU E 3 120 ? 141.386 120.718 114.505 1.00 0.97 124 LEU F N 1
ATOM 9102 C CA . LEU E 3 120 ? 141.108 121.871 115.324 1.00 0.97 124 LEU F CA 1
ATOM 9103 C C . LEU E 3 120 ? 142.425 122.284 115.932 1.00 0.97 124 LEU F C 1
ATOM 9104 O O . LEU E 3 120 ? 143.058 121.529 116.672 1.00 0.97 124 LEU F O 1
ATOM 9109 N N . ARG E 3 121 ? 142.884 123.506 115.621 1.00 0.91 125 ARG F N 1
ATOM 9110 C CA . ARG E 3 121 ? 144.154 123.979 116.114 1.00 0.91 125 ARG F CA 1
ATOM 9111 C C . ARG E 3 121 ? 144.095 125.455 116.415 1.00 0.91 125 ARG F C 1
ATOM 9112 O O . ARG E 3 121 ? 143.248 126.205 115.929 1.00 0.91 125 ARG F O 1
ATOM 9120 N N . TYR E 3 122 ? 145.003 125.879 117.306 1.00 0.96 126 TYR F N 1
ATOM 9121 C CA . TYR E 3 122 ? 145.127 127.235 117.770 1.00 0.96 126 TYR F CA 1
ATOM 9122 C C . TYR E 3 122 ? 146.550 127.643 117.484 1.00 0.96 126 TYR F C 1
ATOM 9123 O O . TYR E 3 122 ? 147.473 126.839 117.614 1.00 0.96 126 TYR F O 1
ATOM 9132 N N . PHE E 3 123 ? 146.770 128.900 117.083 1.00 0.93 127 PHE F N 1
ATOM 9133 C CA . PHE E 3 123 ? 148.097 129.343 116.737 1.00 0.93 127 PHE F CA 1
ATOM 9134 C C . PHE E 3 123 ? 148.209 130.844 116.833 1.00 0.93 127 PHE F C 1
ATOM 9135 O O . PHE E 3 123 ? 147.222 131.579 116.837 1.00 0.93 127 PHE F O 1
ATOM 9143 N N . VAL E 3 124 ? 149.455 131.335 116.922 1.00 0.95 128 VAL F N 1
ATOM 9144 C CA . VAL E 3 124 ? 149.765 132.742 116.787 1.00 0.95 128 VAL F CA 1
ATOM 9145 C C . VAL E 3 124 ? 150.256 132.953 115.368 1.00 0.95 128 VAL F C 1
ATOM 9146 O O . VAL E 3 124 ? 151.127 132.233 114.893 1.00 0.95 128 VAL F O 1
ATOM 9150 N N . ARG E 3 125 ? 149.689 133.930 114.642 1.00 0.89 129 ARG F N 1
ATOM 9151 C CA . ARG E 3 125 ? 150.054 134.216 113.270 1.00 0.89 129 ARG F CA 1
ATOM 9152 C C . ARG E 3 125 ? 150.563 135.638 113.165 1.00 0.89 129 ARG F C 1
ATOM 9153 O O . ARG E 3 125 ? 149.827 136.600 113.376 1.00 0.89 129 ARG F O 1
ATOM 9161 N N . VAL E 3 126 ? 151.856 135.810 112.841 1.00 0.96 130 VAL F N 1
ATOM 9162 C CA . VAL E 3 126 ? 152.458 137.114 112.621 1.00 0.96 130 VAL F CA 1
ATOM 9163 C C . VAL E 3 126 ? 152.496 137.366 111.132 1.00 0.96 130 VAL F C 1
ATOM 9164 O O . VAL E 3 126 ? 152.927 136.515 110.353 1.00 0.96 130 VAL F O 1
ATOM 9168 N N . THR E 3 127 ? 152.038 138.556 110.712 1.00 0.94 131 THR F N 1
ATOM 9169 C CA . THR E 3 127 ? 151.931 138.930 109.312 1.00 0.94 131 THR F CA 1
ATOM 9170 C C . THR E 3 127 ? 152.644 140.247 109.103 1.00 0.94 131 THR F C 1
ATOM 9171 O O . THR E 3 127 ? 152.254 141.268 109.670 1.00 0.94 131 THR F O 1
ATOM 9175 N N . VAL E 3 128 ? 153.708 140.270 108.274 1.00 0.94 132 VAL F N 1
ATOM 9176 C CA . VAL E 3 128 ? 154.327 141.500 107.785 1.00 0.94 132 VAL F CA 1
ATOM 9177 C C . VAL E 3 128 ? 153.789 141.728 106.392 1.00 0.94 132 VAL F C 1
ATOM 9178 O O . VAL E 3 128 ? 154.149 141.026 105.444 1.00 0.94 132 VAL F O 1
ATOM 9182 N N . SER E 3 129 ? 152.883 142.712 106.257 1.00 0.92 133 SER F N 1
ATOM 9183 C CA . SER E 3 129 ? 152.217 143.039 105.008 1.00 0.92 133 SER F CA 1
ATOM 9184 C C . SER E 3 129 ? 153.163 143.642 103.989 1.00 0.92 133 SER F C 1
ATOM 9185 O O . SER E 3 129 ? 153.962 144.529 104.296 1.00 0.92 133 SER F O 1
ATOM 9188 N N . ARG E 3 130 ? 153.109 143.166 102.737 1.00 0.84 134 ARG F N 1
ATOM 9189 C CA . ARG E 3 130 ? 153.927 143.699 101.670 1.00 0.84 134 ARG F CA 1
ATOM 9190 C C . ARG E 3 130 ? 153.109 143.845 100.406 1.00 0.84 134 ARG F C 1
ATOM 9191 O O . ARG E 3 130 ? 152.008 143.340 100.262 1.00 0.84 134 ARG F O 1
ATOM 9199 N N . ARG E 3 131 ? 153.665 144.571 99.418 1.00 0.78 135 ARG F N 1
ATOM 9200 C CA . ARG E 3 131 ? 152.946 144.990 98.231 1.00 0.78 135 ARG F CA 1
ATOM 9201 C C . ARG E 3 131 ? 152.359 143.878 97.370 1.00 0.78 135 ARG F C 1
ATOM 9202 O O . ARG E 3 131 ? 151.269 144.044 96.828 1.00 0.78 135 ARG F O 1
ATOM 9210 N N . MET E 3 132 ? 153.058 142.733 97.222 1.00 0.73 136 MET F N 1
ATOM 9211 C CA . MET E 3 132 ? 152.527 141.600 96.476 1.00 0.73 136 MET F CA 1
ATOM 9212 C C . MET E 3 132 ? 152.571 140.270 97.219 1.00 0.73 136 MET F C 1
ATOM 9213 O O . MET E 3 132 ? 152.012 139.286 96.746 1.00 0.73 136 MET F O 1
ATOM 9218 N N . ALA E 3 133 ? 153.208 140.183 98.403 1.00 0.85 137 ALA F N 1
ATOM 9219 C CA . ALA E 3 133 ? 153.361 138.900 99.061 1.00 0.85 137 ALA F CA 1
ATOM 9220 C C . ALA E 3 133 ? 153.858 139.068 100.483 1.00 0.85 137 ALA F C 1
ATOM 9221 O O . ALA E 3 133 ? 155.043 139.301 100.743 1.00 0.85 137 ALA F O 1
ATOM 9223 N N . ASP E 3 134 ? 152.931 138.943 101.442 1.00 0.89 138 ASP F N 1
ATOM 9224 C CA . ASP E 3 134 ? 153.146 139.008 102.870 1.00 0.89 138 ASP F CA 1
ATOM 9225 C C . ASP E 3 134 ? 154.168 138.007 103.396 1.00 0.89 138 ASP F C 1
ATOM 9226 O O . ASP E 3 134 ? 154.367 136.919 102.862 1.00 0.89 138 ASP F O 1
ATOM 9231 N N . VAL E 3 135 ? 154.862 138.373 104.485 1.00 0.92 139 VAL F N 1
ATOM 9232 C CA . VAL E 3 135 ? 155.717 137.448 105.211 1.00 0.92 139 VAL F CA 1
ATOM 9233 C C . VAL E 3 135 ? 154.917 136.971 106.403 1.00 0.92 139 VAL F C 1
ATOM 9234 O O . VAL E 3 135 ? 154.579 137.743 107.300 1.00 0.92 139 VAL F O 1
ATOM 9238 N N . ILE E 3 136 ? 154.563 135.676 106.417 1.00 0.91 140 ILE F N 1
ATOM 9239 C CA . ILE E 3 136 ? 153.645 135.100 107.382 1.00 0.91 140 ILE F CA 1
ATOM 9240 C C . ILE E 3 136 ? 154.374 134.042 108.183 1.00 0.91 140 ILE F C 1
ATOM 9241 O O . ILE E 3 136 ? 155.088 133.200 107.646 1.00 0.91 140 ILE F O 1
ATOM 9246 N N . ARG E 3 137 ? 154.205 134.064 109.516 1.00 0.86 141 ARG F N 1
ATOM 9247 C CA . ARG E 3 137 ? 154.730 133.047 110.397 1.00 0.86 141 ARG F CA 1
ATOM 9248 C C . ARG E 3 137 ? 153.633 132.558 111.319 1.00 0.86 141 ARG F C 1
ATOM 9249 O O . ARG E 3 137 ? 153.095 133.324 112.115 1.00 0.86 141 ARG F O 1
ATOM 9257 N N . GLU E 3 138 ? 153.288 131.257 111.243 1.00 0.91 142 GLU F N 1
ATOM 9258 C CA . GLU E 3 138 ? 152.412 130.609 112.204 1.00 0.91 142 GLU F CA 1
ATOM 9259 C C . GLU E 3 138 ? 153.218 129.959 113.328 1.00 0.91 142 GLU F C 1
ATOM 9260 O O . GLU E 3 138 ? 154.405 129.651 113.194 1.00 0.91 142 GLU F O 1
ATOM 9266 N N . LYS E 3 139 ? 152.582 129.802 114.500 1.00 0.90 143 LYS F N 1
ATOM 9267 C CA . LYS E 3 139 ? 153.204 129.345 115.727 1.00 0.90 143 LYS F CA 1
ATOM 9268 C C . LYS E 3 139 ? 152.170 128.644 116.580 1.00 0.90 143 LYS F C 1
ATOM 9269 O O . LYS E 3 139 ? 151.498 129.242 117.427 1.00 0.90 143 LYS F O 1
ATOM 9275 N N . ASP E 3 140 ? 151.986 127.346 116.325 1.00 0.93 144 ASP F N 1
ATOM 9276 C CA . ASP E 3 140 ? 151.033 126.464 116.959 1.00 0.93 144 ASP F CA 1
ATOM 9277 C C . ASP E 3 140 ? 151.161 126.280 118.464 1.00 0.93 144 ASP F C 1
ATOM 9278 O O . ASP E 3 140 ? 152.240 126.294 119.061 1.00 0.93 144 ASP F O 1
ATOM 9283 N N . ILE E 3 141 ? 149.992 126.105 119.102 1.00 0.94 145 ILE F N 1
ATOM 9284 C CA . ILE E 3 141 ? 149.837 125.887 120.524 1.00 0.94 145 ILE F CA 1
ATOM 9285 C C . ILE E 3 141 ? 148.803 124.791 120.713 1.00 0.94 145 ILE F C 1
ATOM 9286 O O . ILE E 3 141 ? 148.009 124.494 119.819 1.00 0.94 145 ILE F O 1
ATOM 9291 N N . TRP E 3 142 ? 148.766 124.147 121.894 1.00 0.93 146 TRP F N 1
ATOM 9292 C CA . TRP E 3 142 ? 147.742 123.173 122.206 1.00 0.93 146 TRP F CA 1
ATOM 9293 C C . TRP E 3 142 ? 146.845 123.742 123.268 1.00 0.93 146 TRP F C 1
ATOM 9294 O O . TRP E 3 142 ? 147.303 124.370 124.219 1.00 0.93 146 TRP F O 1
ATOM 9305 N N . VAL E 3 143 ? 145.533 123.523 123.140 1.00 0.99 147 VAL F N 1
ATOM 9306 C CA . VAL E 3 143 ? 144.599 123.893 124.179 1.00 0.99 147 VAL F CA 1
ATOM 9307 C C . VAL E 3 143 ? 143.971 122.628 124.678 1.00 0.99 147 VAL F C 1
ATOM 9308 O O . VAL E 3 143 ? 143.520 121.806 123.883 1.00 0.99 147 VAL F O 1
ATOM 9312 N N . TYR E 3 144 ? 143.938 122.436 126.011 1.00 0.96 148 TYR F N 1
ATOM 9313 C CA . TYR E 3 144 ? 143.191 121.358 126.625 1.00 0.96 148 TYR F CA 1
ATOM 9314 C C . TYR E 3 144 ? 141.889 121.851 127.232 1.00 0.96 148 TYR F C 1
ATOM 9315 O O . TYR E 3 144 ? 141.754 123.009 127.622 1.00 0.96 148 TYR F O 1
ATOM 9324 N N . SER E 3 145 ? 140.891 120.958 127.334 1.00 0.95 149 SER F N 1
ATOM 9325 C CA . SER E 3 145 ? 139.607 121.276 127.949 1.00 0.95 149 SER F CA 1
ATOM 9326 C C . SER E 3 145 ? 139.404 120.346 129.118 1.00 0.95 149 SER F C 1
ATOM 9327 O O . SER E 3 145 ? 139.462 119.126 129.002 1.00 0.95 149 SER F O 1
ATOM 9330 N N . TYR E 3 146 ? 139.217 120.922 130.318 1.00 0.90 150 TYR F N 1
ATOM 9331 C CA . TYR E 3 146 ? 139.216 120.166 131.551 1.00 0.90 150 TYR F CA 1
ATOM 9332 C C . TYR E 3 146 ? 137.813 120.001 132.080 1.00 0.90 150 TYR F C 1
ATOM 9333 O O . TYR E 3 146 ? 136.965 120.872 131.929 1.00 0.90 150 TYR F O 1
ATOM 9342 N N . ARG E 3 147 ? 137.519 118.866 132.736 1.00 0.85 151 ARG F N 1
ATOM 9343 C CA . ARG E 3 147 ? 136.224 118.712 133.383 1.00 0.85 151 ARG F CA 1
ATOM 9344 C C . ARG E 3 147 ? 136.323 117.971 134.696 1.00 0.85 151 ARG F C 1
ATOM 9345 O O . ARG E 3 147 ? 136.946 116.931 134.799 1.00 0.85 151 ARG F O 1
ATOM 9353 N N . ILE E 3 148 ? 135.666 118.513 135.748 1.00 0.84 152 ILE F N 1
ATOM 9354 C CA . ILE E 3 148 ? 135.533 117.883 137.049 1.00 0.84 152 ILE F CA 1
ATOM 9355 C C . ILE E 3 148 ? 134.807 116.530 137.024 1.00 0.84 152 ILE F C 1
ATOM 9356 O O . ILE E 3 148 ? 134.118 116.242 136.040 1.00 0.84 152 ILE F O 1
ATOM 9361 N N . PRO E 3 149 ? 134.927 115.661 138.050 1.00 0.88 153 PRO F N 1
ATOM 9362 C CA . PRO E 3 149 ? 134.074 114.490 138.240 1.00 0.88 153 PRO F CA 1
ATOM 9363 C C . PRO E 3 149 ? 132.585 114.722 137.967 1.00 0.88 153 PRO F C 1
ATOM 9364 O O . PRO E 3 149 ? 132.061 115.698 138.510 1.00 0.88 153 PRO F O 1
ATOM 9368 N N . PRO E 3 150 ? 131.870 113.926 137.177 1.00 0.90 154 PRO F N 1
ATOM 9369 C CA . PRO E 3 150 ? 130.511 114.267 136.781 1.00 0.90 154 PRO F CA 1
ATOM 9370 C C . PRO E 3 150 ? 129.494 114.003 137.877 1.00 0.90 154 PRO F C 1
ATOM 9371 O O . PRO E 3 150 ? 129.584 112.988 138.561 1.00 0.90 154 PRO F O 1
ATOM 9375 N N . GLU E 3 151 ? 128.482 114.894 138.008 1.00 0.80 155 GLU F N 1
ATOM 9376 C CA . GLU E 3 151 ? 127.386 114.788 138.967 1.00 0.80 155 GLU F CA 1
ATOM 9377 C C . GLU E 3 151 ? 126.628 113.481 138.859 1.00 0.80 155 GLU F C 1
ATOM 9378 O O . GLU E 3 151 ? 126.468 112.738 139.823 1.00 0.80 155 GLU F O 1
ATOM 9384 N N . LEU E 3 152 ? 126.206 113.122 137.633 1.00 0.83 156 LEU F N 1
ATOM 9385 C CA . LEU E 3 152 ? 125.560 111.855 137.389 1.00 0.83 156 LEU F CA 1
ATOM 9386 C C . LEU E 3 152 ? 126.514 110.958 136.639 1.00 0.83 156 LEU F C 1
ATOM 9387 O O . LEU E 3 152 ? 126.837 111.195 135.473 1.00 0.83 156 LEU F O 1
ATOM 9392 N N . ASN E 3 153 ? 126.983 109.877 137.275 1.00 0.90 157 ASN F N 1
ATOM 9393 C CA . ASN E 3 153 ? 127.653 108.794 136.591 1.00 0.90 157 ASN F CA 1
ATOM 9394 C C . ASN E 3 153 ? 126.974 107.516 137.055 1.00 0.90 157 ASN F C 1
ATOM 9395 O O . ASN E 3 153 ? 127.091 107.125 138.212 1.00 0.90 157 ASN F O 1
ATOM 9400 N N . SER E 3 154 ? 126.218 106.853 136.165 1.00 0.90 158 SER F N 1
ATOM 9401 C CA . SER E 3 154 ? 125.509 105.624 136.490 1.00 0.90 158 SER F CA 1
ATOM 9402 C C . SER E 3 154 ? 126.265 104.487 135.857 1.00 0.90 158 SER F C 1
ATOM 9403 O O . SER E 3 154 ? 126.994 104.701 134.891 1.00 0.90 158 SER F O 1
ATOM 9406 N N . SER E 3 155 ? 126.127 103.252 136.370 1.00 0.91 159 SER F N 1
ATOM 9407 C CA . SER E 3 155 ? 126.672 102.091 135.691 1.00 0.91 159 SER F CA 1
ATOM 9408 C C . SER E 3 155 ? 125.877 101.746 134.445 1.00 0.91 159 SER F C 1
ATOM 9409 O O . SER E 3 155 ? 124.680 102.023 134.336 1.00 0.91 159 SER F O 1
ATOM 9412 N N . ILE E 3 156 ? 126.538 101.140 133.446 1.00 0.92 160 ILE F N 1
ATOM 9413 C CA . ILE E 3 156 ? 125.864 100.637 132.264 1.00 0.92 160 ILE F CA 1
ATOM 9414 C C . ILE E 3 156 ? 125.576 99.179 132.513 1.00 0.92 160 ILE F C 1
ATOM 9415 O O . ILE E 3 156 ? 126.495 98.388 132.704 1.00 0.92 160 ILE F O 1
ATOM 9420 N N . LYS E 3 157 ? 124.294 98.789 132.518 1.00 0.90 161 LYS F N 1
ATOM 9421 C CA . LYS E 3 157 ? 123.907 97.418 132.751 1.00 0.90 161 LYS F CA 1
ATOM 9422 C C . LYS E 3 157 ? 122.817 97.009 131.786 1.00 0.90 161 LYS F C 1
ATOM 9423 O O . LYS E 3 157 ? 121.787 97.673 131.679 1.00 0.90 161 LYS F O 1
ATOM 9429 N N . MET E 3 158 ? 123.031 95.921 131.024 1.00 0.89 162 MET F N 1
ATOM 9430 C CA . MET E 3 158 ? 122.103 95.516 129.990 1.00 0.89 162 MET F CA 1
ATOM 9431 C C . MET E 3 158 ? 122.063 94.016 129.794 1.00 0.89 162 MET F C 1
ATOM 9432 O O . MET E 3 158 ? 123.095 93.357 129.673 1.00 0.89 162 MET F O 1
ATOM 9437 N N . ASP E 3 159 ? 120.835 93.483 129.667 1.00 0.90 163 ASP F N 1
ATOM 9438 C CA . ASP E 3 159 ? 120.535 92.147 129.208 1.00 0.90 163 ASP F CA 1
ATOM 9439 C C . ASP E 3 159 ? 120.329 92.217 127.694 1.00 0.90 163 ASP F C 1
ATOM 9440 O O . ASP E 3 159 ? 119.591 93.067 127.190 1.00 0.90 163 ASP F O 1
ATOM 9445 N N . VAL E 3 160 ? 121.036 91.360 126.933 1.00 0.93 164 VAL F N 1
ATOM 9446 C CA . VAL E 3 160 ? 121.006 91.345 125.481 1.00 0.93 164 VAL F CA 1
ATOM 9447 C C . VAL E 3 160 ? 121.228 89.936 124.967 1.00 0.93 164 VAL F C 1
ATOM 9448 O O . VAL E 3 160 ? 121.771 89.060 125.644 1.00 0.93 164 VAL F O 1
ATOM 9452 N N . GLY E 3 161 ? 120.834 89.650 123.708 1.00 0.94 165 GLY F N 1
ATOM 9453 C CA . GLY E 3 161 ? 121.116 88.332 123.176 1.00 0.94 165 GLY F CA 1
ATOM 9454 C C . GLY E 3 161 ? 120.554 88.049 121.816 1.00 0.94 165 GLY F C 1
ATOM 9455 O O . GLY E 3 161 ? 120.148 88.940 121.072 1.00 0.94 165 GLY F O 1
ATOM 9456 N N . ILE E 3 162 ? 120.525 86.752 121.479 1.00 0.91 166 ILE F N 1
ATOM 9457 C CA . ILE E 3 162 ? 119.880 86.186 120.309 1.00 0.91 166 ILE F CA 1
ATOM 9458 C C . ILE E 3 162 ? 118.875 85.195 120.860 1.00 0.91 166 ILE F C 1
ATOM 9459 O O . ILE E 3 162 ? 119.248 84.305 121.628 1.00 0.91 166 ILE F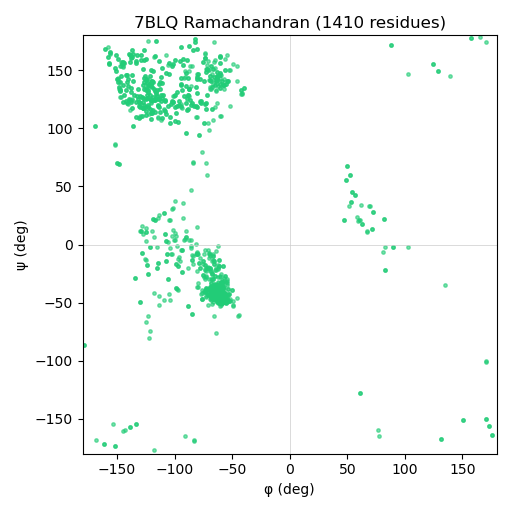 O 1
ATOM 9464 N N . GLU E 3 163 ? 117.581 85.314 120.498 1.00 0.86 167 GLU F N 1
ATOM 9465 C CA . GLU E 3 163 ? 116.536 84.515 121.122 1.00 0.86 167 GLU F CA 1
ATOM 9466 C C . GLU E 3 163 ? 116.684 83.012 121.032 1.00 0.86 167 GLU F C 1
ATOM 9467 O O . GLU E 3 163 ? 117.103 82.464 120.016 1.00 0.86 167 GLU F O 1
ATOM 9473 N N . ASP E 3 164 ? 116.392 82.348 122.171 1.00 0.90 168 ASP F N 1
ATOM 9474 C CA . ASP E 3 164 ? 116.634 80.944 122.460 1.00 0.90 168 ASP F CA 1
ATOM 9475 C C . ASP E 3 164 ? 118.038 80.428 122.108 1.00 0.90 168 ASP F C 1
ATOM 9476 O O . ASP E 3 164 ? 118.239 79.221 122.002 1.00 0.90 168 ASP F O 1
ATOM 9481 N N . CYS E 3 165 ? 119.061 81.301 121.984 1.00 0.96 169 CYS F N 1
ATOM 9482 C CA . CYS E 3 165 ? 120.398 80.887 121.586 1.00 0.96 169 CYS F CA 1
ATOM 9483 C C . CYS E 3 165 ? 121.469 81.405 122.504 1.00 0.96 169 CYS F C 1
ATOM 9484 O O . CYS E 3 165 ? 122.341 80.662 122.952 1.00 0.96 169 CYS F O 1
ATOM 9487 N N . LEU E 3 166 ? 121.444 82.707 122.801 1.00 0.94 170 LEU F N 1
ATOM 9488 C CA . LEU E 3 166 ? 122.436 83.315 123.650 1.00 0.94 170 LEU F CA 1
ATOM 9489 C C . LEU E 3 166 ? 121.744 84.418 124.406 1.00 0.94 170 LEU F C 1
ATOM 9490 O O . LEU E 3 166 ? 121.122 85.277 123.793 1.00 0.94 170 LEU F O 1
ATOM 9495 N N . HIS E 3 167 ? 121.837 84.444 125.742 1.00 0.91 171 HIS F N 1
ATOM 9496 C CA . HIS E 3 167 ? 121.353 85.561 126.534 1.00 0.91 171 HIS F CA 1
ATOM 9497 C C . HIS E 3 167 ? 122.451 85.913 127.523 1.00 0.91 171 HIS F C 1
ATOM 9498 O O . HIS E 3 167 ? 122.977 85.035 128.218 1.00 0.91 171 HIS F O 1
ATOM 9505 N N . ILE E 3 168 ? 122.856 87.195 127.589 1.00 0.92 172 ILE F N 1
ATOM 9506 C CA . ILE E 3 168 ? 123.922 87.654 128.463 1.00 0.92 172 ILE F CA 1
ATOM 9507 C C . ILE E 3 168 ? 123.537 88.954 129.134 1.00 0.92 172 ILE F C 1
ATOM 9508 O O . ILE E 3 168 ? 122.891 89.813 128.540 1.00 0.92 172 ILE F O 1
ATOM 9513 N N . GLU E 3 169 ? 123.987 89.149 130.386 1.00 0.90 173 GLU F N 1
ATOM 9514 C CA . GLU E 3 169 ? 123.911 90.431 131.057 1.00 0.90 173 GLU F CA 1
ATOM 9515 C C . GLU E 3 169 ? 125.320 90.982 131.131 1.00 0.90 173 GLU F C 1
ATOM 9516 O O . GLU E 3 169 ? 126.237 90.336 131.641 1.00 0.90 173 GLU F O 1
ATOM 9522 N N . PHE E 3 170 ? 125.550 92.196 130.595 1.00 0.93 174 PHE F N 1
ATOM 9523 C CA . PHE E 3 170 ? 126.831 92.865 130.717 1.00 0.93 174 PHE F CA 1
ATOM 9524 C C . PHE E 3 170 ? 126.700 94.080 131.601 1.00 0.93 174 PHE F C 1
ATOM 9525 O O . PHE E 3 170 ? 125.687 94.778 131.605 1.00 0.93 174 PHE F O 1
ATOM 9533 N N . GLU E 3 171 ? 127.753 94.344 132.389 1.00 0.92 175 GLU F N 1
ATOM 9534 C CA . GLU E 3 171 ? 127.791 95.465 133.292 1.00 0.92 175 GLU F CA 1
ATOM 9535 C C . GLU E 3 171 ? 129.134 96.150 133.173 1.00 0.92 175 GLU F C 1
ATOM 9536 O O . GLU E 3 171 ? 130.181 95.506 133.238 1.00 0.92 175 GLU F O 1
ATOM 9542 N N . TYR E 3 172 ? 129.139 97.479 132.972 1.00 0.93 176 TYR F N 1
ATOM 9543 C CA . TYR E 3 172 ? 130.328 98.312 133.008 1.00 0.93 176 TYR F CA 1
ATOM 9544 C C . TYR E 3 172 ? 130.110 99.334 134.114 1.00 0.93 176 TYR F C 1
ATOM 9545 O O . TYR E 3 172 ? 129.031 99.908 134.235 1.00 0.93 176 TYR F O 1
ATOM 9554 N N . SER E 3 173 ? 131.117 99.588 134.968 1.00 0.92 177 SER F N 1
ATOM 9555 C CA . SER E 3 173 ? 130.953 100.346 136.207 1.00 0.92 177 SER F CA 1
ATOM 9556 C C . SER E 3 173 ? 130.566 101.806 136.070 1.00 0.92 177 SER F C 1
ATOM 9557 O O . SER E 3 173 ? 129.946 102.365 136.968 1.00 0.92 177 SER F O 1
ATOM 9560 N N . LYS E 3 174 ? 130.913 102.459 134.949 1.00 0.89 178 LYS F N 1
ATOM 9561 C CA . LYS E 3 174 ? 130.555 103.838 134.691 1.00 0.89 178 LYS F CA 1
ATOM 9562 C C . LYS E 3 174 ? 130.065 104.021 133.260 1.00 0.89 178 LYS F C 1
ATOM 9563 O O . LYS E 3 174 ? 130.308 103.189 132.383 1.00 0.89 178 LYS F O 1
ATOM 9569 N N . SER E 3 175 ? 129.391 105.160 132.987 1.00 0.93 179 SER F N 1
ATOM 9570 C CA . SER E 3 175 ? 129.085 105.619 131.633 1.00 0.93 179 SER F CA 1
ATOM 9571 C C . SER E 3 175 ? 130.099 106.641 131.168 1.00 0.93 179 SER F C 1
ATOM 9572 O O . SER E 3 175 ? 130.225 106.934 129.978 1.00 0.93 179 SER F O 1
ATOM 9575 N N . LYS E 3 176 ? 130.841 107.235 132.117 1.00 0.90 180 LYS F N 1
ATOM 9576 C CA . LYS E 3 176 ? 131.778 108.306 131.864 1.00 0.90 180 LYS F CA 1
ATOM 9577 C C . LYS E 3 176 ? 133.088 107.956 132.530 1.00 0.90 180 LYS F C 1
ATOM 9578 O O . LYS E 3 176 ? 133.144 107.739 133.743 1.00 0.90 180 LYS F O 1
ATOM 9584 N N . TYR E 3 177 ? 134.167 107.899 131.741 1.00 0.95 181 TYR F N 1
ATOM 9585 C CA . TYR E 3 177 ? 135.475 107.472 132.186 1.00 0.95 181 TYR F CA 1
ATOM 9586 C C . TYR E 3 177 ? 136.467 108.566 131.861 1.00 0.95 181 TYR F C 1
ATOM 9587 O O . TYR E 3 177 ? 136.388 109.214 130.821 1.00 0.95 181 TYR F O 1
ATOM 9596 N N . HIS E 3 178 ? 137.448 108.830 132.737 1.00 0.92 182 HIS F N 1
ATOM 9597 C CA . HIS E 3 178 ? 138.533 109.722 132.367 1.00 0.92 182 HIS F CA 1
ATOM 9598 C C . HIS E 3 178 ? 139.593 109.023 131.522 1.00 0.92 182 HIS F C 1
ATOM 9599 O O . HIS E 3 178 ? 139.614 107.805 131.366 1.00 0.92 182 HIS F O 1
ATOM 9606 N N . LEU E 3 179 ? 140.512 109.793 130.913 1.00 0.95 183 LEU F N 1
ATOM 9607 C CA . LEU E 3 179 ? 141.490 109.279 129.963 1.00 0.95 183 LEU F CA 1
ATOM 9608 C C . LEU E 3 179 ? 142.474 108.254 130.516 1.00 0.95 183 LEU F C 1
ATOM 9609 O O . LEU E 3 179 ? 143.078 107.497 129.764 1.00 0.95 183 LEU F O 1
ATOM 9614 N N . LYS E 3 180 ? 142.668 108.201 131.847 1.00 0.89 184 LYS F N 1
ATOM 9615 C CA . LYS E 3 180 ? 143.526 107.216 132.480 1.00 0.89 184 LYS F CA 1
ATOM 9616 C C . LYS E 3 180 ? 142.741 106.334 133.447 1.00 0.89 184 LYS F C 1
ATOM 9617 O O . LYS E 3 180 ? 143.303 105.720 134.350 1.00 0.89 184 LYS F O 1
ATOM 9623 N N . ASP E 3 181 ? 141.412 106.250 133.267 1.00 0.93 185 ASP F N 1
ATOM 9624 C CA . ASP E 3 181 ? 140.496 105.476 134.076 1.00 0.93 185 ASP F CA 1
ATOM 9625 C C . ASP E 3 181 ? 140.475 104.014 133.660 1.00 0.93 185 ASP F C 1
ATOM 9626 O O . ASP E 3 181 ? 141.165 103.567 132.738 1.00 0.93 185 ASP F O 1
ATOM 9631 N N . VAL E 3 182 ? 139.696 103.211 134.394 1.00 0.95 186 VAL F N 1
ATOM 9632 C CA . VAL E 3 182 ? 139.679 101.775 134.224 1.00 0.95 186 VAL F CA 1
ATOM 9633 C C . VAL E 3 182 ? 138.260 101.316 133.968 1.00 0.95 186 VAL F C 1
ATOM 9634 O O . VAL E 3 182 ? 137.347 101.575 134.752 1.00 0.95 186 VAL F O 1
ATOM 9638 N N . ILE E 3 183 ? 138.026 100.580 132.860 1.00 0.93 187 ILE F N 1
ATOM 9639 C CA . ILE E 3 183 ? 136.765 99.892 132.654 1.00 0.93 187 ILE F CA 1
ATOM 9640 C C . ILE E 3 183 ? 136.746 98.679 133.566 1.00 0.93 187 ILE F C 1
ATOM 9641 O O . ILE E 3 183 ? 137.419 97.677 133.315 1.00 0.93 187 ILE F O 1
ATOM 9646 N N . VAL E 3 184 ? 135.981 98.748 134.662 1.00 0.93 188 VAL F N 1
ATOM 9647 C CA . VAL E 3 184 ? 135.729 97.612 135.523 1.00 0.93 188 VAL F CA 1
ATOM 9648 C C . VAL E 3 184 ? 134.358 97.112 135.152 1.00 0.93 188 VAL F C 1
ATOM 9649 O O . VAL E 3 184 ? 133.392 97.870 135.087 1.00 0.93 188 VAL F O 1
ATOM 9653 N N . GLY E 3 185 ? 134.228 95.815 134.856 1.00 0.96 189 GLY F N 1
ATOM 9654 C CA . GLY E 3 185 ? 132.935 95.300 134.467 1.00 0.96 189 GLY F CA 1
ATOM 9655 C C . GLY E 3 185 ? 132.856 93.822 134.609 1.00 0.96 189 GLY F C 1
ATOM 9656 O O . GLY E 3 185 ? 133.759 93.165 135.125 1.00 0.96 189 GLY F O 1
ATOM 9657 N N . ARG E 3 186 ? 131.755 93.256 134.113 1.00 0.89 190 ARG F N 1
ATOM 9658 C CA . ARG E 3 186 ? 131.581 91.829 134.084 1.00 0.89 190 ARG F CA 1
ATOM 9659 C C . ARG E 3 186 ? 130.589 91.426 133.020 1.00 0.89 190 ARG F C 1
ATOM 9660 O O . ARG E 3 186 ? 129.728 92.202 132.608 1.00 0.89 190 ARG F O 1
ATOM 9668 N N . ILE E 3 187 ? 130.707 90.169 132.559 1.00 0.93 191 ILE F N 1
ATOM 9669 C CA . ILE E 3 187 ? 129.785 89.549 131.625 1.00 0.93 191 ILE F CA 1
ATOM 9670 C C . ILE E 3 187 ? 129.214 88.326 132.312 1.00 0.93 191 ILE F C 1
ATOM 9671 O O . ILE E 3 187 ? 129.956 87.455 132.763 1.00 0.93 191 ILE F O 1
ATOM 9676 N N . TYR E 3 188 ? 127.882 88.230 132.414 1.00 0.92 192 TYR F N 1
ATOM 9677 C CA . TYR E 3 188 ? 127.189 87.149 133.079 1.00 0.92 192 TYR F CA 1
ATOM 9678 C C . TYR E 3 188 ? 126.372 86.396 132.046 1.00 0.92 192 TYR F C 1
ATOM 9679 O O . TYR E 3 188 ? 125.629 86.982 131.259 1.00 0.92 192 TYR F O 1
ATOM 9688 N N . PHE E 3 189 ? 126.505 85.061 132.007 1.00 0.92 193 PHE F N 1
ATOM 9689 C CA . PHE E 3 189 ? 125.879 84.242 130.986 1.00 0.92 193 PHE F CA 1
ATOM 9690 C C . PHE E 3 189 ? 124.604 83.605 131.503 1.00 0.92 193 PHE F C 1
ATOM 9691 O O . PHE E 3 189 ? 124.607 82.819 132.445 1.00 0.92 193 PHE F O 1
ATOM 9699 N N . LEU E 3 190 ? 123.454 83.922 130.883 1.00 0.91 194 LEU F N 1
ATOM 9700 C CA . LEU E 3 190 ? 122.166 83.430 131.335 1.00 0.91 194 LEU F CA 1
ATOM 9701 C C . LEU E 3 190 ? 121.706 82.234 130.521 1.00 0.91 194 LEU F C 1
ATOM 9702 O O . LEU E 3 190 ? 121.154 81.272 131.050 1.00 0.91 194 LEU F O 1
ATOM 9707 N N . LEU E 3 191 ? 121.981 82.243 129.206 1.00 0.91 195 LEU F N 1
ATOM 9708 C CA . LEU E 3 191 ? 121.667 81.138 128.330 1.00 0.91 195 LEU F CA 1
ATOM 9709 C C . LEU E 3 191 ? 122.771 81.027 127.303 1.00 0.91 195 LEU F C 1
ATOM 9710 O O . LEU E 3 191 ? 123.139 82.013 126.667 1.00 0.91 195 LEU F O 1
ATOM 9715 N N . VAL E 3 192 ? 123.343 79.820 127.127 1.00 0.92 196 VAL F N 1
ATOM 9716 C CA . VAL E 3 192 ? 124.359 79.556 126.124 1.00 0.92 196 VAL F CA 1
ATOM 9717 C C . VAL E 3 192 ? 123.963 78.272 125.417 1.00 0.92 196 VAL F C 1
ATOM 9718 O O . VAL E 3 192 ? 123.996 77.190 126.001 1.00 0.92 196 VAL F O 1
ATOM 9722 N N . ARG E 3 193 ? 123.540 78.365 124.144 1.00 0.82 197 ARG F N 1
ATOM 9723 C CA . ARG E 3 193 ? 123.242 77.214 123.306 1.00 0.82 197 ARG F CA 1
ATOM 9724 C C . ARG E 3 193 ? 124.051 77.290 122.015 1.00 0.82 197 ARG F C 1
ATOM 9725 O O . ARG E 3 193 ? 123.853 76.518 121.078 1.00 0.82 197 ARG F O 1
ATOM 9733 N N . LEU E 3 194 ? 125.022 78.218 121.952 1.00 0.92 198 LEU F N 1
ATOM 9734 C CA . LEU E 3 194 ? 125.963 78.338 120.858 1.00 0.92 198 LEU F CA 1
ATOM 9735 C C . LEU E 3 194 ? 127.340 78.012 121.397 1.00 0.92 198 LEU F C 1
ATOM 9736 O O . LEU E 3 194 ? 127.595 78.089 122.595 1.00 0.92 198 LEU F O 1
ATOM 9741 N N . LYS E 3 195 ? 128.277 77.625 120.515 1.00 0.87 199 LYS F N 1
ATOM 9742 C CA . LYS E 3 195 ? 129.601 77.205 120.929 1.00 0.87 199 LYS F CA 1
ATOM 9743 C C . LYS E 3 195 ? 130.556 78.381 120.808 1.00 0.87 199 LYS F C 1
ATOM 9744 O O . LYS E 3 195 ? 130.917 78.779 119.707 1.00 0.87 199 LYS F O 1
ATOM 9750 N N . ILE E 3 196 ? 130.955 79.000 121.934 1.00 0.91 200 ILE F N 1
ATOM 9751 C CA . ILE E 3 196 ? 131.716 80.243 121.910 1.00 0.91 200 ILE F CA 1
ATOM 9752 C C . ILE E 3 196 ? 133.191 79.957 122.068 1.00 0.91 200 ILE F C 1
ATOM 9753 O O . ILE E 3 196 ? 133.637 79.419 123.076 1.00 0.91 200 ILE F O 1
ATOM 9758 N N . LYS E 3 197 ? 133.987 80.343 121.058 1.00 0.88 201 LYS F N 1
ATOM 9759 C CA . LYS E 3 197 ? 135.419 80.167 121.071 1.00 0.88 201 LYS F CA 1
ATOM 9760 C C . LYS E 3 197 ? 136.131 81.177 121.960 1.00 0.88 201 LYS F C 1
ATOM 9761 O O . LYS E 3 197 ? 136.981 80.817 122.767 1.00 0.88 201 LYS F O 1
ATOM 9767 N N . HIS E 3 198 ? 135.777 82.476 121.846 1.00 0.90 202 HIS F N 1
ATOM 9768 C CA . HIS E 3 198 ? 136.390 83.520 122.648 1.00 0.90 202 HIS F CA 1
ATOM 9769 C C . HIS E 3 198 ? 135.522 84.762 122.678 1.00 0.90 202 HIS F C 1
ATOM 9770 O O . HIS E 3 198 ? 134.545 84.889 121.933 1.00 0.90 202 HIS F O 1
ATOM 9777 N N . MET E 3 199 ? 135.842 85.711 123.580 1.00 0.91 203 MET F N 1
ATOM 9778 C CA . MET E 3 199 ? 135.142 86.975 123.696 1.00 0.91 203 MET F CA 1
ATOM 9779 C C . MET E 3 199 ? 136.139 88.091 123.977 1.00 0.91 203 MET F C 1
ATOM 9780 O O . MET E 3 199 ? 137.052 87.945 124.792 1.00 0.91 203 MET F O 1
ATOM 9785 N N . GLU E 3 200 ? 135.981 89.248 123.302 1.00 0.91 204 GLU F N 1
ATOM 9786 C CA . GLU E 3 200 ? 136.859 90.393 123.442 1.00 0.91 204 GLU F CA 1
ATOM 9787 C C . GLU E 3 200 ? 136.038 91.670 123.600 1.00 0.91 204 GLU F C 1
ATOM 9788 O O . GLU E 3 200 ? 134.866 91.744 123.223 1.00 0.91 204 GLU F O 1
ATOM 9794 N N . LEU E 3 201 ? 136.632 92.708 124.218 1.00 0.94 205 LEU F N 1
ATOM 9795 C CA . LEU E 3 201 ? 136.027 94.009 124.430 1.00 0.94 205 LEU F CA 1
ATOM 9796 C C . LEU E 3 201 ? 136.850 95.017 123.664 1.00 0.94 205 LEU F C 1
ATOM 9797 O O . LEU E 3 201 ? 138.067 95.108 123.816 1.00 0.94 205 LEU F O 1
ATOM 9802 N N . SER E 3 202 ? 136.203 95.792 122.791 1.00 0.94 206 SER F N 1
ATOM 9803 C CA . SER E 3 202 ? 136.903 96.676 121.888 1.00 0.94 206 SER F CA 1
ATOM 9804 C C . SER E 3 202 ? 136.494 98.093 122.134 1.00 0.94 206 SER F C 1
ATOM 9805 O O . SER E 3 202 ? 135.328 98.393 122.370 1.00 0.94 206 SER F O 1
ATOM 9808 N N . ILE E 3 203 ? 137.453 99.026 122.071 1.00 0.93 207 ILE F N 1
ATOM 9809 C CA . ILE E 3 203 ? 137.163 100.445 122.117 1.00 0.93 207 ILE F CA 1
ATOM 9810 C C . ILE E 3 203 ? 137.227 100.987 120.711 1.00 0.93 207 ILE F C 1
ATOM 9811 O O . ILE E 3 203 ? 138.232 100.879 120.011 1.00 0.93 207 ILE F O 1
ATOM 9816 N N . ILE E 3 204 ? 136.123 101.595 120.265 1.00 0.92 208 ILE F N 1
ATOM 9817 C CA . ILE E 3 204 ? 135.969 102.119 118.928 1.00 0.92 208 ILE F CA 1
ATOM 9818 C C . ILE E 3 204 ? 135.830 103.623 119.013 1.00 0.92 208 ILE F C 1
ATOM 9819 O O . ILE E 3 204 ? 135.071 104.152 119.823 1.00 0.92 208 ILE F O 1
ATOM 9824 N N . ARG E 3 205 ? 136.577 104.354 118.163 1.00 0.86 209 ARG F N 1
ATOM 9825 C CA . ARG E 3 205 ? 136.480 105.793 118.054 1.00 0.86 209 ARG F CA 1
ATOM 9826 C C . ARG E 3 205 ? 135.817 106.134 116.748 1.00 0.86 209 ARG F C 1
ATOM 9827 O O . ARG E 3 205 ? 136.265 105.728 115.678 1.00 0.86 209 ARG F O 1
ATOM 9835 N N . ARG E 3 206 ? 134.722 106.906 116.815 1.00 0.86 210 ARG F N 1
ATOM 9836 C CA . ARG E 3 206 ? 134.052 107.418 115.646 1.00 0.86 210 ARG F CA 1
ATOM 9837 C C . ARG E 3 206 ? 134.255 108.921 115.573 1.00 0.86 210 ARG F C 1
ATOM 9838 O O . ARG E 3 206 ? 133.946 109.647 116.516 1.00 0.86 210 ARG F O 1
ATOM 9846 N N . GLU E 3 207 ? 134.762 109.413 114.432 1.00 0.92 211 GLU F N 1
ATOM 9847 C CA . GLU E 3 207 ? 134.857 110.823 114.108 1.00 0.92 211 GLU F CA 1
ATOM 9848 C C . GLU E 3 207 ? 133.739 111.117 113.123 1.00 0.92 211 GLU F C 1
ATOM 9849 O O . GLU E 3 207 ? 133.655 110.493 112.065 1.00 0.92 211 GLU F O 1
ATOM 9855 N N . THR E 3 208 ? 132.819 112.037 113.453 1.00 0.94 212 THR F N 1
ATOM 9856 C CA . THR E 3 208 ? 131.650 112.353 112.633 1.00 0.94 212 THR F CA 1
ATOM 9857 C C . THR E 3 208 ? 131.806 113.774 112.152 1.00 0.94 212 THR F C 1
ATOM 9858 O O . THR E 3 208 ? 131.867 114.697 112.958 1.00 0.94 212 THR F O 1
ATOM 9862 N N . THR E 3 209 ? 131.861 113.990 110.828 1.00 0.95 213 THR F N 1
ATOM 9863 C CA . THR E 3 209 ? 132.133 115.298 110.235 1.00 0.95 213 THR F CA 1
ATOM 9864 C C . THR E 3 209 ? 131.024 115.703 109.298 1.00 0.95 213 THR F C 1
ATOM 9865 O O . THR E 3 209 ? 130.613 114.919 108.443 1.00 0.95 213 THR F O 1
ATOM 9869 N N . GLY E 3 210 ? 130.528 116.956 109.410 1.00 0.93 214 GLY F N 1
ATOM 9870 C CA . GLY E 3 210 ? 129.569 117.514 108.459 1.00 0.93 214 GLY F CA 1
ATOM 9871 C C . GLY E 3 210 ? 128.379 118.163 109.115 1.00 0.93 214 GLY F C 1
ATOM 9872 O O . GLY E 3 210 ? 128.381 118.432 110.314 1.00 0.93 214 GLY F O 1
ATOM 9873 N N . VAL E 3 211 ? 127.329 118.472 108.324 1.00 0.85 215 VAL F N 1
ATOM 9874 C CA . VAL E 3 211 ? 126.093 119.066 108.815 1.00 0.85 215 VAL F CA 1
ATOM 9875 C C . VAL E 3 211 ? 124.882 118.431 108.129 1.00 0.85 215 VAL F C 1
ATOM 9876 O O . VAL E 3 211 ? 124.747 118.451 106.905 1.00 0.85 215 VAL F O 1
ATOM 9880 N N . ALA E 3 212 ? 123.933 117.889 108.922 1.00 0.81 216 ALA F N 1
ATOM 9881 C CA . ALA E 3 212 ? 122.670 117.349 108.446 1.00 0.81 216 ALA F CA 1
ATOM 9882 C C . ALA E 3 212 ? 122.827 116.177 107.464 1.00 0.81 216 ALA F C 1
ATOM 9883 O O . ALA E 3 212 ? 123.537 115.262 107.875 1.00 0.81 216 ALA F O 1
ATOM 9885 N N . PRO E 3 213 ? 122.275 116.038 106.230 1.00 0.81 217 PRO F N 1
ATOM 9886 C CA . PRO E 3 213 ? 122.562 114.861 105.413 1.00 0.81 217 PRO F CA 1
ATOM 9887 C C . PRO E 3 213 ? 123.996 114.739 104.963 1.00 0.81 217 PRO F C 1
ATOM 9888 O O . PRO E 3 213 ? 124.400 113.661 104.536 1.00 0.81 217 PRO F O 1
ATOM 9892 N N . ASN E 3 214 ? 124.787 115.826 105.021 1.00 0.87 218 ASN F N 1
ATOM 9893 C CA . ASN E 3 214 ? 126.208 115.770 104.770 1.00 0.87 218 ASN F CA 1
ATOM 9894 C C . ASN E 3 214 ? 126.872 115.230 106.025 1.00 0.87 218 ASN F C 1
ATOM 9895 O O . ASN E 3 214 ? 127.158 115.972 106.956 1.00 0.87 218 ASN F O 1
ATOM 9900 N N . GLN E 3 215 ? 127.094 113.909 106.075 1.00 0.84 219 GLN F N 1
ATOM 9901 C CA . GLN E 3 215 ? 127.658 113.261 107.229 1.00 0.84 219 GLN F CA 1
ATOM 9902 C C . GLN E 3 215 ? 128.672 112.233 106.788 1.00 0.84 219 GLN F C 1
ATOM 9903 O O . GLN E 3 215 ? 128.364 111.296 106.053 1.00 0.84 219 GLN F O 1
ATOM 9909 N N . TYR E 3 216 ? 129.920 112.364 107.260 1.00 0.83 220 TYR F N 1
ATOM 9910 C CA . TYR E 3 216 ? 130.951 111.375 107.036 1.00 0.83 220 TYR F CA 1
ATOM 9911 C C . TYR E 3 216 ? 131.368 110.846 108.392 1.00 0.83 220 TYR F C 1
ATOM 9912 O O . TYR E 3 216 ? 131.744 111.609 109.280 1.00 0.83 220 TYR F O 1
ATOM 9921 N N . ASN E 3 217 ? 131.295 109.517 108.593 1.00 0.90 221 ASN F N 1
ATOM 9922 C CA . ASN E 3 217 ? 131.687 108.896 109.846 1.00 0.90 221 ASN F CA 1
ATOM 9923 C C . ASN E 3 217 ? 132.929 108.050 109.598 1.00 0.90 221 ASN F C 1
ATOM 9924 O O . ASN E 3 217 ? 132.856 107.026 108.921 1.00 0.90 221 ASN F O 1
ATOM 9929 N N . GLU E 3 218 ? 134.074 108.433 110.183 1.00 0.87 222 GLU F N 1
ATOM 9930 C CA . GLU E 3 218 ? 135.297 107.648 110.147 1.00 0.87 222 GLU F CA 1
ATOM 9931 C C . GLU E 3 218 ? 135.345 106.802 111.406 1.00 0.87 222 GLU F C 1
ATOM 9932 O O . GLU E 3 218 ? 135.000 107.281 112.484 1.00 0.87 222 GLU F O 1
ATOM 9938 N N . SER E 3 219 ? 135.728 105.509 111.326 1.00 0.90 223 SER F N 1
ATOM 9939 C CA . SER E 3 219 ? 135.677 104.598 112.472 1.00 0.90 223 SER F CA 1
ATOM 9940 C C . SER E 3 219 ? 136.990 103.869 112.656 1.00 0.90 223 SER F C 1
ATOM 9941 O O . SER E 3 219 ? 137.443 103.162 111.764 1.00 0.90 223 SER F O 1
ATOM 9944 N N . GLU E 3 220 ? 137.627 104.000 113.830 1.00 0.88 224 GLU F N 1
ATOM 9945 C CA . GLU E 3 220 ? 138.913 103.388 114.118 1.00 0.88 224 GLU F CA 1
ATOM 9946 C C . GLU E 3 220 ? 138.849 102.512 115.354 1.00 0.88 224 GLU F C 1
ATOM 9947 O O . GLU E 3 220 ? 138.432 102.940 116.434 1.00 0.88 224 GLU F O 1
ATOM 9953 N N . THR E 3 221 ? 139.262 101.238 115.232 1.00 0.92 225 THR F N 1
ATOM 9954 C CA . THR E 3 221 ? 139.211 100.282 116.338 1.00 0.92 225 THR F CA 1
ATOM 9955 C C . THR E 3 221 ? 140.505 100.325 117.124 1.00 0.92 225 THR F C 1
ATOM 9956 O O . THR E 3 221 ? 141.497 99.694 116.770 1.00 0.92 225 THR F O 1
ATOM 9960 N N . LEU E 3 222 ? 140.519 101.104 118.220 1.00 0.91 226 LEU F N 1
ATOM 9961 C CA . LEU E 3 222 ? 141.690 101.435 119.014 1.00 0.91 226 LEU F CA 1
ATOM 9962 C C . LEU E 3 222 ? 142.287 100.292 119.812 1.00 0.91 226 LEU F C 1
ATOM 9963 O O . LEU E 3 222 ? 143.502 100.173 119.948 1.00 0.91 226 LEU F O 1
ATOM 9968 N N . VAL E 3 223 ? 141.437 99.410 120.359 1.00 0.93 227 VAL F N 1
ATOM 9969 C CA . VAL E 3 223 ? 141.891 98.261 121.110 1.00 0.93 227 VAL F CA 1
ATOM 9970 C C . VAL E 3 223 ? 141.008 97.079 120.794 1.00 0.93 227 VAL F C 1
ATOM 9971 O O . VAL E 3 223 ? 139.812 97.231 120.565 1.00 0.93 227 VAL F O 1
ATOM 9975 N N . ARG E 3 224 ? 141.597 95.864 120.774 1.00 0.86 228 ARG F N 1
ATOM 9976 C CA . ARG E 3 224 ? 140.879 94.614 120.874 1.00 0.86 228 ARG F CA 1
ATOM 9977 C C . ARG E 3 224 ? 141.415 93.916 122.110 1.00 0.86 228 ARG F C 1
ATOM 9978 O O . ARG E 3 224 ? 142.591 93.562 122.170 1.00 0.86 228 ARG F O 1
ATOM 9986 N N . PHE E 3 225 ? 140.590 93.754 123.158 1.00 0.91 229 PHE F N 1
ATOM 9987 C CA . PHE E 3 225 ? 141.052 93.265 124.443 1.00 0.91 229 PHE F CA 1
ATOM 9988 C C . PHE E 3 225 ? 140.303 91.999 124.782 1.00 0.91 229 PHE F C 1
ATOM 9989 O O . PHE E 3 225 ? 139.117 92.022 125.103 1.00 0.91 229 PHE F O 1
ATOM 9997 N N . GLU E 3 226 ? 140.983 90.845 124.713 1.00 0.89 230 GLU F N 1
ATOM 9998 C CA . GLU E 3 226 ? 140.405 89.566 125.067 1.00 0.89 230 GLU F CA 1
ATOM 9999 C C . GLU E 3 226 ? 140.023 89.470 126.535 1.00 0.89 230 GLU F C 1
ATOM 10000 O O . GLU E 3 226 ? 140.788 89.850 127.419 1.00 0.89 230 GLU F O 1
ATOM 10006 N N . ILE E 3 227 ? 138.798 88.987 126.829 1.00 0.92 231 ILE F N 1
ATOM 10007 C CA . ILE E 3 227 ? 138.326 88.852 128.197 1.00 0.92 231 ILE F CA 1
ATOM 10008 C C . ILE E 3 227 ? 137.870 87.442 128.506 1.00 0.92 231 ILE F C 1
ATOM 10009 O O . ILE E 3 227 ? 137.701 87.079 129.666 1.00 0.92 231 ILE F O 1
ATOM 10014 N N . MET E 3 228 ? 137.688 86.578 127.492 1.00 0.91 232 MET F N 1
ATOM 10015 C CA . MET E 3 228 ? 137.385 85.186 127.738 1.00 0.91 232 MET F CA 1
ATOM 10016 C C . MET E 3 228 ? 137.977 84.330 126.646 1.00 0.91 232 MET F C 1
ATOM 10017 O O . MET E 3 228 ? 137.798 84.628 125.467 1.00 0.91 232 MET F O 1
ATOM 10022 N N . ASP E 3 229 ? 138.633 83.231 127.040 1.00 0.91 233 ASP F N 1
ATOM 10023 C CA . ASP E 3 229 ? 139.121 82.173 126.183 1.00 0.91 233 ASP F CA 1
ATOM 10024 C C . ASP E 3 229 ? 138.262 80.950 126.531 1.00 0.91 233 ASP F C 1
ATOM 10025 O O . ASP E 3 229 ? 138.102 80.614 127.700 1.00 0.91 233 ASP F O 1
ATOM 10030 N N . GLY E 3 230 ? 137.659 80.273 125.532 1.00 0.93 234 GLY F N 1
ATOM 10031 C CA . GLY E 3 230 ? 136.820 79.101 125.728 1.00 0.93 234 GLY F CA 1
ATOM 10032 C C . GLY E 3 230 ? 135.346 79.322 125.988 1.00 0.93 234 GLY F C 1
ATOM 10033 O O . GLY E 3 230 ? 134.841 80.422 126.194 1.00 0.93 234 GLY F O 1
ATOM 10034 N N . SER E 3 231 ? 134.608 78.195 125.975 1.00 0.92 235 SER F N 1
ATOM 10035 C CA . SER E 3 231 ? 133.151 78.145 126.048 1.00 0.92 235 SER F CA 1
ATOM 10036 C C . SER E 3 231 ? 132.607 78.262 127.472 1.00 0.92 235 SER F C 1
ATOM 10037 O O . SER E 3 231 ? 132.917 77.396 128.293 1.00 0.92 235 SER F O 1
ATOM 10040 N N . PRO E 3 232 ? 131.801 79.254 127.834 1.00 0.93 236 PRO F N 1
ATOM 10041 C CA . PRO E 3 232 ? 131.169 79.318 129.142 1.00 0.93 236 PRO F CA 1
ATOM 10042 C C . PRO E 3 232 ? 129.891 78.504 129.174 1.00 0.93 236 PRO F C 1
ATOM 10043 O O . PRO E 3 232 ? 129.362 78.102 128.137 1.00 0.93 236 PRO F O 1
ATOM 10047 N N . SER E 3 233 ? 129.343 78.259 130.375 1.00 0.88 237 SER F N 1
ATOM 10048 C CA . SER E 3 233 ? 128.001 77.727 130.529 1.00 0.88 237 SER F CA 1
ATOM 10049 C C . SER E 3 233 ? 127.148 78.766 131.231 1.00 0.88 237 SER F C 1
ATOM 10050 O O . SER E 3 233 ? 127.605 79.849 131.592 1.00 0.88 237 SER F O 1
ATOM 10053 N N . ARG E 3 234 ? 125.835 78.510 131.383 1.00 0.82 238 ARG F N 1
ATOM 10054 C CA . ARG E 3 234 ? 124.975 79.427 132.110 1.00 0.82 238 ARG F CA 1
ATOM 10055 C C . ARG E 3 234 ? 125.346 79.548 133.589 1.00 0.82 238 ARG F C 1
ATOM 10056 O O . ARG E 3 234 ? 125.691 78.570 134.246 1.00 0.82 238 ARG F O 1
ATOM 10064 N N . GLY E 3 235 ? 125.270 80.771 134.144 1.00 0.90 239 GLY F N 1
ATOM 10065 C CA . GLY E 3 235 ? 125.669 81.072 135.515 1.00 0.90 239 GLY F CA 1
ATOM 10066 C C . GLY E 3 235 ? 127.112 81.470 135.666 1.00 0.90 239 GLY F C 1
ATOM 10067 O O . GLY E 3 235 ? 127.553 81.810 136.757 1.00 0.90 239 GLY F O 1
ATOM 10068 N N . GLU E 3 236 ? 127.881 81.476 134.568 1.00 0.88 240 GLU F N 1
ATOM 10069 C CA . GLU E 3 236 ? 129.270 81.882 134.582 1.00 0.88 240 GLU F CA 1
ATOM 10070 C C . GLU E 3 236 ? 129.434 83.399 134.552 1.00 0.88 240 GLU F C 1
ATOM 10071 O O . GLU E 3 236 ? 128.694 84.104 133.861 1.00 0.88 240 GLU F O 1
ATOM 10077 N N . THR E 3 237 ? 130.427 83.938 135.292 1.00 0.91 241 THR F N 1
ATOM 10078 C CA . THR E 3 237 ? 130.702 85.377 135.351 1.00 0.91 241 THR F CA 1
ATOM 10079 C C . THR E 3 237 ? 132.129 85.641 134.939 1.00 0.91 241 THR F C 1
ATOM 10080 O O . THR E 3 237 ? 133.081 85.204 135.578 1.00 0.91 241 THR F O 1
ATOM 10084 N N . ILE E 3 238 ? 132.325 86.429 133.871 1.00 0.92 242 ILE F N 1
ATOM 10085 C CA . ILE E 3 238 ? 133.647 86.771 133.375 1.00 0.92 242 ILE F CA 1
ATOM 10086 C C . ILE E 3 238 ? 134.012 88.187 133.814 1.00 0.92 242 ILE F C 1
ATOM 10087 O O . ILE E 3 238 ? 133.244 89.109 133.526 1.00 0.92 242 ILE F O 1
ATOM 10092 N N . PRO E 3 239 ? 135.117 88.444 134.513 1.00 0.94 243 PRO F N 1
ATOM 10093 C CA . PRO E 3 239 ? 135.505 89.789 134.920 1.00 0.94 243 PRO F CA 1
ATOM 10094 C C . PRO E 3 239 ? 136.161 90.592 133.804 1.00 0.94 243 PRO F C 1
ATOM 10095 O O . PRO E 3 239 ? 136.880 90.050 132.968 1.00 0.94 243 PRO F O 1
ATOM 10099 N N . ILE E 3 240 ? 135.934 91.917 133.787 1.00 0.92 244 ILE F N 1
ATOM 10100 C CA . ILE E 3 240 ? 136.586 92.841 132.875 1.00 0.92 244 ILE F CA 1
ATOM 10101 C C . ILE E 3 240 ? 137.383 93.830 133.703 1.00 0.92 244 ILE F C 1
ATOM 10102 O O . ILE E 3 240 ? 136.855 94.479 134.607 1.00 0.92 244 ILE F O 1
ATOM 10107 N N . ARG E 3 241 ? 138.688 93.988 133.404 1.00 0.85 245 ARG F N 1
ATOM 10108 C CA . ARG E 3 241 ? 139.456 95.123 133.877 1.00 0.85 245 ARG F CA 1
ATOM 10109 C C . ARG E 3 241 ? 140.323 95.656 132.744 1.00 0.85 245 ARG F C 1
ATOM 10110 O O . ARG E 3 241 ? 141.373 95.098 132.430 1.00 0.85 245 ARG F O 1
ATOM 10118 N N . LEU E 3 242 ? 139.903 96.763 132.104 1.00 0.94 246 LEU F N 1
ATOM 10119 C CA . LEU E 3 242 ? 140.568 97.315 130.934 1.00 0.94 246 LEU F CA 1
ATOM 10120 C C . LEU E 3 242 ? 141.045 98.726 131.229 1.00 0.94 246 LEU F C 1
ATOM 10121 O O . LEU E 3 242 ? 140.268 99.655 131.435 1.00 0.94 246 LEU F O 1
ATOM 10126 N N . PHE E 3 243 ? 142.375 98.914 131.273 1.00 0.94 247 PHE F N 1
ATOM 10127 C CA . PHE E 3 243 ? 142.997 100.181 131.606 1.00 0.94 247 PHE F CA 1
ATOM 10128 C C . PHE E 3 243 ? 143.080 101.087 130.383 1.00 0.94 247 PHE F C 1
ATOM 10129 O O . PHE E 3 243 ? 143.735 100.769 129.393 1.00 0.94 247 PHE F O 1
ATOM 10137 N N . LEU E 3 244 ? 142.432 102.270 130.420 1.00 0.95 248 LEU F N 1
ATOM 10138 C CA . LEU E 3 244 ? 142.363 103.160 129.267 1.00 0.95 248 LEU F CA 1
ATOM 10139 C C . LEU E 3 244 ? 143.667 103.881 128.981 1.00 0.95 248 LEU F C 1
ATOM 10140 O O . LEU E 3 244 ? 143.954 104.273 127.851 1.00 0.95 248 LEU F O 1
ATOM 10145 N N . GLY E 3 245 ? 144.538 103.985 130.006 1.00 0.94 249 GLY F N 1
ATOM 10146 C CA . GLY E 3 245 ? 145.828 104.658 129.908 1.00 0.94 249 GLY F CA 1
ATOM 10147 C C . GLY E 3 245 ? 146.819 103.998 128.984 1.00 0.94 249 GLY F C 1
ATOM 10148 O O . GLY E 3 245 ? 147.821 104.598 128.618 1.00 0.94 249 GLY F O 1
ATOM 10149 N N . GLY E 3 246 ? 146.571 102.742 128.560 1.00 0.94 250 GLY F N 1
ATOM 10150 C CA . GLY E 3 246 ? 147.447 102.071 127.608 1.00 0.94 250 GLY F CA 1
ATOM 10151 C C . GLY E 3 246 ? 147.247 102.438 126.157 1.00 0.94 250 GLY F C 1
ATOM 10152 O O . GLY E 3 246 ? 148.036 102.018 125.317 1.00 0.94 250 GLY F O 1
ATOM 10153 N N . PHE E 3 247 ? 146.194 103.207 125.806 1.00 0.91 251 PHE F N 1
ATOM 10154 C CA . PHE E 3 247 ? 145.836 103.398 124.403 1.00 0.91 251 PHE F CA 1
ATOM 10155 C C . PHE E 3 247 ? 145.832 104.861 123.946 1.00 0.91 251 PHE F C 1
ATOM 10156 O O . PHE E 3 247 ? 145.601 105.125 122.767 1.00 0.91 251 PHE F O 1
ATOM 10164 N N . ASP E 3 248 ? 146.105 105.834 124.850 1.00 0.94 252 ASP F N 1
ATOM 10165 C CA . ASP E 3 248 ? 146.237 107.269 124.557 1.00 0.94 252 ASP F CA 1
ATOM 10166 C C . ASP E 3 248 ? 145.094 107.904 123.729 1.00 0.94 252 ASP F C 1
ATOM 10167 O O . ASP E 3 248 ? 145.218 108.279 122.556 1.00 0.94 252 ASP F O 1
ATOM 10172 N N . LEU E 3 249 ? 143.892 107.987 124.335 1.00 0.96 253 LEU F N 1
ATOM 10173 C CA . LEU E 3 249 ? 142.665 108.400 123.674 1.00 0.96 253 LEU F CA 1
ATOM 10174 C C . LEU E 3 249 ? 142.435 109.899 123.835 1.00 0.96 253 LEU F C 1
ATOM 10175 O O . LEU E 3 249 ? 142.991 110.551 124.712 1.00 0.96 253 LEU F O 1
ATOM 10180 N N . THR E 3 250 ? 141.598 110.503 122.960 1.00 0.98 254 THR F N 1
ATOM 10181 C CA . THR E 3 250 ? 141.161 111.886 123.067 1.00 0.98 254 THR F CA 1
ATOM 10182 C C . THR E 3 250 ? 139.893 111.934 123.903 1.00 0.98 254 THR F C 1
ATOM 10183 O O . THR E 3 250 ? 139.239 110.901 124.034 1.00 0.98 254 THR F O 1
ATOM 10187 N N . PRO E 3 251 ? 139.479 113.032 124.526 1.00 0.99 255 PRO F N 1
ATOM 10188 C CA . PRO E 3 251 ? 138.151 113.142 125.115 1.00 0.99 255 PRO F CA 1
ATOM 10189 C C . PRO E 3 251 ? 137.014 112.980 124.128 1.00 0.99 255 PRO F C 1
ATOM 10190 O O . PRO E 3 251 ? 137.217 113.110 122.921 1.00 0.99 255 PRO F O 1
ATOM 10194 N N . THR E 3 252 ? 135.796 112.702 124.633 1.00 0.97 256 THR F N 1
ATOM 10195 C CA . THR E 3 252 ? 134.591 112.734 123.819 1.00 0.97 256 THR F CA 1
ATOM 10196 C C . THR E 3 252 ? 134.233 114.168 123.523 1.00 0.97 256 THR F C 1
ATOM 10197 O O . THR E 3 252 ? 133.985 114.981 124.417 1.00 0.97 256 THR F O 1
ATOM 10201 N N . PHE E 3 253 ? 134.171 114.504 122.230 1.00 0.96 257 PHE F N 1
ATOM 10202 C CA . PHE E 3 253 ? 133.870 115.835 121.770 1.00 0.96 257 PHE F CA 1
ATOM 10203 C C . PHE E 3 253 ? 132.557 115.766 121.042 1.00 0.96 257 PHE F C 1
ATOM 10204 O O . PHE E 3 253 ? 132.366 114.964 120.135 1.00 0.96 257 PHE F O 1
ATOM 10212 N N . ARG E 3 254 ? 131.582 116.587 121.451 1.00 0.90 258 ARG F N 1
ATOM 10213 C CA . ARG E 3 254 ? 130.230 116.457 120.967 1.00 0.90 258 ARG F CA 1
ATOM 10214 C C . ARG E 3 254 ? 129.826 117.759 120.317 1.00 0.90 258 ARG F C 1
ATOM 10215 O O . ARG E 3 254 ? 129.793 118.810 120.954 1.00 0.90 258 ARG F O 1
ATOM 10223 N N . ASP E 3 255 ? 129.566 117.688 119.003 1.00 0.93 259 ASP F N 1
ATOM 10224 C CA . ASP E 3 255 ? 129.031 118.736 118.159 1.00 0.93 259 ASP F CA 1
ATOM 10225 C C . ASP E 3 255 ? 129.805 120.044 118.215 1.00 0.93 259 ASP F C 1
ATOM 10226 O O . ASP E 3 255 ? 129.250 121.146 118.281 1.00 0.93 259 ASP F O 1
ATOM 10231 N N . VAL E 3 256 ? 131.147 119.936 118.146 1.00 0.96 260 VAL F N 1
ATOM 10232 C CA . VAL E 3 256 ? 132.087 121.028 118.274 1.00 0.96 260 VAL F CA 1
ATOM 10233 C C . VAL E 3 256 ? 131.862 122.068 117.202 1.00 0.96 260 VAL F C 1
ATOM 10234 O O . VAL E 3 256 ? 132.041 121.818 116.011 1.00 0.96 260 VAL F O 1
ATOM 10238 N N . ASN E 3 257 ? 131.374 123.257 117.625 1.00 0.94 261 ASN F N 1
ATOM 10239 C CA . ASN E 3 257 ? 131.070 124.390 116.770 1.00 0.94 261 ASN F CA 1
ATOM 10240 C C . ASN E 3 257 ? 129.999 124.074 115.714 1.00 0.94 261 ASN F C 1
ATOM 10241 O O . ASN E 3 257 ? 129.893 124.745 114.685 1.00 0.94 261 ASN F O 1
ATOM 10246 N N . LYS E 3 258 ? 129.189 123.020 115.977 1.00 0.91 262 LYS F N 1
ATOM 10247 C CA . LYS E 3 258 ? 128.262 122.388 115.046 1.00 0.91 262 LYS F CA 1
ATOM 10248 C C . LYS E 3 258 ? 128.929 121.891 113.764 1.00 0.91 262 LYS F C 1
ATOM 10249 O O . LYS E 3 258 ? 128.404 122.081 112.666 1.00 0.91 262 LYS F O 1
ATOM 10255 N N . LYS E 3 259 ? 130.118 121.253 113.870 1.00 0.93 263 LYS F N 1
ATOM 10256 C CA . LYS E 3 259 ? 130.878 120.826 112.700 1.00 0.93 263 LYS F CA 1
ATOM 10257 C C . LYS E 3 259 ? 131.415 119.415 112.792 1.00 0.93 263 LYS F C 1
ATOM 10258 O O . LYS E 3 259 ? 131.566 118.741 111.771 1.00 0.93 263 LYS F O 1
ATOM 10264 N N . PHE E 3 260 ? 131.699 118.915 114.012 1.00 0.96 264 PHE F N 1
ATOM 10265 C CA . PHE E 3 260 ? 132.166 117.555 114.153 1.00 0.96 264 PHE F CA 1
ATOM 10266 C C . PHE E 3 260 ? 131.916 116.985 115.539 1.00 0.96 264 PHE F C 1
ATOM 10267 O O . PHE E 3 260 ? 131.803 117.706 116.530 1.00 0.96 264 PHE F O 1
ATOM 10275 N N . SER E 3 261 ? 131.829 115.652 115.636 1.00 0.96 265 SER F N 1
ATOM 10276 C CA . SER E 3 261 ? 131.761 114.934 116.898 1.00 0.96 265 SER F CA 1
ATOM 10277 C C . SER E 3 261 ? 132.851 113.873 116.893 1.00 0.96 265 SER F C 1
ATOM 10278 O O . SER E 3 261 ? 133.136 113.266 115.870 1.00 0.96 265 SER F O 1
ATOM 10281 N N . THR E 3 262 ? 133.485 113.612 118.048 1.00 0.96 266 THR F N 1
ATOM 10282 C CA . THR E 3 262 ? 134.451 112.528 118.235 1.00 0.96 266 THR F CA 1
ATOM 10283 C C . THR E 3 262 ? 133.941 111.710 119.392 1.00 0.96 266 THR F C 1
ATOM 10284 O O . THR E 3 262 ? 133.903 112.185 120.526 1.00 0.96 266 THR F O 1
ATOM 10288 N N . ARG E 3 263 ? 133.492 110.468 119.147 1.00 0.88 267 ARG F N 1
ATOM 10289 C CA . ARG E 3 263 ? 132.773 109.682 120.132 1.00 0.88 267 ARG F CA 1
ATOM 10290 C C . ARG E 3 263 ? 133.380 108.308 120.324 1.00 0.88 267 ARG F C 1
ATOM 10291 O O . ARG E 3 263 ? 133.969 107.727 119.413 1.00 0.88 267 ARG F O 1
ATOM 10299 N N . TYR E 3 264 ? 133.232 107.751 121.539 1.00 0.94 268 TYR F N 1
ATOM 10300 C CA . TYR E 3 264 ? 133.869 106.515 121.940 1.00 0.94 268 TYR F CA 1
ATOM 10301 C C . TYR E 3 264 ? 132.866 105.459 122.328 1.00 0.94 268 TYR F C 1
ATOM 10302 O O . TYR E 3 264 ? 131.884 105.710 123.019 1.00 0.94 268 TYR F O 1
ATOM 10311 N N . TYR E 3 265 ? 133.089 104.219 121.869 1.00 0.93 269 TYR F N 1
ATOM 10312 C CA . TYR E 3 265 ? 132.145 103.146 122.065 1.00 0.93 269 TYR F CA 1
ATOM 10313 C C . TYR E 3 265 ? 132.852 101.924 122.588 1.00 0.93 269 TYR F C 1
ATOM 10314 O O . TYR E 3 265 ? 133.883 101.506 122.058 1.00 0.93 269 TYR F O 1
ATOM 10323 N N . LEU E 3 266 ? 132.284 101.286 123.623 1.00 0.94 270 LEU F N 1
ATOM 10324 C CA . LEU E 3 266 ? 132.653 99.939 123.992 1.00 0.94 270 LEU F CA 1
ATOM 10325 C C . LEU E 3 266 ? 131.842 98.970 123.160 1.00 0.94 270 LEU F C 1
ATOM 10326 O O . LEU E 3 266 ? 130.613 98.966 123.172 1.00 0.94 270 LEU F O 1
ATOM 10331 N N . SER E 3 267 ? 132.538 98.135 122.377 1.00 0.94 271 SER F N 1
ATOM 10332 C CA . SER E 3 267 ? 131.929 97.129 121.533 1.00 0.94 271 SER F CA 1
ATOM 10333 C C . SER E 3 267 ? 132.339 95.776 122.053 1.00 0.94 271 SER F C 1
ATOM 10334 O O . SER E 3 267 ? 133.499 95.376 121.957 1.00 0.94 271 SER F O 1
ATOM 10337 N N . LEU E 3 268 ? 131.392 95.040 122.649 1.00 0.94 272 LEU F N 1
ATOM 10338 C CA . LEU E 3 268 ? 131.619 93.720 123.195 1.00 0.94 272 LEU F CA 1
ATOM 10339 C C . LEU E 3 268 ? 131.395 92.716 122.092 1.00 0.94 272 LEU F C 1
ATOM 10340 O O . LEU E 3 268 ? 130.369 92.780 121.426 1.00 0.94 272 LEU F O 1
ATOM 10345 N N . VAL E 3 269 ? 132.346 91.794 121.846 1.00 0.94 273 VAL F N 1
ATOM 10346 C CA . VAL E 3 269 ? 132.261 90.871 120.725 1.00 0.94 273 VAL F CA 1
ATOM 10347 C C . VAL E 3 269 ? 132.501 89.449 121.197 1.00 0.94 273 VAL F C 1
ATOM 10348 O O . VAL E 3 269 ? 133.511 89.149 121.828 1.00 0.94 273 VAL F O 1
ATOM 10352 N N . LEU E 3 270 ? 131.582 88.524 120.865 1.00 0.92 274 LEU F N 1
ATOM 10353 C CA . LEU E 3 270 ? 131.704 87.098 121.108 1.00 0.92 274 LEU F CA 1
ATOM 10354 C C . LEU E 3 270 ? 131.807 86.389 119.767 1.00 0.92 274 LEU F C 1
ATOM 10355 O O . LEU E 3 270 ? 131.113 86.736 118.813 1.00 0.92 274 LEU F O 1
ATOM 10360 N N . ILE E 3 271 ? 132.697 85.386 119.651 1.00 0.90 275 ILE F N 1
ATOM 10361 C CA . ILE E 3 271 ? 132.975 84.702 118.394 1.00 0.90 275 ILE F CA 1
ATOM 10362 C C . ILE E 3 271 ? 132.679 83.215 118.564 1.00 0.90 275 ILE F C 1
ATOM 10363 O O . ILE E 3 271 ? 133.153 82.596 119.517 1.00 0.90 275 ILE F O 1
ATOM 10368 N N . ASP E 3 272 ? 131.879 82.593 117.662 1.00 0.89 276 ASP F N 1
ATOM 10369 C CA . ASP E 3 272 ? 131.644 81.157 117.682 1.00 0.89 276 ASP F CA 1
ATOM 10370 C C . ASP E 3 272 ? 132.753 80.357 117.000 1.00 0.89 276 ASP F C 1
ATOM 10371 O O . ASP E 3 272 ? 133.689 80.901 116.417 1.00 0.89 276 ASP F O 1
ATOM 10376 N N . GLU E 3 273 ? 132.670 79.019 117.083 1.00 0.85 277 GLU F N 1
ATOM 10377 C CA . GLU E 3 273 ? 133.610 78.090 116.474 1.00 0.85 277 GLU F CA 1
ATOM 10378 C C . GLU E 3 273 ? 133.720 78.193 114.954 1.00 0.85 277 GLU F C 1
ATOM 10379 O O . GLU E 3 273 ? 134.797 78.022 114.384 1.00 0.85 277 GLU F O 1
ATOM 10385 N N . ASP E 3 274 ? 132.616 78.534 114.259 1.00 0.84 278 ASP F N 1
ATOM 10386 C CA . ASP E 3 274 ? 132.595 78.681 112.817 1.00 0.84 278 ASP F CA 1
ATOM 10387 C C . ASP E 3 274 ? 132.933 80.121 112.414 1.00 0.84 278 ASP F C 1
ATOM 10388 O O . ASP E 3 274 ? 132.844 80.494 111.246 1.00 0.84 278 ASP F O 1
ATOM 10393 N N . ALA E 3 275 ? 133.314 80.965 113.394 1.00 0.88 279 ALA F N 1
ATOM 10394 C CA . ALA E 3 275 ? 133.810 82.313 113.227 1.00 0.88 279 ALA F CA 1
ATOM 10395 C C . ALA E 3 275 ? 132.718 83.351 113.041 1.00 0.88 279 ALA F C 1
ATOM 10396 O O . ALA E 3 275 ? 132.961 84.461 112.560 1.00 0.88 279 ALA F O 1
ATOM 10398 N N . ARG E 3 276 ? 131.483 83.049 113.480 1.00 0.77 280 ARG F N 1
ATOM 10399 C CA . ARG E 3 276 ? 130.399 84.002 113.497 1.00 0.77 280 ARG F CA 1
ATOM 10400 C C . ARG E 3 276 ? 130.501 84.907 114.704 1.00 0.77 280 ARG F C 1
ATOM 10401 O O . ARG E 3 276 ? 130.964 84.517 115.774 1.00 0.77 280 ARG F O 1
ATOM 10409 N N . ARG E 3 277 ? 130.125 86.186 114.538 1.00 0.82 281 ARG F N 1
ATOM 10410 C CA . ARG E 3 277 ? 130.560 87.228 115.438 1.00 0.82 281 ARG F CA 1
ATOM 10411 C C . ARG E 3 277 ? 129.354 87.989 115.939 1.00 0.82 281 ARG F C 1
ATOM 10412 O O . ARG E 3 277 ? 128.622 88.609 115.171 1.00 0.82 281 ARG F O 1
ATOM 10420 N N . TYR E 3 278 ? 129.126 87.945 117.257 1.00 0.91 282 TYR F N 1
ATOM 10421 C CA . TYR E 3 278 ? 127.949 88.493 117.903 1.00 0.91 282 TYR F CA 1
ATOM 10422 C C . TYR E 3 278 ? 128.424 89.650 118.742 1.00 0.91 282 TYR F C 1
ATOM 10423 O O . TYR E 3 278 ? 129.429 89.542 119.440 1.00 0.91 282 TYR F O 1
ATOM 10432 N N . PHE E 3 279 ? 127.744 90.807 118.679 1.00 0.90 283 PHE F N 1
ATOM 10433 C CA . PHE E 3 279 ? 128.298 92.008 119.262 1.00 0.90 283 PHE F CA 1
ATOM 10434 C C . PHE E 3 279 ? 127.260 92.920 119.876 1.00 0.90 283 PHE F C 1
ATOM 10435 O O . PHE E 3 279 ? 126.080 92.894 119.528 1.00 0.90 283 PHE F O 1
ATOM 10443 N N . LYS E 3 280 ? 127.694 93.774 120.822 1.00 0.89 284 LYS F N 1
ATOM 10444 C CA . LYS E 3 280 ? 126.871 94.871 121.284 1.00 0.89 284 LYS F CA 1
ATOM 10445 C C . LYS E 3 280 ? 127.705 96.110 121.543 1.00 0.89 284 LYS F C 1
ATOM 10446 O O . LYS E 3 280 ? 128.643 96.118 122.339 1.00 0.89 284 LYS F O 1
ATOM 10452 N N . GLN E 3 281 ? 127.343 97.217 120.871 1.00 0.90 285 GLN F N 1
ATOM 10453 C CA . GLN E 3 281 ? 128.000 98.499 120.997 1.00 0.90 285 GLN F CA 1
ATOM 10454 C C . GLN E 3 281 ? 127.285 99.381 122.018 1.00 0.90 285 GLN F C 1
ATOM 10455 O O . GLN E 3 281 ? 126.050 99.395 122.108 1.00 0.90 285 GLN F O 1
ATOM 10461 N N . SER E 3 282 ? 128.065 100.091 122.852 1.00 0.94 286 SER F N 1
ATOM 10462 C CA . SER E 3 282 ? 127.575 100.981 123.894 1.00 0.94 286 SER F CA 1
ATOM 10463 C C . SER E 3 282 ? 128.442 102.223 123.933 1.00 0.94 286 SER F C 1
ATOM 10464 O O . SER E 3 282 ? 129.660 102.104 124.046 1.00 0.94 286 SER F O 1
ATOM 10467 N N . GLU E 3 283 ? 127.887 103.450 123.828 1.00 0.92 287 GLU F N 1
ATOM 10468 C CA . GLU E 3 283 ? 128.710 104.651 123.944 1.00 0.92 287 GLU F CA 1
ATOM 10469 C C . GLU E 3 283 ? 129.260 104.853 125.351 1.00 0.92 287 GLU F C 1
ATOM 10470 O O . GLU E 3 283 ? 128.577 104.604 126.345 1.00 0.92 287 GLU F O 1
ATOM 10476 N N . ILE E 3 284 ? 130.519 105.307 125.466 1.00 0.94 288 ILE F N 1
ATOM 10477 C CA . ILE E 3 284 ? 131.069 105.804 126.712 1.00 0.94 288 ILE F CA 1
ATOM 10478 C C . ILE E 3 284 ? 131.639 107.192 126.493 1.00 0.94 288 ILE F C 1
ATOM 10479 O O . ILE E 3 284 ? 132.254 107.505 125.474 1.00 0.94 288 ILE F O 1
ATOM 10484 N N . ILE E 3 285 ? 131.437 108.098 127.463 1.00 0.95 289 ILE F N 1
ATOM 10485 C CA . ILE E 3 285 ? 131.956 109.449 127.371 1.00 0.95 289 ILE F CA 1
ATOM 10486 C C . ILE E 3 285 ? 133.340 109.475 127.991 1.00 0.95 289 ILE F C 1
ATOM 10487 O O . ILE E 3 285 ? 133.524 109.153 129.166 1.00 0.95 289 ILE F O 1
ATOM 10492 N N . LEU E 3 286 ? 134.361 109.875 127.213 1.00 0.96 290 LEU F N 1
ATOM 10493 C CA . LEU E 3 286 ? 135.688 110.098 127.747 1.00 0.96 290 LEU F CA 1
ATOM 10494 C C . LEU E 3 286 ? 135.876 111.559 128.098 1.00 0.96 290 LEU F C 1
ATOM 10495 O O . LEU E 3 286 ? 135.380 112.454 127.415 1.00 0.96 290 LEU F O 1
ATOM 10500 N N . TYR E 3 287 ? 136.602 111.852 129.187 1.00 0.95 291 TYR F N 1
ATOM 10501 C CA . TYR E 3 287 ? 136.829 113.226 129.584 1.00 0.95 291 TYR F CA 1
ATOM 10502 C C . TYR E 3 287 ? 138.228 113.413 130.128 1.00 0.95 291 TYR F C 1
ATOM 10503 O O . TYR E 3 287 ? 138.820 112.535 130.754 1.00 0.95 291 TYR F O 1
ATOM 10512 N N . ARG E 3 288 ? 138.822 114.593 129.885 1.00 0.87 292 ARG F N 1
ATOM 10513 C CA . ARG E 3 288 ? 140.116 114.909 130.433 1.00 0.87 292 ARG F CA 1
ATOM 10514 C C . ARG E 3 288 ? 139.943 115.365 131.871 1.00 0.87 292 ARG F C 1
ATOM 10515 O O . ARG E 3 288 ? 139.401 116.437 132.149 1.00 0.87 292 ARG F O 1
ATOM 10523 N N . GLN E 3 289 ? 140.382 114.531 132.834 1.00 0.88 293 GLN F N 1
ATOM 10524 C CA . GLN E 3 289 ? 140.395 114.880 134.239 1.00 0.88 293 GLN F CA 1
ATOM 10525 C C . GLN E 3 289 ? 141.331 116.058 134.518 1.00 0.88 293 GLN F C 1
ATOM 10526 O O . GLN E 3 289 ? 142.393 116.135 133.888 1.00 0.88 293 GLN F O 1
ATOM 10532 N N . PRO E 3 290 ? 141.042 116.966 135.446 1.00 0.90 294 PRO F N 1
ATOM 10533 C CA . PRO E 3 290 ? 141.977 117.976 135.856 1.00 0.90 294 PRO F CA 1
ATOM 10534 C C . PRO E 3 290 ? 142.773 117.376 136.995 1.00 0.90 294 PRO F C 1
ATOM 10535 O O . PRO E 3 290 ? 142.165 116.875 137.946 1.00 0.90 294 PRO F O 1
ATOM 10539 N N . PRO E 3 291 ? 144.089 117.332 136.974 1.00 0.72 295 PRO F N 1
ATOM 10540 C CA . PRO E 3 291 ? 144.864 117.158 138.191 1.00 0.72 295 PRO F CA 1
ATOM 10541 C C . PRO E 3 291 ? 144.621 118.293 139.172 1.00 0.72 295 PRO F C 1
ATOM 10542 O O . PRO E 3 291 ? 144.199 119.363 138.736 1.00 0.72 295 PRO F O 1
ATOM 10546 N N . GLU E 3 292 ? 144.859 118.042 140.467 1.00 0.51 296 GLU F N 1
ATOM 10547 C CA . GLU E 3 292 ? 144.647 119.007 141.532 1.00 0.51 296 GLU F CA 1
ATOM 10548 C C . GLU E 3 292 ? 145.484 120.316 141.334 1.00 0.51 296 GLU F C 1
ATOM 10549 O O . GLU E 3 292 ? 146.650 120.223 140.848 1.00 0.51 296 GLU F O 1
ATOM 10556 N N . PRO F 2 1 ? 151.786 213.889 123.888 1.00 0.60 71 PRO L N 1
ATOM 10557 C CA . PRO F 2 1 ? 151.102 213.100 122.819 1.00 0.60 71 PRO L CA 1
ATOM 10558 C C . PRO F 2 1 ? 151.237 211.643 123.221 1.00 0.60 71 PRO L C 1
ATOM 10559 O O . PRO F 2 1 ? 152.277 211.075 122.903 1.00 0.60 71 PRO L O 1
ATOM 10563 N N . PRO F 2 2 ? 150.293 211.016 123.920 1.00 0.61 72 PRO L N 1
ATOM 10564 C CA . PRO F 2 2 ? 150.392 209.592 124.250 1.00 0.61 72 PRO L CA 1
ATOM 10565 C C . PRO F 2 2 ? 150.159 208.722 123.040 1.00 0.61 72 PRO L C 1
ATOM 10566 O O . PRO F 2 2 ? 150.780 207.673 122.907 1.00 0.61 72 PRO L O 1
ATOM 10570 N N . GLU F 2 3 ? 149.228 209.146 122.178 1.00 0.55 73 GLU L N 1
ATOM 10571 C CA . GLU F 2 3 ? 148.849 208.437 120.978 1.00 0.55 73 GLU L CA 1
ATOM 10572 C C . GLU F 2 3 ? 149.893 208.492 119.867 1.00 0.55 73 GLU L C 1
ATOM 10573 O O . GLU F 2 3 ? 150.626 209.473 119.724 1.00 0.55 73 GLU L O 1
ATOM 10579 N N . ASN F 2 4 ? 149.985 207.439 119.035 1.00 0.65 74 ASN L N 1
ATOM 10580 C CA . ASN F 2 4 ? 150.842 207.450 117.868 1.00 0.65 74 ASN L CA 1
ATOM 10581 C C . ASN F 2 4 ? 149.994 207.894 116.688 1.00 0.65 74 ASN L C 1
ATOM 10582 O O . ASN F 2 4 ? 148.882 207.426 116.485 1.00 0.65 74 ASN L O 1
ATOM 10587 N N . PHE F 2 5 ? 150.495 208.834 115.868 1.00 0.71 75 PHE L N 1
ATOM 10588 C CA . PHE F 2 5 ? 149.724 209.368 114.767 1.00 0.71 75 PHE L CA 1
ATOM 10589 C C . PHE F 2 5 ? 150.589 209.533 113.531 1.00 0.71 75 PHE L C 1
ATOM 10590 O O . PHE F 2 5 ? 151.806 209.671 113.606 1.00 0.71 75 PHE L O 1
ATOM 10598 N N . LEU F 2 6 ? 149.949 209.560 112.350 1.00 0.75 76 LEU L N 1
ATOM 10599 C CA . LEU F 2 6 ? 150.589 209.977 111.130 1.00 0.75 76 LEU L CA 1
ATOM 10600 C C . LEU F 2 6 ? 149.530 210.644 110.282 1.00 0.75 76 LEU L C 1
ATOM 10601 O O . LEU F 2 6 ? 148.439 210.117 110.092 1.00 0.75 76 LEU L O 1
ATOM 10606 N N . GLU F 2 7 ? 149.854 211.827 109.744 1.00 0.76 77 GLU L N 1
ATOM 10607 C CA . GLU F 2 7 ? 149.016 212.557 108.820 1.00 0.76 77 GLU L CA 1
ATOM 10608 C C . GLU F 2 7 ? 149.838 212.743 107.564 1.00 0.76 77 GLU L C 1
ATOM 10609 O O . GLU F 2 7 ? 151.019 213.059 107.636 1.00 0.76 77 GLU L O 1
ATOM 10615 N N . ILE F 2 8 ? 149.243 212.553 106.372 1.00 0.79 78 ILE L N 1
ATOM 10616 C CA . ILE F 2 8 ? 149.977 212.741 105.135 1.00 0.79 78 ILE L CA 1
ATOM 10617 C C . ILE F 2 8 ? 149.057 213.313 104.083 1.00 0.79 78 ILE L C 1
ATOM 10618 O O . ILE F 2 8 ? 147.848 213.105 104.117 1.00 0.79 78 ILE L O 1
ATOM 10623 N N . GLU F 2 9 ? 149.621 214.048 103.109 1.00 0.79 79 GLU L N 1
ATOM 10624 C CA . GLU F 2 9 ? 148.869 214.558 101.988 1.00 0.79 79 GLU L CA 1
ATOM 10625 C C . GLU F 2 9 ? 149.772 214.711 100.771 1.00 0.79 79 GLU L C 1
ATOM 10626 O O . GLU F 2 9 ? 150.976 214.909 100.890 1.00 0.79 79 GLU L O 1
ATOM 10632 N N . VAL F 2 10 ? 149.192 214.596 99.552 1.00 0.83 80 VAL L N 1
ATOM 10633 C CA . VAL F 2 10 ? 149.899 214.848 98.308 1.00 0.83 80 VAL L CA 1
ATOM 10634 C C . VAL F 2 10 ? 149.218 216.028 97.649 1.00 0.83 80 VAL L C 1
ATOM 10635 O O . VAL F 2 10 ? 148.059 215.965 97.240 1.00 0.83 80 VAL L O 1
ATOM 10639 N N . ARG F 2 11 ? 149.931 217.158 97.535 1.00 0.77 81 ARG L N 1
ATOM 10640 C CA . ARG F 2 11 ? 149.338 218.387 97.060 1.00 0.77 81 ARG L CA 1
ATOM 10641 C C . ARG F 2 11 ? 150.357 219.269 96.373 1.00 0.77 81 ARG L C 1
ATOM 10642 O O . ARG F 2 11 ? 151.475 218.858 96.089 1.00 0.77 81 ARG L O 1
ATOM 10650 N N . ASN F 2 12 ? 149.957 220.511 96.011 1.00 0.80 82 ASN L N 1
ATOM 10651 C CA . ASN F 2 12 ? 150.824 221.497 95.371 1.00 0.80 82 ASN L CA 1
ATOM 10652 C C . ASN F 2 12 ? 151.555 221.003 94.111 1.00 0.80 82 ASN L C 1
ATOM 10653 O O . ASN F 2 12 ? 152.787 220.993 94.103 1.00 0.80 82 ASN L O 1
ATOM 10658 N N . PRO F 2 13 ? 150.896 220.573 93.041 1.00 0.81 83 PRO L N 1
ATOM 10659 C CA . PRO F 2 13 ? 151.573 220.124 91.831 1.00 0.81 83 PRO L CA 1
ATOM 10660 C C . PRO F 2 13 ? 152.307 221.263 91.153 1.00 0.81 83 PRO L C 1
ATOM 10661 O O . PRO F 2 13 ? 151.834 222.396 91.199 1.00 0.81 83 PRO L O 1
ATOM 10665 N N . GLN F 2 14 ? 153.476 220.984 90.562 1.00 0.75 84 GLN L N 1
ATOM 10666 C CA . GLN F 2 14 ? 154.255 221.989 89.869 1.00 0.75 84 GLN L CA 1
ATOM 10667 C C . GLN F 2 14 ? 154.857 221.369 88.629 1.00 0.75 84 GLN L C 1
ATOM 10668 O O . GLN F 2 14 ? 155.297 220.227 88.654 1.00 0.75 84 GLN L O 1
ATOM 10674 N N . THR F 2 15 ? 154.877 222.113 87.503 1.00 0.72 85 THR L N 1
ATOM 10675 C CA . THR F 2 15 ? 155.411 221.627 86.233 1.00 0.72 85 THR L CA 1
ATOM 10676 C C . THR F 2 15 ? 156.619 222.452 85.883 1.00 0.72 85 THR L C 1
ATOM 10677 O O . THR F 2 15 ? 156.572 223.676 85.876 1.00 0.72 85 THR L O 1
ATOM 10681 N N . HIS F 2 16 ? 157.749 221.786 85.590 1.00 0.67 86 HIS L N 1
ATOM 10682 C CA . HIS F 2 16 ? 159.049 222.425 85.475 1.00 0.67 86 HIS L CA 1
ATOM 10683 C C . HIS F 2 16 ? 159.652 222.270 84.088 1.00 0.67 86 HIS L C 1
ATOM 10684 O O . HIS F 2 16 ? 159.446 221.255 83.425 1.00 0.67 86 HIS L O 1
ATOM 10691 N N . GLY F 2 17 ? 160.465 223.247 83.610 1.00 0.33 87 GLY L N 1
ATOM 10692 C CA . GLY F 2 17 ? 161.255 222.985 82.407 1.00 0.33 87 GLY L CA 1
ATOM 10693 C C . GLY F 2 17 ? 161.715 224.164 81.605 1.00 0.33 87 GLY L C 1
ATOM 10694 O O . GLY F 2 17 ? 161.406 225.316 81.891 1.00 0.33 87 GLY L O 1
ATOM 10695 N N . VAL F 2 18 ? 162.484 223.863 80.541 1.00 0.26 88 VAL L N 1
ATOM 10696 C CA . VAL F 2 18 ? 162.832 224.817 79.493 1.00 0.26 88 VAL L CA 1
ATOM 10697 C C . VAL F 2 18 ? 162.405 224.287 78.129 1.00 0.26 88 VAL L C 1
ATOM 10698 O O . VAL F 2 18 ? 162.298 225.030 77.158 1.00 0.26 88 VAL L O 1
ATOM 10702 N N . GLY F 2 19 ? 162.136 222.970 78.016 1.00 0.41 89 GLY L N 1
ATOM 10703 C CA . GLY F 2 19 ? 161.733 222.348 76.765 1.00 0.41 89 GLY L CA 1
ATOM 10704 C C . GLY F 2 19 ? 161.740 220.851 76.926 1.00 0.41 89 GLY L C 1
ATOM 10705 O O . GLY F 2 19 ? 160.839 220.263 77.511 1.00 0.41 89 GLY L O 1
ATOM 10706 N N . ARG F 2 20 ? 162.805 220.195 76.433 1.00 0.49 90 ARG L N 1
ATOM 10707 C CA . ARG F 2 20 ? 163.172 218.808 76.672 1.00 0.49 90 ARG L CA 1
ATOM 10708 C C . ARG F 2 20 ? 163.302 218.468 78.152 1.00 0.49 90 ARG L C 1
ATOM 10709 O O . ARG F 2 20 ? 163.837 219.260 78.914 1.00 0.49 90 ARG L O 1
ATOM 10717 N N . HIS F 2 21 ? 162.782 217.277 78.557 1.00 0.53 91 HIS L N 1
ATOM 10718 C CA . HIS F 2 21 ? 162.718 216.805 79.942 1.00 0.53 91 HIS L CA 1
ATOM 10719 C C . HIS F 2 21 ? 161.692 217.520 80.795 1.00 0.53 91 HIS L C 1
ATOM 10720 O O . HIS F 2 21 ? 161.844 217.592 82.019 1.00 0.53 91 HIS L O 1
ATOM 10727 N N . MET F 2 22 ? 160.612 218.049 80.221 1.00 0.59 92 MET L N 1
ATOM 10728 C CA . MET F 2 22 ? 159.494 218.626 80.949 1.00 0.59 92 MET L CA 1
ATOM 10729 C C . MET F 2 22 ? 158.795 217.617 81.863 1.00 0.59 92 MET L C 1
ATOM 10730 O O . MET F 2 22 ? 158.528 216.477 81.483 1.00 0.59 92 MET L O 1
ATOM 10735 N N . TYR F 2 23 ? 158.486 218.008 83.114 1.00 0.68 93 TYR L N 1
ATOM 10736 C CA . TYR F 2 23 ? 157.876 217.087 84.056 1.00 0.68 93 TYR L CA 1
ATOM 10737 C C . TYR F 2 23 ? 157.108 217.818 85.119 1.00 0.68 93 TYR L C 1
ATOM 10738 O O . TYR F 2 23 ? 157.273 219.014 85.317 1.00 0.68 93 TYR L O 1
ATOM 10747 N N . THR F 2 24 ? 156.261 217.071 85.852 1.00 0.75 94 THR L N 1
ATOM 10748 C CA . THR F 2 24 ? 155.548 217.617 86.994 1.00 0.75 94 THR L CA 1
ATOM 10749 C C . THR F 2 24 ? 155.887 216.821 88.233 1.00 0.75 94 THR L C 1
ATOM 10750 O O . THR F 2 24 ? 156.073 215.606 88.170 1.00 0.75 94 THR L O 1
ATOM 10754 N N . ASP F 2 25 ? 155.968 217.503 89.390 1.00 0.80 95 ASP L N 1
ATOM 10755 C CA . ASP F 2 25 ? 156.148 216.853 90.663 1.00 0.80 95 ASP L CA 1
ATOM 10756 C C . ASP F 2 25 ? 155.111 217.357 91.657 1.00 0.80 95 ASP L C 1
ATOM 10757 O O . ASP F 2 25 ? 154.424 218.360 91.467 1.00 0.80 95 ASP L O 1
ATOM 10762 N N . TYR F 2 26 ? 154.935 216.599 92.748 1.00 0.83 96 TYR L N 1
ATOM 10763 C CA . TYR F 2 26 ? 153.892 216.811 93.718 1.00 0.83 96 TYR L CA 1
ATOM 10764 C C . TYR F 2 26 ? 154.580 216.922 95.065 1.00 0.83 96 TYR L C 1
ATOM 10765 O O . TYR F 2 26 ? 155.589 216.264 95.303 1.00 0.83 96 TYR L O 1
ATOM 10774 N N . GLU F 2 27 ? 154.068 217.764 95.986 1.00 0.82 97 GLU L N 1
ATOM 10775 C CA . GLU F 2 27 ? 154.607 217.862 97.333 1.00 0.82 97 GLU L CA 1
ATOM 10776 C C . GLU F 2 27 ? 153.945 216.828 98.210 1.00 0.82 97 GLU L C 1
ATOM 10777 O O . GLU F 2 27 ? 152.731 216.647 98.191 1.00 0.82 97 GLU L O 1
ATOM 10783 N N . ILE F 2 28 ? 154.754 216.110 99.000 1.00 0.85 98 ILE L N 1
ATOM 10784 C CA . ILE F 2 28 ? 154.259 215.183 99.986 1.00 0.85 98 ILE L CA 1
ATOM 10785 C C . ILE F 2 28 ? 154.562 215.846 101.309 1.00 0.85 98 ILE L C 1
ATOM 10786 O O . ILE F 2 28 ? 155.718 216.053 101.665 1.00 0.85 98 ILE L O 1
ATOM 10791 N N . VAL F 2 29 ? 153.510 216.190 102.071 1.00 0.84 99 VAL L N 1
ATOM 10792 C CA . VAL F 2 29 ? 153.648 216.785 103.385 1.00 0.84 99 VAL L CA 1
ATOM 10793 C C . VAL F 2 29 ? 153.190 215.746 104.384 1.00 0.84 99 VAL L C 1
ATOM 10794 O O . VAL F 2 29 ? 152.133 215.138 104.246 1.00 0.84 99 VAL L O 1
ATOM 10798 N N . CYS F 2 30 ? 154.016 215.468 105.408 1.00 0.82 100 CYS L N 1
ATOM 10799 C CA . CYS F 2 30 ? 153.708 214.445 106.386 1.00 0.82 100 CYS L CA 1
ATOM 10800 C C . CYS F 2 30 ? 154.021 214.965 107.769 1.00 0.82 100 CYS L C 1
ATOM 10801 O O . CYS F 2 30 ? 155.010 215.658 107.981 1.00 0.82 100 CYS L O 1
ATOM 10804 N N . ARG F 2 31 ? 153.153 214.638 108.746 1.00 0.74 101 ARG L N 1
ATOM 10805 C CA . ARG F 2 31 ? 153.399 214.915 110.142 1.00 0.74 101 ARG L CA 1
ATOM 10806 C C . ARG F 2 31 ? 153.239 213.636 110.924 1.00 0.74 101 ARG L C 1
ATOM 10807 O O . ARG F 2 31 ? 152.290 212.887 110.725 1.00 0.74 101 ARG L O 1
ATOM 10815 N N . THR F 2 32 ? 154.179 213.336 111.836 1.00 0.77 102 THR L N 1
ATOM 10816 C CA . THR F 2 32 ? 154.125 212.061 112.536 1.00 0.77 102 THR L CA 1
ATOM 10817 C C . THR F 2 32 ? 154.854 212.132 113.866 1.00 0.77 102 THR L C 1
ATOM 10818 O O . THR F 2 32 ? 155.605 213.060 114.154 1.00 0.77 102 THR L O 1
ATOM 10822 N N . ASN F 2 33 ? 154.609 211.143 114.747 1.00 0.73 103 ASN L N 1
ATOM 10823 C CA . ASN F 2 33 ? 155.426 210.907 115.923 1.00 0.73 103 ASN L CA 1
ATOM 10824 C C . ASN F 2 33 ? 155.850 209.440 116.016 1.00 0.73 103 ASN L C 1
ATOM 10825 O O . ASN F 2 33 ? 156.340 208.990 117.051 1.00 0.73 103 ASN L O 1
ATOM 10830 N N . ILE F 2 34 ? 155.648 208.658 114.933 1.00 0.69 104 ILE L N 1
ATOM 10831 C CA . ILE F 2 34 ? 155.947 207.230 114.867 1.00 0.69 104 ILE L CA 1
ATOM 10832 C C . ILE F 2 34 ? 157.432 206.921 115.094 1.00 0.69 104 ILE L C 1
ATOM 10833 O O . ILE F 2 34 ? 158.277 207.605 114.513 1.00 0.69 104 ILE L O 1
ATOM 10838 N N . PRO F 2 35 ? 157.817 205.888 115.860 1.00 0.68 105 PRO L N 1
ATOM 10839 C CA . PRO F 2 35 ? 159.215 205.639 116.242 1.00 0.68 105 PRO L CA 1
ATOM 10840 C C . PRO F 2 35 ? 160.148 205.261 115.109 1.00 0.68 105 PRO L C 1
ATOM 10841 O O . PRO F 2 35 ? 161.353 205.203 115.324 1.00 0.68 105 PRO L O 1
ATOM 10845 N N . ALA F 2 36 ? 159.638 204.988 113.900 1.00 0.71 106 ALA L N 1
ATOM 10846 C CA . ALA F 2 36 ? 160.470 204.665 112.763 1.00 0.71 106 ALA L CA 1
ATOM 10847 C C . ALA F 2 36 ? 160.809 205.873 111.894 1.00 0.71 106 ALA L C 1
ATOM 10848 O O . ALA F 2 36 ? 161.599 205.787 110.953 1.00 0.71 106 ALA L O 1
ATOM 10850 N N . PHE F 2 37 ? 160.242 207.048 112.211 1.00 0.68 107 PHE L N 1
ATOM 10851 C CA . PHE F 2 37 ? 160.527 208.280 111.504 1.00 0.68 107 PHE L CA 1
ATOM 10852 C C . PHE F 2 37 ? 161.499 209.103 112.334 1.00 0.68 107 PHE L C 1
ATOM 10853 O O . PHE F 2 37 ? 161.598 208.941 113.545 1.00 0.68 107 PHE L O 1
ATOM 10861 N N . LYS F 2 38 ? 162.288 210.000 111.705 1.00 0.64 108 LYS L N 1
ATOM 10862 C CA . LYS F 2 38 ? 163.353 210.684 112.430 1.00 0.64 108 LYS L CA 1
ATOM 10863 C C . LYS F 2 38 ? 163.059 212.138 112.735 1.00 0.64 108 LYS L C 1
ATOM 10864 O O . LYS F 2 38 ? 163.784 212.774 113.497 1.00 0.64 108 LYS L O 1
ATOM 10870 N N . LEU F 2 39 ? 161.972 212.687 112.180 1.00 0.68 109 LEU L N 1
ATOM 10871 C CA . LEU F 2 39 ? 161.578 214.063 112.388 1.00 0.68 109 LEU L CA 1
ATOM 10872 C C . LEU F 2 39 ? 160.065 214.150 112.363 1.00 0.68 109 LEU L C 1
ATOM 10873 O O . LEU F 2 39 ? 159.374 213.317 111.782 1.00 0.68 109 LEU L O 1
ATOM 10878 N N . ARG F 2 40 ? 159.512 215.172 113.047 1.00 0.66 110 ARG L N 1
ATOM 10879 C CA . ARG F 2 40 ? 158.081 215.388 113.159 1.00 0.66 110 ARG L CA 1
ATOM 10880 C C . ARG F 2 40 ? 157.389 215.783 111.872 1.00 0.66 110 ARG L C 1
ATOM 10881 O O . ARG F 2 40 ? 156.292 215.308 111.587 1.00 0.66 110 ARG L O 1
ATOM 10889 N N . GLN F 2 41 ? 157.994 216.688 111.086 1.00 0.71 111 GLN L N 1
ATOM 10890 C CA . GLN F 2 41 ? 157.400 217.173 109.855 1.00 0.71 111 GLN L CA 1
ATOM 10891 C C . GLN F 2 41 ? 158.344 216.947 108.703 1.00 0.71 111 GLN L C 1
ATOM 10892 O O . GLN F 2 41 ? 159.502 217.350 108.735 1.00 0.71 111 GLN L O 1
ATOM 10898 N N . SER F 2 42 ? 157.831 216.317 107.637 1.00 0.79 112 SER L N 1
ATOM 10899 C CA . SER F 2 42 ? 158.595 216.090 106.428 1.00 0.79 112 SER L CA 1
ATOM 10900 C C . SER F 2 42 ? 157.870 216.767 105.288 1.00 0.79 112 SER L C 1
ATOM 10901 O O . SER F 2 42 ? 156.647 216.733 105.209 1.00 0.79 112 SER L O 1
ATOM 10904 N N . SER F 2 43 ? 158.617 217.429 104.385 1.00 0.83 113 SER L N 1
ATOM 10905 C CA . SER F 2 43 ? 158.050 218.009 103.174 1.00 0.83 113 SER L CA 1
ATOM 10906 C C . SER F 2 43 ? 158.999 217.687 102.049 1.00 0.83 113 SER L C 1
ATOM 10907 O O . SER F 2 43 ? 160.156 218.088 102.079 1.00 0.83 113 SER L O 1
ATOM 10910 N N . VAL F 2 44 ? 158.542 216.915 101.044 1.00 0.84 114 VAL L N 1
ATOM 10911 C CA . VAL F 2 44 ? 159.406 216.477 99.959 1.00 0.84 114 VAL L CA 1
ATOM 10912 C C . VAL F 2 44 ? 158.669 216.574 98.646 1.00 0.84 114 VAL L C 1
ATOM 10913 O O . VAL F 2 44 ? 157.451 216.658 98.597 1.00 0.84 114 VAL L O 1
ATOM 10917 N N . ARG F 2 45 ? 159.408 216.545 97.518 1.00 0.79 115 ARG L N 1
ATOM 10918 C CA . ARG F 2 45 ? 158.804 216.538 96.201 1.00 0.79 115 ARG L CA 1
ATOM 10919 C C . ARG F 2 45 ? 159.054 215.208 95.520 1.00 0.79 115 ARG L C 1
ATOM 10920 O O . ARG F 2 45 ? 160.118 214.608 95.649 1.00 0.79 115 ARG L O 1
ATOM 10928 N N . ARG F 2 46 ? 158.020 214.701 94.819 1.00 0.78 116 ARG L N 1
ATOM 10929 C CA . ARG F 2 46 ? 158.085 213.447 94.095 1.00 0.78 116 ARG L CA 1
ATOM 10930 C C . ARG F 2 46 ? 157.246 213.553 92.831 1.00 0.78 116 ARG L C 1
ATOM 10931 O O . ARG F 2 46 ? 156.140 214.081 92.837 1.00 0.78 116 ARG L O 1
ATOM 10939 N N . ARG F 2 47 ? 157.763 213.038 91.704 1.00 0.76 117 ARG L N 1
ATOM 10940 C CA . ARG F 2 47 ? 157.045 212.922 90.449 1.00 0.76 117 ARG L CA 1
ATOM 10941 C C . ARG F 2 47 ? 156.422 211.539 90.336 1.00 0.76 117 ARG L C 1
ATOM 10942 O O . ARG F 2 47 ? 156.685 210.639 91.125 1.00 0.76 117 ARG L O 1
ATOM 10950 N N . TYR F 2 48 ? 155.550 211.311 89.329 1.00 0.79 118 TYR L N 1
ATOM 10951 C CA . TYR F 2 48 ? 154.836 210.045 89.176 1.00 0.79 118 TYR L CA 1
ATOM 10952 C C . TYR F 2 48 ? 155.747 208.827 89.072 1.00 0.79 118 TYR L C 1
ATOM 10953 O O . TYR F 2 48 ? 155.497 207.796 89.694 1.00 0.79 118 TYR L O 1
ATOM 10962 N N . SER F 2 49 ? 156.862 208.915 88.331 1.00 0.80 119 SER L N 1
ATOM 10963 C CA . SER F 2 49 ? 157.772 207.787 88.210 1.00 0.80 119 SER L CA 1
ATOM 10964 C C . SER F 2 49 ? 158.566 207.498 89.477 1.00 0.80 119 SER L C 1
ATOM 10965 O O . SER F 2 49 ? 159.006 206.370 89.690 1.00 0.80 119 SER L O 1
ATOM 10968 N N . ASP F 2 50 ? 158.697 208.475 90.401 1.00 0.79 120 ASP L N 1
ATOM 10969 C CA . ASP F 2 50 ? 159.172 208.221 91.753 1.00 0.79 120 ASP L CA 1
ATOM 10970 C C . ASP F 2 50 ? 158.202 207.337 92.540 1.00 0.79 120 ASP L C 1
ATOM 10971 O O . ASP F 2 50 ? 158.601 206.393 93.217 1.00 0.79 120 ASP L O 1
ATOM 10976 N N . PHE F 2 51 ? 156.880 207.606 92.435 1.00 0.82 121 PHE L N 1
ATOM 10977 C CA . PHE F 2 51 ? 155.841 206.760 93.006 1.00 0.82 121 PHE L CA 1
ATOM 10978 C C . PHE F 2 51 ? 155.857 205.351 92.412 1.00 0.82 121 PHE L C 1
ATOM 10979 O O . PHE F 2 51 ? 155.742 204.369 93.143 1.00 0.82 121 PHE L O 1
ATOM 10987 N N . GLU F 2 52 ? 156.036 205.209 91.076 1.00 0.78 122 GLU L N 1
ATOM 10988 C CA . GLU F 2 52 ? 156.166 203.901 90.439 1.00 0.78 122 GLU L CA 1
ATOM 10989 C C . GLU F 2 52 ? 157.353 203.102 90.957 1.00 0.78 122 GLU L C 1
ATOM 10990 O O . GLU F 2 52 ? 157.209 201.957 91.383 1.00 0.78 122 GLU L O 1
ATOM 10996 N N . TYR F 2 53 ? 158.542 203.729 91.025 1.00 0.75 123 TYR L N 1
ATOM 10997 C CA . TYR F 2 53 ? 159.743 203.110 91.560 1.00 0.75 123 TYR L CA 1
ATOM 10998 C C . TYR F 2 53 ? 159.605 202.727 93.031 1.00 0.75 123 TYR L C 1
ATOM 10999 O O . TYR F 2 53 ? 159.955 201.625 93.445 1.00 0.75 123 TYR L O 1
ATOM 11008 N N . PHE F 2 54 ? 159.026 203.619 93.854 1.00 0.77 124 PHE L N 1
ATOM 11009 C CA . PHE F 2 54 ? 158.723 203.374 95.252 1.00 0.77 124 PHE L CA 1
ATOM 11010 C C . PHE F 2 54 ? 157.845 202.149 95.455 1.00 0.77 124 PHE L C 1
ATOM 11011 O O . PHE F 2 54 ? 158.079 201.353 96.359 1.00 0.77 124 PHE L O 1
ATOM 11019 N N . ARG F 2 55 ? 156.827 201.960 94.602 1.00 0.73 125 ARG L N 1
ATOM 11020 C CA . ARG F 2 55 ? 155.950 200.814 94.674 1.00 0.73 125 ARG L CA 1
ATOM 11021 C C . ARG F 2 55 ? 156.643 199.476 94.459 1.00 0.73 125 ARG L C 1
ATOM 11022 O O . ARG F 2 55 ? 156.452 198.555 95.250 1.00 0.73 125 ARG L O 1
ATOM 11030 N N . ASP F 2 56 ? 157.520 199.363 93.440 1.00 0.74 126 ASP L N 1
ATOM 11031 C CA . ASP F 2 56 ? 158.327 198.176 93.205 1.00 0.74 126 ASP L CA 1
ATOM 11032 C C . ASP F 2 56 ? 159.234 197.876 94.389 1.00 0.74 126 ASP L C 1
ATOM 11033 O O . ASP F 2 56 ? 159.325 196.746 94.874 1.00 0.74 126 ASP L O 1
ATOM 11038 N N . ILE F 2 57 ? 159.908 198.913 94.928 1.00 0.74 127 ILE L N 1
ATOM 11039 C CA . ILE F 2 57 ? 160.754 198.782 96.104 1.00 0.74 127 ILE L CA 1
ATOM 11040 C C . ILE F 2 57 ? 159.953 198.343 97.328 1.00 0.74 127 ILE L C 1
ATOM 11041 O O . ILE F 2 57 ? 160.347 197.420 98.036 1.00 0.74 127 ILE L O 1
ATOM 11046 N N . LEU F 2 58 ? 158.773 198.945 97.569 1.00 0.73 128 LEU L N 1
ATOM 11047 C CA . LEU F 2 58 ? 157.875 198.601 98.661 1.00 0.73 128 LEU L CA 1
ATOM 11048 C C . LEU F 2 58 ? 157.332 197.184 98.585 1.00 0.73 128 LEU L C 1
ATOM 11049 O O . LEU F 2 58 ? 157.324 196.440 99.565 1.00 0.73 128 LEU L O 1
ATOM 11054 N N . GLU F 2 59 ? 156.893 196.739 97.394 1.00 0.68 129 GLU L N 1
ATOM 11055 C CA . GLU F 2 59 ? 156.431 195.381 97.161 1.00 0.68 129 GLU L CA 1
ATOM 11056 C C . GLU F 2 59 ? 157.538 194.347 97.370 1.00 0.68 129 GLU L C 1
ATOM 11057 O O . GLU F 2 59 ? 157.354 193.332 98.045 1.00 0.68 129 GLU L O 1
ATOM 11063 N N . ARG F 2 60 ? 158.759 194.618 96.868 1.00 0.63 130 ARG L N 1
ATOM 11064 C CA . ARG F 2 60 ? 159.920 193.794 97.146 1.00 0.63 130 ARG L CA 1
ATOM 11065 C C . ARG F 2 60 ? 160.384 193.782 98.605 1.00 0.63 130 ARG L C 1
ATOM 11066 O O . ARG F 2 60 ? 160.713 192.722 99.129 1.00 0.63 130 ARG L O 1
ATOM 11074 N N . GLU F 2 61 ? 160.417 194.939 99.305 1.00 0.62 131 GLU L N 1
ATOM 11075 C CA . GLU F 2 61 ? 160.729 194.999 100.733 1.00 0.62 131 GLU L CA 1
ATOM 11076 C C . GLU F 2 61 ? 159.731 194.222 101.575 1.00 0.62 131 GLU L C 1
ATOM 11077 O O . GLU F 2 61 ? 160.106 193.460 102.468 1.00 0.62 131 GLU L O 1
ATOM 11083 N N . SER F 2 62 ? 158.423 194.356 101.267 1.00 0.62 132 SER L N 1
ATOM 11084 C CA . SER F 2 62 ? 157.353 193.647 101.954 1.00 0.62 132 SER L CA 1
ATOM 11085 C C . SER F 2 62 ? 157.521 192.157 101.918 1.00 0.62 132 SER L C 1
ATOM 11086 O O . SER F 2 62 ? 157.290 191.479 102.911 1.00 0.62 132 SER L O 1
ATOM 11089 N N . ALA F 2 63 ? 157.855 191.609 100.725 1.00 0.37 133 ALA L N 1
ATOM 11090 C CA . ALA F 2 63 ? 157.994 190.186 100.519 1.00 0.37 133 ALA L CA 1
ATOM 11091 C C . ALA F 2 63 ? 156.748 189.419 100.971 1.00 0.37 133 ALA L C 1
ATOM 11092 O O . ALA F 2 63 ? 156.922 188.343 101.548 1.00 0.37 133 ALA L O 1
ATOM 11094 N N . ARG F 2 64 ? 155.500 189.969 100.776 1.00 0.38 134 ARG L N 1
ATOM 11095 C CA . ARG F 2 64 ? 154.368 189.719 101.681 1.00 0.38 134 ARG L CA 1
ATOM 11096 C C . ARG F 2 64 ? 153.012 190.360 101.334 1.00 0.38 134 ARG L C 1
ATOM 11097 O O . ARG F 2 64 ? 152.118 189.732 100.774 1.00 0.38 134 ARG L O 1
ATOM 11105 N N . VAL F 2 65 ? 152.755 191.616 101.755 1.00 0.50 135 VAL L N 1
ATOM 11106 C CA . VAL F 2 65 ? 151.377 192.127 101.803 1.00 0.50 135 VAL L CA 1
ATOM 11107 C C . VAL F 2 65 ? 150.833 192.773 100.537 1.00 0.50 135 VAL L C 1
ATOM 11108 O O . VAL F 2 65 ? 151.550 193.023 99.570 1.00 0.50 135 VAL L O 1
ATOM 11112 N N . THR F 2 66 ? 149.509 193.075 100.517 1.00 0.65 136 THR L N 1
ATOM 11113 C CA . THR F 2 66 ? 148.853 193.692 99.362 1.00 0.65 136 THR L CA 1
ATOM 11114 C C . THR F 2 66 ? 149.063 195.190 99.308 1.00 0.65 136 THR L C 1
ATOM 11115 O O . THR F 2 66 ? 148.613 195.944 100.168 1.00 0.65 136 THR L O 1
ATOM 11119 N N . ILE F 2 67 ? 149.715 195.678 98.241 1.00 0.73 137 ILE L N 1
ATOM 11120 C CA . ILE F 2 67 ? 149.904 197.097 98.010 1.00 0.73 137 ILE L CA 1
ATOM 11121 C C . ILE F 2 67 ? 148.956 197.506 96.891 1.00 0.73 137 ILE L C 1
ATOM 11122 O O . ILE F 2 67 ? 149.071 196.941 95.796 1.00 0.73 137 ILE L O 1
ATOM 11127 N N . PRO F 2 68 ? 147.990 198.424 97.049 1.00 0.80 138 PRO L N 1
ATOM 11128 C CA . PRO F 2 68 ? 147.149 198.886 95.940 1.00 0.80 138 PRO L CA 1
ATOM 11129 C C . PRO F 2 68 ? 147.925 199.365 94.713 1.00 0.80 138 PRO L C 1
ATOM 11130 O O . PRO F 2 68 ? 149.069 199.811 94.872 1.00 0.80 138 PRO L O 1
ATOM 11134 N N . PRO F 2 69 ? 147.434 199.259 93.485 1.00 0.82 139 PRO L N 1
ATOM 11135 C CA . PRO F 2 69 ? 148.119 199.837 92.355 1.00 0.82 139 PRO L CA 1
ATOM 11136 C C . PRO F 2 69 ? 147.932 201.343 92.321 1.00 0.82 139 PRO L C 1
ATOM 11137 O O . PRO F 2 69 ? 147.006 201.890 92.915 1.00 0.82 139 PRO L O 1
ATOM 11141 N N . LEU F 2 70 ? 148.862 202.037 91.652 1.00 0.81 140 LEU L N 1
ATOM 11142 C CA . LEU F 2 70 ? 148.815 203.466 91.432 1.00 0.81 140 LEU L CA 1
ATOM 11143 C C . LEU F 2 70 ? 147.774 203.866 90.382 1.00 0.81 140 LEU L C 1
ATOM 11144 O O . LEU F 2 70 ? 147.381 203.015 89.585 1.00 0.81 140 LEU L O 1
ATOM 11149 N N . PRO F 2 71 ? 147.308 205.129 90.315 1.00 0.81 141 PRO L N 1
ATOM 11150 C CA . PRO F 2 71 ? 146.221 205.562 89.429 1.00 0.81 141 PRO L CA 1
ATOM 11151 C C . PRO F 2 71 ? 146.423 205.292 87.951 1.00 0.81 141 PRO L C 1
ATOM 11152 O O . PRO F 2 71 ? 145.436 205.193 87.229 1.00 0.81 141 PRO L O 1
ATOM 11156 N N . GLY F 2 72 ? 147.676 205.217 87.475 1.00 0.72 142 GLY L N 1
ATOM 11157 C CA . GLY F 2 72 ? 147.969 204.806 86.111 1.00 0.72 142 GLY L CA 1
ATOM 11158 C C . GLY F 2 72 ? 148.794 205.780 85.308 1.00 0.72 142 GLY L C 1
ATOM 11159 O O . GLY F 2 72 ? 148.851 206.993 85.535 1.00 0.72 142 GLY L O 1
ATOM 11160 N N . LYS F 2 73 ? 149.484 205.224 84.295 1.00 0.66 143 LYS L N 1
ATOM 11161 C CA . LYS F 2 73 ? 150.158 205.962 83.251 1.00 0.66 143 LYS L CA 1
ATOM 11162 C C . LYS F 2 73 ? 149.179 206.701 82.345 1.00 0.66 143 LYS L C 1
ATOM 11163 O O . LYS F 2 73 ? 148.030 206.313 82.168 1.00 0.66 143 LYS L O 1
ATOM 11169 N N . VAL F 2 74 ? 149.620 207.830 81.766 1.00 0.61 144 VAL L N 1
ATOM 11170 C CA . VAL F 2 74 ? 148.763 208.674 80.963 1.00 0.61 144 VAL L CA 1
ATOM 11171 C C . VAL F 2 74 ? 149.513 208.980 79.695 1.00 0.61 144 VAL L C 1
ATOM 11172 O O . VAL F 2 74 ? 150.640 209.463 79.725 1.00 0.61 144 VAL L O 1
ATOM 11176 N N . PHE F 2 75 ? 148.890 208.694 78.541 1.00 0.51 145 PHE L N 1
ATOM 11177 C CA . PHE F 2 75 ? 149.504 208.945 77.251 1.00 0.51 145 PHE L CA 1
ATOM 11178 C C . PHE F 2 75 ? 148.860 210.121 76.542 1.00 0.51 145 PHE L C 1
ATOM 11179 O O . PHE F 2 75 ? 149.422 210.657 75.594 1.00 0.51 145 PHE L O 1
ATOM 11187 N N . THR F 2 76 ? 147.681 210.585 76.998 1.00 0.42 146 THR L N 1
ATOM 11188 C CA . THR F 2 76 ? 146.909 211.581 76.253 1.00 0.42 146 THR L CA 1
ATOM 11189 C C . THR F 2 76 ? 147.313 213.021 76.513 1.00 0.42 146 THR L C 1
ATOM 11190 O O . THR F 2 76 ? 147.718 213.726 75.597 1.00 0.42 146 THR L O 1
ATOM 11194 N N . ASN F 2 77 ? 147.240 213.525 77.765 1.00 0.58 147 ASN L N 1
ATOM 11195 C CA . ASN F 2 77 ? 147.545 214.926 78.036 1.00 0.58 147 ASN L CA 1
ATOM 11196 C C . ASN F 2 77 ? 148.100 215.074 79.444 1.00 0.58 147 ASN L C 1
ATOM 11197 O O . ASN F 2 77 ? 147.450 215.632 80.324 1.00 0.58 147 ASN L O 1
ATOM 11202 N N . ARG F 2 78 ? 149.330 214.602 79.717 1.00 0.58 148 ARG L N 1
ATOM 11203 C CA . ARG F 2 78 ? 149.900 214.605 81.064 1.00 0.58 148 ARG L CA 1
ATOM 11204 C C . ARG F 2 78 ? 150.078 215.964 81.713 1.00 0.58 148 ARG L C 1
ATOM 11205 O O . ARG F 2 78 ? 150.216 216.038 82.932 1.00 0.58 148 ARG L O 1
ATOM 11213 N N . PHE F 2 79 ? 150.076 217.054 80.942 1.00 0.64 149 PHE L N 1
ATOM 11214 C CA . PHE F 2 79 ? 150.314 218.385 81.466 1.00 0.64 149 PHE L CA 1
ATOM 11215 C C . PHE F 2 79 ? 149.053 219.241 81.487 1.00 0.64 149 PHE L C 1
ATOM 11216 O O . PHE F 2 79 ? 149.101 220.434 81.760 1.00 0.64 149 PHE L O 1
ATOM 11224 N N . SER F 2 80 ? 147.881 218.636 81.215 1.00 0.71 150 SER L N 1
ATOM 11225 C CA . SER F 2 80 ? 146.582 219.288 81.372 1.00 0.71 150 SER L CA 1
ATOM 11226 C C . SER F 2 80 ? 146.155 219.418 82.827 1.00 0.71 150 SER L C 1
ATOM 11227 O O . SER F 2 80 ? 146.315 218.486 83.611 1.00 0.71 150 SER L O 1
ATOM 11230 N N . ASP F 2 81 ? 145.535 220.557 83.201 1.00 0.73 151 ASP L N 1
ATOM 11231 C CA . ASP F 2 81 ? 145.101 220.871 84.554 1.00 0.73 151 ASP L CA 1
ATOM 11232 C C . ASP F 2 81 ? 144.228 219.805 85.208 1.00 0.73 151 ASP L C 1
ATOM 11233 O O . ASP F 2 81 ? 144.493 219.338 86.317 1.00 0.73 151 ASP L O 1
ATOM 11238 N N . GLU F 2 82 ? 143.188 219.331 84.491 1.00 0.70 152 GLU L N 1
ATOM 11239 C CA . GLU F 2 82 ? 142.321 218.262 84.948 1.00 0.70 152 GLU L CA 1
ATOM 11240 C C . GLU F 2 82 ? 143.070 216.954 85.165 1.00 0.70 152 GLU L C 1
ATOM 11241 O O . GLU F 2 82 ? 142.891 216.264 86.165 1.00 0.70 152 GLU L O 1
ATOM 11247 N N . VAL F 2 83 ? 143.985 216.595 84.246 1.00 0.74 153 VAL L N 1
ATOM 11248 C CA . VAL F 2 83 ? 144.806 215.396 84.341 1.00 0.74 153 VAL L CA 1
ATOM 11249 C C . VAL F 2 83 ? 145.741 215.421 85.540 1.00 0.74 153 VAL L C 1
ATOM 11250 O O . VAL F 2 83 ? 145.857 214.441 86.281 1.00 0.74 153 VAL L O 1
ATOM 11254 N N . ILE F 2 84 ? 146.395 216.571 85.800 1.00 0.74 154 ILE L N 1
ATOM 11255 C CA . ILE F 2 84 ? 147.231 216.771 86.975 1.00 0.74 154 ILE L CA 1
ATOM 11256 C C . ILE F 2 84 ? 146.441 216.618 88.264 1.00 0.74 154 ILE L C 1
ATOM 11257 O O . ILE F 2 84 ? 146.879 215.912 89.176 1.00 0.74 154 ILE L O 1
ATOM 11262 N N . GLU F 2 85 ? 145.240 217.220 88.354 1.00 0.73 155 GLU L N 1
ATOM 11263 C CA . GLU F 2 85 ? 144.361 217.065 89.500 1.00 0.73 155 GLU L CA 1
ATOM 11264 C C . GLU F 2 85 ? 143.844 215.649 89.716 1.00 0.73 155 GLU L C 1
ATOM 11265 O O . GLU F 2 85 ? 143.902 215.116 90.824 1.00 0.73 155 GLU L O 1
ATOM 11271 N N . ASN F 2 86 ? 143.416 214.956 88.635 1.00 0.75 156 ASN L N 1
ATOM 11272 C CA . ASN F 2 86 ? 142.986 213.561 88.684 1.00 0.75 156 ASN L CA 1
ATOM 11273 C C . ASN F 2 86 ? 144.063 212.663 89.277 1.00 0.75 156 ASN L C 1
ATOM 11274 O O . ASN F 2 86 ? 143.838 211.850 90.177 1.00 0.75 156 ASN L O 1
ATOM 11279 N N . ARG F 2 87 ? 145.300 212.834 88.791 1.00 0.73 157 ARG L N 1
ATOM 11280 C CA . ARG F 2 87 ? 146.447 212.138 89.305 1.00 0.73 157 ARG L CA 1
ATOM 11281 C C . ARG F 2 87 ? 146.795 212.510 90.733 1.00 0.73 157 ARG L C 1
ATOM 11282 O O . ARG F 2 87 ? 147.048 211.633 91.550 1.00 0.73 157 ARG L O 1
ATOM 11290 N N . ARG F 2 88 ? 146.771 213.809 91.088 1.00 0.76 158 ARG L N 1
ATOM 11291 C CA . ARG F 2 88 ? 147.069 214.277 92.432 1.00 0.76 158 ARG L CA 1
ATOM 11292 C C . ARG F 2 88 ? 146.142 213.685 93.474 1.00 0.76 158 ARG L C 1
ATOM 11293 O O . ARG F 2 88 ? 146.595 213.160 94.489 1.00 0.76 158 ARG L O 1
ATOM 11301 N N . ALA F 2 89 ? 144.827 213.681 93.202 1.00 0.83 159 ALA L N 1
ATOM 11302 C CA . ALA F 2 89 ? 143.823 213.066 94.042 1.00 0.83 159 ALA L CA 1
ATOM 11303 C C . ALA F 2 89 ? 144.017 211.559 94.207 1.00 0.83 159 ALA L C 1
ATOM 11304 O O . ALA F 2 89 ? 143.897 210.994 95.297 1.00 0.83 159 ALA L O 1
ATOM 11306 N N . GLY F 2 90 ? 144.392 210.860 93.113 1.00 0.83 160 GLY L N 1
ATOM 11307 C CA . GLY F 2 90 ? 144.710 209.437 93.161 1.00 0.83 160 GLY L CA 1
ATOM 11308 C C . GLY F 2 90 ? 145.976 209.107 93.913 1.00 0.83 160 GLY L C 1
ATOM 11309 O O . GLY F 2 90 ? 146.023 208.140 94.669 1.00 0.83 160 GLY L O 1
ATOM 11310 N N . LEU F 2 91 ? 147.037 209.918 93.758 1.00 0.83 161 LEU L N 1
ATOM 11311 C CA . LEU F 2 91 ? 148.254 209.809 94.543 1.00 0.83 161 LEU L CA 1
ATOM 11312 C C . LEU F 2 91 ? 148.018 210.115 96.011 1.00 0.83 161 LEU L C 1
ATOM 11313 O O . LEU F 2 91 ? 148.522 209.418 96.889 1.00 0.83 161 LEU L O 1
ATOM 11318 N N . GLU F 2 92 ? 147.203 211.147 96.311 1.00 0.78 162 GLU L N 1
ATOM 11319 C CA . GLU F 2 92 ? 146.819 211.511 97.664 1.00 0.78 162 GLU L CA 1
ATOM 11320 C C . GLU F 2 92 ? 146.102 210.386 98.389 1.00 0.78 162 GLU L C 1
ATOM 11321 O O . GLU F 2 92 ? 146.452 210.027 99.515 1.00 0.78 162 GLU L O 1
ATOM 11327 N N . LYS F 2 93 ? 145.109 209.750 97.737 1.00 0.77 163 LYS L N 1
ATOM 11328 C CA . LYS F 2 93 ? 144.433 208.585 98.276 1.00 0.77 163 LYS L CA 1
ATOM 11329 C C . LYS F 2 93 ? 145.331 207.367 98.430 1.00 0.77 163 LYS L C 1
ATOM 11330 O O . LYS F 2 93 ? 145.332 206.715 99.474 1.00 0.77 163 LYS L O 1
ATOM 11336 N N . PHE F 2 94 ? 146.155 207.052 97.407 1.00 0.81 164 PHE L N 1
ATOM 11337 C CA . PHE F 2 94 ? 147.093 205.937 97.451 1.00 0.81 164 PHE L CA 1
ATOM 11338 C C . PHE F 2 94 ? 148.082 206.058 98.604 1.00 0.81 164 PHE L C 1
ATOM 11339 O O . PHE F 2 94 ? 148.307 205.119 99.364 1.00 0.81 164 PHE L O 1
ATOM 11347 N N . LEU F 2 95 ? 148.685 207.249 98.753 1.00 0.82 165 LEU L N 1
ATOM 11348 C CA . LEU F 2 95 ? 149.677 207.495 99.772 1.00 0.82 165 LEU L CA 1
ATOM 11349 C C . LEU F 2 95 ? 149.100 207.401 101.163 1.00 0.82 165 LEU L C 1
ATOM 11350 O O . LEU F 2 95 ? 149.676 206.748 102.026 1.00 0.82 165 LEU L O 1
ATOM 11355 N N . LYS F 2 96 ? 147.904 207.954 101.415 1.00 0.78 166 LYS L N 1
ATOM 11356 C CA . LYS F 2 96 ? 147.227 207.812 102.694 1.00 0.78 166 LYS L CA 1
ATOM 11357 C C . LYS F 2 96 ? 146.942 206.363 103.098 1.00 0.78 166 LYS L C 1
ATOM 11358 O O . LYS F 2 96 ? 147.103 205.995 104.259 1.00 0.78 166 LYS L O 1
ATOM 11364 N N . ILE F 2 97 ? 146.544 205.485 102.156 1.00 0.77 167 ILE L N 1
ATOM 11365 C CA . ILE F 2 97 ? 146.394 204.059 102.441 1.00 0.77 167 ILE L CA 1
ATOM 11366 C C . ILE F 2 97 ? 147.714 203.366 102.779 1.00 0.77 167 ILE L C 1
ATOM 11367 O O . ILE F 2 97 ? 147.824 202.634 103.761 1.00 0.77 167 ILE L O 1
ATOM 11372 N N . VAL F 2 98 ? 148.777 203.603 101.982 1.00 0.80 168 VAL L N 1
ATOM 11373 C CA . VAL F 2 98 ? 150.079 202.977 102.184 1.00 0.80 168 VAL L CA 1
ATOM 11374 C C . VAL F 2 98 ? 150.712 203.354 103.510 1.00 0.80 168 VAL L C 1
ATOM 11375 O O . VAL F 2 98 ? 151.180 202.515 104.276 1.00 0.80 168 VAL L O 1
ATOM 11379 N N . VAL F 2 99 ? 150.699 204.651 103.849 1.00 0.80 169 VAL L N 1
ATOM 11380 C CA . VAL F 2 99 ? 151.321 205.117 105.074 1.00 0.80 169 VAL L CA 1
ATOM 11381 C C . VAL F 2 99 ? 150.450 204.867 106.287 1.00 0.80 169 VAL L C 1
ATOM 11382 O O . VAL F 2 99 ? 150.905 204.935 107.424 1.00 0.80 169 VAL L O 1
ATOM 11386 N N . GLY F 2 100 ? 149.149 204.587 106.071 1.00 0.78 170 GLY L N 1
ATOM 11387 C CA . GLY F 2 100 ? 148.203 204.303 107.137 1.00 0.78 170 GLY L CA 1
ATOM 11388 C C . GLY F 2 100 ? 148.190 202.875 107.595 1.00 0.78 170 GLY L C 1
ATOM 11389 O O . GLY F 2 100 ? 147.626 202.561 108.638 1.00 0.78 170 GLY L O 1
ATOM 11390 N N . HIS F 2 101 ? 148.816 201.964 106.832 1.00 0.72 171 HIS L N 1
ATOM 11391 C CA . HIS F 2 101 ? 148.841 200.548 107.144 1.00 0.72 171 HIS L CA 1
ATOM 11392 C C . HIS F 2 101 ? 149.741 200.221 108.330 1.00 0.72 171 HIS L C 1
ATOM 11393 O O . HIS F 2 101 ? 150.954 200.420 108.206 1.00 0.72 171 HIS L O 1
ATOM 11400 N N . PRO F 2 102 ? 149.255 199.696 109.464 1.00 0.71 172 PRO L N 1
ATOM 11401 C CA . PRO F 2 102 ? 150.032 199.561 110.697 1.00 0.71 172 PRO L CA 1
ATOM 11402 C C . PRO F 2 102 ? 151.366 198.855 110.572 1.00 0.71 172 PRO L C 1
ATOM 11403 O O . PRO F 2 102 ? 152.354 199.300 111.145 1.00 0.71 172 PRO L O 1
ATOM 11407 N N . LEU F 2 103 ? 151.424 197.749 109.815 1.00 0.65 173 LEU L N 1
ATOM 11408 C CA . LEU F 2 103 ? 152.653 197.016 109.590 1.00 0.65 173 LEU L CA 1
ATOM 11409 C C . LEU F 2 103 ? 153.679 197.756 108.743 1.00 0.65 173 LEU L C 1
ATOM 11410 O O . LEU F 2 103 ? 154.884 197.624 108.939 1.00 0.65 173 LEU L O 1
ATOM 11415 N N . LEU F 2 104 ? 153.239 198.578 107.768 1.00 0.69 174 LEU L N 1
ATOM 11416 C CA . LEU F 2 104 ? 154.154 199.401 106.993 1.00 0.69 174 LEU L CA 1
ATOM 11417 C C . LEU F 2 104 ? 154.738 200.510 107.859 1.00 0.69 174 LEU L C 1
ATOM 11418 O O . LEU F 2 104 ? 155.930 200.798 107.806 1.00 0.69 174 LEU L O 1
ATOM 11423 N N . GLN F 2 105 ? 153.926 201.108 108.751 1.00 0.67 175 GLN L N 1
ATOM 11424 C CA . GLN F 2 105 ? 154.362 202.127 109.693 1.00 0.67 175 GLN L CA 1
ATOM 11425 C C . GLN F 2 105 ? 155.474 201.694 110.632 1.00 0.67 175 GLN L C 1
ATOM 11426 O O . GLN F 2 105 ? 156.400 202.453 110.921 1.00 0.67 175 GLN L O 1
ATOM 11432 N N . THR F 2 106 ? 155.398 200.459 111.149 1.00 0.62 176 THR L N 1
ATOM 11433 C CA . THR F 2 106 ? 156.378 199.956 112.097 1.00 0.62 176 THR L CA 1
ATOM 11434 C C . THR F 2 106 ? 157.516 199.188 111.457 1.00 0.62 176 THR L C 1
ATOM 11435 O O . THR F 2 106 ? 158.596 199.096 112.035 1.00 0.62 176 THR L O 1
ATOM 11439 N N . GLY F 2 107 ? 157.320 198.630 110.246 1.00 0.70 177 GLY L N 1
ATOM 11440 C CA . GLY F 2 107 ? 158.310 197.750 109.627 1.00 0.70 177 GLY L CA 1
ATOM 11441 C C . GLY F 2 107 ? 158.958 198.231 108.363 1.00 0.70 177 GLY L C 1
ATOM 11442 O O . GLY F 2 107 ? 160.024 197.738 108.003 1.00 0.70 177 GLY L O 1
ATOM 11443 N N . SER F 2 108 ? 158.357 199.190 107.632 1.00 0.73 178 SER L N 1
ATOM 11444 C CA . SER F 2 108 ? 158.860 199.576 106.305 1.00 0.73 178 SER L CA 1
ATOM 11445 C C . SER F 2 108 ? 159.897 200.685 106.387 1.00 0.73 178 SER L C 1
ATOM 11446 O O . SER F 2 108 ? 159.644 201.817 106.795 1.00 0.73 178 SER L O 1
ATOM 11449 N N . LYS F 2 109 ? 161.141 200.369 105.982 1.00 0.69 179 LYS L N 1
ATOM 11450 C CA . LYS F 2 109 ? 162.239 201.313 105.925 1.00 0.69 179 LYS L CA 1
ATOM 11451 C C . LYS F 2 109 ? 162.146 202.152 104.668 1.00 0.69 179 LYS L C 1
ATOM 11452 O O . LYS F 2 109 ? 162.427 203.352 104.652 1.00 0.69 179 LYS L O 1
ATOM 11458 N N . VAL F 2 110 ? 161.703 201.512 103.574 1.00 0.75 180 VAL L N 1
ATOM 11459 C CA . VAL F 2 110 ? 161.483 202.119 102.273 1.00 0.75 180 VAL L CA 1
ATOM 11460 C C . VAL F 2 110 ? 160.451 203.231 102.331 1.00 0.75 180 VAL L C 1
ATOM 11461 O O . VAL F 2 110 ? 160.624 204.308 101.763 1.00 0.75 180 VAL L O 1
ATOM 11465 N N . LEU F 2 111 ? 159.355 203.005 103.082 1.00 0.78 181 LEU L N 1
ATOM 11466 C CA . LEU F 2 111 ? 158.330 203.998 103.339 1.00 0.78 181 LEU L CA 1
ATOM 11467 C C . LEU F 2 111 ? 158.850 205.249 104.006 1.00 0.78 181 LEU L C 1
ATOM 11468 O O . LEU F 2 111 ? 158.572 206.371 103.579 1.00 0.78 181 LEU L O 1
ATOM 11473 N N . ALA F 2 112 ? 159.669 205.084 105.056 1.00 0.79 182 ALA L N 1
ATOM 11474 C CA . ALA F 2 112 ? 160.262 206.183 105.781 1.00 0.79 182 ALA L CA 1
ATOM 11475 C C . ALA F 2 112 ? 161.169 207.041 104.909 1.00 0.79 182 ALA L C 1
ATOM 11476 O O . ALA F 2 112 ? 161.090 208.267 104.942 1.00 0.79 182 ALA L O 1
ATOM 11478 N N . ALA F 2 113 ? 161.997 206.402 104.066 1.00 0.79 183 ALA L N 1
ATOM 11479 C CA . ALA F 2 113 ? 162.836 207.056 103.086 1.00 0.79 183 ALA L CA 1
ATOM 11480 C C . ALA F 2 113 ? 162.088 207.782 101.977 1.00 0.79 183 ALA L C 1
ATOM 11481 O O . ALA F 2 113 ? 162.505 208.832 101.499 1.00 0.79 183 ALA L O 1
ATOM 11483 N N . PHE F 2 114 ? 160.951 207.246 101.508 1.00 0.81 184 PHE L N 1
ATOM 11484 C CA . PHE F 2 114 ? 160.131 207.941 100.533 1.00 0.81 184 PHE L CA 1
ATOM 11485 C C . PHE F 2 114 ? 159.521 209.228 101.072 1.00 0.81 184 PHE L C 1
ATOM 11486 O O . PHE F 2 114 ? 159.441 210.224 100.357 1.00 0.81 184 PHE L O 1
ATOM 11494 N N . VAL F 2 115 ? 159.064 209.218 102.334 1.00 0.85 185 VAL L N 1
ATOM 11495 C CA . VAL F 2 115 ? 158.503 210.376 103.018 1.00 0.85 185 VAL L CA 1
ATOM 11496 C C . VAL F 2 115 ? 159.509 211.446 103.422 1.00 0.85 185 VAL L C 1
ATOM 11497 O O . VAL F 2 115 ? 159.202 212.639 103.384 1.00 0.85 185 VAL L O 1
ATOM 11501 N N . GLN F 2 116 ? 160.694 211.038 103.899 1.00 0.79 186 GLN L N 1
ATOM 11502 C CA . GLN F 2 116 ? 161.697 211.941 104.435 1.00 0.79 186 GLN L CA 1
ATOM 11503 C C . GLN F 2 116 ? 162.762 212.399 103.390 1.00 0.79 186 GLN L C 1
ATOM 11504 O O . GLN F 2 116 ? 162.625 212.127 102.163 1.00 0.79 186 GLN L O 1
ATOM 11511 N N . GLN G 4 1 ? 142.243 186.790 104.822 1.00 91.44 551 GLN V N 1
ATOM 11512 C CA . GLN G 4 1 ? 141.533 188.099 105.002 1.00 92.41 551 GLN V CA 1
ATOM 11513 C C . GLN G 4 1 ? 141.912 188.817 106.320 1.00 91.70 551 GLN V C 1
ATOM 11514 O O . GLN G 4 1 ? 142.356 189.969 106.250 1.00 93.42 551 GLN V O 1
ATOM 11520 N N . PRO G 4 2 ? 141.722 188.165 107.510 1.00 87.63 552 PRO V N 1
ATOM 11521 C CA . PRO G 4 2 ? 142.133 188.768 108.788 1.00 80.92 552 PRO V CA 1
ATOM 11522 C C . PRO G 4 2 ? 143.450 188.171 109.298 1.00 74.33 552 PRO V C 1
ATOM 11523 O O . PRO G 4 2 ? 143.530 186.955 109.496 1.00 72.58 552 PRO V O 1
ATOM 11527 N N . GLU G 4 3 ? 144.455 189.018 109.522 1.00 69.66 553 GLU V N 1
ATOM 11528 C CA . GLU G 4 3 ? 145.823 188.550 109.806 1.00 68.13 553 GLU V CA 1
ATOM 11529 C C . GLU G 4 3 ? 145.877 187.758 111.101 1.00 68.37 553 GLU V C 1
ATOM 11530 O O . GLU G 4 3 ? 145.208 188.106 112.071 1.00 74.91 553 GLU V O 1
ATOM 11536 N N . LEU G 4 4 ? 146.675 186.695 111.109 1.00 65.95 554 LEU V N 1
ATOM 11537 C CA . LEU G 4 4 ? 146.754 185.782 112.241 1.00 65.14 554 LEU V CA 1
ATOM 11538 C C . LEU G 4 4 ? 148.226 185.559 112.600 1.00 68.74 554 LEU V C 1
ATOM 11539 O O . LEU G 4 4 ? 148.948 184.912 111.838 1.00 73.29 554 LEU V O 1
ATOM 11544 N N . TYR G 4 5 ? 148.666 186.106 113.741 1.00 70.08 555 TYR V N 1
ATOM 11545 C CA . TYR G 4 5 ? 150.075 186.025 114.167 1.00 72.22 555 TYR V CA 1
ATOM 11546 C C . TYR G 4 5 ? 150.297 185.199 115.419 1.00 68.30 555 TYR V C 1
ATOM 11547 O O . TYR G 4 5 ? 149.797 185.533 116.487 1.00 66.70 555 TYR V O 1
ATOM 11556 N N . LEU G 4 6 ? 151.073 184.127 115.272 1.00 66.44 556 LEU V N 1
ATOM 11557 C CA . LEU G 4 6 ? 151.386 183.221 116.373 1.00 66.53 556 LEU V CA 1
ATOM 11558 C C . LEU G 4 6 ? 152.261 183.943 117.400 1.00 61.02 556 LEU V C 1
ATOM 11559 O O . LEU G 4 6 ? 153.191 184.662 117.031 1.00 60.13 556 LEU V O 1
ATOM 11564 N N . LEU G 4 7 ? 151.929 183.771 118.678 1.00 56.28 557 LEU V N 1
ATOM 11565 C CA . LEU G 4 7 ? 152.690 184.362 119.769 1.00 54.97 557 LEU V CA 1
ATOM 11566 C C . LEU G 4 7 ? 153.838 183.421 120.146 1.00 56.25 557 LEU V C 1
ATOM 11567 O O . LEU G 4 7 ? 153.609 182.248 120.439 1.00 55.45 557 LEU V O 1
ATOM 11572 N N . ASN G 4 8 ? 155.065 183.943 120.121 1.00 59.25 558 ASN V N 1
ATOM 11573 C CA . ASN G 4 8 ? 156.283 183.151 120.352 1.00 62.23 558 ASN V CA 1
ATOM 11574 C C . ASN G 4 8 ? 156.668 183.119 121.820 1.00 64.88 558 ASN V C 1
ATOM 11575 O O . ASN G 4 8 ? 156.469 184.101 122.529 1.00 67.51 558 ASN V O 1
ATOM 11580 N N . THR G 4 9 ? 157.257 182.013 122.261 1.00 67.34 559 THR V N 1
ATOM 11581 C CA . THR G 4 9 ? 157.764 181.891 123.630 1.00 72.71 559 THR V CA 1
ATOM 11582 C C . THR G 4 9 ? 159.030 182.743 123.795 1.00 74.50 559 THR V C 1
ATOM 11583 O O . THR G 4 9 ? 159.762 182.965 122.826 1.00 73.58 559 THR V O 1
ATOM 11587 N N . MET G 4 10 ? 159.267 183.216 125.023 1.00 78.59 560 MET V N 1
ATOM 11588 C CA . MET G 4 10 ? 160.397 184.105 125.350 1.00 78.46 560 MET V CA 1
ATOM 11589 C C . MET G 4 10 ? 161.432 183.373 126.212 1.00 75.71 560 MET V C 1
ATOM 11590 O O . MET G 4 10 ? 161.586 183.638 127.403 1.00 70.75 560 MET V O 1
ATOM 11595 N N . GLN H 4 1 ? 132.416 89.149 104.658 1.00 91.44 551 GLN U N 1
ATOM 11596 C CA . GLN H 4 1 ? 133.136 87.839 104.794 1.00 92.41 551 GLN U CA 1
ATOM 11597 C C . GLN H 4 1 ? 132.818 87.109 106.121 1.00 91.70 551 GLN U C 1
ATOM 11598 O O . GLN H 4 1 ? 132.373 85.955 106.061 1.00 93.42 551 GLN U O 1
ATOM 11604 N N . PRO H 4 2 ? 133.060 87.751 107.307 1.00 87.63 552 PRO U N 1
ATOM 11605 C CA . PRO H 4 2 ? 132.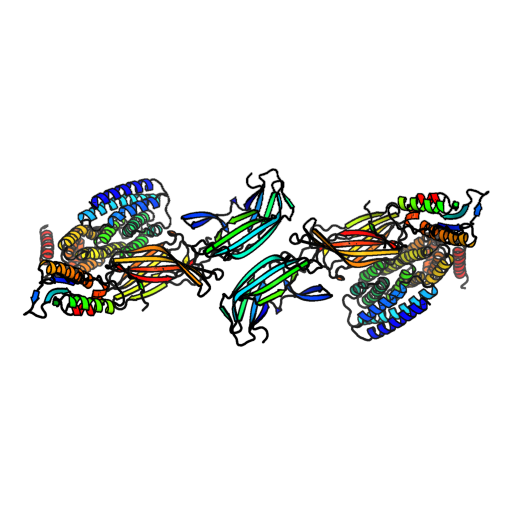708 87.134 108.597 1.00 80.92 552 PRO U CA 1
ATOM 11606 C C . PRO H 4 2 ? 131.414 87.725 109.171 1.00 74.33 552 PRO U C 1
ATOM 11607 O O . PRO H 4 2 ? 131.342 88.939 109.383 1.00 72.58 552 PRO U O 1
ATOM 11611 N N . GLU H 4 3 ? 130.421 86.873 109.434 1.00 69.66 553 GLU U N 1
ATOM 11612 C CA . GLU H 4 3 ? 129.067 87.337 109.783 1.00 68.13 553 GLU U CA 1
ATOM 11613 C C . GLU H 4 3 ? 129.071 88.117 111.085 1.00 68.37 553 GLU U C 1
ATOM 11614 O O . GLU H 4 3 ? 129.784 87.762 112.021 1.00 74.91 553 GLU U O 1
ATOM 11620 N N . LEU H 4 4 ? 128.272 89.178 111.138 1.00 65.95 554 LEU U N 1
ATOM 11621 C CA . LEU H 4 4 ? 128.243 90.080 112.281 1.00 65.14 554 LEU U CA 1
ATOM 11622 C C . LEU H 4 4 ? 126.787 90.296 112.708 1.00 68.74 554 LEU U C 1
ATOM 11623 O O . LEU H 4 4 ? 126.030 90.949 111.985 1.00 73.29 554 LEU U O 1
ATOM 11628 N N . TYR H 4 5 ? 126.401 89.739 113.863 1.00 70.08 555 TYR U N 1
ATOM 11629 C CA . TYR H 4 5 ? 125.012 89.813 114.352 1.00 72.22 555 TYR U CA 1
ATOM 11630 C C . TYR H 4 5 ? 124.844 90.628 115.621 1.00 68.30 555 TYR U C 1
ATOM 11631 O O . TYR H 4 5 ? 125.394 90.287 116.663 1.00 66.70 555 TYR U O 1
ATOM 11640 N N . LEU H 4 6 ? 124.061 91.699 115.518 1.00 66.44 556 LEU U N 1
ATOM 11641 C CA . LEU H 4 6 ? 123.796 92.594 116.640 1.00 66.53 556 LEU U CA 1
ATOM 11642 C C . LEU H 4 6 ? 122.970 91.862 117.700 1.00 61.02 556 LEU U C 1
ATOM 11643 O O . LEU H 4 6 ? 122.026 91.144 117.366 1.00 60.13 556 LEU U O 1
ATOM 11648 N N . LEU H 4 7 ? 123.359 92.023 118.962 1.00 56.28 557 LEU U N 1
ATOM 11649 C CA . LEU H 4 7 ? 122.649 91.422 120.081 1.00 54.97 557 LEU U CA 1
ATOM 11650 C C . LEU H 4 7 ? 121.518 92.356 120.517 1.00 56.25 557 LEU U C 1
ATOM 11651 O O . LEU H 4 7 ? 121.758 93.527 120.810 1.00 55.45 557 LEU U O 1
ATOM 11656 N N . ASN H 4 8 ? 120.292 91.832 120.543 1.00 59.25 558 ASN U N 1
ATOM 11657 C CA . ASN H 4 8 ? 119.084 92.618 120.836 1.00 62.23 558 ASN U CA 1
ATOM 11658 C C . ASN H 4 8 ? 118.765 92.638 122.320 1.00 64.88 558 ASN U C 1
ATOM 11659 O O . ASN H 4 8 ? 118.998 91.650 123.011 1.00 67.51 558 ASN U O 1
ATOM 11664 N N . THR H 4 9 ? 118.195 93.738 122.796 1.00 67.34 559 THR U N 1
ATOM 11665 C CA . THR H 4 9 ? 117.749 93.847 124.189 1.00 72.71 559 THR U CA 1
ATOM 11666 C C . THR H 4 9 ? 116.493 92.991 124.403 1.00 74.50 559 THR U C 1
ATOM 11667 O O . THR H 4 9 ? 115.719 92.776 123.464 1.00 73.58 559 THR U O 1
ATOM 11671 N N . MET H 4 10 ? 116.313 92.507 125.636 1.00 78.59 560 MET U N 1
ATOM 11672 C CA . MET H 4 10 ? 115.202 91.612 126.006 1.00 78.46 560 MET U CA 1
ATOM 11673 C C . MET H 4 10 ? 114.205 92.335 126.919 1.00 75.71 560 MET U C 1
ATOM 11674 O O . MET H 4 10 ? 114.105 92.058 128.114 1.00 70.75 560 MET U O 1
#

Sequence (1426 aa):
RLLEDALIAVRQQTAMMRKFLDTPGKLMDALKCCSTLVSELRTSSLSPKQYYELYMAVFDALRYLSAHLRENHPVNHLADLYELVQYAGNIIPRLYLMITVGTAYMSIDGAPVKELMKDMMDMSRGVQHPVRGLFLRYYLSGQARDYLPTGDSDGPEGNLQDSINFILTNFVEMNKLWVRLQHQGHSRERDLRTQERRELQLLVGSNIVRLSQLVDLPTYRDSILGPLLEQIVQCRDILAQEYLLEVITQVFPDEYHLHTLDQFLGAVSRLNPHVNVKAIVIGMMNRLSDYAERERLLEDALIAVRQQTAMMRKFLDTPGKLMDALKCCSTLVSELRTSSLSPKQYYELYMAVFDALRYLSAHLRENHPVNHLADLYELVQYAGNIIPRLYLMITVGTAYMSIDGAPVKELMKDMMDMSRGVQHPVRGLFLRYYLSGQARDYLPTGDSDGPEGNLQDSINFILTNFVEMNKLWVRLQHQGHSRERDLRTQERRELQLLVGSNIVRLSQLVDLPTYRDSILGPLLEQIVQCRDILAQEYLLEVITQVFPDEYHLHTLDQFLGAVSRLNPHVNVKAIVIGMMNRLSDYAEREPPENFLEIEVRNPQTHGVGRHMYTDYEIVCRTNIPAFKLRQSSVRRRYSDFEYFRDILERESARVTIPPLPGKVFTNRFSDEVIENRRAGLEKFLKIVVGHPLLQTGSKVLAAFVQFSTPVDIDIVLADADKRAMVDVKLDKNRREKVPLYMDGESVKGCVTVRPKDGKRLEHTGIKVQFIGTIEMFFDRGNHYEFLSLVQELAAPGELQHPQTFDFNFKNVEKQYESYNGINVKLRYFVRVTVSRRMADVIREKDIWVYSYRIPPELNSSIKMDVGIEDCLHIEFEYSKSKYHLKDVIVGRIYFLLVRLKIKHMELSIIRRETTGVAPNQYNESETLVRFEIMDGSPSRGETIPIRLFLGGFDLTPTFRDVNKKFSTRYYLSLVLIDEDARRYFKQSEIILYRQPPEFSTPVDIDIVLADADKRAMVDVKLDKNRREKVPLYMDGESVKGCVTVRPKDGKRLEHTGIKVQFIGTIEMFFDRGNHYEFLSLVQELAAPGELQHPQTFDFNFKNVEKQYESYNGINVKLRYFVRVTVSRRMADVIREKDIWVYSYRIPPELNSSIKMDVGIEDCLHIEFEYSKSKYHLKDVIVGRIYFLLVRLKIKHMELSIIRRETTGVAPNQYNESETLVRFEIMDGSPSRGETIPIRLFLGGFDLTPTFRDVNKKFSTRYYLSLVLIDEDARRYFKQSEIILYRQPPEPPENFLEIEVRNPQTHGVGRHMYTDYEIVCRTNIPAFKLRQSSVRRRYSDFEYFRDILERESARVTIPPLPGKVFTNRFSDEVIENRRAGLEKFLKIVVGHPLLQTGSKVLAAFVQQPELYLLNTMQPELYLLNTM

Solvent-accessible surface area: 73492 Å² total; per-residue (Å²): 169,98,24,75,59,3,39,92,21,0,107,103,22,0,52,67,0,80,105,26,20,118,62,111,57,77,14,81,40,0,20,111,14,0,14,67,0,1,33,46,2,87,31,80,79,14,41,29,99,63,11,88,70,0,0,46,5,0,31,71,0,0,79,106,0,1,52,21,0,77,80,18,6,80,102,126,78,75,64,97,3,18,40,80,7,13,34,24,54,52,8,1,0,12,38,2,5,7,14,0,0,0,4,0,25,10,48,66,50,31,74,40,1,55,98,24,7,89,52,12,28,65,25,15,75,13,6,16,42,4,16,33,0,0,7,8,4,62,0,6,10,38,8,2,52,98,40,1,2,5,60,83,40,89,71,12,120,22,79,49,94,21,0,5,85,16,4,18,59,1,5,56,24,0,7,84,0,0,31,72,0,37,109,31,60,101,71,179,60,86,110,83,3,46,64,21,3,102,41,5,53,94,3,0,4,24,2,2,59,20,2,39,93,11,2,67,50,68,21,0,88,85,38,0,2,25,26,2,22,93,41,12,48,103,35,131,29,69,36,0,3,65,19,3,20,79,5,3,6,91,24,0,56,39,119,43,23,87,77,3,70,126,54,24,92,47,11,57,94,53,44,50,112,179,17,73,17,151,50,16,53,92,43,27,108,86,94,71,48,85,71,68,132,151,196,141,107,21,88,74,7,26,92,22,2,108,101,34,10,29,65,5,100,119,36,26,110,60,124,60,80,23,135,40,0,21,108,5,2,14,67,0,1,33,50,0,98,42,80,70,19,35,38,138,45,12,39,54,0,12,98,7,0,45,67,5,1,56,122,1,0,38,44,1,51,108,42,1,65,117,128,75,57,60,90,2,22,58,65,3,27,106,20,75,46,14,4,1,9,10,2,8,4,0,1,1,0,0,0,25,13,58,66,43,47,74,35,20,69,84,14,2,94,16,1,0,48,39,4,66,6,16,10,33,8,22,28,1,4,9,0,13,45,0,6,8,33,2,1,58,93,85,7,9,17,36,123,26,137,79,82,57,9,65,66,65,36,1,0,79,16,1,21,42,7,8,46,5,3,7,72,14,0,41,59,1,30,115,43,66,76,42,192,77,111,108,103,10,23,90,43,1,122,72,5,56,95,8,0,2,26,5,4,73,38,4,40,95,36,16,67,38,86,32,1,76,101,24,1,1,25,28,2,7,81,38,4,10,86,17,106,25,68,27,0,3,36,36,4,14,43,23,3,20,102,44,4,53,48,121,46,5,78,100,0,65,113,48,33,110,29,3,38,88,91,20,39,122,166,12,59,39,149,45,3,61,110,22,32,115,79,45,74,38,64,128,80,136,182,216,136,144,98,76,59,34,102,14,60,0,95,59,42,85,67,66,64,160,46,212,152,94,73,15,15,2,24,0,10,2,99,4,47,8,115,44,20,183,132,149,100,13,72,23,80,48,90,22,55,50,0,46,153,7,51,76,52,0,84,188,68,36,81,228,54,129,12,38,108,24,71,28,138,41,190,117,86,134,83,46,124,136,32,21,82,101,25,39,45,22,0,32,142,8,0,92,88,2,2,39,66,25,48,13,37,101,53,9,168,30,1,12,71,18,0,76,232,96,76,52,5,47,4,36,4,73,14,69,48,55,146,199,50,64,95,41,64,16,82,35,62,193,145,142,148,97,132,20,18,35,2,61,62,37,48,39,0,103,6,46,0,36,0,119,35,116,46,85,143,173,16,130,10,87,12,0,64,0,24,0,0,0,5,0,18,18,70,125,71,219,78,53,82,52,73,26,18,36,40,47,41,48,22,21,41,60,34,80,24,113,136,96,87,73,32,118,8,77,8,135,90,3,56,2,103,42,4,4,6,18,8,80,29,2,49,2,59,0,4,1,52,0,11,0,34,82,226,181,59,64,30,100,108,67,66,50,6,35,0,52,35,107,148,129,94,41,173,136,57,80,55,24,105,50,54,0,0,44,122,97,40,0,41,0,50,0,31,0,51,60,27,58,0,38,22,165,12,34,0,75,14,117,0,77,0,75,34,30,149,44,102,2,114,30,0,7,0,6,0,20,16,72,7,32,1,22,51,68,138,87,104,126,81,74,66,70,76,42,11,153,30,30,7,0,12,8,47,9,65,183,47,48,63,9,49,4,80,3,64,0,36,30,62,103,9,23,6,12,22,136,74,11,22,97,28,7,4,0,64,0,27,0,4,0,14,0,16,5,101,81,56,27,50,12,43,33,43,16,50,0,57,2,21,67,84,34,117,243,232,95,77,52,5,48,5,35,4,73,14,68,48,55,148,199,50,64,95,40,64,17,82,34,60,193,145,142,146,95,133,20,19,35,2,61,63,38,49,39,0,104,6,46,0,35,0,116,36,114,46,83,143,173,17,131,10,85,12,0,63,0,24,0,0,0,5,0,19,18,70,127,70,220,78,53,82,54,70,27,20,36,35,45,41,45,22,20,41,58,32,79,24,112,134,96,88,71,33,119,8,75,8,134,89,2,57,2,106,42,4,4,5,20,6,79,29,3,49,2,60,0,3,1,53,0,10,0,34,83,226,183,60,62,28,102,105,67,67,51,5,36,0,51,35,108,149,128,93,42,174,135,57,80,55,24,108,49,54,0,0,44,123,98,39,0,41,0,50,0,32,0,51,60,28,56,0,37,22,162,11,25,0,78,12,117,0,76,0,75,34,31,146,44,96,1,118,30,0,7,0,6,0,21,15,72,7,35,0,22,52,67,142,87,105,124,82,73,65,71,76,42,10,157,8,37,20,8,22,17,64,11,68,183,48,33,36,3,39,4,45,0,8,1,43,50,56,102,9,23,7,12,22,139,74,10,22,97,27,6,4,0,64,0,27,0,4,0,14,0,18,5,99,68,56,29,51,14,44,34,42,15,50,0,57,2,21,68,85,35,118,246,135,118,67,84,54,33,100,14,58,0,96,59,43,84,66,66,62,160,47,215,152,95,73,15,15,1,24,0,11,2,101,5,47,8,114,42,20,184,132,150,99,13,72,25,79,48,88,22,55,49,0,44,150,7,52,75,52,0,84,189,68,38,81,228,54,128,12,37,107,24,72,27,139,38,188,117,85,135,81,43,126,136,31,20,83,103,24,39,45,21,0,32,144,8,0,94,90,2,2,40,60,33,61,13,37,101,55,9,169,31,1,13,72,17,0,77,228,58,50,102,74,99,1,90,89,97,224,57,45,103,87,97,1,89,89,96

InterPro domains:
  IPR005378 Vacuolar protein sorting-associated protein 35 [PF03635] (13-831)
  IPR005378 Vacuolar protein sorting-associated protein 35 [PIRSF009375] (6-859)
  IPR005378 Vacuolar protein sorting-associated protein 35 [PTHR11099] (6-860)
  IPR042491 Vacuolar protein sorting-associated protein 35, C-terminal [G3DSA:1.25.40.660] (547-860)

Radius of gyration: 59.03 Å; Cα contacts (8 Å, |Δi|>4): 2460; chains: 8; bounding box: 69×184×89 Å

B-factor: mean 142.21, std 190.13, range [0.26, 719.11]

Organism: Chaetomium thermophilum (strain DSM 1495 / CBS 144.50 / IMI 039719) (NCBI:txid759272)

Foldseek 3Di:
DLLVVLLVLLVVLLVQLVVLLVDPVSNVVSLVSLLVSCVSLVDPPAALVSSVVSLVSSLVSLVVNLVSLLVVLVPPHDPPVLVVLCVDPDVLSSLLVNLSNLLSCCNNDVQCNLVSLVVNLVVLVPDLQLSSSLSSLLSNCVSNVQAFAAPLHPPYDHYLVRLLCSLLSSLVSNVSSLVCLCVPDDDVCNVSSVVSSVVSLVSNLSSVLSCQVGDDQVCCQPRNVVSVLVCLQPVLAAVCNQSSVVSNDVRHDVVSVVSCVVVVVVSVVPDDVVRVVVVSVVVVVVVVVVVVVVD/DLLVVLVVLLVVLLVVLVVLLVDPVSNVVNLLSLLVSCVSLVDPPDQLVSSVVSLVSSLVSLVVNLVSLLVVCVPPHDPCQLVVLCVDPDVLSSLLSNLSNLLSCLSNPVQCQQVSLVVSLVVLVPDPALVSSLSSVVSNCVRPLPRFQDCVDDPHGGYNLRNLVSLLVVLVVNLVSLVVLCVPDDVVCNVVSVVSSLVCLVSNLVSLLSPQVGDDQVCCVPRNVVSVLVCLLPSQEASCNQSVVVSNDVNHDVVSVVVCVVVVVVSLVSYDPPHPSVVNVVVVVVVVVVVPPPD/DPDWDKDKFWADKDWDDDPPPTFIKIWIWMATDQPLADDGIFIDIGGPVNVVVLVVVQCVQCVDDDQDDAPDDDDPCCPDPVNVVVRRVRVGVSLCVQCVDVCCSNPPNSNNVSRD/DPDQKDKDWDWPCNVPFDKDWDADPPRDIDIATEDEFQDKTWTKIKMAGDDQDKDWFQFKKKKKWKWKAFQVDPVRIDTPDIDMDTFDHGDMDRHIDMGIDMDHRHGDPDWFDDDRGMGIWIWMWIWGHDDPDIDIDIGTHTYAYADADDPDWQKDWDWDDDPPAWIKIKIWHTQEAEQFGKTKIKIATAAHNAWWAFKWKWKKKWKWFDADVPIDIDIDTQDTGTFTGGGDHHGDMTIDIGGNNVRRDDFFACCVVVTMTIWMWIKIWIAGPVGDIDIDIDTGGYGHHDDD/DPDQKDKDWDWPCNVPFDKDWDADPPRDIDIATEDEFQDKTWTKIKMAGDDQDKDWFQFKKKKKWKWKAFQVDPVRIDTPDIDMDTFDHGDMDRHIDMGIDMDHRHGDPDWFDDDRGMGIWIWMWIWGHDDPDIDIDIGTHTYAYADADDPDWQKDWDWDDDPPAWIKIKIWHTQEAEQFGKTKIKIATAAHNAWWAFKWKWKKKWKWFDADVPIDIDIDTQDTGTFTGGGDHHGDMTIDIGGNNVRRDDFFACCVVVTMTIWMWIKIWIAGPVGDIDIDIDTGGYGHHDDD/DPDWDKDKFWADKDWDDDPPPTFIKIWIWMATDQPLADDGIFIDIGGPVNVVVLVVVQCVQCVDDDQDDAPDDDDPCCPDPVNVVVRRVRVGVSLCVQCVDVCCSNPPNSNNVSRD/DDDDDDDDDD/DDDDDDDDDD